Protein AF-A0A8S4PTX2-F1 (afdb_monomer)

Nearest PDB structures (foldseek):
  8fit-assembly1_A  TM=3.407E-01  e=1.884E-01  synthetic construct
  1nn5-assembly1_A-2  TM=2.395E-01  e=2.662E+00  Homo sapiens
  1e2f-assembly1_A  TM=2.501E-01  e=3.111E+00  Homo sapiens
  1e9d-assembly1_A  TM=2.413E-01  e=3.930E+00  Homo sapiens
  7ypz-assembly1_C  TM=1.959E-01  e=2.463E+00  Saccharomyces cerevisiae

Radius of gyration: 34.01 Å; Cα contacts (8 Å, |Δi|>4): 937; chains: 1; bounding box: 72×81×111 Å

Solvent-accessible surface area (backbone atoms only — not comparable to full-atom values): 46416 Å² total; per-residue (Å²): 137,85,83,84,86,80,76,67,73,42,49,33,29,26,34,58,87,56,27,48,57,64,57,54,53,53,46,54,46,64,79,42,49,90,76,33,80,43,77,47,67,30,22,19,77,39,70,67,39,36,45,55,33,47,48,68,72,48,77,85,64,84,88,86,69,56,64,69,57,54,42,38,52,51,42,54,53,54,63,69,43,77,88,47,32,37,36,38,34,38,38,51,38,34,83,72,37,43,56,60,50,60,74,34,61,70,68,49,96,50,51,41,41,36,35,26,22,71,54,88,65,89,86,61,59,77,90,37,49,47,79,36,86,31,51,49,78,65,57,43,50,67,72,48,54,92,49,98,64,54,73,66,54,56,51,48,54,40,57,47,23,51,30,24,53,53,36,46,52,52,48,53,48,52,32,67,71,71,71,55,50,71,66,57,52,51,50,54,36,67,69,49,71,71,46,67,69,54,52,50,50,50,34,69,76,64,33,92,90,55,76,42,64,36,36,58,31,42,52,34,46,54,54,50,52,51,52,51,49,51,59,58,40,51,79,82,48,99,53,51,70,56,51,42,53,17,53,53,40,44,54,41,24,54,39,40,42,43,62,93,71,71,56,67,69,57,56,52,47,32,32,44,62,59,51,33,84,86,61,84,83,69,79,54,68,72,54,48,55,45,49,56,42,42,79,66,49,57,39,96,60,82,88,73,85,84,83,63,56,87,82,68,80,57,37,45,51,55,45,18,49,29,38,65,44,57,76,67,100,44,75,76,65,65,52,49,26,51,50,46,42,48,53,37,48,63,32,65,51,60,72,67,56,92,42,73,69,47,40,54,51,32,64,68,43,43,59,32,52,51,42,38,50,54,47,57,50,51,52,51,72,74,41,91,58,96,52,55,62,72,78,39,42,71,53,48,54,49,47,35,55,49,24,40,30,49,18,52,50,25,57,72,74,68,43,48,69,63,13,50,53,33,26,47,54,34,51,53,52,51,23,61,75,66,75,55,47,67,58,70,74,34,53,73,79,85,88,55,61,62,62,59,48,23,37,53,52,39,66,64,39,35,72,56,83,58,83,71,75,52,60,47,28,46,59,55,69,64,54,51,57,51,50,24,69,75,65,36,67,87,71,46,71,93,72,57,85,70,46,54,38,42,72,68,51,47,53,50,32,32,77,70,71,43,26,53,54,69,77,63,32,38,43,40,48,59,45,50,49,50,19,46,36,26,32,58,43,18,50,47,48,75,77,44,45,76,63,36,65,40,74,95,31,34,65,62,45,42,41,22,52,32,24,27,52,50,13,28,30,31,25,50,31,44,24,75,74,67,75,47,44,40,38,51,27,55,49,22,40,68,72,39,59,48,46,54,32,69,42,64,44,50,88,80,54,45,78,47,52,72,68,57,38,45,50,35,30,54,52,31,46,53,50,47,52,51,48,57,59,55,42,45,78,40,66,20,26,54,83,44,32,55,74,42,46,63,73,42,48,67,62,53,35,54,47,31,49,50,43,43,52,40,36,50,54,42,64,74,67,60,79,54,66,70,61,43,52,53,43,51,52,51,34,53,53,38,50,60,52,32,53,54,31,52,62,66,38,66,81,47,94,62,76,75,90,64,67,54,68,58,53,50,50,50,49,51,50,53,49,55,47,49,61,45,52,57,54,63,76,75,55,54,81,74,57,61,71,72,55,66,58,79,54,56,54,46,52,55,45,51,51,54,40,52,53,51,60,48,43,73,76,50,78,82,50,66,67,62,49,51,53,51,52,51,50,38,50,54,54,47,53,49,51,72,69,43,59,75,87,48,29,59,62,44,50,66,52,40,72,76,33,90,68,57,85,68,78,81,93,75,82,91,78,84,93,74,92,73,93,75,80,82,84,74,77,90,73,93,77,135

Secondary structure (DSSP, 8-state):
-PPP-----EEEEEE-TTSSHHHHHHHHHHHHTTS-SEEEEEE-SSHHHHHHHHHTTTTTS-S---HHHHHHHHHHHHHH-TTS-EEEEEET--HHHHHHHHHH----TTEEEEEE-SS--TTS-TTSEEEE-S--HHHHHHHTTTS-S-HHHHHHHHHHTTT-HHHHHHHHHHHHHHT--HHHHHHHHHT----HHHHHHHHHHH-TT---HHHHHHHHHHHHHHHHHHHHGGGTSS--HHHHHHHHHHHHHHTTS-SS---HHHHHHHHHHHH-TT--S---HHHHHHHHHHHHHS--SPPPSSSS----S-HHHHHHHHHHH---S-THHHHHHHHHHHHHHHHH--S--SSHHHHHHHHHHHHHHHHHHHHHHHHHHS---S-HHHHTHHHHHHHHHHHHHHHHHHHHHT-HHHHHHHHHHHHHHHHHHTTS-HHHHH--SSSS-HHHHHHHHHHHHTT-----TTTTPBPPHHHHHHHHHHH-TTTS----TT-B--HHHHHHHHHTTSB--HHHHHHHHHHHHHHHHHHHHHTHHHHSTTGGGSGGGHHHHHHHHHHHHHHHHHHHHHHHHHS--BHHHHHHIIIIIHHHTT-SB-TTS-BPPHHHHHHHHHHHHHHHHHHHHHHHT--EEETTEEEE-TT-HHHHHHHHHHHHHHHHHHHHH---HHHHHHHHHHHHHHHHHHHHHHHHHTTTT----SSHHHHHHHHHHHHHHHHHHHHHHS--HHHHTTS-HHHHHHHHHHHHHHHHHHHHHSTT-HHHHHHHHHHHHHHHHHHHHS-HHHHHHHHHHHTTSTTTT---------------PPPPP-----

Mean predicted aligned error: 17.72 Å

InterPro domains:
  IPR027417 P-loop containing nucleoside triphosphate hydrolase [G3DSA:3.40.50.300] (9-125)
  IPR027417 P-loop containing nucleoside triphosphate hydrolase [SSF52540] (14-192)

pLDDT: mean 70.54, std 17.15, range [25.03, 96.5]

Sequence (830 aa):
MSPFYDVFVGLARTGLSGSGKTEIAKRYWAENKQKFEVGWTVHSRTEHDLYNGLKLFQRFRPVDSQLSVMLGEMNEEMKQDIKKEYFIIFDDVTKETQFIIQQNFPSANNIKVIITTELRLYNFKSSDILEVGGFTKKEMSEFLDDLNETSSQKVKLWTEMGHLPCALACAVYDIKKQKTTIEKYLEEVNNVDTNPFVEERTQKALGPDYKSRGFVKAHIMSVRNMMDELRLQNKEGPFKKEDVNGLCLVLKAIAYMDSKAIPVFLLEILLLIIINPRKETRIPSCINQLIDKMSNRCWIGVFCEEKDKPRLLDIHELVQLAARSMKDNDDDSRLKPLENLLKALLCYFTKDTGFMKFHKKNLLLLPHVEKAIDRVNDLRVESELENPVLEQISLTFLEIDLLDRLGHAYSKTGQLELAEERLSRAVDLFVTILETTKDDLLDTREALPLDSYAAMVYDKLKYFNIASPVIGTVLNDTDIEQMKLEVGEREFPNLGSHNQVTKDAYKKLVSLNLAIPEEQFKQIYVTELMSSTLYAYGRLYYYHREKFHQEKNRQQARCLIAALRLAHALGKAIAKGTDINVLHTVLTQRSGLLYLHSEYLDEGGEEKTPQVALGHLYDGKKEYERLLEETSNKRWFQRGILKLMQNDPHHGSICREKLLFICKRILDIETNSSKRSEVEKDGIMCLGALKRNIKNQEHGELKLQRGGDYLLICAEFNVAIKEWQSAINDFTEAEALTIPWKKYARAISGMMKTAHDWLKVNPGDPVASGNFDYARQEVRVFVEKAPQPFKDTIKKRFCTVPGALKLQRSQSAPVSSLEKEPPTPPGLYM

Structure (mmCIF, N/CA/C/O backbone):
data_AF-A0A8S4PTX2-F1
#
_entry.id   AF-A0A8S4PTX2-F1
#
loop_
_atom_site.group_PDB
_atom_site.id
_atom_site.type_symbol
_atom_site.label_atom_id
_atom_site.label_alt_id
_atom_site.label_comp_id
_atom_site.label_asym_id
_atom_site.label_entity_id
_atom_site.label_seq_id
_atom_site.pdbx_PDB_ins_code
_atom_site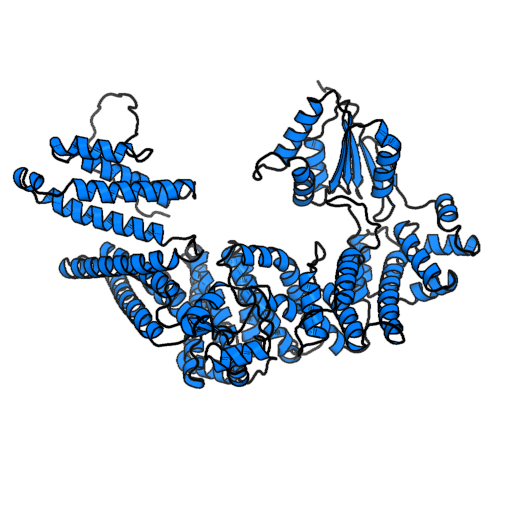.Cartn_x
_atom_site.Cartn_y
_atom_site.Cartn_z
_atom_site.occupancy
_atom_site.B_iso_or_equiv
_atom_site.auth_seq_id
_atom_site.auth_comp_id
_atom_site.auth_asym_id
_atom_site.auth_atom_id
_atom_site.pdbx_PDB_model_num
ATOM 1 N N . MET A 1 1 ? -4.795 56.194 17.284 1.00 25.84 1 MET A N 1
ATOM 2 C CA . MET A 1 1 ? -6.151 56.131 17.874 1.00 25.84 1 MET A CA 1
ATOM 3 C C . MET A 1 1 ? -6.646 54.705 17.723 1.00 25.84 1 MET A C 1
ATOM 5 O O . MET A 1 1 ? -6.538 54.181 16.625 1.00 25.84 1 MET A O 1
ATOM 9 N N . SER A 1 2 ? -7.093 54.073 18.810 1.00 26.05 2 SER A N 1
ATOM 10 C CA . SER A 1 2 ? -7.570 52.684 18.805 1.00 26.05 2 SER A CA 1
ATOM 11 C C . SER A 1 2 ? -9.101 52.661 18.771 1.00 26.05 2 SER A C 1
ATOM 13 O O . SER A 1 2 ? -9.702 53.248 19.674 1.00 26.05 2 SER A O 1
ATOM 15 N N . PRO A 1 3 ? -9.747 52.023 17.779 1.00 27.08 3 PRO A N 1
ATOM 16 C CA . PRO A 1 3 ? -11.152 51.670 17.869 1.00 27.08 3 PRO A CA 1
ATOM 17 C C . PRO A 1 3 ? -11.297 50.341 18.619 1.00 27.08 3 PRO A C 1
ATOM 19 O O . PRO A 1 3 ? -10.795 49.300 18.196 1.00 27.08 3 PRO A O 1
ATOM 22 N N . PHE A 1 4 ? -12.012 50.394 19.739 1.00 26.16 4 PHE A N 1
ATOM 23 C CA . PHE A 1 4 ? -12.514 49.220 20.441 1.00 26.16 4 PHE A CA 1
ATOM 24 C C . PHE A 1 4 ? -13.438 48.422 19.507 1.00 26.16 4 PHE A C 1
ATOM 26 O O . PHE A 1 4 ? -14.396 48.985 18.980 1.00 26.16 4 PHE A O 1
ATOM 33 N N . TYR A 1 5 ? -13.200 47.117 19.364 1.00 25.38 5 TYR A N 1
ATOM 34 C CA . TYR A 1 5 ? -14.195 46.175 18.847 1.00 25.38 5 TYR A CA 1
ATOM 35 C C . TYR A 1 5 ? -14.708 45.329 20.006 1.00 25.38 5 TYR A C 1
ATOM 37 O O . TYR A 1 5 ? -14.116 44.315 20.367 1.00 25.38 5 TYR A O 1
ATOM 45 N N . ASP A 1 6 ? -15.803 45.791 20.601 1.00 25.59 6 ASP A N 1
ATOM 46 C CA . ASP A 1 6 ? -16.489 45.099 21.684 1.00 25.59 6 ASP A CA 1
ATOM 47 C C . ASP A 1 6 ? -17.721 44.339 21.170 1.00 25.59 6 ASP A C 1
ATOM 49 O O . ASP A 1 6 ? -18.339 44.718 20.178 1.00 25.59 6 ASP A O 1
ATOM 53 N N . VAL A 1 7 ? -18.091 43.284 21.906 1.00 28.06 7 VAL A N 1
ATOM 54 C CA . VAL A 1 7 ? -19.237 42.382 21.669 1.00 28.06 7 VAL A CA 1
ATOM 55 C C . VAL A 1 7 ? -19.026 41.343 20.555 1.00 28.06 7 VAL A C 1
ATOM 57 O O . VAL A 1 7 ? -19.745 41.278 19.562 1.00 28.06 7 VAL A O 1
ATOM 60 N N . PHE A 1 8 ? -18.071 40.438 20.776 1.00 33.53 8 PHE A N 1
ATOM 61 C CA . PHE A 1 8 ? -18.125 39.069 20.249 1.00 33.53 8 PHE A CA 1
ATOM 62 C C . PHE A 1 8 ? -18.883 38.209 21.271 1.00 33.53 8 PHE A C 1
ATOM 64 O O . PHE A 1 8 ? -18.345 37.923 22.335 1.00 33.53 8 PHE A O 1
ATOM 71 N N . VAL A 1 9 ? -20.131 37.802 21.001 1.00 37.72 9 VAL A N 1
ATOM 72 C CA . VAL A 1 9 ? -20.854 36.872 21.899 1.00 37.72 9 VAL A CA 1
ATOM 73 C C . VAL A 1 9 ? -20.439 35.444 21.555 1.00 37.72 9 VAL A C 1
ATOM 75 O O . VAL A 1 9 ? -21.147 34.723 20.853 1.00 37.72 9 VAL A O 1
ATOM 78 N N . GLY A 1 10 ? -19.241 35.083 22.012 1.00 43.38 10 GLY A N 1
ATOM 79 C CA . GLY A 1 10 ? -18.614 33.790 21.778 1.00 43.38 10 GLY A CA 1
ATOM 80 C C . GLY A 1 10 ? -18.446 33.018 23.067 1.00 43.38 10 GLY A C 1
ATOM 81 O O . GLY A 1 10 ? -17.451 33.233 23.750 1.00 43.38 10 GLY A O 1
ATOM 82 N N . LEU A 1 11 ? -19.375 32.112 23.387 1.00 45.31 11 LEU A N 1
ATOM 83 C CA . LEU A 1 11 ? -19.226 31.286 24.585 1.00 45.31 11 LEU A CA 1
ATOM 84 C C . LEU A 1 11 ? -18.131 30.235 24.345 1.00 45.31 11 LEU A C 1
ATOM 86 O O . LEU A 1 11 ? -18.380 29.203 23.716 1.00 45.31 11 LEU A O 1
ATOM 90 N N . ALA A 1 12 ? -16.924 30.497 24.838 1.00 43.56 12 ALA A N 1
ATOM 91 C CA . ALA A 1 12 ? -15.802 29.573 24.766 1.00 43.56 12 ALA A CA 1
ATOM 92 C C . ALA A 1 12 ? -15.907 28.552 25.909 1.00 43.56 12 ALA A C 1
ATOM 94 O O . ALA A 1 12 ? -15.604 28.854 27.063 1.00 43.56 12 ALA A O 1
ATOM 95 N N . ARG A 1 13 ? -16.352 27.329 25.605 1.00 47.75 13 ARG A N 1
ATOM 96 C CA . ARG A 1 13 ? -16.390 26.228 26.576 1.00 47.75 13 ARG A CA 1
ATOM 97 C C . ARG A 1 13 ? -15.029 25.549 26.647 1.00 47.75 13 ARG A C 1
ATOM 99 O O . ARG A 1 13 ? -14.711 24.732 25.782 1.00 47.75 13 ARG A O 1
ATOM 106 N N . THR A 1 14 ? -14.261 25.878 27.680 1.00 36.56 14 THR A N 1
ATOM 107 C CA . THR A 1 14 ? -12.983 25.236 28.024 1.00 36.56 14 THR A CA 1
ATOM 108 C C . THR A 1 14 ? -13.225 24.083 28.999 1.00 36.56 14 THR A C 1
ATOM 110 O O . THR A 1 14 ? -14.226 24.064 29.714 1.00 36.56 14 THR A O 1
ATOM 113 N N . GLY A 1 15 ? -12.337 23.091 29.050 1.00 45.69 15 GLY A N 1
ATOM 114 C CA . GLY A 1 15 ? -12.422 22.016 30.045 1.00 45.69 15 GLY A CA 1
ATOM 115 C C . GLY A 1 15 ? -11.920 20.670 29.543 1.00 45.69 15 GLY A C 1
ATOM 116 O O . GLY A 1 15 ? -11.567 20.521 28.372 1.00 45.69 15 GLY A O 1
ATOM 117 N N . LEU A 1 16 ? -11.917 19.683 30.438 1.00 52.44 16 LEU A N 1
ATOM 118 C CA . LEU A 1 16 ? -11.351 18.353 30.198 1.00 52.44 16 LEU A CA 1
ATOM 119 C C . LEU A 1 16 ? -12.017 17.626 29.018 1.00 52.44 16 LEU A C 1
ATOM 121 O O . LEU A 1 16 ? -13.181 17.864 28.669 1.00 52.44 16 LEU A O 1
ATOM 125 N N . SER A 1 17 ? -11.281 16.715 28.388 1.00 54.81 17 SER A N 1
ATOM 126 C CA . SER A 1 17 ? -11.869 15.817 27.396 1.00 54.81 17 SER A CA 1
ATOM 127 C C . SER A 1 17 ? -12.906 14.901 28.056 1.00 54.81 17 SER A C 1
ATOM 129 O O . SER A 1 17 ? -12.744 14.484 29.202 1.00 54.81 17 SER A O 1
ATOM 131 N N . GLY A 1 18 ? -14.027 14.644 27.378 1.00 56.03 18 GLY A N 1
ATOM 132 C CA . GLY A 1 18 ? -15.141 13.877 27.952 1.00 56.03 18 GLY A CA 1
ATOM 133 C C . GLY A 1 18 ? -15.959 14.583 29.052 1.00 56.03 18 GLY A C 1
ATOM 134 O O . GLY A 1 18 ? -16.859 13.952 29.607 1.00 56.03 18 GLY A O 1
ATOM 135 N N . SER A 1 19 ? -15.721 15.873 29.349 1.00 63.62 19 SER A N 1
ATOM 136 C CA . SER A 1 19 ? -16.481 16.634 30.367 1.00 63.62 19 SER A CA 1
ATOM 137 C C . SER A 1 19 ? -17.887 17.091 29.936 1.00 63.62 19 SER A C 1
ATOM 139 O O . SER A 1 19 ? -18.601 17.703 30.724 1.00 63.62 19 SER A O 1
ATOM 141 N N . GLY A 1 20 ? -18.302 16.798 28.696 1.00 64.50 20 GLY A N 1
ATOM 142 C CA . GLY A 1 20 ? -19.638 17.120 28.171 1.00 64.50 20 GLY A CA 1
ATOM 143 C C . GLY A 1 20 ? -19.759 18.448 27.409 1.00 64.50 20 GLY A C 1
ATOM 144 O O . GLY A 1 20 ? -20.864 18.804 27.011 1.00 64.50 20 GLY A O 1
ATOM 145 N N . LYS A 1 21 ? -18.652 19.169 27.157 1.00 68.81 21 LYS A N 1
ATOM 146 C CA . LYS A 1 21 ? -18.620 20.484 26.466 1.00 68.81 21 LYS A CA 1
ATOM 147 C C . LYS A 1 21 ? -19.544 20.565 25.237 1.00 68.81 21 LYS A C 1
ATOM 149 O O . LYS A 1 21 ? -20.386 21.462 25.161 1.00 68.81 21 LYS A O 1
ATOM 154 N N . THR A 1 22 ? -19.395 19.614 24.315 1.00 71.12 22 THR A N 1
ATOM 155 C CA . THR A 1 22 ? -20.148 19.493 23.057 1.00 71.12 22 THR A CA 1
ATOM 156 C C . THR A 1 22 ? -21.634 19.233 23.289 1.00 71.12 22 THR A C 1
ATOM 158 O O . THR A 1 22 ? -22.474 19.879 22.668 1.00 71.12 22 THR A O 1
ATOM 161 N N . GLU A 1 23 ? -21.984 18.359 24.233 1.00 66.75 23 GLU A N 1
ATOM 162 C CA . GLU A 1 23 ? -23.384 18.039 24.531 1.00 66.75 23 GLU A CA 1
ATOM 163 C C . GLU A 1 23 ? -24.122 19.214 25.173 1.00 66.75 23 GLU A C 1
ATOM 165 O O . GLU A 1 23 ? -25.271 19.475 24.827 1.00 66.75 23 GLU A O 1
ATOM 170 N N . ILE A 1 24 ? -23.461 20.007 26.024 1.00 69.44 24 ILE A N 1
ATOM 171 C CA . ILE A 1 24 ? -24.091 21.217 26.571 1.00 69.44 24 ILE A CA 1
ATOM 172 C C . ILE A 1 24 ? -24.225 22.305 25.484 1.00 69.44 24 ILE A C 1
ATOM 174 O O . ILE A 1 24 ? -25.208 23.045 25.482 1.00 69.44 24 ILE A O 1
ATOM 178 N N . ALA A 1 25 ? -23.294 22.391 24.523 1.00 69.19 25 ALA A N 1
ATOM 179 C CA . ALA A 1 25 ? -23.424 23.289 23.368 1.00 69.19 25 ALA A CA 1
ATOM 180 C C . ALA A 1 25 ? -24.608 22.895 22.459 1.00 69.19 25 ALA A C 1
ATOM 182 O O . ALA A 1 25 ? -25.447 23.741 22.142 1.00 69.19 25 ALA A O 1
ATOM 183 N N . LYS A 1 26 ? -24.736 21.604 22.115 1.00 67.88 26 LYS A N 1
ATOM 184 C CA . LYS A 1 26 ? -25.886 21.050 21.374 1.00 67.88 26 LYS A CA 1
ATOM 185 C C . LYS A 1 26 ? -27.207 21.229 22.125 1.00 67.88 26 LYS A C 1
ATOM 187 O O . LYS A 1 26 ? -28.218 21.563 21.515 1.00 67.88 26 LYS A O 1
ATOM 192 N N . ARG A 1 27 ? -27.212 21.025 23.446 1.00 69.69 27 ARG A N 1
ATOM 193 C CA . ARG A 1 27 ? -28.400 21.204 24.288 1.00 69.69 27 ARG A CA 1
ATOM 194 C C . ARG A 1 27 ? -28.852 22.662 24.317 1.00 69.69 27 ARG A C 1
ATOM 196 O O . ARG A 1 27 ? -30.032 22.921 24.111 1.00 69.69 27 ARG A O 1
ATOM 203 N N . TYR A 1 28 ? -27.922 23.604 24.482 1.00 72.19 28 TYR A N 1
ATOM 204 C CA . TYR A 1 28 ? -28.229 25.034 24.401 1.00 72.19 28 TYR A CA 1
ATOM 205 C C . TYR A 1 28 ? -28.825 25.407 23.036 1.00 72.19 28 TYR A C 1
ATOM 207 O O . TYR A 1 28 ? -29.802 26.155 22.979 1.00 72.19 28 TYR A O 1
ATOM 215 N N . TRP A 1 29 ? -28.280 24.855 21.944 1.00 70.75 29 TRP A N 1
ATOM 216 C CA . TRP A 1 29 ? -28.861 24.990 20.608 1.00 70.75 29 TRP A CA 1
ATOM 217 C C . TRP A 1 29 ? -30.302 24.457 20.554 1.00 70.75 29 TRP A C 1
ATOM 219 O O . TRP A 1 29 ? -31.209 25.192 20.171 1.00 70.75 29 TRP A O 1
ATOM 229 N N . ALA A 1 30 ? -30.539 23.218 20.994 1.00 68.06 30 ALA A N 1
ATOM 230 C CA . ALA A 1 30 ? -31.865 22.598 20.985 1.00 68.06 30 ALA A CA 1
ATOM 231 C C . ALA A 1 30 ? -32.904 23.396 21.798 1.00 68.06 30 ALA A C 1
ATOM 233 O O . ALA A 1 30 ? -34.008 23.638 21.311 1.00 68.06 30 ALA A O 1
ATOM 234 N N . GLU A 1 31 ? -32.535 23.866 22.994 1.00 73.50 31 GLU A N 1
ATOM 235 C CA . GLU A 1 31 ? -33.387 24.681 23.875 1.00 73.50 31 GLU A CA 1
ATOM 236 C C . GLU A 1 31 ? -33.685 26.082 23.300 1.00 73.50 31 GLU A C 1
ATOM 238 O O . GLU A 1 31 ? -34.688 26.697 23.661 1.00 73.50 31 GLU A O 1
ATOM 243 N N . ASN A 1 32 ? -32.856 26.589 22.379 1.00 71.19 32 ASN A N 1
ATOM 244 C CA . ASN A 1 32 ? -33.018 27.908 21.758 1.00 71.19 32 ASN A CA 1
ATOM 245 C C . ASN A 1 32 ? -33.356 27.855 20.257 1.00 71.19 32 ASN A C 1
ATOM 247 O O . ASN A 1 32 ? -33.402 28.905 19.620 1.00 71.19 32 ASN A O 1
ATOM 251 N N . LYS A 1 33 ? -33.669 26.679 19.693 1.00 71.69 33 LYS A N 1
ATOM 252 C CA . LYS A 1 33 ? -33.939 26.476 18.254 1.00 71.69 33 LYS A CA 1
ATOM 253 C C . LYS A 1 33 ? -35.074 27.350 17.688 1.00 71.69 33 LYS A C 1
ATOM 255 O O . LYS A 1 33 ? -35.136 27.565 16.489 1.00 71.69 33 LYS A O 1
ATOM 260 N N . GLN A 1 34 ? -35.961 27.883 18.532 1.00 73.25 34 GLN A N 1
ATOM 261 C CA . GLN A 1 34 ? -37.013 28.830 18.122 1.00 73.25 34 GLN A CA 1
ATOM 262 C C . GLN A 1 34 ? -36.517 30.274 17.897 1.00 73.25 34 GLN A C 1
ATOM 264 O O . GLN A 1 34 ? -37.250 31.076 17.330 1.00 73.25 34 GLN A O 1
ATOM 269 N N . LYS A 1 35 ? -35.310 30.627 18.362 1.00 74.69 35 LYS A N 1
ATOM 270 C CA . LYS A 1 35 ? -34.727 31.981 18.254 1.00 74.69 35 LYS A CA 1
ATOM 271 C C . LYS A 1 35 ? -33.811 32.160 17.042 1.00 74.69 35 LYS A C 1
ATOM 273 O O . LYS A 1 35 ? -33.398 33.278 16.763 1.00 74.69 35 LYS A O 1
ATOM 278 N N . PHE A 1 36 ? -33.465 31.067 16.373 1.00 73.31 36 PHE A N 1
ATOM 279 C CA . PHE A 1 36 ? -32.461 31.016 15.320 1.00 73.31 36 PHE A CA 1
ATOM 280 C C . PHE A 1 36 ? -33.038 30.261 14.127 1.00 73.31 36 PHE A C 1
ATOM 282 O O . PHE A 1 36 ? -33.546 29.152 14.283 1.00 73.31 36 PHE A O 1
ATOM 289 N N . GLU A 1 37 ? -32.954 30.847 12.939 1.00 72.38 37 GLU A N 1
ATOM 290 C CA . GLU A 1 37 ? -33.501 30.244 11.722 1.00 72.38 37 GLU A CA 1
ATOM 291 C C . GLU A 1 37 ? -32.561 29.169 11.157 1.00 72.38 37 GLU A C 1
ATOM 293 O O . GLU A 1 37 ? -33.012 28.180 10.579 1.00 72.38 37 GLU A O 1
ATOM 298 N N . VAL A 1 38 ? -31.250 29.328 11.374 1.00 73.12 38 VAL A N 1
ATOM 299 C CA . VAL A 1 38 ? -30.215 28.405 10.895 1.00 73.12 38 VAL A CA 1
ATOM 300 C C . VAL A 1 38 ? -29.273 28.042 12.038 1.00 73.12 38 VAL A C 1
ATOM 302 O O . VAL A 1 38 ? -28.685 28.915 12.673 1.00 73.12 38 VAL A O 1
ATOM 305 N N . GLY A 1 39 ? -29.096 26.741 12.276 1.00 73.25 39 GLY A N 1
ATOM 306 C CA . GLY A 1 39 ? -28.119 26.211 13.226 1.00 73.25 39 GLY A CA 1
ATOM 307 C C . GLY A 1 39 ? -27.163 25.238 12.559 1.00 73.25 39 GLY A C 1
ATOM 308 O O . GLY A 1 39 ? -27.600 24.370 11.805 1.00 73.25 39 GLY A O 1
ATOM 309 N N . TRP A 1 40 ? -25.873 25.365 12.856 1.00 75.38 40 TRP A N 1
ATOM 310 C CA . TRP A 1 40 ? -24.816 24.554 12.261 1.00 75.38 40 TRP A CA 1
ATOM 311 C C . TRP A 1 40 ? -23.818 24.075 13.318 1.00 75.38 40 TRP A C 1
ATOM 313 O O . TRP A 1 40 ? -23.473 24.816 14.236 1.00 75.38 40 TRP A O 1
ATOM 323 N N . THR A 1 41 ? -23.317 22.847 13.182 1.00 77.00 41 THR A N 1
ATOM 324 C CA . THR A 1 41 ? -22.176 22.339 13.965 1.00 77.00 41 THR A CA 1
ATOM 325 C C . THR A 1 41 ? -21.039 21.992 13.008 1.00 77.00 41 THR A C 1
ATOM 327 O O . THR A 1 41 ? -21.239 21.224 12.075 1.00 77.00 41 THR A O 1
ATOM 330 N N . VAL A 1 42 ? -19.865 22.592 13.204 1.00 75.44 42 VAL A N 1
ATOM 331 C CA . VAL A 1 42 ? -18.678 22.443 12.353 1.00 75.44 42 VAL A CA 1
ATOM 332 C C . VAL A 1 42 ? -17.563 21.780 13.157 1.00 75.44 42 VAL A C 1
ATOM 334 O O . VAL A 1 42 ? -17.145 22.289 14.200 1.00 75.44 42 VAL A O 1
ATOM 337 N N . HIS A 1 43 ? -17.031 20.666 12.658 1.00 73.94 43 HIS A N 1
ATOM 338 C CA . HIS A 1 43 ? -15.843 20.043 13.239 1.00 73.94 43 HIS A CA 1
ATOM 339 C C . HIS A 1 43 ? -14.597 20.892 12.967 1.00 73.94 43 HIS A C 1
ATOM 341 O O . HIS A 1 43 ? -14.390 21.327 11.841 1.00 73.94 43 HIS A O 1
ATOM 347 N N . SER A 1 44 ? -13.750 21.113 13.975 1.00 74.19 44 SER A N 1
ATOM 348 C CA . SER A 1 44 ? -12.580 22.006 13.847 1.00 74.19 44 SER A CA 1
ATOM 349 C C . SER A 1 44 ? -11.232 21.338 14.218 1.00 74.19 44 SER A C 1
ATOM 351 O O . SER A 1 44 ? -10.346 22.013 14.738 1.00 74.19 44 SER A O 1
ATOM 353 N N . ARG A 1 45 ? -11.109 20.000 14.032 1.00 70.19 45 ARG A N 1
ATOM 354 C CA . ARG A 1 45 ? -9.861 19.177 14.008 1.00 70.19 45 ARG A CA 1
ATOM 355 C C . ARG A 1 45 ? -8.575 19.931 13.687 1.00 70.19 45 ARG A C 1
ATOM 357 O O . ARG A 1 45 ? -7.706 20.223 14.508 1.00 70.19 45 ARG A O 1
ATOM 364 N N . THR A 1 46 ? -8.531 20.195 12.400 1.00 71.69 46 THR A N 1
ATOM 365 C CA . THR A 1 46 ? -7.449 20.665 11.565 1.00 71.69 46 THR A CA 1
ATOM 366 C C . THR A 1 46 ? -8.098 21.566 10.522 1.00 71.69 46 THR A C 1
ATOM 368 O O . THR A 1 46 ? -9.331 21.660 10.439 1.00 71.69 46 THR A O 1
ATOM 371 N N . GLU A 1 47 ? -7.294 22.167 9.660 1.00 72.69 47 GLU A N 1
ATOM 372 C CA . GLU A 1 47 ? -7.814 22.862 8.485 1.00 72.69 47 GLU A CA 1
ATOM 373 C C . GLU A 1 47 ? -8.714 21.956 7.620 1.00 72.69 47 GLU A C 1
ATOM 375 O O . GLU A 1 47 ? -9.747 22.397 7.120 1.00 72.69 47 GLU A O 1
ATOM 380 N N . HIS A 1 48 ? -8.385 20.663 7.501 1.00 68.31 48 HIS A N 1
ATOM 381 C CA . HIS A 1 48 ? -9.145 19.713 6.684 1.00 68.31 48 HIS A CA 1
ATOM 382 C C . HIS A 1 48 ? -10.549 19.425 7.240 1.00 68.31 48 HIS A C 1
ATOM 384 O O . HIS A 1 48 ? -11.519 19.341 6.486 1.00 68.31 48 HIS A O 1
ATOM 390 N N . ASP A 1 49 ? -10.672 19.301 8.559 1.00 68.94 49 ASP A N 1
ATOM 391 C CA . ASP A 1 49 ? -11.959 19.079 9.222 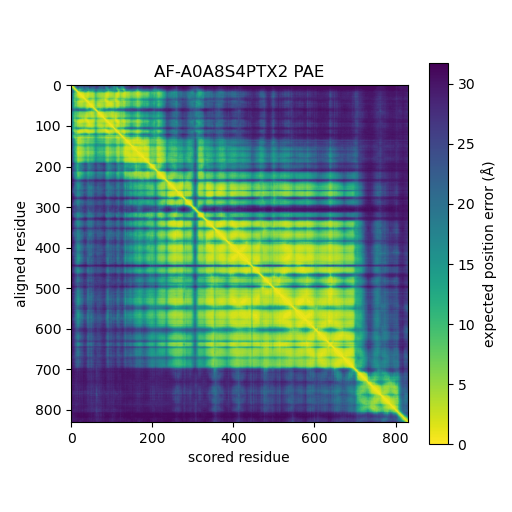1.00 68.94 49 ASP A CA 1
ATOM 392 C C . ASP A 1 49 ? -12.876 20.298 9.101 1.00 68.94 49 ASP A C 1
ATOM 394 O O . ASP A 1 49 ? -14.053 20.160 8.755 1.00 68.94 49 ASP A O 1
ATOM 398 N N . LEU A 1 50 ? -12.296 21.487 9.302 1.00 73.31 50 LEU A N 1
ATOM 399 C CA . LEU A 1 50 ? -12.976 22.766 9.138 1.00 73.31 50 LEU A CA 1
ATOM 400 C C . LEU A 1 50 ? -13.458 22.923 7.685 1.00 73.31 50 LEU A C 1
ATOM 402 O O . LEU A 1 50 ? -14.637 23.178 7.452 1.00 73.31 50 LEU A O 1
ATOM 406 N N . TYR A 1 51 ? -12.591 22.652 6.703 1.00 72.19 51 TYR A N 1
ATOM 407 C CA . TYR A 1 51 ? -12.936 22.634 5.277 1.00 72.19 51 TYR A CA 1
ATOM 408 C C . TYR A 1 51 ? -14.097 21.676 4.958 1.00 72.19 51 TYR A C 1
ATOM 410 O O . TYR A 1 51 ? -15.054 22.069 4.290 1.00 72.19 51 TYR A O 1
ATOM 418 N N . ASN A 1 52 ? -14.058 20.434 5.452 1.00 66.44 52 ASN A N 1
ATOM 419 C CA . ASN A 1 52 ? -15.102 19.442 5.172 1.00 66.44 52 ASN A CA 1
ATOM 420 C C . ASN A 1 52 ? -16.461 19.832 5.776 1.00 66.44 52 ASN A C 1
ATOM 422 O O . ASN A 1 52 ? -17.478 19.729 5.088 1.00 66.44 52 ASN A O 1
ATOM 426 N N . GLY A 1 53 ? -16.486 20.324 7.020 1.00 67.31 53 GLY A N 1
ATOM 427 C CA . GLY A 1 53 ? -17.720 20.780 7.670 1.00 67.31 53 GLY A CA 1
ATOM 428 C C . GLY A 1 53 ? -18.359 21.991 6.976 1.00 67.31 53 GLY A C 1
ATOM 429 O O . GLY A 1 53 ? -19.583 22.093 6.909 1.00 67.31 53 GLY A O 1
ATOM 430 N N . LEU A 1 54 ? -17.543 22.875 6.392 1.00 69.44 54 LEU A N 1
ATOM 431 C CA . LEU A 1 54 ? -17.995 24.041 5.618 1.00 69.44 54 LEU A CA 1
ATOM 432 C C . LEU A 1 54 ? -18.398 23.690 4.180 1.00 69.44 54 LEU A C 1
ATOM 434 O O . LEU A 1 54 ? -19.267 24.334 3.594 1.00 69.44 54 LEU A O 1
ATOM 438 N N . LYS A 1 55 ? -17.825 22.637 3.593 1.00 63.97 55 LYS A N 1
ATOM 439 C CA . LYS A 1 55 ? -18.186 22.169 2.246 1.00 63.97 55 LYS A CA 1
ATOM 440 C C . LYS A 1 55 ? -19.645 21.716 2.141 1.00 63.97 55 LYS A C 1
ATOM 442 O O . LYS A 1 55 ? -20.240 21.796 1.067 1.00 63.97 55 LYS A O 1
ATOM 447 N N . LEU A 1 56 ? -20.236 21.273 3.252 1.00 58.28 56 LEU A N 1
ATOM 448 C CA . LEU A 1 56 ? -21.668 20.984 3.345 1.00 58.28 56 LEU A CA 1
ATOM 449 C C . LEU A 1 56 ? -22.540 22.249 3.240 1.00 58.28 56 LEU A C 1
ATOM 451 O O . LEU A 1 56 ? -23.640 22.159 2.693 1.00 58.28 56 LEU A O 1
ATOM 455 N N . PHE A 1 57 ? -22.044 23.411 3.685 1.00 60.38 57 PHE A N 1
ATOM 456 C CA . PHE A 1 57 ? -22.682 24.719 3.480 1.00 60.38 57 PHE A CA 1
ATOM 457 C C . PHE A 1 57 ? -22.604 25.119 2.000 1.00 60.38 57 PHE A C 1
ATOM 459 O O . PHE A 1 57 ? -23.612 25.432 1.370 1.00 60.38 57 PHE A O 1
ATOM 466 N N . GLN A 1 58 ? -21.420 24.984 1.392 1.00 57.97 58 GLN A N 1
ATOM 467 C CA . GLN A 1 58 ? -21.157 25.349 -0.007 1.00 57.97 58 GLN A CA 1
ATOM 468 C C . GLN A 1 58 ? -21.642 24.324 -1.055 1.00 57.97 58 GLN A C 1
ATOM 470 O O . GLN A 1 58 ? -21.010 24.134 -2.097 1.00 57.97 58 GLN A O 1
ATOM 475 N N . ARG A 1 59 ? -22.808 23.694 -0.862 1.00 48.31 59 ARG A N 1
ATOM 476 C CA . ARG A 1 59 ? -23.371 22.673 -1.779 1.00 48.31 59 ARG A CA 1
ATOM 477 C C . ARG A 1 59 ? -23.742 23.173 -3.196 1.00 48.31 59 ARG A C 1
ATOM 479 O O . ARG A 1 59 ? -24.351 22.427 -3.960 1.00 48.31 59 ARG A O 1
ATOM 486 N N . PHE A 1 60 ? -23.359 24.405 -3.546 1.00 41.16 60 PHE A N 1
ATOM 487 C CA . PHE A 1 60 ? -23.692 25.120 -4.780 1.00 41.16 60 PHE A CA 1
ATOM 488 C C . PHE A 1 60 ? -22.492 25.766 -5.521 1.00 41.16 60 PHE A C 1
ATOM 490 O O . PHE A 1 60 ? -22.727 26.440 -6.524 1.00 41.16 60 PHE A O 1
ATOM 497 N N . ARG A 1 61 ? -21.223 25.598 -5.091 1.00 46.53 61 ARG A N 1
ATOM 498 C CA . ARG A 1 61 ? -20.042 26.224 -5.752 1.00 46.53 61 ARG A CA 1
ATOM 499 C C . ARG A 1 61 ? -18.796 25.307 -5.873 1.00 46.53 61 ARG A C 1
ATOM 501 O O . ARG A 1 61 ? -18.799 24.222 -5.292 1.00 46.53 61 ARG A O 1
ATOM 508 N N . PRO A 1 62 ? -17.786 25.666 -6.707 1.00 43.50 62 PRO A N 1
ATOM 509 C CA . PRO A 1 62 ? -16.647 24.796 -7.045 1.00 43.50 62 PRO A CA 1
ATOM 510 C C . PRO A 1 62 ? -15.679 24.516 -5.886 1.00 43.50 62 PRO A C 1
ATOM 512 O O . PRO A 1 62 ? -15.678 25.200 -4.873 1.00 43.50 62 PRO A O 1
ATOM 515 N N . VAL A 1 63 ? -14.842 23.489 -6.057 1.00 49.50 63 VAL A N 1
ATOM 516 C CA . VAL A 1 63 ? -14.146 22.783 -4.963 1.00 49.50 63 VAL A CA 1
ATOM 517 C C . VAL A 1 63 ? -12.781 23.384 -4.570 1.00 49.50 63 VAL A C 1
ATOM 519 O O . VAL A 1 63 ? -12.255 23.030 -3.514 1.00 49.50 63 VAL A O 1
ATOM 522 N N . ASP A 1 64 ? -12.234 24.305 -5.364 1.00 52.97 64 ASP A N 1
ATOM 523 C CA . ASP A 1 64 ? -10.798 24.645 -5.355 1.00 52.97 64 ASP A CA 1
ATOM 524 C C . ASP A 1 64 ? -10.426 25.923 -4.563 1.00 52.97 64 ASP A C 1
ATOM 526 O O . ASP A 1 64 ? -9.320 26.448 -4.700 1.00 52.97 64 ASP A O 1
ATOM 530 N N . SER A 1 65 ? -11.333 26.446 -3.731 1.00 56.16 65 SER A N 1
ATOM 531 C CA . SER A 1 65 ? -11.094 27.640 -2.902 1.00 56.16 65 SER A CA 1
ATOM 532 C C . SER A 1 65 ? -10.229 27.350 -1.665 1.00 56.16 65 SER A C 1
ATOM 534 O O . SER A 1 65 ? -10.380 26.317 -1.013 1.00 56.16 65 SER A O 1
ATOM 536 N N . GLN A 1 66 ? -9.366 28.300 -1.280 1.00 68.81 66 GLN A N 1
ATOM 537 C CA . GLN A 1 66 ? -8.646 28.252 0.001 1.00 68.81 66 GLN A CA 1
ATOM 538 C C . GLN A 1 66 ? -9.611 28.421 1.191 1.00 68.81 66 GLN A C 1
ATOM 540 O O . GLN A 1 66 ? -10.565 29.197 1.127 1.00 68.81 66 GLN A O 1
ATOM 545 N N . LEU A 1 67 ? -9.331 27.732 2.302 1.00 69.56 67 LEU A N 1
ATOM 546 C CA . LEU A 1 67 ? -10.202 27.657 3.484 1.00 69.56 67 LEU A CA 1
ATOM 547 C C . LEU A 1 67 ? -10.551 29.025 4.100 1.00 69.56 67 LEU A C 1
ATOM 549 O O . LEU A 1 67 ? -11.699 29.263 4.473 1.00 69.56 67 LEU A O 1
ATOM 553 N N . SER A 1 68 ? -9.577 29.933 4.181 1.00 68.19 68 SER A N 1
ATOM 554 C CA . SER A 1 68 ? -9.779 31.309 4.653 1.00 68.19 68 SER A CA 1
ATOM 555 C C . SER A 1 68 ? -10.765 32.080 3.770 1.00 68.19 68 SER A C 1
ATOM 557 O O . SER A 1 68 ? -11.672 32.728 4.283 1.00 68.19 68 SER A O 1
ATOM 559 N N . VAL A 1 69 ? -10.647 31.943 2.445 1.00 70.38 69 VAL A N 1
ATOM 560 C CA . VAL A 1 69 ? -11.557 32.569 1.474 1.00 70.38 69 VAL A CA 1
ATOM 561 C C . VAL A 1 69 ? -12.979 32.030 1.647 1.00 70.38 69 VAL A C 1
ATOM 563 O O . VAL A 1 69 ? -13.911 32.822 1.743 1.00 70.38 69 VAL A O 1
ATOM 566 N N . MET A 1 70 ? -13.150 30.709 1.787 1.00 69.31 70 MET A N 1
ATOM 567 C CA . MET A 1 70 ? -14.468 30.090 2.010 1.00 69.31 70 MET A CA 1
ATOM 568 C C . MET A 1 70 ? -15.153 30.590 3.290 1.00 69.31 70 MET A C 1
ATOM 570 O O . MET A 1 70 ? -16.358 30.843 3.285 1.00 69.31 70 MET A O 1
ATOM 574 N N . LEU A 1 71 ? -14.399 30.730 4.386 1.00 71.56 71 LEU A N 1
ATOM 575 C CA . LEU A 1 71 ? -14.912 31.256 5.655 1.00 71.56 71 LEU A CA 1
ATOM 576 C C . LEU A 1 71 ? -15.298 32.738 5.546 1.00 71.56 71 LEU A C 1
ATOM 578 O O . LEU A 1 71 ? -16.347 33.126 6.060 1.00 71.56 71 LEU A O 1
ATOM 582 N N . GLY A 1 72 ? -14.475 33.548 4.873 1.00 73.50 72 GLY A N 1
ATOM 583 C CA . GLY A 1 72 ? -14.761 34.960 4.622 1.00 73.50 72 GLY A CA 1
ATOM 584 C C . GLY A 1 72 ? -16.023 35.158 3.778 1.00 73.50 72 GLY A C 1
ATOM 585 O O . GLY A 1 72 ? -16.901 35.925 4.166 1.00 73.50 72 GLY A O 1
ATOM 586 N N . GLU A 1 73 ? -16.161 34.412 2.676 1.00 74.38 73 GLU A N 1
ATOM 587 C CA . GLU A 1 73 ? -17.367 34.418 1.834 1.00 74.38 73 GLU A CA 1
ATOM 588 C C . GLU A 1 73 ? -18.623 34.025 2.628 1.00 74.38 73 GLU A C 1
ATOM 590 O O . GLU A 1 73 ? -19.636 34.718 2.547 1.00 74.38 73 GLU A O 1
ATOM 595 N N . MET A 1 74 ? -18.548 32.961 3.440 1.00 75.88 74 MET A N 1
ATOM 596 C CA . MET A 1 74 ? -19.672 32.497 4.262 1.00 75.88 74 MET A CA 1
ATOM 597 C C . MET A 1 74 ? -20.119 33.550 5.285 1.00 75.88 74 MET A C 1
ATOM 599 O O . MET A 1 74 ? -21.317 33.763 5.470 1.00 75.88 74 MET A O 1
ATOM 603 N N . ASN A 1 75 ? -19.175 34.230 5.942 1.00 75.75 75 ASN A N 1
ATOM 604 C CA . ASN A 1 75 ? -19.502 35.277 6.907 1.00 75.75 75 ASN A CA 1
ATOM 605 C C . ASN A 1 75 ? -20.135 36.507 6.230 1.00 75.75 75 ASN A C 1
ATOM 607 O O . ASN A 1 75 ? -21.115 37.052 6.733 1.00 75.75 75 ASN A O 1
ATOM 611 N N . GLU A 1 76 ? -19.624 36.934 5.072 1.00 77.56 76 GLU A N 1
ATOM 612 C CA . GLU A 1 76 ? -20.222 38.048 4.326 1.00 77.56 76 GLU A CA 1
ATOM 613 C C . GLU A 1 76 ? -21.629 37.717 3.798 1.00 77.56 76 GLU A C 1
ATOM 615 O O . GLU A 1 76 ? -22.508 38.577 3.850 1.00 77.56 76 GLU A O 1
ATOM 620 N N . GLU A 1 77 ? -21.892 36.476 3.375 1.00 76.31 77 GLU A N 1
ATOM 621 C CA . GLU A 1 77 ? -23.241 36.021 3.003 1.00 76.31 77 GLU A CA 1
ATOM 622 C C . GLU A 1 77 ? -24.209 36.063 4.203 1.00 76.31 77 GLU A C 1
ATOM 624 O O . GLU A 1 77 ? -25.296 36.639 4.108 1.00 76.31 77 GLU A O 1
ATOM 629 N N . MET A 1 78 ? -23.795 35.548 5.368 1.00 75.81 78 MET A N 1
ATOM 630 C CA . MET A 1 78 ? -24.606 35.571 6.597 1.00 75.81 78 MET A CA 1
ATOM 631 C C . MET A 1 78 ? -24.875 36.992 7.122 1.00 75.81 78 MET A C 1
ATOM 633 O O . MET A 1 78 ? -25.959 37.259 7.644 1.00 75.81 78 MET A O 1
ATOM 637 N N . LYS A 1 79 ? -23.921 37.923 6.970 1.00 78.12 79 LYS A N 1
ATOM 638 C CA . LYS A 1 79 ? -24.114 39.350 7.296 1.00 78.12 79 LYS A CA 1
ATOM 639 C C . LYS A 1 79 ? -25.081 40.048 6.345 1.00 78.12 79 LYS A C 1
ATOM 641 O O . LYS A 1 79 ? -25.799 40.949 6.771 1.00 78.12 79 LYS A O 1
ATOM 646 N N . GLN A 1 80 ? -25.078 39.682 5.063 1.00 78.81 80 GLN A N 1
ATOM 647 C CA . GLN A 1 80 ? -25.982 40.263 4.066 1.00 78.81 80 GLN A CA 1
ATOM 648 C C . GLN A 1 80 ? -27.426 39.786 4.269 1.00 78.81 80 GLN A C 1
ATOM 650 O O . GLN A 1 80 ? -28.365 40.558 4.061 1.00 78.81 80 GLN A O 1
ATOM 655 N N . ASP A 1 81 ? -27.622 38.555 4.748 1.00 78.00 81 ASP A N 1
ATOM 656 C CA . ASP A 1 81 ? -28.938 38.010 5.085 1.00 78.00 81 ASP A CA 1
ATOM 657 C C . ASP A 1 81 ? -29.422 38.422 6.489 1.00 78.00 81 ASP A C 1
ATOM 659 O O . ASP A 1 81 ? -29.719 37.596 7.355 1.00 78.00 81 ASP A O 1
ATOM 663 N N . ILE A 1 82 ? -29.555 39.737 6.694 1.00 74.38 82 ILE A N 1
ATOM 664 C CA . ILE A 1 82 ? -29.993 40.387 7.947 1.00 74.38 82 ILE A CA 1
ATOM 665 C C . ILE A 1 82 ? -31.381 39.957 8.462 1.00 74.38 82 ILE A C 1
ATOM 667 O O . ILE A 1 82 ? -31.821 40.435 9.505 1.00 74.38 82 ILE A O 1
ATOM 671 N N . LYS A 1 83 ? -32.113 39.125 7.712 1.00 75.31 83 LYS A N 1
ATOM 672 C CA . LYS A 1 83 ? -33.428 38.602 8.106 1.00 75.31 83 LYS A CA 1
ATOM 673 C C . LYS A 1 83 ? -33.336 37.294 8.886 1.00 75.31 83 LYS A C 1
ATOM 675 O O . LYS A 1 83 ? -34.308 36.959 9.556 1.00 75.31 83 LYS A O 1
ATOM 680 N N . LYS A 1 84 ? -32.206 36.584 8.802 1.00 78.31 84 LYS A N 1
ATOM 681 C CA . LYS A 1 84 ? -31.986 35.307 9.484 1.00 78.31 84 LYS A CA 1
ATOM 682 C C . LYS A 1 84 ? -31.031 35.459 10.659 1.00 78.31 84 LYS A C 1
ATOM 684 O O . LYS A 1 84 ? -29.971 36.073 10.542 1.00 78.31 84 LYS A O 1
ATOM 689 N N . GLU A 1 85 ? -31.394 34.818 11.763 1.00 81.00 85 GLU A N 1
ATOM 690 C CA . GLU A 1 85 ? -30.537 34.621 12.932 1.00 81.00 85 GLU A CA 1
ATOM 691 C C . GLU A 1 85 ? -29.799 33.277 12.809 1.00 81.00 85 GLU A C 1
ATOM 693 O O . GLU A 1 85 ? -30.427 32.216 12.720 1.00 81.00 85 GLU A O 1
ATOM 698 N N . TYR A 1 86 ? -28.468 33.329 12.806 1.00 80.75 86 TYR A N 1
ATOM 699 C CA . TYR A 1 86 ? -27.559 32.198 12.619 1.00 80.75 86 TYR A CA 1
ATOM 700 C C . TYR A 1 86 ? -26.909 31.768 13.938 1.00 80.75 86 TYR A C 1
ATOM 702 O O . TYR A 1 86 ? -26.467 32.597 14.737 1.00 80.75 86 TYR A O 1
ATOM 710 N N . PHE A 1 87 ? -26.766 30.458 14.133 1.00 80.69 87 PHE A N 1
ATOM 711 C CA . PHE A 1 87 ? -26.077 29.867 15.276 1.00 80.69 87 PHE A CA 1
ATOM 712 C C . PHE A 1 87 ? -25.051 28.827 14.820 1.00 80.69 87 PHE A C 1
ATOM 714 O O . PHE A 1 87 ? -25.404 27.851 14.161 1.00 80.69 87 PHE A O 1
ATOM 721 N N . ILE A 1 88 ? -23.781 29.007 15.179 1.00 81.50 88 ILE A N 1
ATOM 722 C CA . ILE A 1 88 ? -22.682 28.145 14.725 1.00 81.50 88 ILE A CA 1
ATOM 723 C C . ILE A 1 88 ? -21.923 27.594 15.932 1.00 81.50 88 ILE A C 1
ATOM 725 O O . ILE A 1 88 ? -21.435 28.350 16.768 1.00 81.50 88 ILE A O 1
ATOM 729 N N . ILE A 1 89 ? -21.788 26.273 16.011 1.00 81.31 89 ILE A N 1
ATOM 730 C CA . ILE A 1 89 ? -20.924 25.591 16.979 1.00 81.31 89 ILE A CA 1
ATOM 731 C C . ILE A 1 89 ? -19.650 25.156 16.250 1.00 81.31 89 ILE A C 1
ATOM 733 O O . ILE A 1 89 ? -19.710 24.253 15.421 1.00 81.31 89 ILE A O 1
ATOM 737 N N . PHE A 1 90 ? -18.500 25.747 16.570 1.00 83.38 90 PHE A N 1
ATOM 738 C CA . PHE A 1 90 ? -17.194 25.210 16.178 1.00 83.38 90 PHE A CA 1
ATOM 739 C C . PHE A 1 90 ? -16.716 24.244 17.268 1.00 83.38 90 PHE A C 1
ATOM 741 O O . PHE A 1 90 ? -16.361 24.656 18.376 1.00 83.38 90 PHE A O 1
ATOM 748 N N . ASP A 1 91 ? -16.760 22.945 16.974 1.00 79.31 91 ASP A N 1
ATOM 749 C CA . ASP A 1 91 ? -16.553 21.891 17.968 1.00 79.31 91 ASP A CA 1
ATOM 750 C C . ASP A 1 91 ? -15.070 21.488 18.086 1.00 79.31 91 ASP A C 1
ATOM 752 O O . ASP A 1 91 ? -14.484 21.047 17.095 1.00 79.31 91 ASP A O 1
ATOM 756 N N . ASP A 1 92 ? -14.513 21.630 19.298 1.00 72.38 92 ASP A N 1
ATOM 757 C CA . ASP A 1 92 ? -13.187 21.281 19.866 1.00 72.38 92 ASP A CA 1
ATOM 758 C C . ASP A 1 92 ? -11.950 22.039 19.304 1.00 72.38 92 ASP A C 1
ATOM 760 O O . ASP A 1 92 ? -10.847 21.515 19.161 1.00 72.38 92 ASP A O 1
ATOM 764 N N . VAL A 1 93 ? -12.128 23.300 18.915 1.00 75.25 93 VAL A N 1
ATOM 765 C CA . VAL A 1 93 ? -11.114 24.172 18.280 1.00 75.25 93 VAL A CA 1
ATOM 766 C C . VAL A 1 93 ? -9.705 24.053 18.901 1.00 75.25 93 VAL A C 1
ATOM 768 O O . VAL A 1 93 ? -9.524 24.178 20.114 1.00 75.25 93 VAL A O 1
ATOM 771 N N . THR A 1 94 ? -8.695 23.842 18.050 1.00 75.38 94 THR A N 1
ATOM 772 C CA . THR A 1 94 ? -7.264 23.725 18.407 1.00 75.38 94 THR A CA 1
ATOM 773 C C . THR A 1 94 ? -6.541 25.069 18.236 1.00 75.38 94 THR A C 1
ATOM 775 O O . THR A 1 94 ? -7.107 25.996 17.668 1.00 75.38 94 THR A O 1
ATOM 778 N N . LYS A 1 95 ? -5.278 25.214 18.684 1.00 71.12 95 LYS A N 1
ATOM 779 C CA . LYS A 1 95 ? -4.510 26.476 18.500 1.00 71.12 95 LYS A CA 1
ATOM 780 C C . LYS A 1 95 ? -4.415 26.908 17.031 1.00 71.12 95 LYS A C 1
ATOM 782 O O . LYS A 1 95 ? -4.480 28.094 16.734 1.00 71.12 95 LYS A O 1
ATOM 787 N N . GLU A 1 96 ? -4.255 25.933 16.142 1.00 74.62 96 GLU A N 1
ATOM 788 C CA . GLU A 1 96 ? -4.152 26.107 14.691 1.00 74.62 96 GLU A CA 1
ATOM 789 C C . GLU A 1 96 ? -5.476 26.621 14.107 1.00 74.62 96 GLU A C 1
ATOM 791 O O . GLU A 1 96 ? -5.536 27.713 13.544 1.00 74.62 96 GLU A O 1
ATOM 796 N N . THR A 1 97 ? -6.576 25.899 14.341 1.00 77.12 97 THR A N 1
ATOM 797 C CA . THR A 1 97 ? -7.893 26.268 13.797 1.00 77.12 97 THR A CA 1
ATOM 798 C C . THR A 1 97 ? -8.520 27.484 14.482 1.00 77.12 97 THR A C 1
ATOM 800 O O . THR A 1 97 ? -9.303 28.194 13.850 1.00 77.12 97 THR A O 1
ATOM 803 N N . GLN A 1 98 ? -8.138 27.794 15.729 1.00 78.31 98 GLN A N 1
ATOM 804 C CA . GLN A 1 98 ? -8.563 29.004 16.444 1.00 78.31 98 GLN A CA 1
ATOM 805 C C . GLN A 1 98 ? -8.261 30.259 15.625 1.00 78.31 98 GLN A C 1
ATOM 807 O O . GLN A 1 98 ? -9.137 31.108 15.468 1.00 78.31 98 GLN A O 1
ATOM 812 N N . PHE A 1 99 ? -7.032 30.380 15.121 1.00 75.12 99 PHE A N 1
ATOM 813 C CA . PHE A 1 99 ? -6.583 31.560 14.385 1.00 75.12 99 PHE A CA 1
ATOM 814 C C . PHE A 1 99 ? -7.441 31.790 13.134 1.00 75.12 99 PHE A C 1
ATOM 816 O O . PHE A 1 99 ? -7.938 32.892 12.903 1.00 75.12 99 PHE A O 1
ATOM 823 N N . ILE A 1 100 ? -7.700 30.711 12.394 1.00 76.94 100 ILE A N 1
ATOM 824 C CA . ILE A 1 100 ? -8.480 30.705 11.154 1.00 76.94 100 ILE A CA 1
ATOM 825 C C . ILE A 1 100 ? -9.939 31.108 11.421 1.00 76.94 100 ILE A C 1
ATOM 827 O O . ILE A 1 100 ? -10.491 31.946 10.706 1.00 76.94 100 ILE A O 1
ATOM 831 N N . ILE A 1 101 ? -10.562 30.565 12.472 1.00 77.81 101 ILE A N 1
ATOM 832 C CA . ILE A 1 101 ? -11.941 30.906 12.855 1.00 77.81 101 ILE A CA 1
ATOM 833 C C . ILE A 1 101 ? -12.026 32.371 13.311 1.00 77.81 101 ILE A C 1
ATOM 835 O O . ILE A 1 101 ? -12.892 33.110 12.844 1.00 77.81 101 ILE A O 1
ATOM 839 N N . GLN A 1 102 ? -11.104 32.818 14.173 1.00 74.00 102 GLN A N 1
ATOM 840 C CA . GLN A 1 102 ? -11.100 34.184 14.712 1.00 74.00 102 GLN A CA 1
ATOM 841 C C . GLN A 1 102 ? -10.915 35.257 13.632 1.00 74.00 102 GLN A C 1
ATOM 843 O O . GLN A 1 102 ? -11.559 36.301 13.709 1.00 74.00 102 GLN A O 1
ATOM 848 N N . GLN A 1 103 ? -10.077 35.011 12.620 1.00 72.25 103 GLN A N 1
ATOM 849 C CA . GLN A 1 103 ? -9.870 35.968 11.529 1.00 72.25 103 GLN A CA 1
ATOM 850 C C . GLN A 1 103 ? -11.103 36.156 10.636 1.00 72.25 103 GLN A C 1
ATOM 852 O O . GLN A 1 103 ? -11.315 37.252 10.123 1.00 72.25 103 GLN A O 1
ATOM 857 N N . ASN A 1 104 ? -11.905 35.105 10.439 1.00 71.56 104 ASN A N 1
ATOM 858 C CA . ASN A 1 104 ? -12.941 35.094 9.404 1.00 71.56 104 ASN A CA 1
ATOM 859 C C . ASN A 1 104 ? -14.374 35.228 9.938 1.00 71.56 104 ASN A C 1
ATOM 861 O O . ASN A 1 104 ? -15.268 35.548 9.157 1.00 71.56 104 ASN A O 1
ATOM 865 N N . PHE A 1 105 ? -14.601 35.072 11.249 1.00 69.12 105 PHE A N 1
ATOM 866 C CA . PHE A 1 105 ? -15.912 35.245 11.898 1.00 69.12 105 PHE A CA 1
ATOM 867 C C . PHE A 1 105 ? -15.997 36.434 12.887 1.00 69.12 105 PHE A C 1
ATOM 869 O O . PHE A 1 105 ? -16.477 36.244 14.001 1.00 69.12 105 PHE A O 1
ATOM 876 N N . PRO A 1 106 ? -15.577 37.677 12.543 1.00 61.03 106 PRO A N 1
ATOM 877 C CA . PRO A 1 106 ? -15.851 38.843 13.389 1.00 61.03 106 PRO A CA 1
ATOM 878 C C . PRO A 1 106 ? -17.353 39.037 13.639 1.00 61.03 106 PRO A C 1
ATOM 880 O O . PRO A 1 106 ? -18.185 38.720 12.786 1.00 61.03 106 PRO A O 1
ATOM 883 N N . SER A 1 107 ? -17.669 39.595 14.807 1.00 57.41 107 SER A N 1
ATOM 884 C CA . SER A 1 107 ? -19.016 39.719 15.362 1.00 57.41 107 SER A CA 1
ATOM 885 C C . SER A 1 107 ? -20.021 40.374 14.410 1.00 57.41 107 SER A C 1
ATOM 887 O O . SER A 1 107 ? -19.797 41.480 13.919 1.00 57.41 107 SER A O 1
ATOM 889 N N . ALA A 1 108 ? -21.180 39.739 14.248 1.00 64.75 108 ALA A N 1
ATOM 890 C CA . ALA A 1 108 ? -22.363 40.321 13.622 1.00 64.75 108 ALA A CA 1
ATOM 891 C C . ALA A 1 108 ? -23.574 40.138 14.547 1.00 64.75 108 ALA A C 1
ATOM 893 O O . ALA A 1 108 ? -23.648 39.169 15.306 1.00 64.75 108 ALA A O 1
ATOM 894 N N . ASN A 1 109 ? -24.532 41.066 14.508 1.00 68.81 109 ASN A N 1
ATOM 895 C CA . ASN A 1 109 ? -25.660 41.048 15.446 1.00 68.81 109 ASN A CA 1
ATOM 896 C C . ASN A 1 109 ? -26.528 39.789 15.301 1.00 68.81 109 ASN A C 1
ATOM 898 O O . ASN A 1 109 ? -26.946 39.241 16.324 1.00 68.81 109 ASN A O 1
ATOM 902 N N . ASN A 1 110 ? -26.700 39.317 14.062 1.00 78.56 110 ASN A N 1
ATOM 903 C CA . ASN A 1 110 ? -27.507 38.162 13.670 1.00 78.56 110 ASN A CA 1
ATOM 904 C C . ASN A 1 110 ? -26.732 36.829 13.620 1.00 78.56 110 ASN A C 1
ATOM 906 O O . ASN A 1 110 ? -27.244 35.844 13.096 1.00 78.56 110 ASN A O 1
ATOM 910 N N . ILE A 1 111 ? -25.488 36.781 14.116 1.00 79.44 111 ILE A N 1
ATOM 911 C CA . ILE A 1 111 ? -24.676 35.556 14.162 1.00 79.44 111 ILE A CA 1
ATOM 912 C C . ILE A 1 111 ? -24.226 35.310 15.605 1.00 79.44 111 ILE A C 1
ATOM 914 O O . ILE A 1 111 ? -23.629 36.178 16.246 1.00 79.44 111 ILE A O 1
ATOM 918 N N . LYS A 1 112 ? -24.501 34.115 16.134 1.00 79.81 112 LYS A N 1
ATOM 919 C CA . LYS A 1 112 ? -23.987 33.635 17.426 1.00 79.81 112 LYS A CA 1
ATOM 920 C C . LYS A 1 112 ? -23.053 32.460 17.208 1.00 79.81 112 LYS A C 1
ATOM 922 O O . LYS A 1 112 ? -23.346 31.562 16.422 1.00 79.81 112 LYS A O 1
ATOM 927 N N . VAL A 1 113 ? -21.940 32.460 17.934 1.00 80.81 113 VAL A N 1
ATOM 928 C CA . VAL A 1 113 ? -20.902 31.437 17.812 1.00 80.81 113 VAL A CA 1
ATOM 929 C C . VAL A 1 113 ? -20.649 30.806 19.179 1.00 80.81 113 VAL A C 1
ATOM 931 O O . VAL A 1 113 ? -20.454 31.506 20.169 1.00 80.81 113 VAL A O 1
ATOM 934 N N . ILE A 1 114 ? -20.628 29.478 19.250 1.00 81.38 114 ILE A N 1
ATOM 935 C CA . ILE A 1 114 ? -20.065 28.736 20.382 1.00 81.38 114 ILE A CA 1
ATOM 936 C C . ILE A 1 114 ? -18.793 28.050 19.906 1.00 81.38 114 ILE A C 1
ATOM 938 O O . ILE A 1 114 ? -18.768 27.438 18.841 1.00 81.38 114 ILE A O 1
ATOM 942 N N . ILE A 1 115 ? -17.746 28.127 20.721 1.00 81.94 115 ILE A N 1
ATOM 943 C CA . ILE A 1 115 ? -16.503 27.388 20.514 1.00 81.94 115 ILE A CA 1
ATOM 944 C C . ILE A 1 115 ? -16.349 26.434 21.692 1.00 81.94 115 ILE A C 1
ATOM 946 O O . ILE A 1 115 ? -16.284 26.872 22.838 1.00 81.94 115 ILE A O 1
ATOM 950 N N . THR A 1 116 ? -16.295 25.130 21.439 1.00 79.12 116 THR A N 1
ATOM 951 C CA . THR A 1 116 ? -15.817 24.167 22.444 1.00 79.12 116 THR A CA 1
ATOM 952 C C . THR A 1 116 ? -14.327 23.933 22.201 1.00 79.12 116 THR A C 1
ATOM 954 O O . THR A 1 116 ? -13.861 24.020 21.067 1.00 79.12 116 THR A O 1
ATOM 957 N N . THR A 1 117 ? -13.548 23.705 23.257 1.00 69.88 117 THR A N 1
ATOM 958 C CA . THR A 1 117 ? -12.092 23.503 23.162 1.00 69.88 117 THR A CA 1
ATOM 959 C C . THR A 1 117 ? -11.537 22.918 24.464 1.00 69.88 117 THR A C 1
ATOM 961 O O . THR A 1 117 ? -12.152 23.016 25.528 1.00 69.88 117 THR A O 1
ATOM 964 N N . GLU A 1 118 ? -10.359 22.308 24.403 1.00 60.19 118 GLU A N 1
ATOM 965 C CA . GLU A 1 118 ? -9.575 21.893 25.575 1.00 60.19 118 GLU A CA 1
ATOM 966 C C . GLU A 1 118 ? -8.613 22.992 26.064 1.00 60.19 118 GLU A C 1
ATOM 968 O O . GLU A 1 118 ? -8.071 22.907 27.163 1.00 60.19 118 GLU A O 1
ATOM 973 N N . LEU A 1 119 ? -8.420 24.057 25.280 1.00 63.56 119 LEU A N 1
ATOM 974 C CA . LEU A 1 119 ? -7.427 25.102 25.528 1.00 63.56 119 LEU A CA 1
ATOM 975 C C . LEU A 1 119 ? -8.069 26.356 26.132 1.00 63.56 119 LEU A C 1
ATOM 977 O O . LEU A 1 119 ? -9.092 26.828 25.645 1.00 63.56 119 LEU A O 1
ATOM 981 N N . ARG A 1 120 ? -7.417 26.996 27.114 1.00 61.25 120 ARG A N 1
ATOM 982 C CA . ARG A 1 120 ? -7.718 28.404 27.433 1.00 61.25 120 ARG A CA 1
ATOM 983 C C . ARG A 1 120 ? -7.242 29.288 26.278 1.00 61.25 120 ARG A C 1
ATOM 985 O O . ARG A 1 120 ? -6.052 29.565 26.142 1.00 61.25 120 ARG A O 1
ATOM 992 N N . LEU A 1 121 ? -8.181 29.702 25.431 1.00 60.34 121 LEU A N 1
ATOM 993 C CA . LEU A 1 121 ? -7.929 30.558 24.274 1.00 60.34 121 LEU A CA 1
ATOM 994 C C . LEU A 1 121 ? -7.701 32.003 24.752 1.00 60.34 121 LEU A C 1
ATOM 996 O O . LEU A 1 121 ? -8.644 32.691 25.135 1.00 60.34 121 LEU A O 1
ATOM 1000 N N . TYR A 1 122 ? -6.449 32.467 24.719 1.00 52.06 122 TYR A N 1
ATOM 1001 C CA . TYR A 1 122 ? -5.988 33.726 25.338 1.00 52.06 122 TYR A CA 1
ATOM 1002 C C . TYR A 1 122 ? -6.670 35.026 24.860 1.00 52.06 122 TYR A C 1
ATOM 1004 O O . TYR A 1 122 ? -6.466 36.071 25.470 1.00 52.06 122 TYR A O 1
ATOM 1012 N N . ASN A 1 123 ? -7.464 34.975 23.786 1.00 60.84 123 ASN A N 1
ATOM 1013 C CA . ASN A 1 123 ? -8.045 36.147 23.121 1.00 60.84 123 ASN A CA 1
ATOM 1014 C C . ASN A 1 123 ? -9.538 36.381 23.440 1.00 60.84 123 ASN A C 1
ATOM 1016 O O . ASN A 1 123 ? -10.126 37.308 22.889 1.00 60.84 123 ASN A O 1
ATOM 1020 N N . PHE A 1 124 ? -10.170 35.554 24.280 1.00 61.16 124 PHE A N 1
ATOM 1021 C CA . PHE A 1 124 ? -11.556 35.768 24.723 1.00 61.16 124 PHE A CA 1
ATOM 1022 C C . PHE A 1 124 ? -11.590 36.519 26.055 1.00 61.16 124 PHE A C 1
ATOM 1024 O O . PHE A 1 124 ? -10.733 36.308 26.915 1.00 61.16 124 PHE A O 1
ATOM 1031 N N . LYS A 1 125 ? -12.598 37.378 26.255 1.00 63.47 125 LYS A N 1
ATOM 1032 C CA . LYS A 1 125 ? -12.821 38.006 27.562 1.00 63.47 125 LYS A CA 1
ATOM 1033 C C . LYS A 1 125 ? -13.237 36.933 28.564 1.00 63.47 125 LYS A C 1
ATOM 1035 O O . LYS A 1 125 ? -14.026 36.054 28.237 1.00 63.47 125 LYS A O 1
ATOM 1040 N N . SER A 1 126 ? -12.789 37.049 29.812 1.00 59.72 126 SER A N 1
ATOM 1041 C CA . SER A 1 126 ? -13.133 36.088 30.871 1.00 59.72 126 SER A CA 1
ATOM 1042 C C . SER A 1 126 ? -14.640 35.970 31.147 1.00 59.72 126 SER A C 1
ATOM 1044 O O . SER A 1 126 ? -15.067 34.962 31.694 1.00 59.72 126 SER A O 1
ATOM 1046 N N . SER A 1 127 ? -15.444 36.974 30.771 1.00 61.81 127 SER A N 1
ATOM 1047 C CA . SER A 1 127 ? -16.916 36.940 30.820 1.00 61.81 127 SER A CA 1
ATOM 1048 C C . SER A 1 127 ? -17.546 35.955 29.835 1.00 61.81 127 SER A C 1
ATOM 1050 O O . SER A 1 127 ? -18.669 35.507 30.051 1.00 61.81 127 SER A O 1
ATOM 1052 N N . ASP A 1 128 ? -16.826 35.634 28.761 1.00 67.81 128 ASP A N 1
ATOM 1053 C CA . ASP A 1 128 ? -17.333 34.892 27.608 1.00 67.81 128 ASP A CA 1
ATOM 1054 C C . ASP A 1 128 ? -16.800 33.441 27.616 1.00 67.81 128 ASP A C 1
ATOM 1056 O O . ASP A 1 128 ? -17.141 32.629 26.759 1.00 67.81 128 ASP A O 1
ATOM 1060 N N . ILE A 1 129 ? -15.977 33.086 28.610 1.00 65.50 129 ILE A N 1
ATOM 1061 C CA . ILE A 1 129 ? -15.419 31.746 28.807 1.00 65.50 129 ILE A CA 1
ATOM 1062 C C . ILE A 1 129 ? -16.241 31.007 29.869 1.00 65.50 129 ILE A C 1
ATOM 1064 O O . ILE A 1 129 ? -16.418 31.498 30.982 1.00 65.50 129 ILE A O 1
ATOM 1068 N N . LEU A 1 130 ? -16.701 29.795 29.552 1.00 67.75 130 LEU A N 1
ATOM 1069 C CA . LEU A 1 130 ? -17.388 28.910 30.492 1.00 67.75 130 LEU A CA 1
ATOM 1070 C C . LEU A 1 130 ? -16.582 27.628 30.702 1.00 67.75 130 LEU A C 1
ATOM 1072 O O . LEU A 1 130 ? -16.541 26.763 29.828 1.00 67.75 130 LEU A O 1
ATOM 1076 N N . GLU A 1 131 ? -15.980 27.480 31.876 1.00 65.50 131 GLU A N 1
ATOM 1077 C CA . GLU A 1 131 ? -15.169 26.303 32.194 1.00 65.50 131 GLU A CA 1
ATOM 1078 C C . GLU A 1 131 ? -16.056 25.112 32.606 1.00 65.50 131 GLU A C 1
ATOM 1080 O O . GLU A 1 131 ? -16.955 25.243 33.436 1.00 65.50 131 GLU A O 1
ATOM 1085 N N . VAL A 1 132 ? -15.816 23.937 32.016 1.00 65.69 132 VAL A N 1
ATOM 1086 C CA . VAL A 1 132 ? -16.627 22.718 32.189 1.00 65.69 132 VAL A CA 1
ATOM 1087 C C . VAL A 1 132 ? -15.784 21.616 32.841 1.00 65.69 132 VAL A C 1
ATOM 1089 O O . VAL A 1 132 ? -15.069 20.868 32.165 1.00 65.69 132 VAL A O 1
ATOM 1092 N N . GLY A 1 133 ? -15.878 21.524 34.171 1.00 54.81 133 GLY A N 1
ATOM 1093 C CA . GLY A 1 133 ? -15.050 20.663 35.031 1.00 54.81 133 GLY A CA 1
ATOM 1094 C C . GLY A 1 133 ? -15.516 19.212 35.231 1.00 54.81 133 GLY A C 1
ATOM 1095 O O . GLY A 1 133 ? -14.952 18.525 36.075 1.00 54.81 133 GLY A O 1
ATOM 1096 N N . GLY A 1 134 ? -16.524 18.738 34.491 1.00 66.56 134 GLY A N 1
ATOM 1097 C CA . GLY A 1 134 ? -17.169 17.434 34.716 1.00 66.56 134 GLY A CA 1
ATOM 1098 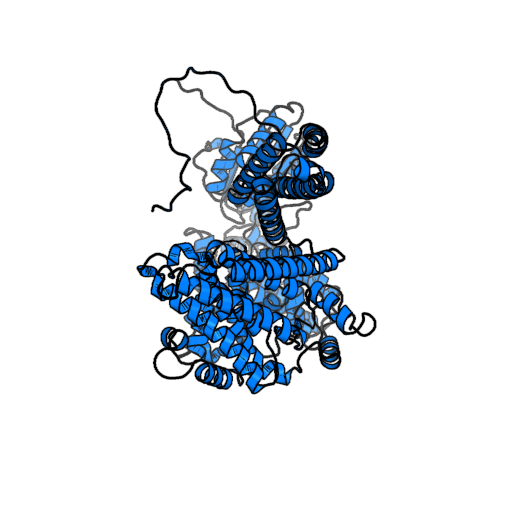C C . GLY A 1 134 ? -18.426 17.544 35.588 1.00 66.56 134 GLY A C 1
ATOM 1099 O O . GLY A 1 134 ? -18.896 18.649 35.852 1.00 66.56 134 GLY A O 1
ATOM 1100 N N . PHE A 1 135 ? -18.994 16.411 36.014 1.00 72.38 135 PHE A N 1
ATOM 1101 C CA . PHE A 1 135 ? -20.186 16.416 36.868 1.00 72.38 135 PHE A CA 1
ATOM 1102 C C . PHE A 1 135 ? -19.852 16.882 38.285 1.00 72.38 135 PHE A C 1
ATOM 1104 O O . PHE A 1 135 ? -18.971 16.329 38.945 1.00 72.38 135 PHE A O 1
ATOM 1111 N N . THR A 1 136 ? -20.639 17.820 38.801 1.00 77.19 136 THR A N 1
ATOM 1112 C CA . THR A 1 136 ? -20.705 18.123 40.232 1.00 77.19 136 THR A CA 1
ATOM 1113 C C . THR A 1 136 ? -21.314 16.956 41.020 1.00 77.19 136 THR A C 1
ATOM 1115 O O . THR A 1 136 ? -21.990 16.082 40.475 1.00 77.19 136 THR A O 1
ATOM 1118 N N . LYS A 1 137 ? -21.162 16.969 42.351 1.00 78.31 137 LYS A N 1
ATOM 1119 C CA . LYS A 1 137 ? -21.796 15.981 43.246 1.00 78.31 137 LYS A CA 1
ATOM 1120 C C . LYS A 1 137 ? -23.332 15.937 43.124 1.00 78.31 137 LYS A C 1
ATOM 1122 O O . LYS A 1 137 ? -23.929 14.888 43.369 1.00 78.31 137 LYS A O 1
ATOM 1127 N N . LYS A 1 138 ? -23.974 17.055 42.763 1.00 80.56 138 LYS A N 1
ATOM 1128 C CA . LYS A 1 138 ? -25.426 17.111 42.536 1.00 80.56 138 LYS A CA 1
ATOM 1129 C C . LYS A 1 138 ? -25.803 16.393 41.236 1.00 80.56 138 LYS A C 1
ATOM 1131 O O . LYS A 1 138 ? -26.573 15.443 41.290 1.00 80.56 138 LYS A O 1
ATOM 1136 N N . GLU A 1 139 ? -25.198 16.783 40.115 1.00 80.19 139 GLU A N 1
ATOM 1137 C CA . GLU A 1 139 ? -25.452 16.172 38.797 1.00 80.19 139 GLU A CA 1
ATOM 1138 C C . GLU A 1 139 ? -25.099 14.679 38.786 1.00 80.19 139 GLU A C 1
ATOM 1140 O O . GLU A 1 139 ? -25.813 13.877 38.201 1.00 80.19 139 GLU A O 1
ATOM 1145 N N . MET A 1 140 ? -24.045 14.284 39.506 1.00 85.50 140 MET A N 1
ATOM 1146 C CA . MET A 1 140 ? -23.709 12.881 39.757 1.00 85.50 140 MET A CA 1
ATOM 1147 C C . MET A 1 140 ? -24.840 12.125 40.458 1.00 85.50 140 MET A C 1
ATOM 1149 O O . MET A 1 140 ? -25.146 11.003 40.068 1.00 85.50 140 MET A O 1
ATOM 1153 N N . SER A 1 141 ? -25.452 12.721 41.487 1.00 82.06 141 SER A N 1
ATOM 1154 C CA . SER A 1 141 ? -26.509 12.055 42.257 1.00 82.06 141 SER A CA 1
ATOM 1155 C C . SER A 1 141 ? -27.764 11.865 41.401 1.00 82.06 141 SER A C 1
ATOM 1157 O O . SER A 1 141 ? -28.358 10.797 41.446 1.00 82.06 141 SER A O 1
ATOM 1159 N N . GLU A 1 142 ? -28.103 12.863 40.576 1.00 85.81 142 GLU A N 1
ATOM 1160 C CA . GLU A 1 142 ? -29.184 12.795 39.581 1.00 85.81 142 GLU A CA 1
ATOM 1161 C C . GLU A 1 142 ? -28.878 11.766 38.472 1.00 85.81 142 GLU A C 1
ATOM 1163 O O . GLU A 1 142 ? -29.744 10.989 38.088 1.00 85.81 142 GLU A O 1
ATOM 1168 N N . PHE A 1 143 ? -27.634 11.703 37.983 1.00 84.12 143 PHE A N 1
ATOM 1169 C CA . PHE A 1 143 ? -27.217 10.771 36.926 1.00 84.12 143 PHE A CA 1
ATOM 1170 C C . PHE A 1 143 ? -27.128 9.308 37.392 1.00 84.12 143 PHE A C 1
ATOM 1172 O O . PHE A 1 143 ? -27.380 8.386 36.616 1.00 84.12 143 PHE A O 1
ATOM 1179 N N . LEU A 1 144 ? -26.752 9.082 38.653 1.00 87.75 144 LEU A N 1
ATOM 1180 C CA . LEU A 1 144 ? -26.639 7.752 39.255 1.00 87.75 144 LEU A CA 1
ATOM 1181 C C . LEU A 1 144 ? -27.905 7.327 40.013 1.00 87.75 144 LEU A C 1
ATOM 1183 O O . LEU A 1 144 ? -27.849 6.322 40.721 1.00 87.75 144 LEU A O 1
ATOM 1187 N N . ASP A 1 145 ? -29.020 8.059 39.924 1.00 86.25 145 ASP A N 1
ATOM 1188 C CA . ASP A 1 145 ? -30.201 7.804 40.763 1.00 86.25 145 ASP A CA 1
ATOM 1189 C C . ASP A 1 145 ? -30.763 6.386 40.546 1.00 86.25 145 ASP A C 1
ATOM 1191 O O . ASP A 1 145 ? -30.916 5.636 41.508 1.00 86.25 145 ASP A O 1
ATOM 1195 N N . ASP A 1 146 ? -30.848 5.957 39.279 1.00 81.00 146 ASP A N 1
ATOM 1196 C CA . ASP A 1 146 ? -31.209 4.604 38.817 1.00 81.00 146 ASP A CA 1
ATOM 1197 C C . ASP A 1 146 ? -30.408 3.432 39.433 1.00 81.00 146 ASP A C 1
ATOM 1199 O O . ASP A 1 146 ? -30.787 2.271 39.257 1.00 81.00 146 ASP A O 1
ATOM 1203 N N . LEU A 1 147 ? -29.252 3.682 40.058 1.00 85.38 147 LEU A N 1
ATOM 1204 C CA . LEU A 1 147 ? -28.499 2.641 40.759 1.00 85.38 147 LEU A CA 1
ATOM 1205 C C . LEU A 1 147 ? -29.014 2.515 42.199 1.00 85.38 147 LEU A C 1
ATOM 1207 O O . LEU A 1 147 ? -28.888 3.453 42.987 1.00 85.38 147 LEU A O 1
ATOM 1211 N N . ASN A 1 148 ? -29.523 1.335 42.566 1.00 83.06 148 ASN A N 1
ATOM 1212 C CA . ASN A 1 148 ? -29.942 0.988 43.934 1.00 83.06 148 ASN A CA 1
ATOM 1213 C C . ASN A 1 148 ? -28.731 0.757 44.859 1.00 83.06 148 ASN A C 1
ATOM 1215 O O . ASN A 1 148 ? -28.506 -0.340 45.360 1.00 83.06 148 ASN A O 1
ATOM 1219 N N . GLU A 1 149 ? -27.939 1.807 45.054 1.00 87.81 149 GLU A N 1
ATOM 1220 C CA . GLU A 1 149 ? -26.678 1.814 45.796 1.00 87.81 149 GLU A CA 1
ATOM 1221 C C . GLU A 1 149 ? -26.638 3.022 46.742 1.00 87.81 149 GLU A C 1
ATOM 1223 O O . GLU A 1 149 ? -27.289 4.045 46.514 1.00 87.81 149 GLU A O 1
ATOM 1228 N N . THR A 1 150 ? -25.855 2.939 47.813 1.00 86.88 150 THR A N 1
ATOM 1229 C CA . THR A 1 150 ? -25.719 4.022 48.795 1.00 86.88 150 THR A CA 1
ATOM 1230 C C . THR A 1 150 ? -25.029 5.256 48.211 1.00 86.88 150 THR A C 1
ATOM 1232 O O . THR A 1 150 ? -24.155 5.178 47.341 1.00 86.88 150 THR A O 1
ATOM 1235 N N . SER A 1 151 ? -25.344 6.431 48.762 1.00 85.56 151 SER A N 1
ATOM 1236 C CA . SER A 1 151 ? -24.722 7.697 48.357 1.00 85.56 151 SER A CA 1
ATOM 1237 C C . SER A 1 151 ? -23.194 7.702 48.518 1.00 85.56 151 SER A C 1
ATOM 1239 O O . SER A 1 151 ? -22.509 8.398 47.772 1.00 85.56 151 SER A O 1
ATOM 1241 N N . SER A 1 152 ? -22.635 6.922 49.452 1.00 87.81 152 SER A N 1
ATOM 1242 C CA . SER A 1 152 ? -21.183 6.747 49.604 1.00 87.81 152 SER A CA 1
ATOM 1243 C C . SER A 1 152 ? -20.569 5.923 48.470 1.00 87.81 152 SER A C 1
ATOM 1245 O O . SER A 1 152 ? -19.540 6.331 47.934 1.00 87.81 152 SER A O 1
ATOM 1247 N N . GLN A 1 153 ? -21.207 4.824 48.048 1.00 88.06 153 GLN A N 1
ATOM 1248 C CA . GLN A 1 153 ? -20.770 4.055 46.874 1.00 88.06 153 GLN A CA 1
ATOM 1249 C C . GLN A 1 153 ? -20.857 4.909 45.595 1.00 88.06 153 GLN A C 1
ATOM 1251 O O . GLN A 1 153 ? -19.880 4.988 44.850 1.00 88.06 153 GLN A O 1
ATOM 1256 N N . LYS A 1 154 ? -21.970 5.632 45.377 1.00 89.81 154 LYS A N 1
ATOM 1257 C CA . LYS A 1 154 ? -22.152 6.546 44.227 1.00 89.81 154 LYS A CA 1
ATOM 1258 C C . LYS A 1 154 ? -21.049 7.621 44.155 1.00 89.81 154 LYS A C 1
ATOM 1260 O O . LYS A 1 154 ? -20.444 7.822 43.102 1.00 89.81 154 LYS A O 1
ATOM 1265 N N . VAL A 1 155 ? -20.704 8.249 45.288 1.00 87.00 155 VAL A N 1
ATOM 1266 C CA . VAL A 1 155 ? -19.579 9.208 45.386 1.00 87.00 155 VAL A CA 1
ATOM 1267 C C . VAL A 1 155 ? -18.219 8.548 45.126 1.00 87.00 155 VAL A C 1
ATOM 1269 O O . VAL A 1 155 ? -17.364 9.164 44.483 1.00 87.00 155 VAL A O 1
ATOM 1272 N N . LYS A 1 156 ? -18.002 7.311 45.594 1.00 87.62 156 LYS A N 1
ATOM 1273 C CA . LYS A 1 156 ? -16.760 6.567 45.336 1.00 87.62 156 LYS A CA 1
ATOM 1274 C C . LYS A 1 156 ? -16.586 6.307 43.838 1.00 87.62 156 LYS A C 1
ATOM 1276 O O . LYS A 1 156 ? -15.546 6.658 43.293 1.00 87.62 156 LYS A O 1
ATOM 1281 N N . LEU A 1 157 ? -17.626 5.811 43.160 1.00 86.56 157 LEU A N 1
ATOM 1282 C CA . LEU A 1 157 ? -17.615 5.594 41.709 1.00 86.56 157 LEU A CA 1
ATOM 1283 C C . LEU A 1 157 ? -17.285 6.882 40.941 1.00 86.56 157 LEU A C 1
ATOM 1285 O O . LEU A 1 157 ? -16.398 6.888 40.096 1.00 86.56 157 LEU A O 1
ATOM 1289 N N . TRP A 1 158 ? -17.957 7.986 41.268 1.00 85.69 158 TRP A N 1
ATOM 1290 C CA . TRP A 1 158 ? -17.718 9.299 40.655 1.00 85.69 158 TRP A CA 1
ATOM 1291 C C . TRP A 1 158 ? -16.292 9.820 40.844 1.00 85.69 158 TRP A C 1
ATOM 1293 O O . TRP A 1 158 ? -15.737 10.406 39.916 1.00 85.69 158 TRP A O 1
ATOM 1303 N N . THR A 1 159 ? -15.689 9.579 42.009 1.00 81.25 159 THR A N 1
ATOM 1304 C CA . THR A 1 159 ? -14.295 9.954 42.287 1.00 81.25 159 THR A CA 1
ATOM 1305 C C . THR A 1 159 ? -13.311 9.109 41.473 1.00 81.25 159 THR A C 1
ATOM 1307 O O . THR A 1 159 ? -12.450 9.665 40.795 1.00 81.25 159 THR A O 1
ATOM 1310 N N . GLU A 1 160 ? -13.469 7.783 41.461 1.00 80.12 160 GLU A N 1
ATOM 1311 C CA . GLU A 1 160 ? -12.602 6.868 40.694 1.00 80.12 160 GLU A CA 1
ATOM 1312 C C . GLU A 1 160 ? -12.696 7.111 39.177 1.00 80.12 160 GLU A C 1
ATOM 1314 O O . GLU A 1 160 ? -11.699 7.063 38.454 1.00 80.12 160 GLU A O 1
ATOM 1319 N N . MET A 1 161 ? -13.892 7.452 38.688 1.00 78.94 161 MET A N 1
ATOM 1320 C CA . MET A 1 161 ? -14.150 7.831 37.294 1.00 78.94 161 MET A CA 1
ATOM 1321 C C . MET A 1 161 ? -13.699 9.268 36.947 1.00 78.94 161 MET A C 1
ATOM 1323 O O . MET A 1 161 ? -13.990 9.760 35.856 1.00 78.94 161 MET A O 1
ATOM 1327 N N . GLY A 1 162 ? -12.994 9.965 37.847 1.00 71.75 162 GLY A N 1
ATOM 1328 C CA . GLY A 1 162 ? -12.422 11.290 37.582 1.00 71.75 162 GLY A CA 1
ATOM 1329 C C . GLY A 1 162 ? -13.444 12.408 37.406 1.00 71.75 162 GLY A C 1
ATOM 1330 O O . GLY A 1 162 ? -13.148 13.398 36.745 1.00 71.75 162 GLY A O 1
ATOM 1331 N N . HIS A 1 163 ? -14.658 12.236 37.935 1.00 76.50 163 HIS A N 1
ATOM 1332 C CA . HIS A 1 163 ? -15.784 13.164 37.786 1.00 76.50 163 HIS A CA 1
ATOM 1333 C C . HIS A 1 163 ? -16.288 13.345 36.335 1.00 76.50 163 HIS A C 1
ATOM 1335 O O . HIS A 1 163 ? -17.141 14.196 36.073 1.00 76.50 163 HIS A O 1
ATOM 1341 N N . LEU A 1 164 ? -15.806 12.538 35.380 1.00 72.44 164 LEU A N 1
ATOM 1342 C CA . LEU A 1 164 ? -16.135 12.671 33.959 1.00 72.44 164 LEU A CA 1
ATOM 1343 C C . LEU A 1 164 ? -17.486 12.003 33.619 1.00 72.44 164 LEU A C 1
ATOM 1345 O O . LEU A 1 164 ? -17.636 10.797 33.840 1.00 72.44 164 LEU A O 1
ATOM 1349 N N . PRO A 1 165 ? -18.444 12.724 32.998 1.00 72.44 165 PRO A N 1
ATOM 1350 C CA . PRO A 1 165 ? -19.718 12.160 32.540 1.00 72.44 165 PRO A CA 1
ATOM 1351 C C . PRO A 1 165 ? -19.557 10.930 31.639 1.00 72.44 165 PRO A C 1
ATOM 1353 O O . PRO A 1 165 ? -20.263 9.941 31.810 1.00 72.44 165 PRO A O 1
ATOM 1356 N N . CYS A 1 166 ? -18.592 10.963 30.711 1.00 68.62 166 CYS A N 1
ATOM 1357 C CA . CYS A 1 166 ? -18.323 9.849 29.798 1.00 68.62 166 CYS A CA 1
ATOM 1358 C C . CYS A 1 166 ? -17.843 8.587 30.543 1.00 68.62 166 CYS A C 1
ATOM 1360 O O . CYS A 1 166 ? -18.348 7.491 30.304 1.00 68.62 166 CYS A O 1
ATOM 1362 N N . ALA A 1 167 ? -16.926 8.747 31.504 1.00 71.19 167 ALA A N 1
ATOM 1363 C CA . ALA A 1 167 ? -16.430 7.652 32.339 1.00 71.19 167 ALA A CA 1
ATOM 1364 C C . ALA A 1 167 ? -17.560 6.995 33.147 1.00 71.19 167 ALA A C 1
ATOM 1366 O O . ALA A 1 167 ? -17.682 5.771 33.195 1.00 71.19 167 ALA A O 1
ATOM 1367 N N . LEU A 1 168 ? -18.431 7.824 33.728 1.00 78.31 168 LEU A N 1
ATOM 1368 C CA . LEU A 1 168 ? -19.579 7.367 34.505 1.00 78.31 168 LEU A CA 1
ATOM 1369 C C . LEU A 1 168 ? -20.641 6.684 33.648 1.00 78.31 168 LEU A C 1
ATOM 1371 O O . LEU A 1 168 ? -21.191 5.679 34.083 1.00 78.31 168 LEU A O 1
ATOM 1375 N N . ALA A 1 169 ? -20.894 7.157 32.427 1.00 77.50 169 ALA A N 1
ATOM 1376 C CA . ALA A 1 169 ? -21.803 6.484 31.501 1.00 77.50 169 ALA A CA 1
ATOM 1377 C C . ALA A 1 169 ? -21.338 5.053 31.165 1.00 77.50 169 ALA A C 1
ATOM 1379 O O . ALA A 1 169 ? -22.160 4.137 31.159 1.00 77.50 169 ALA A O 1
ATOM 1380 N N . CYS A 1 170 ? -20.029 4.847 30.962 1.00 71.00 170 CYS A N 1
ATOM 1381 C CA . CYS A 1 170 ? -19.448 3.515 30.746 1.00 71.00 170 CYS A CA 1
ATOM 1382 C C . CYS A 1 170 ? -19.649 2.617 31.973 1.00 71.00 170 CYS A C 1
ATOM 1384 O O . CYS A 1 170 ? -20.183 1.514 31.860 1.00 71.00 170 CYS A O 1
ATOM 1386 N N . ALA A 1 171 ? -19.302 3.130 33.157 1.00 79.75 171 ALA A N 1
ATOM 1387 C CA . ALA A 1 171 ? -19.438 2.393 34.406 1.00 79.75 171 ALA A CA 1
ATOM 1388 C C . ALA A 1 171 ? -20.891 1.995 34.705 1.00 79.75 171 ALA A C 1
ATOM 1390 O O . ALA A 1 171 ? -21.170 0.839 35.006 1.00 79.75 171 ALA A O 1
ATOM 1391 N N . VAL A 1 172 ? -21.836 2.933 34.577 1.00 82.19 172 VAL A N 1
ATOM 1392 C CA . VAL A 1 172 ? -23.272 2.678 34.781 1.00 82.19 172 VAL A CA 1
ATOM 1393 C C . VAL A 1 172 ? -23.797 1.633 33.801 1.00 82.19 172 VAL A C 1
ATOM 1395 O O . VAL A 1 172 ? -24.599 0.787 34.196 1.00 82.19 172 VAL A O 1
ATOM 1398 N N . TYR A 1 173 ? -23.357 1.678 32.539 1.00 78.81 173 TYR A N 1
ATOM 1399 C CA . TYR A 1 173 ? -23.738 0.689 31.534 1.00 78.81 173 TYR A CA 1
ATOM 1400 C C . TYR A 1 173 ? -23.279 -0.718 31.930 1.00 78.81 173 TYR A C 1
ATOM 1402 O O . TYR A 1 173 ? -24.110 -1.626 31.982 1.00 78.81 173 TYR A O 1
ATOM 1410 N N . ASP A 1 174 ? -21.998 -0.892 32.269 1.00 73.50 174 ASP A N 1
ATOM 1411 C CA . ASP A 1 174 ? -21.450 -2.190 32.674 1.00 73.50 174 ASP A CA 1
ATOM 1412 C C . ASP A 1 174 ? -22.093 -2.699 33.975 1.00 73.50 174 ASP A C 1
ATOM 1414 O O . ASP A 1 174 ? -22.555 -3.840 34.011 1.00 73.50 174 ASP A O 1
ATOM 1418 N N . ILE A 1 175 ? -22.246 -1.838 34.992 1.00 81.75 175 ILE A N 1
ATOM 1419 C CA . ILE A 1 175 ? -22.921 -2.158 36.264 1.00 81.75 175 ILE A CA 1
ATOM 1420 C C . ILE A 1 175 ? -24.338 -2.694 36.016 1.00 81.75 175 ILE A C 1
ATOM 1422 O O . ILE A 1 175 ? -24.670 -3.811 36.432 1.00 81.75 175 ILE A O 1
ATOM 1426 N N . LYS A 1 176 ? -25.168 -1.930 35.288 1.00 79.94 176 LYS A N 1
ATOM 1427 C CA . LYS A 1 176 ? -26.558 -2.310 34.980 1.00 79.94 176 LYS A CA 1
ATOM 1428 C C . LYS A 1 176 ? -26.629 -3.582 34.129 1.00 79.94 176 LYS A C 1
ATOM 1430 O O . LYS A 1 176 ? -27.506 -4.415 34.355 1.00 79.94 176 LYS A O 1
ATOM 1435 N N . LYS A 1 177 ? -25.723 -3.748 33.159 1.00 73.44 177 LYS A N 1
ATOM 1436 C CA . LYS A 1 177 ? -25.717 -4.880 32.219 1.00 73.44 177 LYS A CA 1
ATOM 1437 C C . LYS A 1 177 ? -25.265 -6.186 32.868 1.00 73.44 177 LYS A C 1
ATOM 1439 O O . LYS A 1 177 ? -25.924 -7.208 32.694 1.00 73.44 177 LYS A O 1
ATOM 1444 N N . GLN A 1 178 ? -24.168 -6.154 33.622 1.00 74.31 178 GLN A N 1
ATOM 1445 C CA . GLN A 1 178 ? -23.638 -7.319 34.334 1.00 74.31 178 GLN A CA 1
ATOM 1446 C C . GLN A 1 178 ? -24.446 -7.669 35.590 1.00 74.31 178 GLN A C 1
ATOM 1448 O O . GLN A 1 178 ? -24.263 -8.754 36.139 1.00 74.31 178 GLN A O 1
ATOM 1453 N N . LYS A 1 179 ? -25.336 -6.772 36.046 1.00 82.38 179 LYS A N 1
ATOM 1454 C CA . LYS A 1 179 ? -26.071 -6.881 37.319 1.00 82.38 179 LYS A CA 1
ATOM 1455 C C . LYS A 1 179 ? -25.112 -7.027 38.511 1.00 82.38 179 LYS A C 1
ATOM 1457 O O . LYS A 1 179 ? -25.328 -7.843 39.404 1.00 82.38 179 LYS A O 1
ATOM 1462 N N . THR A 1 180 ? -24.026 -6.258 38.477 1.00 86.62 180 THR A N 1
ATOM 1463 C CA . THR A 1 180 ? -22.990 -6.215 39.520 1.00 86.62 180 THR A CA 1
ATOM 1464 C C . THR A 1 180 ? -23.209 -5.007 40.442 1.00 86.62 180 THR A C 1
ATOM 1466 O O . THR A 1 180 ? -24.031 -4.144 40.133 1.00 86.62 180 THR A O 1
ATOM 1469 N N . THR A 1 181 ? -22.510 -4.942 41.578 1.00 89.19 181 THR A N 1
ATOM 1470 C CA . THR A 1 181 ? -22.541 -3.774 42.481 1.00 89.19 181 THR A CA 1
ATOM 1471 C C . THR A 1 181 ? -21.442 -2.774 42.130 1.00 89.19 181 THR A C 1
ATOM 1473 O O . THR A 1 181 ? -20.464 -3.119 41.461 1.00 89.19 181 THR A O 1
ATOM 1476 N N . ILE A 1 182 ? -21.555 -1.538 42.624 1.00 89.69 182 ILE A N 1
ATOM 1477 C CA . ILE A 1 182 ? -20.506 -0.518 42.487 1.00 89.69 182 ILE A CA 1
ATOM 1478 C C . ILE A 1 182 ? -19.175 -1.002 43.078 1.00 89.69 182 ILE A C 1
ATOM 1480 O O . ILE A 1 182 ? -18.132 -0.772 42.468 1.00 89.69 182 ILE A O 1
ATOM 1484 N N . GLU A 1 183 ? -19.168 -1.663 44.241 1.00 87.75 183 GLU A N 1
ATOM 1485 C CA . GLU A 1 183 ? -17.908 -2.133 44.836 1.00 87.75 183 GLU A CA 1
ATOM 1486 C C . GLU A 1 183 ? -17.238 -3.210 43.998 1.00 87.75 183 GLU A C 1
ATOM 1488 O O . GLU A 1 183 ? -16.041 -3.101 43.744 1.00 87.75 183 GLU A O 1
ATOM 1493 N N . LYS A 1 184 ? -18.003 -4.199 43.524 1.00 85.69 184 LYS A N 1
ATOM 1494 C CA . LYS A 1 184 ? -17.460 -5.272 42.692 1.00 85.69 184 LYS A CA 1
ATOM 1495 C C . LYS A 1 184 ? -16.976 -4.738 41.339 1.00 85.69 184 LYS A C 1
ATOM 1497 O O . LYS A 1 184 ? -15.889 -5.099 40.904 1.00 85.69 184 LYS A O 1
ATOM 1502 N N . TYR A 1 185 ? -17.718 -3.819 40.718 1.00 85.94 185 TYR A N 1
ATOM 1503 C CA . TYR A 1 185 ? -17.258 -3.103 39.524 1.00 85.94 185 TYR A CA 1
ATOM 1504 C C . TYR A 1 185 ? -15.929 -2.370 39.779 1.00 85.94 185 TYR A C 1
ATOM 1506 O O . TYR A 1 185 ? -15.003 -2.466 38.979 1.00 85.94 185 TYR A O 1
ATOM 1514 N N . LEU A 1 186 ? -15.798 -1.655 40.903 1.00 86.50 186 LEU A N 1
ATOM 1515 C CA . LEU A 1 186 ? -14.563 -0.941 41.242 1.00 86.50 186 LEU A CA 1
ATOM 1516 C C . LEU A 1 186 ? -13.397 -1.883 41.575 1.00 86.50 186 LEU A C 1
ATOM 1518 O O . LEU A 1 186 ? -12.253 -1.536 41.293 1.00 86.50 186 LEU A O 1
ATOM 1522 N N . GLU A 1 187 ? -13.653 -3.052 42.157 1.00 84.81 187 GLU A N 1
ATOM 1523 C CA . GLU A 1 187 ? -12.647 -4.099 42.353 1.00 84.81 187 GLU A CA 1
ATOM 1524 C C . GLU A 1 187 ? -12.144 -4.634 41.002 1.00 84.81 187 GLU A C 1
ATOM 1526 O O . GLU A 1 187 ? -10.940 -4.629 40.746 1.00 84.81 187 GLU A O 1
ATOM 1531 N N . GLU A 1 188 ? -13.058 -4.994 40.097 1.00 78.19 188 GLU A N 1
ATOM 1532 C CA . GLU A 1 188 ? -12.736 -5.470 38.746 1.00 78.19 188 GLU A CA 1
ATOM 1533 C C . GLU A 1 188 ? -11.963 -4.416 37.932 1.00 78.19 188 GLU A C 1
ATOM 1535 O O . GLU A 1 188 ? -10.918 -4.739 37.365 1.00 78.19 188 GLU A O 1
ATOM 1540 N N . VAL A 1 189 ? -12.395 -3.146 37.950 1.00 77.06 189 VAL A N 1
ATOM 1541 C CA . VAL A 1 189 ? -11.688 -2.013 37.317 1.00 77.06 189 VAL A CA 1
ATOM 1542 C C . VAL A 1 189 ? -10.282 -1.842 37.887 1.00 77.06 189 VAL A C 1
ATOM 1544 O O . VAL A 1 189 ? -9.330 -1.656 37.128 1.00 77.06 189 VAL A O 1
ATOM 1547 N N . ASN A 1 190 ? -10.113 -1.902 39.210 1.00 75.75 190 ASN A N 1
ATOM 1548 C CA . ASN A 1 190 ? -8.795 -1.734 39.822 1.00 75.75 190 ASN A CA 1
ATOM 1549 C C . ASN A 1 190 ? -7.838 -2.877 39.459 1.00 75.75 190 ASN A C 1
ATOM 1551 O O . ASN A 1 190 ? -6.671 -2.601 39.169 1.00 75.75 190 ASN A O 1
ATOM 1555 N N . ASN A 1 191 ? -8.361 -4.102 39.354 1.00 72.50 191 ASN A N 1
ATOM 1556 C CA . ASN A 1 191 ? -7.650 -5.308 38.923 1.00 72.50 191 ASN A CA 1
ATOM 1557 C C . ASN A 1 191 ? -7.371 -5.371 37.402 1.00 72.50 191 ASN A C 1
ATOM 1559 O O . ASN A 1 191 ? -6.766 -6.334 36.925 1.00 72.50 191 ASN A O 1
ATOM 1563 N N . VAL A 1 192 ? -7.768 -4.364 36.611 1.00 68.06 192 VAL A N 1
ATOM 1564 C CA . VAL A 1 192 ? -7.316 -4.236 35.216 1.00 68.06 192 VAL A CA 1
ATOM 1565 C C . VAL A 1 192 ? -5.837 -3.846 35.186 1.00 68.06 192 VAL A C 1
ATOM 1567 O O . VAL A 1 192 ? -5.486 -2.698 35.464 1.00 68.06 192 VAL A O 1
ATOM 1570 N N . ASP A 1 193 ? -4.988 -4.794 34.790 1.00 61.44 193 ASP A N 1
ATOM 1571 C CA . ASP A 1 193 ? -3.588 -4.579 34.407 1.00 61.44 193 ASP A CA 1
ATOM 1572 C C . ASP A 1 193 ? -3.494 -3.543 33.268 1.00 61.44 193 ASP A C 1
ATOM 1574 O O . ASP A 1 193 ? -3.848 -3.813 32.117 1.00 61.44 193 ASP A O 1
ATOM 1578 N N . THR A 1 194 ? -3.000 -2.346 33.579 1.00 58.31 194 THR A N 1
ATOM 1579 C CA . THR A 1 194 ? -2.681 -1.301 32.602 1.00 58.31 194 THR A CA 1
ATOM 1580 C C . THR A 1 194 ? -1.198 -1.375 32.238 1.00 58.31 194 THR A C 1
ATOM 1582 O O . THR A 1 194 ? -0.327 -1.275 33.096 1.00 58.31 194 THR A O 1
ATOM 1585 N N . ASN A 1 195 ? -0.890 -1.566 30.950 1.00 55.22 195 ASN A N 1
ATOM 1586 C CA . ASN A 1 195 ? 0.492 -1.538 30.457 1.00 55.22 195 ASN A CA 1
ATOM 1587 C C . ASN A 1 195 ? 1.097 -0.133 30.717 1.00 55.22 195 ASN A C 1
ATOM 1589 O O . ASN A 1 195 ? 0.435 0.849 30.373 1.00 55.22 195 ASN A O 1
ATOM 1593 N N . PRO A 1 196 ? 2.326 0.002 31.258 1.00 53.34 196 PRO A N 1
ATOM 1594 C CA . PRO A 1 196 ? 2.970 1.301 31.479 1.00 53.34 196 PRO A CA 1
ATOM 1595 C C . PRO A 1 196 ? 2.981 2.226 30.252 1.00 53.34 196 PRO A C 1
ATOM 1597 O O . PRO A 1 196 ? 2.753 3.422 30.395 1.00 53.34 196 PRO A O 1
ATOM 1600 N N . PHE A 1 197 ? 3.135 1.686 29.038 1.00 49.44 197 PHE A N 1
ATOM 1601 C CA . PHE A 1 197 ? 3.046 2.449 27.785 1.00 49.44 197 PHE A CA 1
ATOM 1602 C C . PHE A 1 197 ? 1.636 3.012 27.527 1.00 49.44 197 PHE A C 1
ATOM 1604 O O . PHE A 1 197 ? 1.475 4.111 26.993 1.00 49.44 197 PHE A O 1
ATOM 1611 N N . VAL A 1 198 ? 0.597 2.265 27.921 1.00 52.53 198 VAL A N 1
ATOM 1612 C CA . VAL A 1 198 ? -0.796 2.728 27.875 1.00 52.53 198 VAL A CA 1
ATOM 1613 C C . VAL A 1 198 ? -1.014 3.823 28.917 1.00 52.53 198 VAL A C 1
ATOM 1615 O O . VAL A 1 198 ? -1.635 4.825 28.574 1.00 52.53 198 VAL A O 1
ATOM 1618 N N . GLU A 1 199 ? -0.473 3.696 30.137 1.00 54.62 199 GLU A N 1
ATOM 1619 C CA . GLU A 1 199 ? -0.531 4.772 31.144 1.00 54.62 199 GLU A CA 1
ATOM 1620 C C . GLU A 1 199 ? 0.195 6.037 30.657 1.00 54.62 199 GLU A C 1
ATOM 1622 O O . GLU A 1 199 ? -0.378 7.122 30.711 1.00 54.62 199 GLU A O 1
ATOM 1627 N N . GLU A 1 200 ? 1.398 5.910 30.091 1.00 53.94 200 GLU A N 1
ATOM 1628 C CA . GLU A 1 200 ? 2.189 7.043 29.598 1.00 53.94 200 GLU A CA 1
ATOM 1629 C C . GLU A 1 200 ? 1.513 7.765 28.421 1.00 53.94 200 GLU A C 1
ATOM 1631 O O . GLU A 1 200 ? 1.406 8.994 28.430 1.00 53.94 200 GLU A O 1
ATOM 1636 N N . ARG A 1 201 ? 0.998 7.034 27.417 1.00 53.09 201 ARG A N 1
ATOM 1637 C CA . ARG A 1 201 ? 0.234 7.655 26.317 1.00 53.09 201 ARG A CA 1
ATOM 1638 C C . ARG A 1 201 ? -1.070 8.276 26.799 1.00 53.09 201 ARG A C 1
ATOM 1640 O O . ARG A 1 201 ? -1.393 9.375 26.365 1.00 53.09 201 ARG A O 1
ATOM 1647 N N . THR A 1 202 ? -1.779 7.617 27.714 1.00 52.00 202 THR A N 1
ATOM 1648 C CA . THR A 1 202 ? -2.983 8.158 28.364 1.00 52.00 202 THR A CA 1
ATOM 1649 C C . THR A 1 202 ? -2.668 9.487 29.049 1.00 52.00 202 THR A C 1
ATOM 1651 O O . THR A 1 202 ? -3.358 10.477 28.830 1.00 52.00 202 THR A O 1
ATOM 1654 N N . GLN A 1 203 ? -1.581 9.545 29.820 1.00 51.97 203 GLN A N 1
ATOM 1655 C CA . GLN A 1 203 ? -1.163 10.739 30.551 1.00 51.97 203 GLN A CA 1
ATOM 1656 C C . GLN A 1 203 ? -0.642 11.851 29.622 1.00 51.97 203 GLN A C 1
ATOM 1658 O O . GLN A 1 203 ? -0.912 13.026 29.860 1.00 51.97 203 GLN A O 1
ATOM 1663 N N . LYS A 1 204 ? 0.030 11.507 28.515 1.00 48.81 204 LYS A N 1
ATOM 1664 C CA . LYS A 1 204 ? 0.409 12.467 27.459 1.00 48.81 204 LYS A CA 1
ATOM 1665 C C . LYS A 1 204 ? -0.800 13.026 26.703 1.00 48.81 204 LYS A C 1
ATOM 1667 O O . LYS A 1 204 ? -0.814 14.216 26.404 1.00 48.81 204 LYS A O 1
ATOM 1672 N N . ALA A 1 205 ? -1.802 12.197 26.408 1.00 42.94 205 ALA A N 1
ATOM 1673 C CA . ALA A 1 205 ? -3.010 12.601 25.687 1.00 42.94 205 ALA A CA 1
ATOM 1674 C C . ALA A 1 205 ? -3.985 13.419 26.552 1.00 42.94 205 ALA A C 1
ATOM 1676 O O . ALA A 1 205 ? -4.697 14.270 26.029 1.00 42.94 205 ALA A O 1
ATOM 1677 N N . LEU A 1 206 ? -4.022 13.163 27.864 1.00 47.75 206 LEU A N 1
ATOM 1678 C CA . LEU A 1 206 ? -5.015 13.735 28.783 1.00 47.75 206 LEU A CA 1
ATOM 1679 C C . LEU A 1 206 ? -4.430 14.791 29.743 1.00 47.75 206 LEU A C 1
ATOM 1681 O O . LEU A 1 206 ? -5.186 15.496 30.411 1.00 47.75 206 LEU A O 1
ATOM 1685 N N . GLY A 1 207 ? -3.102 14.949 29.762 1.00 42.28 207 GLY A N 1
ATOM 1686 C CA . GLY A 1 207 ? -2.375 16.013 30.457 1.00 42.28 207 GLY A CA 1
ATOM 1687 C C . GLY A 1 207 ? -1.758 15.602 31.806 1.00 42.28 207 GLY A C 1
ATOM 1688 O O . GLY A 1 207 ? -2.167 14.616 32.418 1.00 42.28 207 GLY A O 1
ATOM 1689 N N . PRO A 1 208 ? -0.775 16.371 32.318 1.00 40.72 208 PRO A N 1
ATOM 1690 C CA . PRO A 1 208 ? -0.077 16.054 33.569 1.00 40.72 208 PRO A CA 1
ATOM 1691 C C . PRO A 1 208 ? -0.974 16.136 34.818 1.00 40.72 208 PRO A C 1
ATOM 1693 O O . PRO A 1 208 ? -0.720 15.429 35.791 1.00 40.72 208 PRO A O 1
ATOM 1696 N N . ASP A 1 209 ? -2.046 16.933 34.778 1.00 42.06 209 ASP A N 1
ATOM 1697 C CA . ASP A 1 209 ? -3.044 17.033 35.855 1.00 42.06 209 ASP A CA 1
ATOM 1698 C C . ASP A 1 209 ? -3.994 15.814 35.917 1.00 42.06 209 ASP A C 1
ATOM 1700 O O . ASP A 1 209 ? -4.824 15.692 36.823 1.00 42.06 209 ASP A O 1
ATOM 1704 N N . TYR A 1 210 ? -3.891 14.887 34.959 1.00 48.88 210 TYR A N 1
ATOM 1705 C CA . TYR A 1 210 ? -4.830 13.787 34.786 1.00 48.88 210 TYR A CA 1
ATOM 1706 C C . TYR A 1 210 ? -4.529 12.596 35.708 1.00 48.88 210 TYR A C 1
ATOM 1708 O O . TYR A 1 210 ? -3.692 11.741 35.417 1.00 48.88 210 TYR A O 1
ATOM 1716 N N . LYS A 1 211 ? -5.265 12.502 36.823 1.00 46.50 211 LYS A N 1
ATOM 1717 C CA . LYS A 1 211 ? -5.196 11.365 37.764 1.00 46.50 211 LYS A CA 1
ATOM 1718 C C . LYS A 1 211 ? -6.246 10.266 37.550 1.00 46.50 211 LYS A C 1
ATOM 1720 O O . LYS A 1 211 ? -6.211 9.270 38.272 1.00 46.50 211 LYS A O 1
ATOM 1725 N N . SER A 1 212 ? -7.173 10.379 36.595 1.00 54.50 212 SER A N 1
ATOM 1726 C CA . SER A 1 212 ? -8.283 9.418 36.471 1.00 54.50 212 SER A CA 1
ATOM 1727 C C . SER A 1 212 ? -7.924 8.147 35.697 1.00 54.50 212 SER A C 1
ATOM 1729 O O . SER A 1 212 ? -8.443 7.885 34.609 1.00 54.50 212 SER A O 1
ATOM 1731 N N . ARG A 1 213 ? -7.095 7.304 36.330 1.00 58.84 213 ARG A N 1
ATOM 1732 C CA . ARG A 1 213 ? -6.850 5.898 35.946 1.00 58.84 213 ARG A CA 1
ATOM 1733 C C . ARG A 1 213 ? -8.148 5.126 35.670 1.00 58.84 213 ARG A C 1
ATOM 1735 O O . ARG A 1 213 ? -8.174 4.272 34.785 1.00 58.84 213 ARG A O 1
ATOM 1742 N N . GLY A 1 214 ? -9.229 5.455 36.383 1.00 63.94 214 GLY A N 1
ATOM 1743 C CA . GLY A 1 214 ? -10.532 4.817 36.223 1.00 63.94 214 GLY A CA 1
ATOM 1744 C C . GLY A 1 214 ? -11.174 4.981 34.842 1.00 63.94 214 GLY A C 1
ATOM 1745 O O . GLY A 1 214 ? -11.848 4.053 34.417 1.00 63.94 214 GLY A O 1
ATOM 1746 N N . PHE A 1 215 ? -10.940 6.070 34.093 1.00 65.62 215 PHE A N 1
ATOM 1747 C CA . PHE A 1 215 ? -11.562 6.243 32.764 1.00 65.62 215 PHE A CA 1
ATOM 1748 C C . PHE A 1 215 ? -11.065 5.205 31.748 1.00 65.62 215 PHE A C 1
ATOM 1750 O O . PHE A 1 215 ? -11.866 4.554 31.072 1.00 65.62 215 PHE A O 1
ATOM 1757 N N . VAL A 1 216 ? -9.743 5.019 31.680 1.00 63.31 216 VAL A N 1
ATOM 1758 C CA . VAL A 1 216 ? -9.119 4.037 30.785 1.00 63.31 216 VAL A CA 1
ATOM 1759 C C . VAL A 1 216 ? -9.366 2.618 31.281 1.00 63.31 216 VAL A C 1
ATOM 1761 O O . VAL A 1 216 ? -9.752 1.772 30.481 1.00 63.31 216 VAL A O 1
ATOM 1764 N N . LYS A 1 217 ? -9.242 2.350 32.589 1.00 70.38 217 LYS A N 1
ATOM 1765 C CA . LYS A 1 217 ? -9.548 1.022 33.146 1.00 70.38 217 LYS A CA 1
ATOM 1766 C C . LYS A 1 217 ? -11.016 0.622 32.922 1.00 70.38 217 LYS A C 1
ATOM 1768 O O . LYS A 1 217 ? -11.260 -0.513 32.524 1.00 70.38 217 LYS A O 1
ATOM 1773 N N . ALA A 1 218 ? -11.967 1.553 33.062 1.00 68.44 218 ALA A N 1
ATOM 1774 C CA . ALA A 1 218 ? -13.371 1.340 32.700 1.00 68.44 218 ALA A CA 1
ATOM 1775 C C . ALA A 1 218 ? -13.528 0.982 31.214 1.00 68.44 218 ALA A C 1
ATOM 1777 O O . ALA A 1 218 ? -14.129 -0.038 30.906 1.00 68.44 218 ALA A O 1
ATOM 1778 N N . HIS A 1 219 ? -12.922 1.745 30.295 1.00 66.00 219 HIS A N 1
ATOM 1779 C CA . HIS A 1 219 ? -12.976 1.440 28.858 1.00 66.00 219 HIS A CA 1
ATOM 1780 C C . HIS A 1 219 ? -12.368 0.073 28.509 1.00 66.00 219 HIS A C 1
ATOM 1782 O O . HIS A 1 219 ? -12.971 -0.687 27.750 1.00 66.00 219 HIS A O 1
ATOM 1788 N N . ILE A 1 220 ? -11.206 -0.271 29.077 1.00 66.31 220 ILE A N 1
ATOM 1789 C CA . ILE A 1 220 ? -10.586 -1.595 28.899 1.00 66.31 220 ILE A CA 1
ATOM 1790 C C . ILE A 1 220 ? -11.555 -2.692 29.350 1.00 66.31 220 ILE A C 1
ATOM 1792 O O . ILE A 1 220 ? -11.719 -3.700 28.655 1.00 66.31 220 ILE A O 1
ATOM 1796 N N . MET A 1 221 ? -12.222 -2.482 30.486 1.00 70.69 221 MET A N 1
ATOM 1797 C CA . MET A 1 221 ? -13.192 -3.425 31.020 1.00 70.69 221 MET A CA 1
ATOM 1798 C C . MET A 1 221 ? -14.439 -3.533 30.139 1.00 70.69 221 MET A C 1
ATOM 1800 O O . MET A 1 221 ? -14.808 -4.650 29.797 1.00 70.69 221 MET A O 1
ATOM 1804 N N . SER A 1 222 ? -15.020 -2.430 29.657 1.00 68.00 222 SER A N 1
ATOM 1805 C CA . SER A 1 222 ? -16.170 -2.466 28.740 1.00 68.00 222 SER A CA 1
ATOM 1806 C C . SER A 1 222 ? -15.859 -3.218 27.436 1.00 68.00 222 SER A C 1
ATOM 1808 O O . SER A 1 222 ? -16.693 -3.985 26.949 1.00 68.00 222 SER A O 1
ATOM 1810 N N . VAL A 1 223 ? -14.648 -3.071 26.877 1.00 65.75 223 VAL A N 1
ATOM 1811 C CA . VAL A 1 223 ? -14.227 -3.832 25.682 1.00 65.75 223 VAL A CA 1
ATOM 1812 C C . VAL A 1 223 ? -14.002 -5.313 26.020 1.00 65.75 223 VAL A C 1
ATOM 1814 O O . VAL A 1 223 ? -14.429 -6.178 25.254 1.00 65.75 223 VAL A O 1
ATOM 1817 N N . ARG A 1 224 ? -13.407 -5.637 27.181 1.00 67.38 224 ARG A N 1
ATOM 1818 C CA . ARG A 1 224 ? -13.271 -7.029 27.662 1.00 67.38 224 ARG A CA 1
ATOM 1819 C C . ARG A 1 224 ? -14.648 -7.679 27.835 1.00 67.38 224 ARG A C 1
ATOM 1821 O O . ARG A 1 224 ? -14.890 -8.743 27.276 1.00 67.38 224 ARG A O 1
ATOM 1828 N N . ASN A 1 225 ? -15.571 -6.988 28.501 1.00 67.50 225 ASN A N 1
ATOM 1829 C CA . ASN A 1 225 ? -16.952 -7.410 28.725 1.00 67.50 225 ASN A CA 1
ATOM 1830 C C . ASN A 1 225 ? -17.697 -7.665 27.407 1.00 67.50 225 ASN A C 1
ATOM 1832 O O . ASN A 1 225 ? -18.421 -8.651 27.297 1.00 67.50 225 ASN A O 1
ATOM 1836 N N . MET A 1 226 ? -17.496 -6.820 26.389 1.00 67.00 226 MET A N 1
ATOM 1837 C CA . MET A 1 226 ? -18.049 -7.029 25.045 1.00 67.00 226 MET A CA 1
ATOM 1838 C C . MET A 1 226 ? -17.495 -8.305 24.390 1.00 67.00 226 MET A C 1
ATOM 1840 O O . MET A 1 226 ? -18.251 -9.084 23.812 1.00 67.00 226 MET A O 1
ATOM 1844 N N . MET A 1 227 ? -16.185 -8.552 24.491 1.00 63.78 227 MET A N 1
ATOM 1845 C CA . MET A 1 227 ? -15.565 -9.764 23.944 1.00 63.78 227 MET A CA 1
ATOM 1846 C C . MET A 1 227 ? -16.012 -11.031 24.683 1.00 63.78 227 MET A C 1
ATOM 1848 O O . MET A 1 227 ? -16.260 -12.055 24.046 1.00 63.78 227 MET A O 1
ATOM 1852 N N . ASP A 1 228 ? -16.164 -10.968 26.004 1.00 66.62 228 ASP A N 1
ATOM 1853 C CA . ASP A 1 228 ? -16.627 -12.095 26.813 1.00 66.62 228 ASP A CA 1
ATOM 1854 C C . ASP A 1 228 ? -18.134 -12.354 26.648 1.00 66.62 228 ASP A C 1
ATOM 1856 O O . ASP A 1 228 ? -18.553 -13.511 26.613 1.00 66.62 228 ASP A O 1
ATOM 1860 N N . GLU A 1 229 ? -18.949 -11.324 26.403 1.00 65.06 229 GLU A N 1
ATOM 1861 C CA . GLU A 1 229 ? -20.343 -11.474 25.965 1.00 65.06 229 GLU A CA 1
ATOM 1862 C C . GLU A 1 229 ? -20.435 -12.200 24.614 1.00 65.06 229 GLU A C 1
ATOM 1864 O O . GLU A 1 229 ? -21.181 -13.175 24.500 1.00 65.06 229 GLU A O 1
ATOM 1869 N N . LEU A 1 230 ? -19.643 -11.794 23.612 1.00 64.19 230 LEU A N 1
ATOM 1870 C CA . LEU A 1 230 ? -19.575 -12.491 22.320 1.00 64.19 230 LEU A CA 1
ATOM 1871 C C . LEU A 1 230 ? -19.175 -13.968 22.507 1.00 64.19 230 LEU A C 1
ATOM 1873 O O . LEU A 1 230 ? -19.778 -14.856 21.903 1.00 64.19 230 LEU A O 1
ATOM 1877 N N . ARG A 1 231 ? -18.213 -14.251 23.399 1.00 65.31 231 ARG A N 1
ATOM 1878 C CA . ARG A 1 231 ? -17.793 -15.617 23.771 1.00 65.31 231 ARG A CA 1
ATOM 1879 C C . ARG A 1 231 ? -18.898 -16.422 24.449 1.00 65.31 231 ARG A C 1
ATOM 1881 O O . ARG A 1 231 ? -19.033 -17.604 24.131 1.00 65.31 231 ARG A O 1
ATOM 1888 N N . LEU A 1 232 ? -19.688 -15.813 25.333 1.00 63.19 232 LEU A N 1
ATOM 1889 C CA . LEU A 1 232 ? -20.793 -16.461 26.048 1.00 63.19 232 LEU A CA 1
ATOM 1890 C C . LEU A 1 232 ? -22.009 -16.729 25.147 1.00 63.19 232 LEU A C 1
ATOM 1892 O O . LEU A 1 232 ? -22.644 -17.777 25.286 1.00 63.19 232 LEU A O 1
ATOM 1896 N N . GLN A 1 233 ? -22.283 -15.856 24.171 1.00 59.97 233 GLN A N 1
ATOM 1897 C CA . GLN A 1 233 ? -23.366 -16.040 23.195 1.00 59.97 233 GLN A CA 1
ATOM 1898 C C . GLN A 1 233 ? -23.186 -17.280 22.290 1.00 59.97 233 GLN A C 1
ATOM 1900 O O . GLN A 1 233 ? -24.158 -17.715 21.680 1.00 59.97 233 GLN A O 1
ATOM 1905 N N . ASN A 1 234 ? -22.016 -17.939 22.281 1.00 53.72 234 ASN A N 1
ATOM 1906 C CA . ASN A 1 234 ? -21.823 -19.258 21.647 1.00 53.72 234 ASN A CA 1
ATOM 1907 C C . ASN A 1 234 ? -22.732 -20.379 22.184 1.00 53.72 234 ASN A C 1
ATOM 1909 O O . ASN A 1 234 ? -22.791 -21.440 21.566 1.00 53.72 234 ASN A O 1
ATOM 1913 N N . LYS A 1 235 ? -23.366 -20.218 23.355 1.00 49.09 235 LYS A N 1
ATOM 1914 C CA . LYS A 1 235 ? -24.185 -21.291 23.947 1.00 49.09 235 LYS A CA 1
ATOM 1915 C C . LYS A 1 235 ? -25.604 -21.379 23.379 1.00 49.09 235 LYS A C 1
ATOM 1917 O O . LYS A 1 235 ? -26.151 -22.475 23.359 1.00 49.09 235 LYS A O 1
ATOM 1922 N N . GLU A 1 236 ? -26.177 -20.265 22.915 1.00 46.59 236 GLU A N 1
ATOM 1923 C CA . GLU A 1 236 ? -27.573 -20.196 22.429 1.00 46.59 236 GLU A CA 1
ATOM 1924 C C . GLU A 1 236 ? -27.771 -19.261 21.213 1.00 46.59 236 GLU A C 1
ATOM 1926 O O . GLU A 1 236 ? -28.870 -19.166 20.669 1.00 46.59 236 GLU A O 1
ATOM 1931 N N . GLY A 1 237 ? -26.729 -18.545 20.774 1.00 57.41 237 GLY A N 1
ATOM 1932 C CA . GLY A 1 237 ? -26.796 -17.576 19.679 1.00 57.41 237 GLY A CA 1
ATOM 1933 C C . GLY A 1 237 ? -26.622 -18.180 18.274 1.00 57.41 237 GLY A C 1
ATOM 1934 O O . GLY A 1 237 ? -26.251 -19.341 18.121 1.00 57.41 237 GLY A O 1
ATOM 1935 N N . PRO A 1 238 ? -26.831 -17.375 17.213 1.00 57.84 238 PRO A N 1
ATOM 1936 C CA . PRO A 1 238 ? -26.732 -17.819 15.818 1.00 57.84 238 PRO A CA 1
ATOM 1937 C C . PRO A 1 238 ? -25.288 -17.949 15.290 1.00 57.84 238 PRO A C 1
ATOM 1939 O O . PRO A 1 238 ? -25.100 -18.229 14.106 1.00 57.84 238 PRO A O 1
ATOM 1942 N N . PHE A 1 239 ? -24.275 -17.696 16.124 1.00 64.19 239 PHE A N 1
ATOM 1943 C CA . PHE A 1 239 ? -22.863 -17.631 15.736 1.00 64.19 239 PHE A CA 1
ATOM 1944 C C . PHE A 1 239 ? -22.109 -18.898 16.144 1.00 64.19 239 PHE A C 1
ATOM 1946 O O . PHE A 1 239 ? -22.375 -19.479 17.195 1.00 64.19 239 PHE A O 1
ATOM 1953 N N . LYS A 1 240 ? -21.130 -19.311 15.337 1.00 70.75 240 LYS A N 1
ATOM 1954 C CA . LYS A 1 240 ? -20.220 -20.410 15.675 1.00 70.75 240 LYS A CA 1
ATOM 1955 C C . LYS A 1 240 ? -19.045 -19.906 16.509 1.00 70.75 240 LYS A C 1
ATOM 1957 O O . LYS A 1 240 ? -18.633 -18.752 16.406 1.00 70.75 240 LYS A O 1
ATOM 1962 N N . LYS A 1 241 ? -18.396 -20.833 17.221 1.00 71.38 241 LYS A N 1
ATOM 1963 C CA . LYS A 1 241 ? -17.162 -20.572 17.985 1.00 71.38 241 LYS A CA 1
ATOM 1964 C C . LYS A 1 241 ? -16.051 -19.955 17.127 1.00 71.38 241 LYS A C 1
ATOM 1966 O O . LYS A 1 241 ? -15.329 -19.078 17.593 1.00 71.38 241 LYS A O 1
ATOM 1971 N N . GLU A 1 242 ? -15.943 -20.400 15.878 1.00 72.31 242 GLU A N 1
ATOM 1972 C CA . GLU A 1 242 ? -15.029 -19.859 14.863 1.00 72.31 242 GLU A CA 1
ATOM 1973 C C . GLU A 1 242 ? -15.347 -18.391 14.539 1.00 72.31 242 GLU A C 1
ATOM 1975 O O . GLU A 1 242 ? -14.438 -17.562 14.530 1.00 72.31 242 GLU A O 1
ATOM 1980 N N . ASP A 1 243 ? -16.631 -18.054 14.366 1.00 72.81 243 ASP A N 1
ATOM 1981 C CA . ASP A 1 243 ? -17.079 -16.696 14.042 1.00 72.81 243 ASP A CA 1
ATOM 1982 C C . ASP A 1 243 ? -16.742 -15.712 15.168 1.00 72.81 243 ASP A C 1
ATOM 1984 O O . ASP A 1 243 ? -16.185 -14.637 14.940 1.00 72.81 243 ASP A O 1
ATOM 1988 N N . VAL A 1 244 ? -17.031 -16.116 16.406 1.00 71.12 244 VAL A N 1
ATOM 1989 C CA . VAL A 1 244 ? -16.766 -15.327 17.613 1.00 71.12 244 VAL A CA 1
ATOM 1990 C C . VAL A 1 244 ? -15.268 -15.110 17.834 1.00 71.12 244 VAL A C 1
ATOM 1992 O O . VAL A 1 244 ? -14.841 -13.985 18.096 1.00 71.12 244 VAL A O 1
ATOM 1995 N N . ASN A 1 245 ? -14.454 -16.157 17.678 1.00 74.81 245 ASN A N 1
ATOM 1996 C CA . ASN A 1 245 ? -12.997 -16.029 17.744 1.00 74.81 245 ASN A CA 1
ATOM 1997 C C . ASN A 1 245 ? -12.466 -15.093 16.645 1.00 74.81 245 ASN A C 1
ATOM 1999 O O . ASN A 1 245 ? -11.558 -14.300 16.903 1.00 74.81 245 ASN A O 1
ATOM 2003 N N . GLY A 1 246 ? -13.063 -15.138 15.449 1.00 75.50 246 GLY A N 1
ATOM 2004 C CA . GLY A 1 246 ? -12.764 -14.214 14.361 1.00 75.50 246 GLY A CA 1
ATOM 2005 C C . GLY A 1 246 ? -13.021 -12.758 14.733 1.00 75.50 246 GLY A C 1
ATOM 2006 O O . GLY A 1 246 ? -12.139 -11.919 14.564 1.00 75.50 246 GLY A O 1
ATOM 2007 N N . LEU A 1 247 ? -14.187 -12.462 15.310 1.00 73.88 247 LEU A N 1
ATOM 2008 C CA . LEU A 1 247 ? -14.552 -11.114 15.759 1.00 73.88 247 LEU A CA 1
ATOM 2009 C C . LEU A 1 247 ? -13.590 -10.593 16.841 1.00 73.88 247 LEU A C 1
ATOM 2011 O O . LEU A 1 247 ? -13.134 -9.452 16.761 1.00 73.88 247 LEU A O 1
ATOM 2015 N N . CYS A 1 248 ? -13.201 -11.439 17.801 1.00 73.81 248 CYS A N 1
ATOM 2016 C CA . CYS A 1 248 ? -12.182 -11.097 18.798 1.00 73.81 248 CYS A CA 1
ATOM 2017 C C . CYS A 1 248 ? -10.822 -10.741 18.167 1.00 73.81 248 CYS A C 1
ATOM 2019 O O . CYS A 1 248 ? -10.157 -9.812 18.624 1.00 73.81 248 CYS A O 1
ATOM 2021 N N . LEU A 1 249 ? -10.404 -11.460 17.121 1.00 75.69 249 LEU A N 1
ATOM 2022 C CA . LEU A 1 249 ? -9.155 -11.188 16.403 1.00 75.69 249 LEU A CA 1
ATOM 2023 C C . LEU A 1 249 ? -9.246 -9.937 15.511 1.00 75.69 249 LEU A C 1
ATOM 2025 O O . LEU A 1 249 ? -8.262 -9.207 15.409 1.00 75.69 249 LEU A O 1
ATOM 2029 N N . VAL A 1 250 ? -10.416 -9.627 14.938 1.00 77.00 250 VAL A N 1
ATOM 2030 C CA . VAL A 1 250 ? -10.666 -8.355 14.230 1.00 77.00 250 VAL A CA 1
ATOM 2031 C C . VAL A 1 250 ? -10.522 -7.159 15.172 1.00 77.00 250 VAL A C 1
ATOM 2033 O O . VAL A 1 250 ? -9.809 -6.210 14.845 1.00 77.00 250 VAL A O 1
ATOM 2036 N N . LEU A 1 251 ? -11.123 -7.221 16.365 1.00 74.12 251 LEU A N 1
ATOM 2037 C CA . LEU A 1 251 ? -10.978 -6.178 17.390 1.00 74.12 251 LEU A CA 1
ATOM 2038 C C . LEU A 1 251 ? -9.512 -5.991 17.818 1.00 74.12 251 LEU A C 1
ATOM 2040 O O . LEU A 1 251 ? -9.057 -4.861 17.990 1.00 74.12 251 LEU A O 1
ATOM 2044 N N . LYS A 1 252 ? -8.741 -7.082 17.912 1.00 76.12 252 LYS A N 1
ATOM 2045 C CA . LYS A 1 252 ? -7.296 -7.021 18.183 1.00 76.12 252 LYS A CA 1
ATOM 2046 C C . LYS A 1 252 ? -6.466 -6.479 17.021 1.00 76.12 252 LYS A C 1
ATOM 2048 O O . LYS A 1 252 ? -5.451 -5.850 17.267 1.00 76.12 252 LYS A O 1
ATOM 2053 N N . ALA A 1 253 ? -6.873 -6.663 15.772 1.00 79.38 253 ALA A N 1
ATOM 2054 C CA . ALA A 1 253 ? -6.167 -6.101 14.619 1.00 79.38 253 ALA A CA 1
ATOM 2055 C C . ALA A 1 253 ? -6.432 -4.597 14.433 1.00 79.38 253 ALA A C 1
ATOM 2057 O O . ALA A 1 253 ? -5.534 -3.854 14.037 1.00 79.38 253 ALA A O 1
ATOM 2058 N N . ILE A 1 254 ? -7.640 -4.129 14.780 1.00 76.62 254 ILE A N 1
ATOM 2059 C CA . ILE A 1 254 ? -7.989 -2.697 14.850 1.00 76.62 254 ILE A CA 1
ATOM 2060 C C . ILE A 1 254 ? -6.970 -1.920 15.702 1.00 76.62 254 ILE A C 1
ATOM 2062 O O . ILE A 1 254 ? -6.676 -0.768 15.375 1.00 76.62 254 ILE A O 1
ATOM 2066 N N . ALA A 1 255 ? -6.362 -2.570 16.710 1.00 75.94 255 ALA A N 1
ATOM 2067 C CA . ALA A 1 255 ? -5.252 -2.069 17.531 1.00 75.94 255 ALA A CA 1
ATOM 2068 C C . ALA A 1 255 ? -4.112 -1.397 16.744 1.00 75.94 255 ALA A C 1
ATOM 2070 O O . ALA A 1 255 ? -3.431 -0.520 17.284 1.00 75.94 255 ALA A O 1
ATOM 2071 N N . TYR A 1 256 ? -3.881 -1.826 15.502 1.00 80.50 256 TYR A N 1
ATOM 2072 C CA . TYR A 1 256 ? -2.713 -1.477 14.691 1.00 80.50 256 TYR A CA 1
ATOM 2073 C C . TYR A 1 256 ? -3.052 -0.614 13.463 1.00 80.50 256 TYR A C 1
ATOM 2075 O O . TYR A 1 256 ? -2.164 -0.255 12.698 1.00 80.50 256 TYR A O 1
ATOM 2083 N N . MET A 1 257 ? -4.321 -0.241 13.285 1.00 79.81 257 MET A N 1
ATOM 2084 C CA . MET A 1 257 ? -4.784 0.615 12.187 1.00 79.81 257 MET A CA 1
ATOM 2085 C C . MET A 1 257 ? -4.695 2.108 12.544 1.00 79.81 257 MET A C 1
ATOM 2087 O O . MET A 1 257 ? -4.695 2.481 13.722 1.00 79.81 257 MET A O 1
ATOM 2091 N N . ASP A 1 258 ? -4.697 3.008 11.553 1.00 77.31 258 ASP A N 1
ATOM 2092 C CA . ASP A 1 258 ? -5.019 4.419 11.828 1.00 77.31 258 ASP A CA 1
ATOM 2093 C C . ASP A 1 258 ? -6.429 4.574 12.413 1.00 77.31 258 ASP A C 1
ATOM 2095 O O . ASP A 1 258 ? -7.320 3.777 12.114 1.00 77.31 258 ASP A O 1
ATOM 2099 N N . SER A 1 259 ? -6.599 5.551 13.305 1.00 65.56 259 SER A N 1
ATOM 2100 C CA . SER A 1 259 ? -7.832 5.729 14.071 1.00 65.56 259 SER A CA 1
ATOM 2101 C C . SER A 1 259 ? -8.874 6.584 13.331 1.00 65.56 259 SER A C 1
ATOM 2103 O O . SER A 1 259 ? -10.070 6.420 13.553 1.00 65.56 259 SER A O 1
ATOM 2105 N N . LYS A 1 260 ? -8.456 7.441 12.383 1.00 56.47 260 LYS A N 1
ATOM 2106 C CA . LYS A 1 260 ? -9.286 8.553 11.881 1.00 56.47 260 LYS A CA 1
ATOM 2107 C C . LYS A 1 260 ? -10.468 8.137 10.993 1.00 56.47 260 LYS A C 1
ATOM 2109 O O . LYS A 1 260 ? -11.410 8.925 10.853 1.00 56.47 260 LYS A O 1
ATOM 2114 N N . ALA A 1 261 ? -10.446 6.932 10.411 1.00 62.31 261 ALA A N 1
ATOM 2115 C CA . ALA A 1 261 ? -11.619 6.234 9.859 1.00 62.31 261 ALA A CA 1
ATOM 2116 C C . ALA A 1 261 ? -11.267 4.809 9.391 1.00 62.31 261 ALA A C 1
ATOM 2118 O O . ALA A 1 261 ? -10.762 4.641 8.286 1.00 62.31 261 ALA A O 1
ATOM 2119 N N . ILE A 1 262 ? -11.582 3.768 10.166 1.00 70.19 262 ILE A N 1
ATOM 2120 C CA . ILE A 1 262 ? -11.358 2.380 9.727 1.00 70.19 262 ILE A CA 1
ATOM 2121 C C . ILE A 1 262 ? -12.451 1.949 8.726 1.00 70.19 262 ILE A C 1
ATOM 2123 O O . ILE A 1 262 ? -13.633 1.978 9.082 1.00 70.19 262 ILE A O 1
ATOM 2127 N N . PRO A 1 263 ? -12.120 1.524 7.489 1.00 71.50 263 PRO A N 1
ATOM 2128 C CA . PRO A 1 263 ? -13.139 1.155 6.510 1.00 71.50 263 PRO A CA 1
ATOM 2129 C C . PRO A 1 263 ? -13.826 -0.172 6.855 1.00 71.50 263 PRO A C 1
ATOM 2131 O O . PRO A 1 263 ? -13.154 -1.184 7.045 1.00 71.50 263 PRO A O 1
ATOM 2134 N N . VAL A 1 264 ? -15.165 -0.203 6.827 1.00 70.38 264 VAL A N 1
ATOM 2135 C CA . VAL A 1 264 ? -15.972 -1.425 7.052 1.00 70.38 264 VAL A CA 1
ATOM 2136 C C . VAL A 1 264 ? -15.492 -2.589 6.185 1.00 70.38 264 VAL A C 1
ATOM 2138 O O . VAL A 1 264 ? -15.253 -3.676 6.703 1.00 70.38 264 VAL A O 1
ATOM 2141 N N . PHE A 1 265 ? -15.247 -2.347 4.892 1.00 73.31 265 PHE A N 1
ATOM 2142 C CA . PHE A 1 265 ? -14.788 -3.392 3.972 1.00 73.31 265 PHE A CA 1
ATOM 2143 C C . PHE A 1 265 ? -13.461 -4.035 4.411 1.00 73.31 265 PHE A C 1
ATOM 2145 O O . PHE A 1 265 ? -13.265 -5.226 4.199 1.00 73.31 265 PHE A O 1
ATOM 2152 N N . LEU A 1 266 ? -12.559 -3.285 5.062 1.00 77.38 266 LEU A N 1
ATOM 2153 C CA . LEU A 1 266 ? -11.299 -3.824 5.584 1.00 77.38 266 LEU A CA 1
ATOM 2154 C C . LEU A 1 266 ? -11.548 -4.791 6.750 1.00 77.38 266 LEU A C 1
ATOM 2156 O O . LEU A 1 266 ? -10.898 -5.833 6.828 1.00 77.38 266 LEU A O 1
ATOM 2160 N N . LEU A 1 267 ? -12.520 -4.478 7.613 1.00 78.06 267 LEU A N 1
ATOM 2161 C CA . LEU A 1 267 ? -12.952 -5.352 8.707 1.00 78.06 267 LEU A CA 1
ATOM 2162 C C . LEU A 1 267 ? -13.633 -6.621 8.186 1.00 78.06 267 LEU A C 1
ATOM 2164 O O . LEU A 1 267 ? -13.385 -7.701 8.717 1.00 78.06 267 LEU A O 1
ATOM 2168 N N . GLU A 1 268 ? -14.439 -6.507 7.127 1.00 75.31 268 GLU A N 1
ATOM 2169 C CA . GLU A 1 268 ? -15.042 -7.656 6.446 1.00 75.31 268 GLU A CA 1
ATOM 2170 C C . GLU A 1 268 ? -13.965 -8.614 5.903 1.00 75.31 268 GLU A C 1
ATOM 2172 O O . GLU A 1 268 ? -13.950 -9.800 6.237 1.00 75.31 268 GLU A O 1
ATOM 2177 N N . ILE A 1 269 ? -13.016 -8.104 5.112 1.00 76.62 269 ILE A N 1
ATOM 2178 C CA . ILE A 1 269 ? -11.922 -8.905 4.532 1.00 76.62 269 ILE A CA 1
ATOM 2179 C C . ILE A 1 269 ? -11.108 -9.590 5.626 1.00 76.62 269 ILE A C 1
ATOM 2181 O O . ILE A 1 269 ? -10.817 -10.783 5.540 1.00 76.62 269 ILE A O 1
ATOM 2185 N N . LEU A 1 270 ? -10.749 -8.836 6.663 1.00 79.06 270 LEU A N 1
ATOM 2186 C CA . LEU A 1 270 ? -9.997 -9.359 7.788 1.00 79.06 270 LEU A CA 1
ATOM 2187 C C . LEU A 1 270 ? -10.754 -10.505 8.473 1.00 79.06 270 LEU A C 1
ATOM 2189 O O . LEU A 1 270 ? -10.162 -11.541 8.770 1.00 79.06 270 LEU A O 1
ATOM 2193 N N . LEU A 1 271 ? -12.067 -10.362 8.665 1.00 78.25 271 LEU A N 1
ATOM 2194 C CA . LEU A 1 271 ? -12.884 -11.412 9.257 1.00 78.25 271 LEU A CA 1
ATOM 2195 C C . LEU A 1 271 ? -12.975 -12.661 8.362 1.00 78.25 271 LEU A C 1
ATOM 2197 O O . LEU A 1 271 ? -12.899 -13.776 8.876 1.00 78.25 271 LEU A O 1
ATOM 2201 N N . LEU A 1 272 ? -13.073 -12.499 7.036 1.00 76.69 272 LEU A N 1
ATOM 2202 C CA . LEU A 1 272 ? -13.037 -13.615 6.077 1.00 76.69 272 LEU A CA 1
ATOM 2203 C C . LEU A 1 272 ? -11.709 -14.384 6.139 1.00 76.69 272 LEU A C 1
ATOM 2205 O O . LEU A 1 272 ? -11.721 -15.617 6.177 1.00 76.69 272 LEU A O 1
ATOM 2209 N N . ILE A 1 273 ? -10.582 -13.665 6.212 1.00 75.88 273 ILE A N 1
ATOM 2210 C CA . ILE A 1 273 ? -9.233 -14.239 6.364 1.00 75.88 273 ILE A CA 1
ATOM 2211 C C . ILE A 1 273 ? -9.123 -15.068 7.652 1.00 75.88 273 ILE A C 1
ATOM 2213 O O . ILE A 1 273 ? -8.471 -16.113 7.648 1.00 75.88 273 ILE A O 1
ATOM 2217 N N . ILE A 1 274 ? -9.764 -14.625 8.740 1.00 77.31 274 ILE A N 1
ATOM 2218 C CA . ILE A 1 274 ? -9.671 -15.277 10.051 1.00 77.31 274 ILE A CA 1
ATOM 2219 C C . ILE A 1 274 ? -10.645 -16.455 10.197 1.00 77.31 274 ILE A C 1
ATOM 2221 O O . ILE A 1 274 ? -10.213 -17.550 10.550 1.00 77.31 274 ILE A O 1
ATOM 2225 N N . ILE A 1 275 ? -11.948 -16.252 9.958 1.00 71.12 275 ILE A N 1
ATOM 2226 C CA . ILE A 1 275 ? -12.968 -17.295 10.178 1.00 71.12 275 ILE A CA 1
ATOM 2227 C C . ILE A 1 275 ? -12.825 -18.408 9.139 1.00 71.12 275 ILE A C 1
ATOM 2229 O O . ILE A 1 275 ? -12.902 -19.589 9.475 1.00 71.12 275 ILE A O 1
ATOM 2233 N N . ASN A 1 276 ? -12.705 -18.046 7.856 1.00 63.47 276 ASN A N 1
ATOM 2234 C CA . ASN A 1 276 ? -13.025 -18.975 6.774 1.00 63.47 276 ASN A CA 1
ATOM 2235 C C . ASN A 1 276 ? -12.056 -18.918 5.577 1.00 63.47 276 ASN A C 1
ATOM 2237 O O . ASN A 1 276 ? -12.500 -18.765 4.436 1.00 63.47 276 ASN A O 1
ATOM 2241 N N . PRO A 1 277 ? -10.744 -19.179 5.777 1.00 54.50 277 PRO A N 1
ATOM 2242 C CA . PRO A 1 277 ? -9.712 -19.179 4.721 1.00 54.50 277 PRO A CA 1
ATOM 2243 C C . PRO A 1 277 ? -9.876 -20.285 3.646 1.00 54.50 277 PRO A C 1
ATOM 2245 O O . PRO A 1 277 ? -8.940 -20.616 2.907 1.00 54.50 277 PRO A O 1
ATOM 2248 N N . ARG A 1 278 ? -11.050 -20.929 3.583 1.00 44.34 278 ARG A N 1
ATOM 2249 C CA . ARG A 1 278 ? -11.431 -21.970 2.617 1.00 44.34 278 ARG A CA 1
ATOM 2250 C C . ARG A 1 278 ? -12.844 -21.804 2.028 1.00 44.34 278 ARG A C 1
ATOM 2252 O O . ARG A 1 278 ? -13.164 -22.564 1.119 1.00 44.34 278 ARG A O 1
ATOM 2259 N N . LYS A 1 279 ? -13.687 -20.878 2.513 1.00 45.34 279 LYS A N 1
ATOM 2260 C CA . LYS A 1 279 ? -15.023 -20.599 1.945 1.00 45.34 279 LYS A CA 1
ATOM 2261 C C . LYS A 1 279 ? -15.288 -19.094 1.924 1.00 45.34 279 LYS A C 1
ATOM 2263 O O . LYS A 1 279 ? -15.714 -18.510 2.912 1.00 45.34 279 LYS A O 1
ATOM 2268 N N . GLU A 1 280 ? -15.059 -18.489 0.764 1.00 51.22 280 GLU A N 1
ATOM 2269 C CA . GLU A 1 280 ? -15.023 -17.030 0.568 1.00 51.22 280 GLU A CA 1
ATOM 2270 C C . GLU A 1 280 ? -16.405 -16.398 0.284 1.00 51.22 280 GLU A C 1
ATOM 2272 O O . GLU A 1 280 ? -16.523 -15.200 0.032 1.00 51.22 280 GLU A O 1
ATOM 2277 N N . THR A 1 281 ? -17.488 -17.182 0.298 1.00 54.22 281 THR A N 1
ATOM 2278 C CA . THR A 1 281 ? -18.816 -16.733 -0.148 1.00 54.22 281 THR A CA 1
ATOM 2279 C C . THR A 1 281 ? -19.612 -16.026 0.949 1.00 54.22 281 THR A C 1
ATOM 2281 O O . THR A 1 281 ? -20.600 -16.563 1.449 1.00 54.22 281 THR A O 1
ATOM 2284 N N . ARG A 1 282 ? -19.208 -14.775 1.205 1.00 58.59 282 ARG A N 1
ATOM 2285 C CA . ARG A 1 282 ? -19.867 -13.742 2.027 1.00 58.59 282 ARG A CA 1
ATOM 2286 C C . ARG A 1 282 ? -19.924 -14.006 3.531 1.00 58.59 282 ARG A C 1
ATOM 2288 O O . ARG A 1 282 ? -20.237 -15.089 4.012 1.00 58.59 282 ARG A O 1
ATOM 2295 N N . ILE A 1 283 ? -19.716 -12.922 4.266 1.00 65.19 283 ILE A N 1
ATOM 2296 C CA . ILE A 1 283 ? -20.018 -12.835 5.687 1.00 65.19 283 ILE A CA 1
ATOM 2297 C C . ILE A 1 283 ? -21.550 -12.869 5.859 1.00 65.19 283 ILE A C 1
ATOM 2299 O O . ILE A 1 283 ? -22.261 -12.182 5.117 1.00 65.19 283 ILE A O 1
ATOM 2303 N N . PRO A 1 284 ? -22.090 -13.658 6.807 1.00 67.12 284 PRO A N 1
ATOM 2304 C CA . PRO A 1 284 ? -23.509 -13.637 7.152 1.00 67.12 284 PRO A CA 1
ATOM 2305 C C . PRO A 1 284 ? -24.015 -12.219 7.439 1.00 67.12 284 PRO A C 1
ATOM 2307 O O . PRO A 1 284 ? -23.355 -11.446 8.128 1.00 67.12 284 PRO A O 1
ATOM 2310 N N . SER A 1 285 ? -25.221 -11.879 6.981 1.00 67.44 285 SER A N 1
ATOM 2311 C CA . SER A 1 285 ? -25.784 -10.526 7.140 1.00 67.44 285 SER A CA 1
ATOM 2312 C C . SER A 1 285 ? -25.892 -10.073 8.603 1.00 67.44 285 SER A C 1
ATOM 2314 O O . SER A 1 285 ? -25.740 -8.888 8.886 1.00 67.44 285 SER A O 1
ATOM 2316 N N . CYS A 1 286 ? -26.089 -11.002 9.543 1.00 63.62 286 CYS A N 1
ATOM 2317 C CA . CYS A 1 286 ? -26.046 -10.736 10.982 1.00 63.62 286 CYS A CA 1
ATOM 2318 C C . CYS A 1 286 ? -24.644 -10.347 11.485 1.00 63.62 286 CYS A C 1
ATOM 2320 O O . CYS A 1 286 ? -24.536 -9.480 12.350 1.00 63.62 286 CYS A O 1
ATOM 2322 N N . ILE A 1 287 ? -23.585 -10.941 10.925 1.00 67.12 287 ILE A N 1
ATOM 2323 C CA . ILE A 1 287 ? -22.197 -10.583 11.221 1.00 67.12 287 ILE A CA 1
ATOM 2324 C C . ILE A 1 287 ? -21.846 -9.255 10.542 1.00 67.12 287 ILE A C 1
ATOM 2326 O O . ILE A 1 287 ? -21.255 -8.413 11.200 1.00 67.12 287 ILE A O 1
ATOM 2330 N N . ASN A 1 288 ? -22.288 -8.986 9.309 1.00 66.94 288 ASN A N 1
ATOM 2331 C CA . ASN A 1 288 ? -22.107 -7.663 8.691 1.00 66.94 288 ASN A CA 1
ATOM 2332 C C . ASN A 1 288 ? -22.782 -6.554 9.499 1.00 66.94 288 ASN A C 1
ATOM 2334 O O . ASN A 1 288 ? -22.133 -5.576 9.841 1.00 66.94 288 ASN A O 1
ATOM 2338 N N . GLN A 1 289 ? -24.032 -6.751 9.927 1.00 64.56 289 GLN A N 1
ATOM 2339 C CA . GLN A 1 289 ? -24.684 -5.823 10.852 1.00 64.56 289 GLN A CA 1
ATOM 2340 C C . GLN A 1 289 ? -23.933 -5.683 12.181 1.00 64.56 289 GLN A C 1
ATOM 2342 O O . GLN A 1 289 ? -24.082 -4.657 12.839 1.00 64.56 289 GLN A O 1
ATOM 2347 N N . LEU A 1 290 ? -23.176 -6.695 12.617 1.00 64.44 290 LEU A N 1
ATOM 2348 C CA . LEU A 1 290 ? -22.321 -6.607 13.798 1.00 64.44 290 LEU A CA 1
ATOM 2349 C C . LEU A 1 290 ? -21.012 -5.864 13.501 1.00 64.44 290 LEU A C 1
ATOM 2351 O O . LEU A 1 290 ? -20.607 -5.073 14.337 1.00 64.44 290 LEU A O 1
ATOM 2355 N N . ILE A 1 291 ? -20.393 -6.039 12.329 1.00 64.81 291 ILE A N 1
ATOM 2356 C CA . ILE A 1 291 ? -19.225 -5.264 11.878 1.00 64.81 291 ILE A CA 1
ATOM 2357 C C . ILE A 1 291 ? -19.607 -3.796 11.709 1.00 64.81 291 ILE A C 1
ATOM 2359 O O . ILE A 1 291 ? -18.941 -2.958 12.300 1.00 64.81 291 ILE A O 1
ATOM 2363 N N . ASP A 1 292 ? -20.712 -3.488 11.024 1.00 62.28 292 ASP A N 1
ATOM 2364 C CA . ASP A 1 292 ? -21.285 -2.139 10.942 1.00 62.28 292 ASP A CA 1
ATOM 2365 C C . ASP A 1 292 ? -21.578 -1.589 12.342 1.00 62.28 292 ASP A C 1
ATOM 2367 O O . ASP A 1 292 ? -21.325 -0.425 12.643 1.00 62.28 292 ASP A O 1
ATOM 2371 N N . LYS A 1 293 ? -22.106 -2.419 13.249 1.00 58.06 293 LYS A N 1
ATOM 2372 C CA . LYS A 1 293 ? -22.287 -2.018 14.648 1.00 58.06 293 LYS A CA 1
ATOM 2373 C C . LYS A 1 293 ? -20.962 -1.870 15.385 1.00 58.06 293 LYS A C 1
ATOM 2375 O O . LYS A 1 293 ? -20.939 -1.064 16.287 1.00 58.06 293 LYS A O 1
ATOM 2380 N N . MET A 1 294 ? -19.872 -2.556 15.064 1.00 57.03 294 MET A N 1
ATOM 2381 C CA . MET A 1 294 ? -18.572 -2.325 15.708 1.00 57.03 294 MET A CA 1
ATOM 2382 C C . MET A 1 294 ? -17.913 -1.071 15.131 1.00 57.03 294 MET A C 1
ATOM 2384 O O . MET A 1 294 ? -17.561 -0.177 15.890 1.00 57.03 294 MET A O 1
ATOM 2388 N N . SER A 1 295 ? -17.881 -0.900 13.810 1.00 54.62 295 SER A N 1
ATOM 2389 C CA . SER A 1 295 ? -17.392 0.323 13.164 1.00 54.62 295 SER A CA 1
ATOM 2390 C C . SER A 1 295 ? -18.202 1.572 13.527 1.00 54.62 295 SER A C 1
ATOM 2392 O O . SER A 1 295 ? -17.692 2.666 13.323 1.00 54.62 295 SER A O 1
ATOM 2394 N N . ASN A 1 296 ? -19.427 1.424 14.058 1.00 48.09 296 ASN A N 1
ATOM 2395 C CA . ASN A 1 296 ? -20.302 2.512 14.526 1.00 48.09 296 ASN A CA 1
ATOM 2396 C C . ASN A 1 296 ? -20.636 2.476 16.046 1.00 48.09 296 ASN A C 1
ATOM 2398 O O . ASN A 1 296 ? -21.369 3.341 16.517 1.00 48.09 296 ASN A O 1
ATOM 2402 N N . ARG A 1 297 ? -20.160 1.485 16.825 1.00 41.19 297 ARG A N 1
ATOM 2403 C CA . ARG A 1 297 ? -20.343 1.359 18.302 1.00 41.19 297 ARG A CA 1
ATOM 2404 C C . ARG A 1 297 ? -19.072 0.990 19.076 1.00 41.19 297 ARG A C 1
ATOM 2406 O O . ARG A 1 297 ? -19.107 1.002 20.303 1.00 41.19 297 ARG A O 1
ATOM 2413 N N . CYS A 1 298 ? -17.918 0.834 18.427 1.00 42.16 298 CYS A N 1
ATOM 2414 C CA . CYS A 1 298 ? -16.614 1.229 18.989 1.00 42.16 298 CYS A CA 1
ATOM 2415 C C . CYS A 1 298 ? -16.540 2.771 19.104 1.00 42.16 298 CYS A C 1
ATOM 2417 O O . CYS A 1 298 ? -15.568 3.409 18.726 1.00 42.16 298 CYS A O 1
ATOM 2419 N N . TRP A 1 299 ? -17.647 3.333 19.589 1.00 37.44 299 TRP A N 1
ATOM 2420 C CA . TRP A 1 299 ? -18.085 4.709 19.708 1.00 37.44 299 TRP A CA 1
ATOM 2421 C C . TRP A 1 299 ? -19.014 4.687 20.929 1.00 37.44 299 TRP A C 1
ATOM 2423 O O . TRP A 1 299 ? -20.238 4.610 20.804 1.00 37.44 299 TRP A O 1
ATOM 2433 N N . ILE A 1 300 ? -18.447 4.687 22.136 1.00 32.28 300 ILE A N 1
ATOM 2434 C CA . ILE A 1 300 ? -19.197 5.023 23.353 1.00 32.28 300 ILE A CA 1
ATOM 2435 C C . ILE A 1 300 ? -19.433 6.542 23.352 1.00 32.28 300 ILE A C 1
ATOM 2437 O O . ILE A 1 300 ? -18.819 7.323 24.071 1.00 32.28 300 ILE A O 1
ATOM 2441 N N . GLY A 1 301 ? -20.310 6.955 22.446 1.00 29.72 301 GLY A N 1
ATOM 2442 C CA . GLY A 1 301 ? -20.741 8.319 22.210 1.00 29.72 301 GLY A CA 1
ATOM 2443 C C . GLY A 1 301 ? -21.998 8.244 21.359 1.00 29.72 301 GLY A C 1
ATOM 2444 O O . GLY A 1 301 ? -21.972 7.714 20.252 1.00 29.72 301 GLY A O 1
ATOM 2445 N N . VAL A 1 302 ? -23.114 8.687 21.932 1.00 25.48 302 VAL A N 1
ATOM 2446 C CA . VAL A 1 302 ? -24.463 8.521 21.376 1.00 25.48 302 VAL A CA 1
ATOM 2447 C C . VAL A 1 302 ? -24.550 9.089 19.952 1.00 25.48 302 VAL A C 1
ATOM 2449 O O . VAL A 1 302 ? -24.021 10.164 19.672 1.00 25.48 302 VAL A O 1
ATOM 2452 N N . PHE A 1 303 ? -25.250 8.375 19.063 1.00 25.08 303 PHE A N 1
ATOM 2453 C CA . PHE A 1 303 ? -25.601 8.863 17.727 1.00 25.08 303 PHE A CA 1
ATOM 2454 C C . PHE A 1 303 ? -26.288 10.238 17.820 1.00 25.08 303 PHE A C 1
ATOM 2456 O O . PHE A 1 303 ? -27.356 10.356 18.418 1.00 25.08 303 PHE A O 1
ATOM 2463 N N . CYS A 1 304 ? -25.727 11.249 17.154 1.00 25.84 304 CYS A N 1
ATOM 2464 C CA . CYS A 1 304 ? -26.522 12.344 16.604 1.00 25.84 304 CYS A CA 1
ATOM 2465 C C . CYS A 1 304 ? -26.795 12.013 15.138 1.00 25.84 304 CYS A C 1
ATOM 2467 O O . CYS A 1 304 ? -25.866 11.705 14.389 1.00 25.84 304 CYS A O 1
ATOM 2469 N N . GLU A 1 305 ? -28.058 12.073 14.734 1.00 34.84 305 GLU A N 1
ATOM 2470 C CA . GLU A 1 305 ? -28.429 11.977 13.327 1.00 34.84 305 GLU A CA 1
ATOM 2471 C C . GLU A 1 305 ? -27.958 13.234 12.565 1.00 34.84 305 GLU A C 1
ATOM 2473 O O . GLU A 1 305 ? -27.868 14.318 13.136 1.00 34.84 305 GLU A O 1
ATOM 2478 N N . GLU A 1 306 ? -27.668 13.054 11.272 1.00 31.61 306 GLU A N 1
ATOM 2479 C CA . GLU A 1 306 ? -27.262 14.080 10.289 1.00 31.61 306 GLU A CA 1
ATOM 2480 C C . GLU A 1 306 ? -25.799 14.608 10.332 1.00 31.61 306 GLU A C 1
ATOM 2482 O O . GLU A 1 306 ? -25.485 15.662 10.866 1.00 31.61 306 GLU A O 1
ATOM 2487 N N . LYS A 1 307 ? -24.931 13.863 9.624 1.00 32.66 307 LYS A N 1
ATOM 2488 C CA . LYS A 1 307 ? -23.759 14.277 8.804 1.00 32.66 307 LYS A CA 1
ATOM 2489 C C . LYS A 1 307 ? -22.721 15.278 9.366 1.00 32.66 307 LYS A C 1
ATOM 2491 O O . LYS A 1 307 ? -22.892 16.487 9.311 1.00 32.66 307 LYS A O 1
ATOM 2496 N N . ASP A 1 308 ? -21.552 14.694 9.659 1.00 30.20 308 ASP A N 1
ATOM 2497 C CA . ASP A 1 308 ? -20.183 15.245 9.587 1.00 30.20 308 ASP A CA 1
ATOM 2498 C C . ASP A 1 308 ? -19.785 16.427 10.506 1.00 30.20 308 ASP A C 1
ATOM 2500 O O . ASP A 1 308 ? -19.950 17.586 10.147 1.00 30.20 308 ASP A O 1
ATOM 2504 N N . LYS A 1 309 ? -19.106 16.266 11.656 1.00 31.41 309 LYS A N 1
ATOM 2505 C CA . LYS A 1 309 ? -18.787 15.133 12.560 1.00 31.41 309 LYS A CA 1
ATOM 2506 C C . LYS A 1 309 ? -18.622 15.742 13.983 1.00 31.41 309 LYS A C 1
ATOM 2508 O O . LYS A 1 309 ? -18.060 16.831 14.097 1.00 31.41 309 LYS A O 1
ATOM 2513 N N . PRO A 1 310 ? -19.042 15.087 15.082 1.00 26.52 310 PRO A N 1
ATOM 2514 C CA . PRO A 1 310 ? -18.777 15.552 16.455 1.00 26.52 310 PRO A CA 1
ATOM 2515 C C . PRO A 1 310 ? -17.359 15.184 16.923 1.00 26.52 310 PRO A C 1
ATOM 2517 O O . PRO A 1 310 ? -16.764 14.246 16.390 1.00 26.52 310 PRO A O 1
ATOM 2520 N N . ARG A 1 311 ? -16.813 15.871 17.937 1.00 28.67 311 ARG A N 1
ATOM 2521 C CA . ARG A 1 311 ? -15.479 15.566 18.475 1.00 28.67 311 ARG A CA 1
ATOM 2522 C C . ARG A 1 311 ? -15.497 14.805 19.799 1.00 28.67 311 ARG A C 1
ATOM 2524 O O . ARG A 1 311 ? -15.813 15.332 20.861 1.00 28.67 311 ARG A O 1
ATOM 2531 N N . LEU A 1 312 ? -15.094 13.542 19.700 1.00 31.45 312 LEU A N 1
ATOM 2532 C CA . LEU A 1 312 ? -14.819 12.649 20.816 1.00 31.45 312 LEU A CA 1
ATOM 2533 C C . LEU A 1 312 ? -13.298 12.564 21.054 1.00 31.45 312 LEU A C 1
ATOM 2535 O O . LEU A 1 312 ? -12.504 12.802 20.139 1.00 31.45 312 LEU A O 1
ATOM 2539 N N . LEU A 1 313 ? -12.906 12.119 22.251 1.00 33.56 313 LEU A N 1
ATOM 2540 C CA . LEU A 1 313 ? -11.735 11.243 22.387 1.00 33.56 313 LEU A CA 1
ATOM 2541 C C . LEU A 1 313 ? -11.944 10.076 21.423 1.00 33.56 313 LEU A C 1
ATOM 2543 O O . LEU A 1 313 ? -12.964 9.400 21.537 1.00 33.56 313 LEU A O 1
ATOM 2547 N N . ASP A 1 314 ? -11.049 9.879 20.454 1.00 44.44 314 ASP A N 1
ATOM 2548 C CA . ASP A 1 314 ? -11.274 8.879 19.413 1.00 44.44 314 ASP A CA 1
ATOM 2549 C C . ASP A 1 314 ? -11.395 7.497 20.055 1.00 44.44 314 ASP A C 1
ATOM 2551 O O . ASP A 1 314 ? -10.459 6.974 20.664 1.00 44.44 314 ASP A O 1
ATOM 2555 N N . ILE A 1 315 ? -12.584 6.910 19.958 1.00 48.56 315 ILE A N 1
ATOM 2556 C CA . ILE A 1 315 ? -12.874 5.657 20.645 1.00 48.56 315 ILE A CA 1
ATOM 2557 C C . ILE A 1 315 ? -12.183 4.501 19.921 1.00 48.56 315 ILE A C 1
ATOM 2559 O O . ILE A 1 315 ? -11.908 3.487 20.552 1.00 48.56 315 ILE A O 1
ATOM 2563 N N . HIS A 1 316 ? -11.725 4.693 18.678 1.00 54.84 316 HIS A N 1
ATOM 2564 C CA . HIS A 1 316 ? -10.728 3.809 18.085 1.00 54.84 316 HIS A CA 1
ATOM 2565 C C . HIS A 1 316 ? -9.397 3.891 18.830 1.00 54.84 316 HIS A C 1
ATOM 2567 O O . HIS A 1 316 ? -8.819 2.845 19.071 1.00 54.84 316 HIS A O 1
ATOM 2573 N N . GLU A 1 317 ? -8.906 5.057 19.263 1.00 55.25 317 GLU A N 1
ATOM 2574 C CA . GLU A 1 317 ? -7.668 5.129 20.057 1.00 55.25 317 GLU A CA 1
ATOM 2575 C C . GLU A 1 317 ? -7.840 4.445 21.426 1.00 55.25 317 GLU A C 1
ATOM 2577 O O . GLU A 1 317 ? -6.999 3.635 21.815 1.00 55.25 317 GLU A O 1
ATOM 2582 N N . LEU A 1 318 ? -8.969 4.652 22.112 1.00 55.34 318 LEU A N 1
ATOM 2583 C CA . LEU A 1 318 ? -9.272 3.956 23.374 1.00 55.34 318 LEU A CA 1
ATOM 2584 C C . LEU A 1 318 ? -9.462 2.437 23.191 1.00 55.34 318 LEU A C 1
ATOM 2586 O O . LEU A 1 318 ? -8.956 1.656 23.996 1.00 55.34 318 LEU A O 1
ATOM 2590 N N . VAL A 1 319 ? -10.123 1.995 22.115 1.00 59.00 319 VAL A N 1
ATOM 2591 C CA . VAL A 1 319 ? -10.252 0.571 21.748 1.00 59.00 319 VAL A CA 1
ATOM 2592 C C . VAL A 1 319 ? -8.905 -0.011 21.317 1.00 59.00 319 VAL A C 1
ATOM 2594 O O . VAL A 1 319 ? -8.619 -1.156 21.646 1.00 59.00 319 VAL A O 1
ATOM 2597 N N . GLN A 1 320 ? -8.040 0.761 20.655 1.00 66.38 320 GLN A N 1
ATOM 2598 C CA . GLN A 1 320 ? -6.677 0.355 20.308 1.00 66.38 320 GLN A CA 1
ATOM 2599 C C . GLN A 1 320 ? -5.832 0.155 21.568 1.00 66.38 320 GLN A C 1
ATOM 2601 O O . GLN A 1 320 ? -5.145 -0.859 21.680 1.00 66.38 320 GLN A O 1
ATOM 2606 N N . LEU A 1 321 ? -5.908 1.072 22.536 1.00 60.78 321 LEU A N 1
ATOM 2607 C CA . LEU A 1 321 ? -5.246 0.934 23.836 1.00 60.78 321 LEU A CA 1
ATOM 2608 C C . LEU A 1 321 ? -5.786 -0.279 24.613 1.00 60.78 321 LEU A C 1
ATOM 2610 O O . LEU A 1 321 ? -4.990 -1.065 25.123 1.00 60.78 321 LEU A O 1
ATOM 2614 N N . ALA A 1 322 ? -7.107 -0.489 24.625 1.00 60.94 322 ALA A N 1
ATOM 2615 C CA . ALA A 1 322 ? -7.735 -1.635 25.282 1.00 60.94 322 ALA A CA 1
ATOM 2616 C C . ALA A 1 322 ? -7.383 -2.981 24.635 1.00 60.94 322 ALA A C 1
ATOM 2618 O O . ALA A 1 322 ? -7.031 -3.933 25.328 1.00 60.94 322 ALA A O 1
ATOM 2619 N N . ALA A 1 323 ? -7.413 -3.062 23.307 1.00 64.19 323 ALA A N 1
ATOM 2620 C CA . ALA A 1 323 ? -7.018 -4.252 22.565 1.00 64.19 323 ALA A CA 1
ATOM 2621 C C . ALA A 1 323 ? -5.532 -4.600 22.774 1.00 64.19 323 ALA A C 1
ATOM 2623 O O . ALA A 1 323 ? -5.191 -5.779 22.834 1.00 64.19 323 ALA A O 1
ATOM 2624 N N . ARG A 1 324 ? -4.659 -3.592 22.943 1.00 63.53 324 ARG A N 1
ATOM 2625 C CA . ARG A 1 324 ? -3.233 -3.770 23.286 1.00 63.53 324 ARG A CA 1
ATOM 2626 C C . ARG A 1 324 ? -3.005 -4.168 24.747 1.00 63.53 324 ARG A C 1
ATOM 2628 O O . ARG A 1 324 ? -2.049 -4.884 25.023 1.00 63.53 324 ARG A O 1
ATOM 2635 N N . SER A 1 325 ? -3.834 -3.706 25.688 1.00 59.28 325 SER A N 1
ATOM 2636 C CA . SER A 1 325 ? -3.703 -4.060 27.112 1.00 59.28 325 SER A CA 1
ATOM 2637 C C . SER A 1 325 ? -4.272 -5.441 27.448 1.00 59.28 325 SER A C 1
ATOM 2639 O O . SER A 1 325 ? -3.979 -5.983 28.512 1.00 59.28 325 SER A O 1
ATOM 2641 N N . MET A 1 326 ? -5.068 -6.039 26.558 1.00 60.97 326 MET A N 1
ATOM 2642 C CA . MET A 1 326 ? -5.488 -7.434 26.674 1.00 60.97 326 MET A CA 1
ATOM 2643 C C . MET A 1 326 ? -4.316 -8.382 26.401 1.00 60.97 326 MET A C 1
ATOM 2645 O O . MET A 1 326 ? -4.182 -8.917 25.301 1.00 60.97 326 MET A O 1
ATOM 2649 N N . LYS A 1 327 ? -3.499 -8.620 27.436 1.00 52.25 327 LYS A N 1
ATOM 2650 C CA . LYS A 1 327 ? -2.577 -9.758 27.485 1.00 52.25 327 LYS A CA 1
ATOM 2651 C C . LYS A 1 327 ? -3.368 -11.049 27.250 1.00 52.25 327 LYS A C 1
ATOM 2653 O O . LYS A 1 327 ? -4.138 -11.475 28.109 1.00 52.25 327 LYS A O 1
ATOM 2658 N N . ASP A 1 328 ? -3.140 -11.674 26.106 1.00 51.88 328 ASP A N 1
ATOM 2659 C CA . ASP A 1 328 ? -3.141 -13.130 26.034 1.00 51.88 328 ASP A CA 1
ATOM 2660 C C . ASP A 1 328 ? -1.782 -13.595 26.597 1.00 51.88 328 ASP A C 1
ATOM 2662 O O . ASP A 1 328 ? -0.758 -12.947 26.362 1.00 51.88 328 ASP A O 1
ATOM 2666 N N . ASN A 1 329 ? -1.763 -14.691 27.360 1.00 43.06 329 ASN A N 1
ATOM 2667 C CA . ASN A 1 329 ? -0.568 -15.192 28.066 1.00 43.06 329 ASN A CA 1
ATOM 2668 C C . ASN A 1 329 ? 0.434 -15.933 27.152 1.00 43.06 329 ASN A C 1
ATOM 2670 O O . ASN A 1 329 ? 1.195 -16.766 27.632 1.00 43.06 329 ASN A O 1
ATOM 2674 N N . ASP A 1 330 ? 0.384 -15.683 25.847 1.00 50.88 330 ASP A N 1
ATOM 2675 C CA . ASP A 1 330 ? 1.026 -16.494 24.813 1.00 50.88 330 ASP A CA 1
ATOM 2676 C C . ASP A 1 330 ? 1.574 -15.541 23.741 1.00 50.88 330 ASP A C 1
ATOM 2678 O O . ASP A 1 330 ? 0.789 -14.861 23.077 1.00 50.88 330 ASP A O 1
ATOM 2682 N N . ASP A 1 331 ? 2.892 -15.385 23.603 1.00 48.12 331 ASP A N 1
ATOM 2683 C CA . ASP A 1 331 ? 3.455 -14.317 22.752 1.00 48.12 331 ASP A CA 1
ATOM 2684 C C . ASP A 1 331 ? 3.152 -14.522 21.254 1.00 48.12 331 ASP A C 1
ATOM 2686 O O . ASP A 1 331 ? 2.899 -13.547 20.536 1.00 48.12 331 ASP A O 1
ATOM 2690 N N . ASP A 1 332 ? 2.996 -15.776 20.816 1.00 49.81 332 ASP A N 1
ATOM 2691 C CA . ASP A 1 332 ? 2.529 -16.160 19.470 1.00 49.81 332 ASP A CA 1
ATOM 2692 C C . ASP A 1 332 ? 1.159 -15.539 19.112 1.00 49.81 332 ASP A C 1
ATOM 2694 O O . ASP A 1 332 ? 0.857 -15.230 17.952 1.00 49.81 332 ASP A O 1
ATOM 2698 N N . SER A 1 333 ? 0.314 -15.286 20.117 1.00 59.97 333 SER A N 1
ATOM 2699 C CA . SER A 1 333 ? -1.009 -14.682 19.921 1.00 59.97 333 SER A CA 1
ATOM 2700 C C . SER A 1 333 ? -0.963 -13.184 19.590 1.00 59.97 333 SER A C 1
ATOM 2702 O O . SER A 1 333 ? -1.935 -12.659 19.039 1.00 59.97 333 SER A O 1
ATOM 2704 N N . ARG A 1 334 ? 0.144 -12.481 19.883 1.00 65.44 334 ARG A N 1
ATOM 2705 C CA . ARG A 1 334 ? 0.274 -11.026 19.663 1.00 65.44 334 ARG A CA 1
ATOM 2706 C C . ARG A 1 334 ? 0.574 -10.679 18.212 1.00 65.44 334 ARG A C 1
ATOM 2708 O O . ARG A 1 334 ? 0.074 -9.677 17.704 1.00 65.44 334 ARG A O 1
ATOM 2715 N N . LEU A 1 335 ? 1.359 -11.513 17.533 1.00 75.38 335 LEU A N 1
ATOM 2716 C CA . LEU A 1 335 ? 1.695 -11.315 16.122 1.00 75.38 335 LEU A CA 1
ATOM 2717 C C . LEU A 1 335 ? 0.510 -11.651 15.208 1.00 75.38 335 LEU A C 1
ATOM 2719 O O . LEU A 1 335 ? 0.349 -11.035 14.153 1.00 75.38 335 LEU A O 1
ATOM 2723 N N . LYS A 1 336 ? -0.367 -12.580 15.613 1.00 79.44 336 LYS A N 1
ATOM 2724 C CA . LYS A 1 336 ? -1.423 -13.104 14.734 1.00 79.44 336 LYS A CA 1
ATOM 2725 C C . LYS A 1 336 ? -2.451 -12.066 14.245 1.00 79.44 336 LYS A C 1
ATOM 2727 O O . LYS A 1 336 ? -2.767 -12.085 13.052 1.00 79.44 336 LYS A O 1
ATOM 2732 N N . PRO A 1 337 ? -2.972 -11.139 15.076 1.00 82.25 337 PRO A N 1
ATOM 2733 C CA . PRO A 1 337 ? -3.857 -10.073 14.607 1.00 82.25 337 PRO A CA 1
ATOM 2734 C C . PRO A 1 337 ? -3.160 -9.117 13.629 1.00 82.25 337 PRO A C 1
ATOM 2736 O O . PRO A 1 337 ? -3.791 -8.679 12.668 1.00 82.25 337 PRO A O 1
ATOM 2739 N N . LEU A 1 338 ? -1.865 -8.836 13.828 1.00 84.38 338 LEU A N 1
ATOM 2740 C CA . LEU A 1 338 ? -1.078 -7.996 12.923 1.00 84.38 338 LEU A CA 1
ATOM 2741 C C . LEU A 1 338 ? -0.804 -8.707 11.591 1.00 84.38 338 LEU A C 1
ATOM 2743 O O . LEU A 1 338 ? -1.067 -8.136 10.540 1.00 84.38 338 LEU A O 1
ATOM 2747 N N . GLU A 1 339 ? -0.377 -9.971 11.609 1.00 85.44 339 GLU A N 1
ATOM 2748 C CA . GLU A 1 339 ? -0.179 -10.788 10.401 1.00 85.44 339 GLU A CA 1
ATOM 2749 C C . GLU A 1 339 ? -1.457 -10.839 9.540 1.00 85.44 339 GLU A C 1
ATOM 2751 O O . GLU A 1 339 ? -1.415 -10.651 8.322 1.00 85.44 339 GLU A O 1
ATOM 2756 N N . ASN A 1 340 ? -2.616 -11.042 10.178 1.00 85.12 340 ASN A N 1
ATOM 2757 C CA . ASN A 1 340 ? -3.911 -11.043 9.499 1.00 85.12 340 ASN A CA 1
ATOM 2758 C C . ASN A 1 340 ? -4.281 -9.651 8.953 1.00 85.12 340 ASN A C 1
ATOM 2760 O O . ASN A 1 340 ? -4.826 -9.564 7.851 1.00 85.12 340 ASN A O 1
ATOM 2764 N N . LEU A 1 341 ? -3.944 -8.567 9.667 1.00 87.31 341 LEU A N 1
ATOM 2765 C CA . LEU A 1 341 ? -4.106 -7.195 9.178 1.00 87.31 341 LEU A CA 1
ATOM 2766 C C . LEU A 1 341 ? -3.270 -6.933 7.923 1.00 87.31 341 LEU A C 1
ATOM 2768 O O . LEU A 1 341 ? -3.811 -6.433 6.936 1.00 87.31 341 LEU A O 1
ATOM 2772 N N . LEU A 1 342 ? -1.982 -7.295 7.927 1.00 89.31 342 LEU A N 1
ATOM 2773 C CA . LEU A 1 342 ? -1.124 -7.093 6.757 1.00 89.31 342 LEU A CA 1
ATOM 2774 C C . LEU A 1 342 ? -1.685 -7.851 5.545 1.00 89.31 342 LEU A C 1
ATOM 2776 O O . LEU A 1 342 ? -1.791 -7.276 4.465 1.00 89.31 342 LEU A O 1
ATOM 2780 N N . LYS A 1 343 ? -2.158 -9.093 5.728 1.00 85.69 343 LYS A N 1
ATOM 2781 C CA . LYS A 1 343 ? -2.853 -9.855 4.672 1.00 85.69 343 LYS A CA 1
ATOM 2782 C C . LYS A 1 343 ? -4.111 -9.146 4.160 1.00 85.69 343 LYS A C 1
ATOM 2784 O O . LYS A 1 343 ? -4.282 -9.035 2.950 1.00 85.69 343 LYS A O 1
ATOM 2789 N N . ALA A 1 344 ? -4.959 -8.622 5.047 1.00 84.12 344 ALA A N 1
ATOM 2790 C CA . ALA A 1 344 ? -6.168 -7.891 4.656 1.00 84.12 344 ALA A CA 1
ATOM 2791 C C . ALA A 1 344 ? -5.848 -6.621 3.843 1.00 84.12 344 ALA A C 1
ATOM 2793 O O . ALA A 1 344 ? -6.488 -6.357 2.823 1.00 84.12 344 ALA A O 1
ATOM 2794 N N . LEU A 1 345 ? -4.816 -5.871 4.244 1.00 88.19 345 LEU A N 1
ATOM 2795 C CA . LEU A 1 345 ? -4.322 -4.702 3.510 1.00 88.19 345 LEU A CA 1
ATOM 2796 C C . LEU A 1 345 ? -3.762 -5.098 2.132 1.00 88.19 345 LEU A C 1
ATOM 2798 O O . LEU A 1 345 ? -4.099 -4.476 1.122 1.00 88.19 345 LEU A O 1
ATOM 2802 N N . LEU A 1 346 ? -2.977 -6.178 2.062 1.00 85.81 346 LEU A N 1
ATOM 2803 C CA . LEU A 1 346 ? -2.405 -6.718 0.822 1.00 85.81 346 LEU A CA 1
ATOM 2804 C C . LEU A 1 346 ? -3.460 -7.193 -0.194 1.00 85.81 346 LEU A C 1
ATOM 2806 O O . LEU A 1 346 ? -3.166 -7.219 -1.393 1.00 85.81 346 LEU A O 1
ATOM 2810 N N . CYS A 1 347 ? -4.684 -7.514 0.229 1.00 79.38 347 CYS A N 1
ATOM 2811 C CA . CYS A 1 347 ? -5.769 -7.847 -0.695 1.00 79.38 347 CYS A CA 1
ATOM 2812 C C . CYS A 1 347 ? -6.246 -6.641 -1.532 1.00 79.38 347 CYS A C 1
ATOM 2814 O O . CYS A 1 347 ? -6.665 -6.838 -2.672 1.00 79.38 347 CYS A O 1
ATOM 2816 N N . TYR A 1 348 ? -6.193 -5.411 -0.992 1.00 78.62 348 TYR A N 1
ATOM 2817 C CA . TYR A 1 348 ? -6.827 -4.222 -1.598 1.00 78.62 348 TYR A CA 1
ATOM 2818 C C . TYR A 1 348 ? -5.884 -3.050 -1.895 1.00 78.62 348 TYR A C 1
ATOM 2820 O O . TYR A 1 348 ? -6.226 -2.214 -2.731 1.00 78.62 348 TYR A O 1
ATOM 2828 N N . PHE A 1 349 ? -4.717 -2.972 -1.253 1.00 84.81 349 PHE A N 1
ATOM 2829 C CA . PHE A 1 349 ? -3.737 -1.912 -1.492 1.00 84.81 349 PHE A CA 1
ATOM 2830 C C . PHE A 1 349 ? -2.903 -2.227 -2.747 1.00 84.81 349 PHE A C 1
ATOM 2832 O O . PHE A 1 349 ? -1.854 -2.864 -2.667 1.00 84.81 349 PHE A O 1
ATOM 2839 N N . THR A 1 350 ? -3.396 -1.895 -3.941 1.00 77.81 350 THR A N 1
ATOM 2840 C CA . THR A 1 350 ? -2.816 -2.380 -5.211 1.00 77.81 350 THR A CA 1
ATOM 2841 C C . THR A 1 350 ? -1.609 -1.559 -5.668 1.00 77.81 350 THR A C 1
ATOM 2843 O O . THR A 1 350 ? -1.610 -0.335 -5.577 1.00 77.81 350 THR A O 1
ATOM 2846 N N . LYS A 1 351 ? -0.595 -2.198 -6.274 1.00 76.38 351 LYS A N 1
ATOM 2847 C CA . LYS A 1 351 ? 0.441 -1.456 -7.028 1.00 76.38 351 LYS A CA 1
ATOM 2848 C C . LYS A 1 351 ? -0.126 -0.749 -8.258 1.00 76.38 351 LYS A C 1
ATOM 2850 O O . LYS A 1 351 ? 0.363 0.313 -8.641 1.00 76.38 351 LYS A O 1
ATOM 2855 N N . ASP A 1 352 ? -1.135 -1.346 -8.887 1.00 65.25 352 ASP A N 1
ATOM 2856 C CA . ASP A 1 352 ? -1.765 -0.762 -10.060 1.00 65.25 352 ASP A CA 1
ATOM 2857 C C . ASP A 1 352 ? -2.581 0.478 -9.673 1.00 65.25 352 ASP A C 1
ATOM 2859 O O . ASP A 1 352 ? -3.631 0.403 -9.032 1.00 65.25 352 ASP A O 1
ATOM 2863 N N . THR A 1 353 ? -2.034 1.625 -10.063 1.00 49.09 353 THR A N 1
ATOM 2864 C CA . THR A 1 353 ? -2.589 2.969 -9.893 1.00 49.09 353 THR A CA 1
ATOM 2865 C C . THR A 1 353 ? -2.989 3.588 -11.235 1.00 49.09 353 THR A C 1
ATOM 2867 O O . THR A 1 353 ? -3.279 4.780 -11.288 1.00 49.09 353 THR A O 1
ATOM 2870 N N . GLY A 1 354 ? -3.033 2.801 -12.323 1.00 46.97 354 GLY A N 1
ATOM 2871 C CA . GLY A 1 354 ? -3.445 3.269 -13.652 1.00 46.97 354 GLY A CA 1
ATOM 2872 C C . GLY A 1 354 ? -4.881 3.802 -13.699 1.00 46.97 354 GLY A C 1
ATOM 2873 O O . GLY A 1 354 ? -5.206 4.615 -14.561 1.00 46.97 354 GLY A O 1
ATOM 2874 N N . PHE A 1 355 ? -5.718 3.412 -12.732 1.00 53.44 355 PHE A N 1
ATOM 2875 C CA . PHE A 1 355 ? -7.099 3.866 -12.597 1.00 53.44 355 PHE A CA 1
ATOM 2876 C C . PHE A 1 355 ? -7.330 4.673 -11.317 1.00 53.44 355 PHE A C 1
ATOM 2878 O O . PHE A 1 355 ? -7.029 4.233 -10.203 1.00 53.44 355 PHE A O 1
ATOM 2885 N N . MET A 1 356 ? -8.031 5.801 -11.466 1.00 53.38 356 MET A N 1
ATOM 2886 C CA . MET A 1 356 ? -8.452 6.678 -10.363 1.00 53.38 356 MET A CA 1
ATOM 2887 C C . MET A 1 356 ? -9.250 5.956 -9.259 1.00 53.38 356 MET A C 1
ATOM 2889 O O . MET A 1 356 ? -9.246 6.397 -8.112 1.00 53.38 356 MET A O 1
ATOM 2893 N N . LYS A 1 357 ? -9.931 4.845 -9.577 1.00 58.50 357 LYS A N 1
ATOM 2894 C CA . LYS A 1 357 ? -10.712 4.045 -8.616 1.00 58.50 357 LYS A CA 1
ATOM 2895 C C . LYS A 1 357 ? -9.817 3.294 -7.622 1.00 58.50 357 LYS A C 1
ATOM 2897 O O . LYS A 1 357 ? -10.085 3.340 -6.423 1.00 58.50 357 LYS A O 1
ATOM 2902 N N . PHE A 1 358 ? -8.741 2.663 -8.100 1.00 65.12 358 PHE A N 1
ATOM 2903 C CA . PHE A 1 358 ? -7.739 2.023 -7.239 1.00 65.12 358 PHE A CA 1
ATOM 2904 C C . PHE A 1 358 ? -6.902 3.065 -6.500 1.00 65.12 358 PHE A C 1
ATOM 2906 O O . PHE A 1 358 ? -6.709 2.936 -5.297 1.00 65.12 358 PHE A O 1
ATOM 2913 N N . HIS A 1 359 ? -6.525 4.164 -7.163 1.00 66.56 359 HIS A N 1
ATOM 2914 C CA . HIS A 1 359 ? -5.835 5.274 -6.504 1.00 66.56 359 HIS A CA 1
ATOM 2915 C C . HIS A 1 359 ? -6.628 5.824 -5.299 1.00 66.56 359 HIS A C 1
ATOM 2917 O O . HIS A 1 359 ? -6.077 5.926 -4.206 1.00 66.56 359 HIS A O 1
ATOM 2923 N N . LYS A 1 360 ? -7.941 6.070 -5.442 1.00 67.19 360 LYS A N 1
ATOM 2924 C CA . LYS A 1 360 ? -8.811 6.483 -4.320 1.00 67.19 360 LYS A CA 1
ATOM 2925 C C . LYS A 1 360 ? -8.875 5.450 -3.187 1.00 67.19 360 LYS A C 1
ATOM 2927 O O . LYS A 1 360 ? -8.818 5.842 -2.027 1.00 67.19 360 LYS A O 1
ATOM 2932 N N . LYS A 1 361 ? -8.975 4.150 -3.496 1.00 73.12 361 LYS A N 1
ATOM 2933 C CA . LYS A 1 361 ? -8.936 3.084 -2.474 1.00 73.12 361 LYS A CA 1
ATOM 2934 C C . LYS A 1 361 ? -7.592 3.052 -1.741 1.00 73.12 361 LYS A C 1
ATOM 2936 O O . LYS A 1 361 ? -7.576 2.954 -0.519 1.00 73.12 361 LYS A O 1
ATOM 2941 N N . ASN A 1 362 ? -6.485 3.194 -2.467 1.00 78.00 362 ASN A N 1
ATOM 2942 C CA . ASN A 1 362 ? -5.150 3.232 -1.881 1.00 78.00 362 ASN A CA 1
ATOM 2943 C C . ASN A 1 362 ? -4.967 4.438 -0.958 1.00 78.00 362 ASN A C 1
ATOM 2945 O O . ASN A 1 362 ? -4.444 4.260 0.131 1.00 78.00 362 ASN A O 1
ATOM 2949 N N . LEU A 1 363 ? -5.440 5.631 -1.339 1.00 76.00 363 LEU A N 1
ATOM 2950 C CA . LEU A 1 363 ? -5.384 6.819 -0.475 1.00 76.00 363 LEU A CA 1
ATOM 2951 C C . LEU A 1 363 ? -6.155 6.633 0.844 1.00 76.00 363 LEU A C 1
ATOM 2953 O O . LEU A 1 363 ? -5.697 7.109 1.876 1.00 76.00 363 LEU A O 1
ATOM 2957 N N . LEU A 1 364 ? -7.286 5.916 0.827 1.00 75.56 364 LEU A N 1
ATOM 2958 C CA . LEU A 1 364 ? -8.029 5.572 2.048 1.00 75.56 364 LEU A CA 1
ATOM 2959 C C . LEU A 1 364 ? -7.287 4.549 2.921 1.00 75.56 364 LEU A C 1
ATOM 2961 O O . LEU A 1 364 ? -7.369 4.619 4.140 1.00 75.56 364 LEU A O 1
ATOM 2965 N N . LEU A 1 365 ? -6.581 3.592 2.314 1.00 83.19 365 LEU A N 1
ATOM 2966 C CA . LEU A 1 365 ? -5.843 2.556 3.044 1.00 83.19 365 LEU A CA 1
ATOM 2967 C C . LEU A 1 365 ? -4.465 3.022 3.538 1.00 83.19 365 LEU A C 1
ATOM 2969 O O . LEU A 1 365 ? -3.986 2.492 4.538 1.00 83.19 365 LEU A O 1
ATOM 2973 N N . LEU A 1 366 ? -3.859 4.013 2.876 1.00 84.69 366 LEU A N 1
ATOM 2974 C CA . LEU A 1 366 ? -2.505 4.519 3.120 1.00 84.69 366 LEU A CA 1
ATOM 2975 C C . LEU A 1 366 ? -2.164 4.705 4.615 1.00 84.69 366 LEU A C 1
ATOM 2977 O O . LEU A 1 366 ? -1.239 4.029 5.065 1.00 84.69 366 LEU A O 1
ATOM 2981 N N . PRO A 1 367 ? -2.913 5.492 5.421 1.00 81.12 367 PRO A N 1
ATOM 2982 C CA . PRO A 1 367 ? -2.551 5.717 6.825 1.00 81.12 367 PRO A CA 1
ATOM 2983 C C . PRO A 1 367 ? -2.633 4.441 7.682 1.00 81.12 367 PRO A C 1
ATOM 2985 O O . PRO A 1 367 ? -1.887 4.291 8.649 1.00 81.12 367 PRO A O 1
ATOM 2988 N N . HIS A 1 368 ? -3.501 3.485 7.329 1.00 84.56 368 HIS A N 1
ATOM 2989 C CA . HIS A 1 368 ? -3.565 2.194 8.020 1.00 84.56 368 HIS A CA 1
ATOM 2990 C C . HIS A 1 368 ? -2.402 1.273 7.628 1.00 84.56 368 HIS A C 1
ATOM 2992 O O . HIS A 1 368 ? -1.940 0.512 8.474 1.00 84.56 368 HIS A O 1
ATOM 2998 N N . VAL A 1 369 ? -1.918 1.345 6.381 1.00 90.12 369 VAL A N 1
ATOM 2999 C CA . VAL A 1 369 ? -0.729 0.600 5.932 1.00 90.12 369 VAL A CA 1
ATOM 3000 C C . VAL A 1 369 ? 0.521 1.107 6.645 1.00 90.12 369 VAL A C 1
ATOM 3002 O O . VAL A 1 369 ? 1.274 0.293 7.173 1.00 90.12 369 VAL A O 1
ATOM 3005 N N . GLU A 1 370 ? 0.714 2.426 6.721 1.00 87.44 370 GLU A N 1
ATOM 3006 C CA . GLU A 1 370 ? 1.851 3.020 7.433 1.00 87.44 370 GLU A CA 1
ATOM 3007 C C . GLU A 1 370 ? 1.871 2.609 8.907 1.00 87.44 370 GLU A C 1
ATOM 3009 O O . GLU A 1 370 ? 2.823 1.975 9.357 1.00 87.44 370 GLU A O 1
ATOM 3014 N N . LYS A 1 371 ? 0.777 2.849 9.640 1.00 84.75 371 LYS A N 1
ATOM 3015 C CA . LYS A 1 371 ? 0.716 2.547 11.078 1.00 84.75 371 LYS A CA 1
ATOM 3016 C C . LYS A 1 371 ? 0.833 1.049 11.397 1.00 84.75 371 LYS A C 1
ATOM 3018 O O . LYS A 1 371 ? 1.341 0.695 12.462 1.00 84.75 371 LYS A O 1
ATOM 3023 N N . ALA A 1 372 ? 0.415 0.170 10.482 1.00 88.56 372 ALA A N 1
ATOM 3024 C CA . ALA A 1 372 ? 0.624 -1.268 10.625 1.00 88.56 372 ALA A CA 1
ATOM 3025 C C . ALA A 1 372 ? 2.106 -1.658 10.445 1.00 88.56 372 ALA A C 1
ATOM 3027 O O . ALA A 1 372 ? 2.618 -2.447 11.236 1.00 88.56 372 ALA A O 1
ATOM 3028 N N . ILE A 1 373 ? 2.808 -1.084 9.459 1.00 89.06 373 ILE A N 1
ATOM 3029 C CA . ILE A 1 373 ? 4.247 -1.315 9.214 1.00 89.06 373 ILE A CA 1
ATOM 3030 C C . ILE A 1 373 ? 5.119 -0.717 10.322 1.00 89.06 373 ILE A C 1
ATOM 3032 O O . ILE A 1 373 ? 6.092 -1.343 10.752 1.00 89.06 373 ILE A O 1
ATOM 3036 N N . ASP A 1 374 ? 4.781 0.477 10.804 1.00 84.56 374 ASP A N 1
ATOM 3037 C CA . ASP A 1 374 ? 5.484 1.100 11.925 1.00 84.56 374 ASP A CA 1
ATOM 3038 C C . ASP A 1 374 ? 5.366 0.215 13.173 1.00 84.56 374 ASP A C 1
ATOM 3040 O O . ASP A 1 374 ? 6.355 -0.014 13.866 1.00 84.56 374 ASP A O 1
ATOM 3044 N N . ARG A 1 375 ? 4.204 -0.422 13.396 1.00 82.06 375 ARG A N 1
ATOM 3045 C CA . ARG A 1 375 ? 4.048 -1.369 14.507 1.00 82.06 375 ARG A CA 1
ATOM 3046 C C . ARG A 1 375 ? 4.825 -2.678 14.335 1.00 82.06 375 ARG A C 1
ATOM 3048 O O . ARG A 1 375 ? 5.263 -3.230 15.343 1.00 82.06 375 ARG A O 1
ATOM 3055 N N . VAL A 1 376 ? 5.028 -3.175 13.109 1.00 83.50 376 VAL A N 1
ATOM 3056 C CA . VAL A 1 376 ? 5.968 -4.294 12.869 1.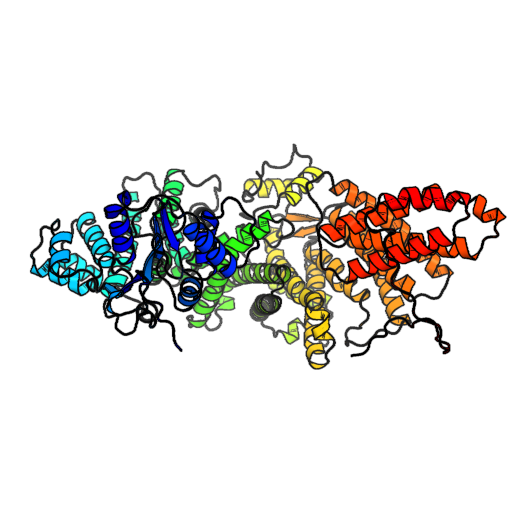00 83.50 376 VAL A CA 1
ATOM 3057 C C . VAL A 1 376 ? 7.371 -3.901 13.343 1.00 83.50 376 VAL A C 1
ATOM 3059 O O . VAL A 1 376 ? 8.055 -4.718 13.954 1.00 83.50 376 VAL A O 1
ATOM 3062 N N . ASN A 1 377 ? 7.776 -2.644 13.129 1.00 79.56 377 ASN A N 1
ATOM 3063 C CA . ASN A 1 377 ? 9.066 -2.140 13.596 1.00 79.56 377 ASN A CA 1
ATOM 3064 C C . ASN A 1 377 ? 9.153 -2.111 15.127 1.00 79.56 377 ASN A C 1
ATOM 3066 O O . ASN A 1 377 ? 10.091 -2.676 15.683 1.00 79.56 377 ASN A O 1
ATOM 3070 N N . ASP A 1 378 ? 8.159 -1.515 15.799 1.00 75.94 378 ASP A N 1
ATOM 3071 C CA . ASP A 1 378 ? 8.104 -1.475 17.268 1.00 75.94 378 ASP A CA 1
ATOM 3072 C C . ASP A 1 378 ? 8.250 -2.882 17.868 1.00 75.94 378 ASP A C 1
ATOM 3074 O O . ASP A 1 378 ? 9.022 -3.085 18.797 1.00 75.94 378 ASP A O 1
ATOM 3078 N N . LEU A 1 379 ? 7.532 -3.870 17.319 1.00 73.38 379 LEU A N 1
ATOM 3079 C CA . LEU A 1 379 ? 7.542 -5.249 17.815 1.00 73.38 379 LEU A CA 1
ATOM 3080 C C . LEU A 1 379 ? 8.893 -5.950 17.633 1.00 73.38 379 LEU A C 1
ATOM 3082 O O . LEU A 1 379 ? 9.217 -6.823 18.433 1.00 73.38 379 LEU A O 1
ATOM 3086 N N . ARG A 1 380 ? 9.694 -5.574 16.625 1.00 74.62 380 ARG A N 1
ATOM 3087 C CA . ARG A 1 380 ? 11.080 -6.057 16.503 1.00 74.62 380 ARG A CA 1
ATOM 3088 C C . ARG A 1 380 ? 12.017 -5.410 17.523 1.00 74.62 380 ARG A C 1
ATOM 3090 O O . ARG A 1 380 ? 12.958 -6.064 17.946 1.00 74.62 380 ARG A O 1
ATOM 3097 N N . VAL A 1 381 ? 11.760 -4.163 17.925 1.00 73.31 381 VAL A N 1
ATOM 3098 C CA . VAL A 1 381 ? 12.534 -3.455 18.966 1.00 73.31 381 VAL A CA 1
ATOM 3099 C C . VAL A 1 381 ? 12.140 -3.912 20.378 1.00 73.31 381 VAL A C 1
ATOM 3101 O O . VAL A 1 381 ? 12.987 -3.982 21.260 1.00 73.31 381 VAL A O 1
ATOM 3104 N N . GLU A 1 382 ? 10.868 -4.255 20.593 1.00 67.62 382 GLU A N 1
ATOM 3105 C CA . GLU A 1 382 ? 10.343 -4.844 21.838 1.00 67.62 382 GLU A CA 1
ATOM 3106 C C . GLU A 1 382 ? 10.725 -6.329 22.022 1.00 67.62 382 GLU A C 1
ATOM 3108 O O . GLU A 1 382 ? 10.470 -6.904 23.078 1.00 67.62 382 GLU A O 1
ATOM 3113 N N . SER A 1 383 ? 11.292 -6.964 20.995 1.00 65.69 383 SER A N 1
ATOM 3114 C CA . SER A 1 383 ? 11.601 -8.393 20.947 1.00 65.69 383 SER A CA 1
ATOM 3115 C C . SER A 1 383 ? 13.024 -8.679 21.438 1.00 65.69 383 SER A C 1
ATOM 3117 O O . SER A 1 383 ? 13.983 -8.195 20.846 1.00 65.69 383 SER A O 1
ATOM 3119 N N . GLU A 1 384 ? 13.169 -9.559 22.432 1.00 65.94 384 GLU A N 1
ATOM 3120 C CA . GLU A 1 384 ? 14.471 -10.023 22.957 1.00 65.94 384 GLU A CA 1
ATOM 3121 C C . GLU A 1 384 ? 15.193 -11.049 22.049 1.00 65.94 384 GLU A C 1
ATOM 3123 O O . GLU A 1 384 ? 16.254 -11.556 22.407 1.00 65.94 384 GLU A O 1
ATOM 3128 N N . LEU A 1 385 ? 14.622 -11.376 20.884 1.00 66.12 385 LEU A N 1
ATOM 3129 C CA . LEU A 1 385 ? 15.165 -12.349 19.929 1.00 66.12 385 LEU A CA 1
ATOM 3130 C C . LEU A 1 385 ? 16.488 -11.877 19.300 1.00 66.12 385 LEU A C 1
ATOM 3132 O O . LEU A 1 385 ? 16.622 -10.706 18.942 1.00 66.12 385 LEU A O 1
ATOM 3136 N N . GLU A 1 386 ? 17.437 -12.796 19.086 1.00 60.88 386 GLU A N 1
ATOM 3137 C CA . GLU A 1 386 ? 18.741 -12.475 18.477 1.00 60.88 386 GLU A CA 1
ATOM 3138 C C . GLU A 1 386 ? 18.605 -12.036 17.009 1.00 60.88 386 GLU A C 1
ATOM 3140 O O . GLU A 1 386 ? 19.350 -11.166 16.552 1.00 60.88 386 GLU A O 1
ATOM 3145 N N . ASN A 1 387 ? 17.641 -12.596 16.264 1.00 71.31 387 ASN A N 1
ATOM 3146 C CA . ASN A 1 387 ? 17.323 -12.143 14.910 1.00 71.31 387 ASN A CA 1
ATOM 3147 C C . ASN A 1 387 ? 15.803 -12.171 14.631 1.00 71.31 387 ASN A C 1
ATOM 3149 O O . ASN A 1 387 ? 15.293 -13.089 13.975 1.00 71.31 387 ASN A O 1
ATOM 3153 N N . PRO A 1 388 ? 15.055 -11.124 15.038 1.00 73.62 388 PRO A N 1
ATOM 3154 C CA . PRO A 1 388 ? 13.601 -11.084 14.883 1.00 73.62 388 PRO A CA 1
ATOM 3155 C C . PRO A 1 388 ? 13.134 -11.043 13.419 1.00 73.62 388 PRO A C 1
ATOM 3157 O O . PRO A 1 388 ? 11.952 -11.241 13.146 1.00 73.62 388 PRO A O 1
ATOM 3160 N N . VAL A 1 389 ? 14.026 -10.784 12.454 1.00 75.25 389 VAL A N 1
ATOM 3161 C CA . VAL A 1 389 ? 13.696 -10.795 11.020 1.00 75.25 389 VAL A CA 1
ATOM 3162 C C . VAL A 1 389 ? 13.599 -12.227 10.486 1.00 75.25 389 VAL A C 1
ATOM 3164 O O . VAL A 1 389 ? 12.653 -12.524 9.749 1.00 75.25 389 VAL A O 1
ATOM 3167 N N . LEU A 1 390 ? 14.541 -13.098 10.872 1.00 70.06 390 LEU A N 1
ATOM 3168 C CA . LEU A 1 390 ? 14.554 -14.517 10.496 1.00 70.06 390 LEU A CA 1
ATOM 3169 C C . LEU A 1 390 ? 13.518 -15.327 11.283 1.00 70.06 390 LEU A C 1
ATOM 3171 O O . LEU A 1 390 ? 12.837 -16.177 10.714 1.00 70.06 390 LEU A O 1
ATOM 3175 N N . GLU A 1 391 ? 13.337 -15.031 12.568 1.00 71.31 391 GLU A N 1
ATOM 3176 C CA . GLU A 1 391 ? 12.368 -15.748 13.407 1.00 71.31 391 GLU A CA 1
ATOM 3177 C C . GLU A 1 391 ? 10.911 -15.408 13.041 1.00 71.31 391 GLU A C 1
ATOM 3179 O O . GLU A 1 391 ? 10.026 -16.257 13.133 1.00 71.31 391 GLU A O 1
ATOM 3184 N N . GLN A 1 392 ? 10.654 -14.203 12.514 1.00 80.00 392 GLN A N 1
ATOM 3185 C CA . GLN A 1 392 ? 9.325 -13.760 12.065 1.00 80.00 392 GLN A CA 1
ATOM 3186 C C . GLN A 1 392 ? 9.212 -13.682 10.532 1.00 80.00 392 GLN A C 1
ATOM 3188 O O . GLN A 1 392 ? 8.483 -12.848 9.991 1.00 80.00 392 GLN A O 1
ATOM 3193 N N . ILE A 1 393 ? 9.913 -14.553 9.800 1.00 81.75 393 ILE A N 1
ATOM 3194 C CA . ILE A 1 393 ? 10.126 -14.409 8.349 1.00 81.75 393 ILE A CA 1
ATOM 3195 C C . ILE A 1 393 ? 8.841 -14.289 7.507 1.00 81.75 393 ILE A C 1
ATOM 3197 O O . ILE A 1 393 ? 8.794 -13.525 6.543 1.00 81.75 393 ILE A O 1
ATOM 3201 N N . SER A 1 394 ? 7.752 -14.959 7.906 1.00 80.69 394 SER A N 1
ATOM 3202 C CA . SER A 1 394 ? 6.442 -14.808 7.247 1.00 80.69 394 SER A CA 1
ATOM 3203 C C . SER A 1 394 ? 5.859 -13.397 7.396 1.00 80.69 394 SER A C 1
ATOM 3205 O O . SER A 1 394 ? 5.262 -12.887 6.452 1.00 80.69 394 SER A O 1
ATOM 3207 N N . LEU A 1 395 ? 6.044 -12.749 8.552 1.00 83.94 395 LEU A N 1
ATOM 3208 C CA . LEU A 1 395 ? 5.630 -11.362 8.783 1.00 83.94 395 LEU A CA 1
ATOM 3209 C C . LEU A 1 395 ? 6.518 -10.396 7.985 1.00 83.94 395 LEU A C 1
ATOM 3211 O O . LEU A 1 395 ? 6.002 -9.485 7.338 1.00 83.94 395 LEU A O 1
ATOM 3215 N N . THR A 1 396 ? 7.830 -10.654 7.958 1.00 89.31 396 THR A N 1
ATOM 3216 C CA . THR A 1 396 ? 8.813 -9.885 7.182 1.00 89.31 396 THR A CA 1
ATOM 3217 C C . THR A 1 396 ? 8.448 -9.816 5.695 1.00 89.31 396 THR A C 1
ATOM 3219 O O . THR A 1 396 ? 8.472 -8.738 5.107 1.00 89.31 396 THR A O 1
ATOM 3222 N N . PHE A 1 397 ? 8.030 -10.919 5.066 1.00 89.75 397 PHE A N 1
ATOM 3223 C CA . PHE A 1 397 ? 7.630 -10.878 3.653 1.00 89.75 397 PHE A CA 1
ATOM 3224 C C . PHE A 1 397 ? 6.320 -10.111 3.389 1.00 89.75 397 PHE A C 1
ATOM 3226 O O . PHE A 1 397 ? 6.189 -9.472 2.342 1.00 89.75 397 PHE A O 1
ATOM 3233 N N . LEU A 1 398 ? 5.367 -10.119 4.330 1.00 89.12 398 LEU A N 1
ATOM 3234 C CA . LEU A 1 398 ? 4.140 -9.312 4.230 1.00 89.12 398 LEU A CA 1
ATOM 3235 C C . LEU A 1 398 ? 4.451 -7.809 4.347 1.00 89.12 398 LEU A C 1
ATOM 3237 O O . LEU A 1 398 ? 3.878 -6.998 3.619 1.00 89.12 398 LEU A O 1
ATOM 3241 N N . GLU A 1 399 ? 5.382 -7.447 5.233 1.00 91.81 399 GLU A N 1
ATOM 3242 C CA . GLU A 1 399 ? 5.911 -6.087 5.371 1.00 91.81 399 GLU A CA 1
ATOM 3243 C C . GLU A 1 399 ? 6.625 -5.630 4.090 1.00 91.81 399 GLU A C 1
ATOM 3245 O O . GLU A 1 399 ? 6.324 -4.548 3.592 1.00 91.81 399 GLU A O 1
ATOM 3250 N N . ILE A 1 400 ? 7.505 -6.460 3.512 1.00 93.56 400 ILE A N 1
ATOM 3251 C CA . ILE A 1 400 ? 8.202 -6.162 2.250 1.00 93.56 400 ILE A CA 1
ATOM 3252 C C . ILE A 1 400 ? 7.204 -5.873 1.116 1.00 93.56 400 ILE A C 1
ATOM 3254 O O . ILE A 1 400 ? 7.375 -4.878 0.413 1.00 93.56 400 ILE A O 1
ATOM 3258 N N . ASP A 1 401 ? 6.148 -6.680 0.935 1.00 91.19 401 ASP A N 1
ATOM 3259 C CA . ASP A 1 401 ? 5.141 -6.431 -0.115 1.00 91.19 401 ASP A CA 1
ATOM 3260 C C . ASP A 1 401 ? 4.356 -5.125 0.137 1.00 91.19 401 ASP A C 1
ATOM 3262 O O . ASP A 1 401 ? 4.084 -4.370 -0.800 1.00 91.19 401 ASP A O 1
ATOM 3266 N N . LEU A 1 402 ? 4.046 -4.781 1.393 1.00 92.50 402 LEU A N 1
ATOM 3267 C CA . LEU A 1 402 ? 3.416 -3.491 1.702 1.00 92.50 402 LEU A CA 1
ATOM 3268 C C . LEU A 1 402 ? 4.364 -2.296 1.504 1.00 92.50 402 LEU A C 1
ATOM 3270 O O . LEU A 1 402 ? 3.933 -1.300 0.924 1.00 92.50 402 LEU A O 1
ATOM 3274 N N . LEU A 1 403 ? 5.636 -2.390 1.903 1.00 94.75 403 LEU A N 1
ATOM 3275 C CA . LEU A 1 403 ? 6.658 -1.362 1.652 1.00 94.75 403 LEU A CA 1
ATOM 3276 C C . LEU A 1 403 ? 6.883 -1.143 0.145 1.00 94.75 403 LEU A C 1
ATOM 3278 O O . LEU A 1 403 ? 6.932 -0.005 -0.321 1.00 94.75 403 LEU A O 1
ATOM 3282 N N . ASP A 1 404 ? 6.935 -2.226 -0.633 1.00 93.06 404 ASP A N 1
ATOM 3283 C CA . ASP A 1 404 ? 7.051 -2.221 -2.097 1.00 93.06 404 ASP A CA 1
ATOM 3284 C C . ASP A 1 404 ? 5.834 -1.544 -2.774 1.00 93.06 404 ASP A C 1
ATOM 3286 O O . ASP A 1 404 ? 5.967 -0.776 -3.737 1.00 93.06 404 ASP A O 1
ATOM 3290 N N . ARG A 1 405 ? 4.623 -1.759 -2.240 1.00 90.69 405 ARG A N 1
ATOM 3291 C CA . ARG A 1 405 ? 3.399 -1.050 -2.664 1.00 90.69 405 ARG A CA 1
ATOM 3292 C C . ARG A 1 405 ? 3.400 0.425 -2.239 1.00 90.69 405 ARG A C 1
ATOM 3294 O O . ARG A 1 405 ? 3.055 1.271 -3.066 1.00 90.69 405 ARG A O 1
ATOM 3301 N N . LEU A 1 406 ? 3.803 0.745 -1.004 1.00 90.75 406 LEU A N 1
ATOM 3302 C CA . LEU A 1 406 ? 3.899 2.119 -0.484 1.00 90.75 406 LEU A CA 1
ATOM 3303 C C . LEU A 1 406 ? 4.879 2.951 -1.307 1.00 90.75 406 LEU A C 1
ATOM 3305 O O . LEU A 1 406 ? 4.526 4.023 -1.789 1.00 90.75 406 LEU A O 1
ATOM 3309 N N . GLY A 1 407 ? 6.084 2.431 -1.532 1.00 91.25 407 GLY A N 1
ATOM 3310 C CA . GLY A 1 407 ? 7.107 3.085 -2.337 1.00 91.25 407 GLY A CA 1
ATOM 3311 C C . GLY A 1 407 ? 6.637 3.397 -3.754 1.00 91.25 407 GLY A C 1
ATOM 3312 O O . GLY A 1 407 ? 6.884 4.487 -4.280 1.00 91.25 407 GLY A O 1
ATOM 3313 N N . HIS A 1 408 ? 5.877 2.479 -4.362 1.00 86.88 408 HIS A N 1
ATOM 3314 C CA . HIS A 1 408 ? 5.236 2.736 -5.647 1.00 86.88 408 HIS A CA 1
ATOM 3315 C C . HIS A 1 408 ? 4.167 3.837 -5.560 1.00 86.88 408 HIS A C 1
ATOM 3317 O O . HIS A 1 408 ? 4.119 4.700 -6.436 1.00 86.88 408 HIS A O 1
ATOM 3323 N N . ALA A 1 409 ? 3.329 3.837 -4.519 1.00 84.31 409 ALA A N 1
ATOM 3324 C CA . ALA A 1 409 ? 2.308 4.862 -4.311 1.00 84.31 409 ALA A CA 1
ATOM 3325 C C . ALA A 1 409 ? 2.929 6.259 -4.120 1.00 84.31 409 ALA A C 1
ATOM 3327 O O . ALA A 1 409 ? 2.537 7.192 -4.822 1.00 84.31 409 ALA A O 1
ATOM 3328 N N . TYR A 1 410 ? 3.953 6.390 -3.272 1.00 84.44 410 TYR A N 1
ATOM 3329 C CA . TYR A 1 410 ? 4.671 7.649 -3.048 1.00 84.44 410 TYR A CA 1
ATOM 3330 C C . TYR A 1 410 ? 5.426 8.138 -4.289 1.00 84.44 410 TYR A C 1
ATOM 3332 O O . TYR A 1 410 ? 5.357 9.319 -4.633 1.00 84.44 410 TYR A O 1
ATOM 3340 N N . SER A 1 411 ? 6.032 7.224 -5.057 1.00 84.00 411 SER A N 1
ATOM 3341 C CA . SER A 1 411 ? 6.621 7.549 -6.368 1.00 84.00 411 SER A CA 1
ATOM 3342 C C . SER A 1 411 ? 5.597 8.134 -7.352 1.00 84.00 411 SER A C 1
ATOM 3344 O O . SER A 1 411 ? 5.956 8.898 -8.246 1.00 84.00 411 SER A O 1
ATOM 3346 N N . LYS A 1 412 ? 4.314 7.763 -7.230 1.00 77.00 412 LYS A N 1
ATOM 3347 C CA . LYS A 1 412 ? 3.227 8.248 -8.097 1.00 77.00 412 LYS A CA 1
ATOM 3348 C C . LYS A 1 412 ? 2.633 9.575 -7.630 1.00 77.00 412 LYS A C 1
ATOM 3350 O O . LYS A 1 412 ? 2.160 10.322 -8.483 1.00 77.00 412 LYS A O 1
ATOM 3355 N N . THR A 1 413 ? 2.657 9.862 -6.328 1.00 72.75 413 THR A N 1
ATOM 3356 C CA . THR A 1 413 ? 2.201 11.138 -5.744 1.00 72.75 413 THR A CA 1
ATOM 3357 C C . THR A 1 413 ? 3.300 12.203 -5.666 1.00 72.75 413 THR A C 1
ATOM 3359 O O . THR A 1 413 ? 3.016 13.325 -5.260 1.00 72.75 413 THR A O 1
ATOM 3362 N N . GLY A 1 414 ? 4.535 11.880 -6.069 1.00 75.94 414 GLY A N 1
ATOM 3363 C CA . GLY A 1 414 ? 5.676 12.805 -6.063 1.00 75.94 414 GLY A CA 1
ATOM 3364 C C . GLY A 1 414 ? 6.389 12.927 -4.713 1.00 75.94 414 GLY A C 1
ATOM 3365 O O . GLY A 1 414 ? 7.302 13.733 -4.578 1.00 75.94 414 GLY A O 1
ATOM 3366 N N . GLN A 1 415 ? 6.018 12.115 -3.721 1.00 81.38 415 GLN A N 1
ATOM 3367 C CA . GLN A 1 415 ? 6.623 12.101 -2.384 1.00 81.38 415 GLN A CA 1
ATOM 3368 C C . GLN A 1 415 ? 7.875 11.212 -2.386 1.00 81.38 415 GLN A C 1
ATOM 3370 O O . GLN A 1 415 ? 7.930 10.162 -1.749 1.00 81.38 415 GLN A O 1
ATOM 3375 N N . LEU A 1 416 ? 8.861 11.595 -3.197 1.00 86.88 416 LEU A N 1
ATOM 3376 C CA . LEU A 1 416 ? 9.972 10.716 -3.567 1.00 86.88 416 LEU A CA 1
ATOM 3377 C C . LEU A 1 416 ? 10.879 10.334 -2.384 1.00 86.88 416 LEU A C 1
ATOM 3379 O O . LEU A 1 416 ? 11.388 9.222 -2.365 1.00 86.88 416 LEU A O 1
ATOM 3383 N N . GLU A 1 417 ? 11.022 11.199 -1.379 1.00 88.06 417 GLU A N 1
ATOM 3384 C CA . GLU A 1 417 ? 11.814 10.921 -0.170 1.00 88.06 417 GLU A CA 1
ATOM 3385 C C . GLU A 1 417 ? 11.210 9.770 0.651 1.00 88.06 417 GLU A C 1
ATOM 3387 O O . GLU A 1 417 ? 11.908 8.816 0.988 1.00 88.06 417 GLU A O 1
ATOM 3392 N N . LEU A 1 418 ? 9.888 9.789 0.872 1.00 88.38 418 LEU A N 1
ATOM 3393 C CA . LEU A 1 418 ? 9.166 8.678 1.506 1.00 88.38 418 LEU A CA 1
ATOM 3394 C C . LEU A 1 418 ? 9.210 7.411 0.639 1.00 88.38 418 LEU A C 1
ATOM 3396 O O . LEU A 1 418 ? 9.283 6.300 1.162 1.00 88.38 418 LEU A O 1
ATOM 3400 N N . ALA A 1 419 ? 9.197 7.555 -0.691 1.00 90.88 419 ALA A N 1
ATOM 3401 C CA . ALA A 1 419 ? 9.378 6.420 -1.592 1.00 90.88 419 ALA A CA 1
ATOM 3402 C C . ALA A 1 419 ? 10.773 5.786 -1.446 1.00 90.88 419 ALA A C 1
ATOM 3404 O O . ALA A 1 419 ? 10.869 4.561 -1.376 1.00 90.88 419 ALA A O 1
ATOM 3405 N N . GLU A 1 420 ? 11.829 6.603 -1.378 1.00 93.25 420 GLU A N 1
ATOM 3406 C CA . GLU A 1 420 ? 13.216 6.178 -1.155 1.00 93.25 420 GLU A CA 1
ATOM 3407 C C . GLU A 1 420 ? 13.358 5.467 0.197 1.00 93.25 420 GLU A C 1
ATOM 3409 O O . GLU A 1 420 ? 13.867 4.348 0.236 1.00 93.25 420 GLU A O 1
ATOM 3414 N N . GLU A 1 421 ? 12.816 6.044 1.274 1.00 93.56 421 GLU A N 1
ATOM 3415 C CA . GLU A 1 421 ? 12.821 5.458 2.620 1.00 93.56 421 GLU A CA 1
ATOM 3416 C C . GLU A 1 421 ? 12.144 4.076 2.649 1.00 93.56 421 GLU A C 1
ATOM 3418 O O . GLU A 1 421 ? 12.762 3.081 3.043 1.00 93.56 421 GLU A O 1
ATOM 3423 N N . ARG A 1 422 ? 10.885 3.982 2.186 1.00 94.25 422 ARG A N 1
ATOM 3424 C CA . ARG A 1 422 ? 10.121 2.725 2.257 1.00 94.25 422 ARG A CA 1
ATOM 3425 C C . ARG A 1 422 ? 10.731 1.635 1.361 1.00 94.25 422 ARG A C 1
ATOM 3427 O O . ARG A 1 422 ? 10.774 0.472 1.762 1.00 94.25 422 ARG A O 1
ATOM 3434 N N . LEU A 1 423 ? 11.230 1.986 0.169 1.00 96.06 423 LEU A N 1
ATOM 3435 C CA . LEU A 1 423 ? 11.865 1.025 -0.748 1.00 96.06 423 LEU A CA 1
ATOM 3436 C C . LEU A 1 423 ? 13.258 0.604 -0.279 1.00 96.06 423 LEU A C 1
ATOM 3438 O O . LEU A 1 423 ? 13.587 -0.575 -0.399 1.00 96.06 423 LEU A O 1
ATOM 3442 N N . SER A 1 424 ? 14.043 1.521 0.296 1.00 95.19 424 SER A N 1
ATOM 3443 C CA . SER A 1 424 ? 15.316 1.182 0.934 1.00 95.19 424 SER A CA 1
ATOM 3444 C C . SER A 1 424 ? 15.091 0.153 2.034 1.00 95.19 424 SER A C 1
ATOM 3446 O O . SER A 1 424 ? 15.680 -0.919 1.967 1.00 95.19 424 SER A O 1
ATOM 3448 N N . ARG A 1 425 ? 14.164 0.419 2.969 1.00 94.50 425 ARG A N 1
ATOM 3449 C CA . ARG A 1 425 ? 13.828 -0.506 4.063 1.00 94.50 425 ARG A CA 1
ATOM 3450 C C . ARG A 1 425 ? 13.430 -1.894 3.550 1.00 94.50 425 ARG A C 1
ATOM 3452 O O . ARG A 1 425 ? 13.844 -2.894 4.123 1.00 94.50 425 ARG A O 1
ATOM 3459 N N . ALA A 1 426 ? 12.678 -1.979 2.450 1.00 96.00 426 ALA A N 1
ATOM 3460 C CA . ALA A 1 426 ? 12.326 -3.262 1.839 1.00 96.00 426 ALA A CA 1
ATOM 3461 C C . ALA A 1 426 ? 13.545 -4.015 1.264 1.00 96.00 426 ALA A C 1
ATOM 3463 O O . ALA A 1 426 ? 13.611 -5.238 1.380 1.00 96.00 426 ALA A O 1
ATOM 3464 N N . VAL A 1 427 ? 14.515 -3.307 0.672 1.00 96.00 427 VAL A N 1
ATOM 3465 C CA . VAL A 1 427 ? 15.801 -3.892 0.246 1.00 96.00 427 VAL A CA 1
ATOM 3466 C C . VAL A 1 427 ? 16.624 -4.330 1.459 1.00 96.00 427 VAL A C 1
ATOM 3468 O O . VAL A 1 427 ? 17.164 -5.431 1.451 1.00 96.00 427 VAL A O 1
ATOM 3471 N N . ASP A 1 428 ? 16.670 -3.521 2.515 1.00 94.25 428 ASP A N 1
ATOM 3472 C CA . ASP A 1 428 ? 17.445 -3.798 3.729 1.00 94.25 428 ASP A CA 1
ATOM 3473 C C . ASP A 1 428 ? 16.929 -5.059 4.459 1.00 94.25 428 ASP A C 1
ATOM 3475 O O . ASP A 1 428 ? 17.722 -5.870 4.933 1.00 94.25 428 ASP A O 1
ATOM 3479 N N . LEU A 1 429 ? 15.616 -5.322 4.436 1.00 93.50 429 LEU A N 1
ATOM 3480 C CA . LEU A 1 429 ? 15.048 -6.587 4.924 1.00 93.50 429 LEU A CA 1
ATOM 3481 C C . LEU A 1 429 ? 15.463 -7.801 4.068 1.00 93.50 429 LEU A C 1
ATOM 3483 O O . LEU A 1 429 ? 15.740 -8.866 4.619 1.00 93.50 429 LEU A O 1
ATOM 3487 N N . PHE A 1 430 ? 15.559 -7.664 2.738 1.00 94.56 430 PHE A N 1
ATOM 3488 C CA . PHE A 1 430 ? 16.113 -8.728 1.884 1.00 94.56 430 PHE A CA 1
ATOM 3489 C C . PHE A 1 430 ? 17.604 -8.969 2.145 1.00 94.56 430 PHE A C 1
ATOM 3491 O O . PHE A 1 430 ? 18.041 -10.118 2.111 1.00 94.56 430 PHE A O 1
ATOM 3498 N N . VAL A 1 431 ? 18.371 -7.914 2.431 1.00 93.12 431 VAL A N 1
ATOM 3499 C CA . VAL A 1 431 ? 19.786 -8.000 2.825 1.00 93.12 431 VAL A CA 1
ATOM 3500 C C . VAL A 1 431 ? 19.936 -8.832 4.107 1.00 93.12 431 VAL A C 1
ATOM 3502 O O . VAL A 1 431 ? 20.760 -9.746 4.140 1.00 93.12 431 VAL A O 1
ATOM 3505 N N . THR A 1 432 ? 19.078 -8.613 5.114 1.00 91.12 432 THR A N 1
ATOM 3506 C CA . THR A 1 432 ? 19.039 -9.449 6.329 1.00 91.12 432 THR A CA 1
ATOM 3507 C C . THR A 1 432 ? 18.659 -10.904 6.033 1.00 91.12 432 THR A C 1
ATOM 3509 O O . THR A 1 432 ? 19.333 -11.808 6.514 1.00 91.12 432 THR A O 1
ATOM 3512 N N . ILE A 1 433 ? 17.624 -11.154 5.219 1.00 91.06 433 ILE A N 1
ATOM 3513 C CA . ILE A 1 433 ? 17.173 -12.518 4.861 1.00 91.06 433 ILE A CA 1
ATOM 3514 C C . ILE A 1 433 ? 18.246 -13.305 4.089 1.00 91.06 433 ILE A C 1
ATOM 3516 O O . ILE A 1 433 ? 18.324 -14.526 4.202 1.00 91.06 433 ILE A O 1
ATOM 3520 N N . LEU A 1 434 ? 19.054 -12.624 3.273 1.00 90.56 434 LEU A N 1
ATOM 3521 C CA . LEU A 1 434 ? 20.108 -13.246 2.470 1.00 90.56 434 LEU A CA 1
ATOM 3522 C C . LEU A 1 434 ? 21.443 -13.405 3.210 1.00 90.56 434 LEU A C 1
ATOM 3524 O O . LEU A 1 434 ? 22.349 -14.019 2.634 1.00 90.56 434 LEU A O 1
ATOM 3528 N N . GLU A 1 435 ? 21.547 -12.886 4.439 1.00 90.00 435 GLU A N 1
ATOM 3529 C CA . GLU A 1 435 ? 22.764 -12.855 5.264 1.00 90.00 435 GLU A CA 1
ATOM 3530 C C . GLU A 1 435 ? 23.943 -12.211 4.511 1.00 90.00 435 GLU A C 1
ATOM 3532 O O . GLU A 1 435 ? 25.013 -12.793 4.340 1.00 90.00 435 GLU A O 1
ATOM 3537 N N . THR A 1 436 ? 23.710 -11.011 3.975 1.00 90.00 436 THR A N 1
ATOM 3538 C CA . THR A 1 436 ? 24.657 -10.268 3.126 1.00 90.00 436 THR A CA 1
ATOM 3539 C C . THR A 1 436 ? 24.715 -8.795 3.547 1.00 90.00 436 THR A C 1
ATOM 3541 O O . THR A 1 436 ? 24.001 -8.396 4.467 1.00 90.00 436 THR A O 1
ATOM 3544 N N . THR A 1 437 ? 25.541 -7.965 2.903 1.00 88.31 437 THR A N 1
ATOM 3545 C CA . THR A 1 437 ? 25.440 -6.501 3.029 1.00 88.31 437 THR A CA 1
ATOM 3546 C C . THR A 1 437 ? 24.706 -5.896 1.831 1.00 88.31 437 THR A C 1
ATOM 3548 O O . THR A 1 437 ? 24.544 -6.519 0.781 1.00 88.31 437 THR A O 1
ATOM 3551 N N . LYS A 1 438 ? 24.233 -4.654 1.977 1.00 86.44 438 LYS A N 1
ATOM 3552 C CA . LYS A 1 438 ? 23.586 -3.920 0.881 1.00 86.44 438 LYS A CA 1
ATOM 3553 C C . LYS A 1 438 ? 24.557 -3.615 -0.257 1.00 86.44 438 LYS A C 1
ATOM 3555 O O . LYS A 1 438 ? 24.146 -3.626 -1.415 1.00 86.44 438 LYS A O 1
ATOM 3560 N N . ASP A 1 439 ? 25.821 -3.378 0.084 1.00 85.00 439 ASP A N 1
ATOM 3561 C CA . ASP A 1 439 ? 26.878 -3.157 -0.893 1.00 85.00 439 ASP A CA 1
ATOM 3562 C C . ASP A 1 439 ? 27.215 -4.471 -1.610 1.00 85.00 439 ASP A C 1
ATOM 3564 O O . ASP A 1 439 ? 27.182 -4.483 -2.828 1.00 85.00 439 ASP A O 1
ATOM 3568 N N . ASP A 1 440 ? 27.352 -5.614 -0.926 1.00 84.38 440 ASP A N 1
ATOM 3569 C CA . ASP A 1 440 ? 27.522 -6.921 -1.601 1.00 84.38 440 ASP A CA 1
ATOM 3570 C C . ASP A 1 440 ? 26.338 -7.286 -2.521 1.00 84.38 440 ASP A C 1
ATOM 3572 O O . ASP A 1 440 ? 26.502 -7.967 -3.535 1.00 84.38 440 ASP A O 1
ATOM 3576 N N . LEU A 1 441 ? 25.124 -6.848 -2.164 1.00 85.50 441 LEU A N 1
ATOM 3577 C CA . LEU A 1 441 ? 23.914 -7.080 -2.953 1.00 85.50 441 LEU A CA 1
ATOM 3578 C C . LEU A 1 441 ? 23.835 -6.191 -4.206 1.00 85.50 441 LEU A C 1
ATOM 3580 O O . LEU A 1 441 ? 23.234 -6.594 -5.206 1.00 85.50 441 LEU A O 1
ATOM 3584 N N . LEU A 1 442 ? 24.390 -4.976 -4.154 1.00 85.75 442 LEU A N 1
ATOM 3585 C CA . LEU A 1 442 ? 24.249 -3.949 -5.195 1.00 85.75 442 LEU A CA 1
ATOM 3586 C C . LEU A 1 442 ? 25.573 -3.556 -5.879 1.00 85.75 442 LEU A C 1
ATOM 3588 O O . LEU A 1 442 ? 25.537 -2.822 -6.863 1.00 85.75 442 LEU A O 1
ATOM 3592 N N . ASP A 1 443 ? 26.721 -4.060 -5.435 1.00 73.75 443 ASP A N 1
ATOM 3593 C CA . ASP A 1 443 ? 28.033 -3.854 -6.048 1.00 73.75 443 ASP A CA 1
ATOM 3594 C C . ASP A 1 443 ? 28.570 -5.165 -6.634 1.00 73.75 443 ASP A C 1
ATOM 3596 O O . ASP A 1 443 ? 29.370 -5.907 -6.068 1.00 73.75 443 ASP A O 1
ATOM 3600 N N . THR A 1 444 ? 28.087 -5.478 -7.831 1.00 59.38 444 THR A N 1
ATOM 3601 C CA . THR A 1 444 ? 28.286 -6.773 -8.491 1.00 59.38 444 THR A CA 1
ATOM 3602 C C . THR A 1 444 ? 29.655 -6.877 -9.184 1.00 59.38 444 THR A C 1
ATOM 3604 O O . THR A 1 444 ? 29.738 -7.426 -10.285 1.00 59.38 444 THR A O 1
ATOM 3607 N N . ARG A 1 445 ? 30.706 -6.250 -8.634 1.00 55.78 445 ARG A N 1
ATOM 3608 C CA . ARG A 1 445 ? 31.937 -5.936 -9.383 1.00 55.78 445 ARG A CA 1
ATOM 3609 C C . ARG A 1 445 ? 33.067 -6.959 -9.298 1.00 55.78 445 ARG A C 1
ATOM 3611 O O . ARG A 1 445 ? 33.807 -7.045 -10.273 1.00 55.78 445 ARG A O 1
ATOM 3618 N N . GLU A 1 446 ? 33.218 -7.728 -8.212 1.00 51.00 446 GLU A N 1
ATOM 3619 C CA . GLU A 1 446 ? 34.528 -8.371 -7.943 1.00 51.00 446 GLU A CA 1
ATOM 3620 C C . GLU A 1 446 ? 34.563 -9.900 -7.714 1.00 51.00 446 GLU A C 1
ATOM 3622 O O . GLU A 1 446 ? 35.658 -10.457 -7.703 1.00 51.00 446 GLU A O 1
ATOM 3627 N N . ALA A 1 447 ? 33.433 -10.621 -7.606 1.00 57.03 447 ALA A N 1
ATOM 3628 C CA . ALA A 1 447 ? 33.459 -12.069 -7.292 1.00 57.03 447 ALA A CA 1
ATOM 3629 C C . ALA A 1 447 ? 32.747 -13.013 -8.287 1.00 57.03 447 ALA A C 1
ATOM 3631 O O . ALA A 1 447 ? 33.256 -14.097 -8.575 1.00 57.03 447 ALA A O 1
ATOM 3632 N N . LEU A 1 448 ? 31.565 -12.653 -8.804 1.00 69.06 448 LEU A N 1
ATOM 3633 C CA . LEU A 1 448 ? 30.727 -13.542 -9.624 1.00 69.06 448 LEU A CA 1
ATOM 3634 C C . LEU A 1 448 ? 30.023 -12.777 -10.758 1.00 69.06 448 LEU A C 1
ATOM 3636 O O . LEU A 1 448 ? 29.558 -11.661 -10.529 1.00 69.06 448 LEU A O 1
ATOM 3640 N N . PRO A 1 449 ? 29.849 -13.377 -11.955 1.00 85.00 449 PRO A N 1
ATOM 3641 C CA . PRO A 1 449 ? 28.980 -12.820 -12.989 1.00 85.00 449 PRO A CA 1
ATOM 3642 C C . PRO A 1 449 ? 27.548 -12.627 -12.474 1.00 85.00 449 PRO A C 1
ATOM 3644 O O . PRO A 1 449 ? 27.011 -13.502 -11.793 1.00 85.00 449 PRO A O 1
ATOM 3647 N N . LEU A 1 450 ? 26.905 -11.519 -12.854 1.00 86.94 450 LEU A N 1
ATOM 3648 C CA . LEU A 1 450 ? 25.574 -11.136 -12.365 1.00 86.94 450 LEU A CA 1
ATOM 3649 C C . LEU A 1 450 ? 24.516 -12.243 -12.516 1.00 86.94 450 LEU A C 1
ATOM 3651 O O . LEU A 1 450 ? 23.756 -12.487 -11.583 1.00 86.94 450 LEU A O 1
ATOM 3655 N N . ASP A 1 451 ? 24.476 -12.936 -13.657 1.00 87.88 451 ASP A N 1
ATOM 3656 C CA . ASP A 1 451 ? 23.517 -14.027 -13.884 1.00 87.88 451 ASP A CA 1
ATOM 3657 C C . ASP A 1 451 ? 23.772 -15.231 -12.950 1.00 87.88 451 ASP A C 1
ATOM 3659 O O . ASP A 1 451 ? 22.826 -15.897 -12.527 1.00 87.88 451 ASP A O 1
ATOM 3663 N N . SER A 1 452 ? 25.031 -15.491 -12.572 1.00 88.81 452 SER A N 1
ATOM 3664 C CA . SER A 1 452 ? 25.396 -16.526 -11.591 1.00 88.81 452 SER A CA 1
ATOM 3665 C C . SER A 1 452 ? 25.016 -16.113 -10.168 1.00 88.81 452 SER A C 1
ATOM 3667 O O . SER A 1 452 ? 24.489 -16.927 -9.412 1.00 88.81 452 SER A O 1
ATOM 3669 N N . TYR A 1 453 ? 25.229 -14.843 -9.811 1.00 89.81 453 TYR A N 1
ATOM 3670 C CA . TYR A 1 453 ? 24.806 -14.297 -8.519 1.00 89.81 453 TYR A CA 1
ATOM 3671 C C . TYR A 1 453 ? 23.274 -14.301 -8.381 1.00 89.81 453 TYR A C 1
ATOM 3673 O O . TYR A 1 453 ? 22.739 -14.760 -7.374 1.00 89.81 453 TYR A O 1
ATOM 3681 N N . ALA A 1 454 ? 22.548 -13.893 -9.424 1.00 91.25 454 ALA A N 1
ATOM 3682 C CA . ALA A 1 454 ? 21.089 -13.948 -9.456 1.00 91.25 454 ALA A CA 1
ATOM 3683 C C . ALA A 1 454 ? 20.545 -15.386 -9.361 1.00 91.25 454 ALA A C 1
ATOM 3685 O O . ALA A 1 454 ? 19.536 -15.609 -8.693 1.00 91.25 454 ALA A O 1
ATOM 3686 N N . ALA A 1 455 ? 21.222 -16.368 -9.969 1.00 92.00 455 ALA A N 1
ATOM 3687 C CA . ALA A 1 455 ? 20.888 -17.782 -9.801 1.00 92.00 455 ALA A CA 1
ATOM 3688 C C . ALA A 1 455 ? 21.089 -18.258 -8.350 1.00 92.00 455 ALA A C 1
ATOM 3690 O O . ALA A 1 455 ? 20.197 -18.900 -7.803 1.00 92.00 455 ALA A O 1
ATOM 3691 N N . MET A 1 456 ? 22.191 -17.875 -7.695 1.00 91.94 456 MET A N 1
ATOM 3692 C CA . MET A 1 456 ? 22.428 -18.166 -6.273 1.00 91.94 456 MET A CA 1
ATOM 3693 C C . MET A 1 456 ? 21.359 -17.533 -5.365 1.00 91.94 456 MET A C 1
ATOM 3695 O O . MET A 1 456 ? 20.861 -18.187 -4.450 1.00 91.94 456 MET A O 1
ATOM 3699 N N . VAL A 1 457 ? 20.977 -16.275 -5.612 1.00 91.94 457 VAL A N 1
ATOM 3700 C CA . VAL A 1 457 ? 19.918 -15.591 -4.848 1.00 91.94 457 VAL A CA 1
ATOM 3701 C C . VAL A 1 457 ? 18.560 -16.266 -5.066 1.00 91.94 457 VAL A C 1
ATOM 3703 O O . VAL A 1 457 ? 17.838 -16.501 -4.100 1.00 91.94 457 VAL A O 1
ATOM 3706 N N . TYR A 1 458 ? 18.221 -16.650 -6.301 1.00 93.50 458 TYR A N 1
ATOM 3707 C CA . TYR A 1 458 ? 17.029 -17.460 -6.578 1.00 93.50 458 TYR A CA 1
ATOM 3708 C C . TYR A 1 458 ? 17.064 -18.806 -5.829 1.00 93.50 458 TYR A C 1
ATOM 3710 O O . TYR A 1 458 ? 16.092 -19.160 -5.163 1.00 93.50 458 TYR A O 1
ATOM 3718 N N . ASP A 1 459 ? 18.194 -19.518 -5.859 1.00 92.06 459 ASP A N 1
ATOM 3719 C CA . ASP A 1 459 ? 18.355 -20.808 -5.182 1.00 92.06 459 ASP A CA 1
ATOM 3720 C C . ASP A 1 459 ? 18.268 -20.712 -3.651 1.00 92.06 459 ASP A C 1
ATOM 3722 O O . ASP A 1 459 ? 17.741 -21.638 -3.034 1.00 92.06 459 ASP A O 1
ATOM 3726 N N . LYS A 1 460 ? 18.709 -19.601 -3.041 1.00 90.75 460 LYS A N 1
ATOM 3727 C CA . LYS A 1 460 ? 18.448 -19.297 -1.622 1.00 90.75 460 LYS A CA 1
ATOM 3728 C C . LYS A 1 460 ? 16.955 -19.050 -1.366 1.00 90.75 460 LYS A C 1
ATOM 3730 O O . LYS A 1 460 ? 16.386 -19.614 -0.437 1.00 90.75 460 LYS A O 1
ATOM 3735 N N . LEU A 1 461 ? 16.314 -18.203 -2.177 1.00 90.06 461 LEU A N 1
ATOM 3736 C CA . LEU A 1 461 ? 14.967 -17.692 -1.892 1.00 90.06 461 LEU A CA 1
ATOM 3737 C C . LEU A 1 461 ? 13.825 -18.675 -2.212 1.00 90.06 461 LEU A C 1
ATOM 3739 O O . LEU A 1 461 ? 12.780 -18.612 -1.565 1.00 90.06 461 LEU A O 1
ATOM 3743 N N . LYS A 1 462 ? 14.002 -19.590 -3.174 1.00 86.81 462 LYS A N 1
ATOM 3744 C CA . LYS A 1 462 ? 12.935 -20.492 -3.663 1.00 86.81 462 LYS A CA 1
ATOM 3745 C C . LYS A 1 462 ? 12.380 -21.484 -2.632 1.00 86.81 462 LYS A C 1
ATOM 3747 O O . LYS A 1 462 ? 11.334 -22.086 -2.867 1.00 86.81 462 LYS A O 1
ATOM 3752 N N . TYR A 1 463 ? 13.077 -21.683 -1.512 1.00 83.88 463 TYR A N 1
ATOM 3753 C CA . TYR A 1 463 ? 12.665 -22.602 -0.445 1.00 83.88 463 TYR A CA 1
ATOM 3754 C C . TYR A 1 463 ? 11.829 -21.935 0.661 1.00 83.88 463 TYR A C 1
ATOM 3756 O O . TYR A 1 463 ? 11.284 -22.638 1.514 1.00 83.88 463 TYR A O 1
ATOM 3764 N N . PHE A 1 464 ? 11.675 -20.604 0.654 1.00 83.50 464 PHE A N 1
ATOM 3765 C CA . PHE A 1 464 ? 10.825 -19.911 1.624 1.00 83.50 464 PHE A CA 1
ATOM 3766 C C . PHE A 1 464 ? 9.339 -20.151 1.327 1.00 83.50 464 PHE A C 1
ATOM 3768 O O . PHE A 1 464 ? 8.720 -19.495 0.490 1.00 83.50 464 PHE A O 1
ATOM 3775 N N . ASN A 1 465 ? 8.752 -21.108 2.047 1.00 68.19 465 ASN A N 1
ATOM 3776 C CA . ASN A 1 465 ? 7.346 -21.470 1.917 1.00 68.19 465 ASN A CA 1
ATOM 3777 C C . ASN A 1 465 ? 6.437 -20.445 2.615 1.00 68.19 465 ASN A C 1
ATOM 3779 O O . ASN A 1 465 ? 6.224 -20.502 3.826 1.00 68.19 465 ASN A O 1
ATOM 3783 N N . ILE A 1 466 ? 5.875 -19.525 1.833 1.00 68.12 466 ILE A N 1
ATOM 3784 C CA . ILE A 1 466 ? 4.887 -18.545 2.293 1.00 68.12 466 ILE A CA 1
ATOM 3785 C C . ILE A 1 466 ? 3.487 -19.022 1.894 1.00 68.12 466 ILE A C 1
ATOM 3787 O O . ILE A 1 466 ? 3.262 -19.470 0.767 1.00 68.12 466 ILE A O 1
ATOM 3791 N N . ALA A 1 467 ? 2.520 -18.896 2.806 1.00 61.03 467 ALA A N 1
ATOM 3792 C CA . ALA A 1 467 ? 1.118 -19.191 2.518 1.00 61.03 467 ALA A CA 1
ATOM 3793 C C . ALA A 1 467 ? 0.627 -18.369 1.310 1.00 61.03 467 ALA A C 1
ATOM 3795 O O . ALA A 1 467 ? 0.705 -17.143 1.341 1.00 61.03 467 ALA A O 1
ATOM 3796 N N . SER A 1 468 ? 0.132 -19.054 0.267 1.00 57.75 468 SER A N 1
ATOM 3797 C CA . SER A 1 468 ? -0.066 -18.491 -1.080 1.00 57.75 468 SER A CA 1
ATOM 3798 C C . SER A 1 468 ? -0.809 -17.142 -1.078 1.00 57.75 468 SER A C 1
ATOM 3800 O O . SER A 1 468 ? -2.021 -17.120 -0.843 1.00 57.75 468 SER A O 1
ATOM 3802 N N . PRO A 1 469 ? -0.122 -16.022 -1.378 1.00 59.22 469 PRO A N 1
ATOM 3803 C CA . PRO A 1 469 ? -0.706 -14.683 -1.314 1.00 59.22 469 PRO A CA 1
ATOM 3804 C C . PRO A 1 469 ? -1.583 -14.332 -2.522 1.00 59.22 469 PRO A C 1
ATOM 3806 O O . PRO A 1 469 ? -2.101 -13.222 -2.569 1.00 59.22 469 PRO A O 1
ATOM 3809 N N . VAL A 1 470 ? -1.743 -15.224 -3.511 1.00 58.44 470 VAL A N 1
ATOM 3810 C CA . VAL A 1 470 ? -2.586 -14.964 -4.697 1.00 58.44 470 VAL A CA 1
ATOM 3811 C C . VAL A 1 470 ? -4.066 -15.175 -4.390 1.00 58.44 470 VAL A C 1
ATOM 3813 O O . VAL A 1 470 ? -4.920 -14.423 -4.862 1.00 58.44 470 VAL A O 1
ATOM 3816 N N . ILE A 1 471 ? -4.376 -16.181 -3.571 1.00 56.53 471 ILE A N 1
ATOM 3817 C CA . ILE A 1 471 ? -5.738 -16.438 -3.099 1.00 56.53 471 ILE A CA 1
ATOM 3818 C C . ILE A 1 471 ? -6.138 -15.265 -2.201 1.00 56.53 471 ILE A C 1
ATOM 3820 O O . ILE A 1 471 ? -5.420 -14.928 -1.261 1.00 56.53 471 ILE A O 1
ATOM 3824 N N . GLY A 1 472 ? -7.261 -14.614 -2.505 1.00 57.59 472 GLY A N 1
ATOM 3825 C CA . GLY A 1 472 ? -7.658 -13.379 -1.825 1.00 57.59 472 GLY A CA 1
ATOM 3826 C C . GLY A 1 472 ? -7.221 -12.074 -2.510 1.00 57.59 472 GLY A C 1
ATOM 3827 O O . GLY A 1 472 ? -7.669 -11.007 -2.082 1.00 57.59 472 GLY A O 1
ATOM 3828 N N . THR A 1 473 ? -6.391 -12.102 -3.564 1.00 69.25 473 THR A N 1
ATOM 3829 C CA . THR A 1 473 ? -6.084 -10.877 -4.335 1.00 69.25 473 THR A CA 1
ATOM 3830 C C . THR A 1 473 ? -7.281 -10.423 -5.158 1.00 69.25 473 THR A C 1
ATOM 3832 O O . THR A 1 473 ? -8.070 -11.236 -5.636 1.00 69.25 473 THR A O 1
ATOM 3835 N N . VAL A 1 474 ? -7.424 -9.110 -5.328 1.00 69.56 474 VAL A N 1
ATOM 3836 C CA . VAL A 1 474 ? -8.423 -8.515 -6.218 1.00 69.56 474 VAL A CA 1
ATOM 3837 C C . VAL A 1 474 ? -7.783 -8.263 -7.584 1.00 69.56 474 VAL A C 1
ATOM 3839 O O . VAL A 1 474 ? -6.815 -7.507 -7.674 1.00 69.56 474 VAL A O 1
ATOM 3842 N N . LEU A 1 475 ? -8.320 -8.874 -8.645 1.00 74.69 475 LEU A N 1
ATOM 3843 C CA . LEU A 1 475 ? -7.905 -8.558 -10.018 1.00 74.69 475 LEU A CA 1
ATOM 3844 C C . LEU A 1 475 ? -8.420 -7.173 -10.425 1.00 74.69 475 LEU A C 1
ATOM 3846 O O . LEU A 1 475 ? -9.492 -6.744 -9.979 1.00 74.69 475 LEU A O 1
ATOM 3850 N N . ASN A 1 476 ? -7.668 -6.473 -11.277 1.00 71.38 476 ASN A N 1
ATOM 3851 C CA . ASN A 1 476 ? -8.170 -5.248 -11.889 1.00 71.38 476 ASN A CA 1
ATOM 3852 C C . ASN A 1 476 ? -9.078 -5.607 -13.087 1.00 71.38 476 ASN A C 1
ATOM 3854 O O . ASN A 1 476 ? -8.991 -6.700 -13.653 1.00 71.38 476 ASN A O 1
ATOM 3858 N N . ASP A 1 477 ? -9.960 -4.688 -13.481 1.00 72.56 477 ASP A N 1
ATOM 3859 C CA . ASP A 1 477 ? -10.926 -4.962 -14.553 1.00 72.56 477 ASP A CA 1
ATOM 3860 C C . ASP A 1 477 ? -10.242 -5.100 -15.932 1.00 72.56 477 ASP A C 1
ATOM 3862 O O . ASP A 1 477 ? -10.767 -5.763 -16.818 1.00 72.56 477 ASP A O 1
ATOM 3866 N N . THR A 1 478 ? -9.040 -4.536 -16.114 1.00 70.38 478 THR A N 1
ATOM 3867 C CA . THR A 1 478 ? -8.270 -4.657 -17.368 1.00 70.38 478 THR A CA 1
ATOM 3868 C C . THR A 1 478 ? -7.683 -6.053 -17.536 1.00 70.38 478 THR A C 1
ATOM 3870 O O . THR A 1 478 ? -7.782 -6.605 -18.624 1.00 70.38 478 THR A O 1
ATOM 3873 N N . ASP A 1 479 ? -7.135 -6.646 -16.471 1.00 76.19 479 ASP A N 1
ATOM 3874 C CA . ASP A 1 479 ? -6.664 -8.031 -16.449 1.00 76.19 479 ASP A CA 1
ATOM 3875 C C . ASP A 1 479 ? -7.820 -8.965 -16.824 1.00 76.19 479 ASP A C 1
ATOM 3877 O O . ASP A 1 479 ? -7.653 -9.858 -17.646 1.00 76.19 479 ASP A O 1
ATOM 3881 N N . ILE A 1 480 ? -9.005 -8.738 -16.239 1.00 80.12 480 ILE A N 1
ATOM 3882 C CA . ILE A 1 480 ? -10.209 -9.538 -16.486 1.00 80.12 480 ILE A CA 1
ATOM 3883 C C . ILE A 1 480 ? -10.618 -9.452 -17.960 1.00 80.12 480 ILE A C 1
ATOM 3885 O O . ILE A 1 480 ? -10.770 -10.489 -18.603 1.00 80.12 480 ILE A O 1
ATOM 3889 N N . GLU A 1 481 ? -10.759 -8.247 -18.518 1.00 78.00 481 GLU A N 1
ATOM 3890 C CA . GLU A 1 481 ? -11.139 -8.085 -19.926 1.00 78.00 481 GLU A CA 1
ATOM 3891 C C . GLU A 1 481 ? -10.057 -8.608 -20.887 1.00 78.00 481 GLU A C 1
ATOM 3893 O O . GLU A 1 481 ? -10.380 -9.239 -21.891 1.00 78.00 481 GLU A O 1
ATOM 3898 N N . GLN A 1 482 ? -8.771 -8.455 -20.560 1.00 76.19 482 GLN A N 1
ATOM 3899 C CA . GLN A 1 482 ? -7.683 -9.066 -21.327 1.00 76.19 482 GLN A CA 1
ATOM 3900 C C . GLN A 1 482 ? -7.755 -10.598 -21.297 1.00 76.19 482 GLN A C 1
ATOM 3902 O O . GLN A 1 482 ? -7.763 -11.234 -22.349 1.00 76.19 482 GLN A O 1
ATOM 3907 N N . MET A 1 483 ? -7.890 -11.210 -20.123 1.00 85.44 483 MET A N 1
ATOM 3908 C CA . MET A 1 483 ? -8.018 -12.663 -20.006 1.00 85.44 483 MET A CA 1
ATOM 3909 C C . MET A 1 483 ? -9.263 -13.200 -20.725 1.00 85.44 483 MET A C 1
ATOM 3911 O O . MET A 1 483 ? -9.184 -14.245 -21.369 1.00 85.44 483 MET A O 1
ATOM 3915 N N . LYS A 1 484 ? -10.396 -12.486 -20.675 1.00 84.69 484 LYS A N 1
ATOM 3916 C CA . LYS A 1 484 ? -11.596 -12.820 -21.462 1.00 84.69 484 LYS A CA 1
ATOM 3917 C C . LYS A 1 484 ? -11.341 -12.788 -22.971 1.00 84.69 484 LYS A C 1
ATOM 3919 O O . LYS A 1 484 ? -11.953 -13.579 -23.683 1.00 84.69 484 LYS A O 1
ATOM 3924 N N . LEU A 1 485 ? -10.478 -11.901 -23.472 1.00 81.69 485 LEU A N 1
ATOM 3925 C CA . LEU A 1 485 ? -10.095 -11.876 -24.889 1.00 81.69 485 LEU A CA 1
ATOM 3926 C C . LEU A 1 485 ? -9.199 -13.069 -25.267 1.00 81.69 485 LEU A C 1
ATOM 3928 O O . LEU A 1 485 ? -9.335 -13.584 -26.372 1.00 81.69 485 LEU A O 1
ATOM 3932 N N . GLU A 1 486 ? -8.335 -13.533 -24.357 1.00 82.12 486 GLU A N 1
ATOM 3933 C CA . GLU A 1 486 ? -7.438 -14.685 -24.569 1.00 82.12 486 GLU A CA 1
ATOM 3934 C C . GLU A 1 486 ? -8.191 -16.030 -24.612 1.00 82.12 486 GLU A C 1
ATOM 3936 O O . GLU A 1 486 ? -7.876 -16.876 -25.446 1.00 82.12 486 GLU A O 1
ATOM 3941 N N . VAL A 1 487 ? -9.182 -16.248 -23.731 1.00 85.56 487 VAL A N 1
ATOM 3942 C CA . VAL A 1 487 ? -9.896 -17.549 -23.612 1.00 85.56 487 VAL A CA 1
ATOM 3943 C C . VAL A 1 487 ? -11.363 -17.518 -24.049 1.00 85.56 487 VAL A C 1
ATOM 3945 O O . VAL A 1 487 ? -12.034 -18.545 -24.059 1.00 85.56 487 VAL A O 1
ATOM 3948 N N . GLY A 1 488 ? -11.883 -16.346 -24.407 1.00 81.94 488 GLY A N 1
ATOM 3949 C CA . GLY A 1 488 ? -13.299 -16.126 -24.675 1.00 81.94 488 GLY A CA 1
ATOM 3950 C C . GLY A 1 488 ? -14.127 -15.942 -23.398 1.00 81.94 488 GLY A C 1
ATOM 3951 O O . GLY A 1 488 ? -14.043 -16.707 -22.436 1.00 81.94 488 GLY A O 1
ATOM 3952 N N . GLU A 1 489 ? -15.014 -14.943 -23.407 1.00 81.50 489 GLU A N 1
ATOM 3953 C CA . GLU A 1 489 ? -15.841 -14.566 -22.248 1.00 81.50 489 GLU A CA 1
ATOM 3954 C C . GLU A 1 489 ? -16.694 -15.719 -21.682 1.00 81.50 489 GLU A C 1
ATOM 3956 O O . GLU A 1 489 ? -16.971 -15.753 -20.486 1.00 81.50 489 GLU A O 1
ATOM 3961 N N . ARG A 1 490 ? -17.079 -16.696 -22.517 1.00 76.94 490 ARG A N 1
ATOM 3962 C CA . ARG A 1 490 ? -17.871 -17.866 -22.096 1.00 76.94 490 ARG A CA 1
ATOM 3963 C C . ARG A 1 490 ? -17.085 -18.895 -21.281 1.00 76.94 490 ARG A C 1
ATOM 3965 O O . ARG A 1 490 ? -17.704 -19.667 -20.554 1.00 76.94 490 ARG A O 1
ATOM 3972 N N . GLU A 1 491 ? -15.762 -18.948 -21.426 1.00 77.62 491 GLU A N 1
ATOM 3973 C CA . GLU A 1 491 ? -14.911 -19.914 -20.714 1.00 77.62 491 GLU A CA 1
ATOM 3974 C C . GLU A 1 491 ? -14.293 -19.330 -19.441 1.00 77.62 491 GLU A C 1
ATOM 3976 O O . GLU A 1 491 ? -13.925 -20.076 -18.522 1.00 77.62 491 GLU A O 1
ATOM 3981 N N . PHE A 1 492 ? -14.201 -17.999 -19.382 1.00 81.31 492 PHE A N 1
ATOM 3982 C CA . PHE A 1 492 ? -13.671 -17.258 -18.250 1.00 81.31 492 PHE A CA 1
ATOM 3983 C C . PHE A 1 492 ? -14.553 -17.452 -16.995 1.00 81.31 492 PHE A C 1
ATOM 3985 O O . PHE A 1 492 ? -15.782 -17.373 -17.082 1.00 81.31 492 PHE A O 1
ATOM 3992 N N . PRO A 1 493 ? -13.974 -17.724 -15.807 1.00 77.19 493 PRO A N 1
ATOM 3993 C CA . PRO A 1 493 ? -14.750 -17.838 -14.574 1.00 77.19 493 PRO A CA 1
ATOM 3994 C C . PRO A 1 493 ? -15.487 -16.530 -14.266 1.00 77.19 493 PRO A C 1
ATOM 3996 O O . PRO A 1 493 ? -14.952 -15.448 -14.492 1.00 77.19 493 PRO A O 1
ATOM 3999 N N . ASN A 1 494 ? -16.682 -16.613 -13.670 1.00 71.81 494 ASN A N 1
ATOM 4000 C CA . ASN A 1 494 ? -17.422 -15.431 -13.215 1.00 71.81 494 ASN A CA 1
ATOM 4001 C C . ASN A 1 494 ? -16.761 -14.800 -11.972 1.00 71.81 494 ASN A C 1
ATOM 4003 O O . ASN A 1 494 ? -17.221 -14.939 -10.837 1.00 71.81 494 ASN A O 1
ATOM 4007 N N . LEU A 1 495 ? -15.645 -14.118 -12.213 1.00 66.88 495 LEU A N 1
ATOM 4008 C CA . LEU A 1 495 ? -14.962 -13.222 -11.298 1.00 66.88 495 LEU A CA 1
ATOM 4009 C C . LEU A 1 495 ? -15.645 -11.858 -11.396 1.00 66.88 495 LEU A C 1
ATOM 4011 O O . LEU A 1 495 ? -15.258 -11.014 -12.200 1.00 66.88 495 LEU A O 1
ATOM 4015 N N . GLY A 1 496 ? -16.697 -11.650 -10.599 1.00 57.06 496 GLY A N 1
ATOM 4016 C CA . GLY A 1 496 ? -17.357 -10.344 -10.542 1.00 57.06 496 GLY A CA 1
ATOM 4017 C C . GLY A 1 496 ? -16.346 -9.240 -10.203 1.00 57.06 496 GLY A C 1
ATOM 4018 O O . GLY A 1 496 ? -15.512 -9.429 -9.316 1.00 57.06 496 GLY A O 1
ATOM 4019 N N . SER A 1 497 ? -16.425 -8.105 -10.904 1.00 50.47 497 SER A N 1
ATOM 4020 C CA . SER A 1 497 ? -15.485 -6.980 -10.788 1.00 50.47 497 SER A CA 1
ATOM 4021 C C . SER A 1 497 ? -15.188 -6.622 -9.328 1.00 50.47 497 SER A C 1
ATOM 4023 O O . SER A 1 497 ? -16.109 -6.358 -8.550 1.00 50.47 497 SER A O 1
ATOM 4025 N N . HIS A 1 498 ? -13.903 -6.565 -8.978 1.00 55.16 498 HIS A N 1
ATOM 4026 C CA . HIS A 1 498 ? -13.379 -6.291 -7.633 1.00 55.16 498 HIS A CA 1
ATOM 4027 C C . HIS A 1 498 ? -13.617 -7.345 -6.539 1.00 55.16 498 HIS A C 1
ATOM 4029 O O . HIS A 1 498 ? -13.303 -7.069 -5.380 1.00 55.16 498 HIS A O 1
ATOM 4035 N N . ASN A 1 499 ? -14.132 -8.531 -6.862 1.00 61.03 499 ASN A N 1
ATOM 4036 C CA . ASN A 1 499 ? -14.129 -9.638 -5.910 1.00 61.03 499 ASN A CA 1
ATOM 4037 C C . ASN A 1 499 ? -12.726 -10.249 -5.787 1.00 61.03 499 ASN A C 1
ATOM 4039 O O . ASN A 1 499 ? -11.905 -10.179 -6.704 1.00 61.03 499 ASN A O 1
ATOM 4043 N N . GLN A 1 500 ? -12.466 -10.871 -4.640 1.00 67.12 500 GLN A N 1
ATOM 4044 C CA . GLN A 1 500 ? -11.247 -11.636 -4.410 1.00 67.12 500 GLN A CA 1
ATOM 4045 C C . GLN A 1 500 ? -11.220 -12.902 -5.281 1.00 67.12 500 GLN A C 1
ATOM 4047 O O . GLN A 1 500 ? -12.252 -13.551 -5.472 1.00 67.12 500 GLN A O 1
ATOM 4052 N N . VAL A 1 501 ? -10.040 -13.282 -5.778 1.00 73.12 501 VAL A N 1
ATOM 4053 C CA . VAL A 1 501 ? -9.844 -14.553 -6.487 1.00 73.12 501 VAL A CA 1
ATOM 4054 C C . VAL A 1 501 ? -10.007 -15.704 -5.498 1.00 73.12 501 VAL A C 1
ATOM 4056 O O . VAL A 1 501 ? -9.162 -15.904 -4.624 1.00 73.12 501 VAL A O 1
ATOM 4059 N N . THR A 1 502 ? -11.096 -16.456 -5.662 1.00 74.00 502 THR A N 1
ATOM 4060 C CA . THR A 1 502 ? -11.405 -17.635 -4.845 1.00 74.00 502 THR A CA 1
ATOM 4061 C C . THR A 1 502 ? -10.523 -18.820 -5.209 1.00 74.00 502 THR A C 1
ATOM 4063 O O . THR A 1 502 ? -9.996 -18.889 -6.322 1.00 74.00 502 THR A O 1
ATOM 4066 N N . LYS A 1 503 ? -10.406 -19.819 -4.326 1.00 78.88 503 LYS A N 1
ATOM 4067 C CA . LYS A 1 503 ? -9.612 -21.031 -4.634 1.00 78.88 503 LYS A CA 1
ATOM 4068 C C . LYS A 1 503 ? -10.082 -21.765 -5.889 1.00 78.88 503 LYS A C 1
ATOM 4070 O O . LYS A 1 503 ? -9.259 -22.260 -6.656 1.00 78.88 503 LYS A O 1
ATOM 4075 N N . ASP A 1 504 ? -11.390 -21.840 -6.113 1.00 80.44 504 ASP A N 1
ATOM 4076 C CA . ASP A 1 504 ? -11.939 -22.540 -7.278 1.00 80.44 504 ASP A CA 1
ATOM 4077 C C . ASP A 1 504 ? -11.851 -21.691 -8.553 1.00 80.44 504 ASP A C 1
ATOM 4079 O O . ASP A 1 504 ? -11.562 -22.233 -9.621 1.00 80.44 504 ASP A O 1
ATOM 4083 N N . ALA A 1 505 ? -11.968 -20.361 -8.451 1.00 81.44 505 ALA A N 1
ATOM 4084 C CA . ALA A 1 505 ? -11.646 -19.480 -9.569 1.00 81.44 505 ALA A CA 1
ATOM 4085 C C . ALA A 1 505 ? -10.147 -19.525 -9.910 1.00 81.44 505 ALA A C 1
ATOM 4087 O O . ALA A 1 505 ? -9.808 -19.577 -11.087 1.00 81.44 505 ALA A O 1
ATOM 4088 N N . TYR A 1 506 ? -9.254 -19.605 -8.916 1.00 86.00 506 TYR A N 1
ATOM 4089 C CA . TYR A 1 506 ? -7.815 -19.777 -9.135 1.00 86.00 506 TYR A CA 1
ATOM 4090 C C . TYR A 1 506 ? -7.509 -21.084 -9.870 1.00 86.00 506 TYR A C 1
ATOM 4092 O O . TYR A 1 506 ? -6.841 -21.064 -10.899 1.00 86.00 506 TYR A O 1
ATOM 4100 N N . LYS A 1 507 ? -8.073 -22.218 -9.425 1.00 87.69 507 LYS A N 1
ATOM 4101 C CA . LYS A 1 507 ? -7.971 -23.496 -10.155 1.00 87.69 507 LYS A CA 1
ATOM 4102 C C . LYS A 1 507 ? -8.488 -23.379 -11.590 1.00 87.69 507 LYS A C 1
ATOM 4104 O O . LYS A 1 507 ? -7.876 -23.940 -12.496 1.00 87.69 507 LYS A O 1
ATOM 4109 N N . LYS A 1 508 ? -9.586 -22.645 -11.816 1.00 88.50 508 LYS A N 1
ATOM 4110 C CA . LYS A 1 508 ? -10.119 -22.408 -13.164 1.00 88.50 508 LYS A CA 1
ATOM 4111 C C . LYS A 1 508 ? -9.156 -21.559 -14.007 1.00 88.50 508 LYS A C 1
ATOM 4113 O O . LYS A 1 508 ? -8.878 -21.958 -15.133 1.00 88.50 508 LYS A O 1
ATOM 4118 N N . LEU A 1 509 ? -8.577 -20.483 -13.466 1.00 90.06 509 LEU A N 1
ATOM 4119 C CA . LEU A 1 509 ? -7.531 -19.691 -14.133 1.00 90.06 509 LEU A CA 1
ATOM 4120 C C . LEU A 1 509 ? -6.294 -20.543 -14.468 1.00 90.06 509 LEU A C 1
ATOM 4122 O O . LEU A 1 509 ? -5.804 -20.471 -15.591 1.00 90.06 509 LEU A O 1
ATOM 4126 N N . VAL A 1 510 ? -5.838 -21.406 -13.553 1.00 91.75 510 VAL A N 1
ATOM 4127 C CA . VAL A 1 510 ? -4.742 -22.361 -13.810 1.00 91.75 510 VAL A CA 1
ATOM 4128 C C . VAL A 1 510 ? -5.115 -23.335 -14.935 1.00 91.75 510 VAL A C 1
ATOM 4130 O O . VAL A 1 510 ? -4.337 -23.507 -15.866 1.00 91.75 510 VAL A O 1
ATOM 4133 N N . SER A 1 511 ? -6.327 -23.908 -14.930 1.00 92.12 511 SER A N 1
ATOM 4134 C CA . SER A 1 511 ? -6.789 -24.809 -16.006 1.00 92.12 511 SER A CA 1
ATOM 4135 C C . SER A 1 511 ? -6.915 -24.135 -17.380 1.00 92.12 511 SER A C 1
ATOM 4137 O O . SER A 1 511 ? -6.905 -24.813 -18.402 1.00 92.12 511 SER A O 1
ATOM 4139 N N . LEU A 1 512 ? -7.025 -22.804 -17.399 1.00 91.44 512 LEU A N 1
ATOM 4140 C CA . LEU A 1 512 ? -7.062 -21.965 -18.597 1.00 91.44 512 LEU A CA 1
ATOM 4141 C C . LEU A 1 512 ? -5.672 -21.410 -18.973 1.00 91.44 512 LEU A C 1
ATOM 4143 O O . LEU A 1 512 ? -5.553 -20.664 -19.940 1.00 91.44 512 LEU A O 1
ATOM 4147 N N . ASN A 1 513 ? -4.615 -21.764 -18.230 1.00 89.94 513 ASN A N 1
ATOM 4148 C CA . ASN A 1 513 ? -3.254 -21.227 -18.366 1.00 89.94 513 ASN A CA 1
ATOM 4149 C C . ASN A 1 513 ? -3.159 -19.690 -18.199 1.00 89.94 513 ASN A C 1
ATOM 4151 O O . ASN A 1 513 ? -2.259 -19.048 -18.747 1.00 89.94 513 ASN A O 1
ATOM 4155 N N . LEU A 1 514 ? -4.084 -19.115 -17.422 1.00 90.31 514 LEU A N 1
ATOM 4156 C CA . LEU A 1 514 ? -4.147 -17.702 -17.020 1.00 90.31 514 LEU A CA 1
ATOM 4157 C C . LEU A 1 514 ? -3.513 -17.451 -15.638 1.00 90.31 514 LEU A C 1
ATOM 4159 O O . LEU A 1 514 ? -3.345 -16.305 -15.222 1.00 90.31 514 LEU A O 1
ATOM 4163 N N . ALA A 1 515 ? -3.165 -18.519 -14.919 1.00 91.25 515 ALA A N 1
ATOM 4164 C CA . ALA A 1 515 ? -2.455 -18.473 -13.648 1.00 91.25 515 ALA A CA 1
ATOM 4165 C C . ALA A 1 515 ? -1.474 -19.650 -13.514 1.00 91.25 515 ALA A C 1
ATOM 4167 O O . ALA A 1 515 ? -1.638 -20.687 -14.157 1.00 91.25 515 ALA A O 1
ATOM 4168 N N . ILE A 1 516 ? -0.472 -19.489 -12.653 1.00 91.12 516 ILE A N 1
ATOM 4169 C CA . ILE A 1 516 ? 0.560 -20.489 -12.352 1.00 91.12 516 ILE A CA 1
ATOM 4170 C C . ILE A 1 516 ? 0.050 -21.463 -11.269 1.00 91.12 516 ILE A C 1
ATOM 4172 O O . ILE A 1 516 ? -0.552 -21.016 -10.290 1.00 91.12 516 ILE A O 1
ATOM 4176 N N . PRO A 1 517 ? 0.293 -22.784 -11.367 1.00 90.69 517 PRO A N 1
ATOM 4177 C CA . PRO A 1 517 ? -0.006 -23.736 -10.293 1.00 90.69 517 PRO A CA 1
ATOM 4178 C C . PRO A 1 517 ? 0.563 -23.301 -8.930 1.00 90.69 517 PRO A C 1
ATOM 4180 O O . PRO A 1 517 ? 1.710 -22.872 -8.849 1.00 90.69 517 PRO A O 1
ATOM 4183 N N . GLU A 1 518 ? -0.208 -23.443 -7.843 1.00 86.75 518 GLU A N 1
ATOM 4184 C CA . GLU A 1 518 ? 0.150 -22.896 -6.516 1.00 86.75 518 GLU A CA 1
ATOM 4185 C C . GLU A 1 518 ? 1.556 -23.320 -6.039 1.00 86.75 518 GLU A C 1
ATOM 4187 O O . GLU A 1 518 ? 2.318 -22.489 -5.551 1.00 86.75 518 GLU A O 1
ATOM 4192 N N . GLU A 1 519 ? 1.930 -24.586 -6.244 1.00 86.25 519 GLU A N 1
ATOM 4193 C CA . GLU A 1 519 ? 3.243 -25.119 -5.849 1.00 86.25 519 GLU A CA 1
ATOM 4194 C C . GLU A 1 519 ? 4.408 -24.558 -6.675 1.00 86.25 519 GLU A C 1
ATOM 4196 O O . GLU A 1 519 ? 5.490 -24.343 -6.136 1.00 86.25 519 GLU A O 1
ATOM 4201 N N . GLN A 1 520 ? 4.192 -24.263 -7.961 1.00 89.62 520 GLN A N 1
ATOM 4202 C CA . GLN A 1 520 ? 5.189 -23.568 -8.781 1.00 89.62 520 GLN A CA 1
ATOM 4203 C C . GLN A 1 520 ? 5.285 -22.092 -8.382 1.00 89.62 520 GLN A C 1
ATOM 4205 O O . GLN A 1 520 ? 6.374 -21.527 -8.337 1.00 89.62 520 GLN A O 1
ATOM 4210 N N . PHE A 1 521 ? 4.155 -21.465 -8.036 1.00 88.88 521 PHE A N 1
ATOM 4211 C CA . PHE A 1 521 ? 4.151 -20.071 -7.610 1.00 88.88 521 PHE A CA 1
ATOM 4212 C C . PHE A 1 521 ? 4.906 -19.858 -6.286 1.00 88.88 521 PHE A C 1
ATOM 4214 O O . PHE A 1 521 ? 5.677 -18.905 -6.172 1.00 88.88 521 PHE A O 1
ATOM 4221 N N . LYS A 1 522 ? 4.759 -20.769 -5.312 1.00 86.31 522 LYS A N 1
ATOM 4222 C CA . LYS A 1 522 ? 5.516 -20.737 -4.044 1.00 86.31 522 LYS A CA 1
ATOM 4223 C C . LYS A 1 522 ? 7.031 -20.673 -4.265 1.00 86.31 522 LYS A C 1
ATOM 4225 O O . LYS A 1 522 ? 7.698 -19.900 -3.589 1.00 86.31 522 LYS A O 1
ATOM 4230 N N . GLN A 1 523 ? 7.549 -21.416 -5.247 1.00 88.06 523 GLN A N 1
ATOM 4231 C CA . GLN A 1 523 ? 8.983 -21.468 -5.568 1.00 88.06 523 GLN A CA 1
ATOM 4232 C C . GLN A 1 523 ? 9.536 -20.157 -6.148 1.00 88.06 523 GLN A C 1
ATOM 4234 O O . GLN A 1 523 ? 10.741 -19.934 -6.098 1.00 88.06 523 GLN A O 1
ATOM 4239 N N . ILE A 1 524 ? 8.685 -19.290 -6.707 1.00 91.50 524 ILE A N 1
ATOM 4240 C CA . ILE A 1 524 ? 9.127 -18.059 -7.384 1.00 91.50 524 ILE A CA 1
ATOM 4241 C C . ILE A 1 524 ? 8.713 -16.779 -6.658 1.00 91.50 524 ILE A C 1
ATOM 4243 O O . ILE A 1 524 ? 9.325 -15.740 -6.892 1.00 91.50 524 ILE A O 1
ATOM 4247 N N . TYR A 1 525 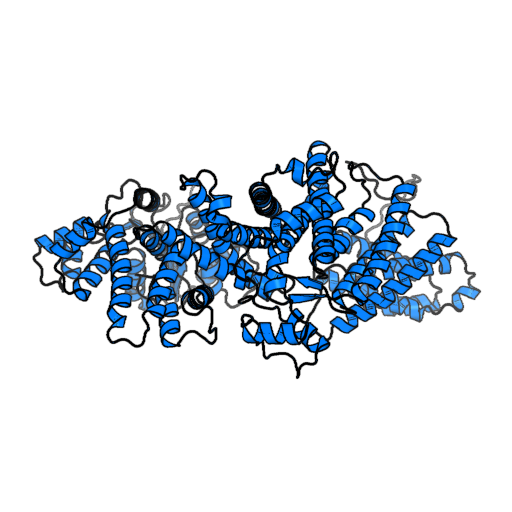? 7.689 -16.824 -5.796 1.00 90.38 525 TYR A N 1
ATOM 4248 C CA . TYR A 1 525 ? 7.052 -15.626 -5.236 1.00 90.38 525 TYR A CA 1
ATOM 4249 C C . TYR A 1 525 ? 8.040 -14.687 -4.536 1.00 90.38 525 TYR A C 1
ATOM 4251 O O . TYR A 1 525 ? 8.011 -13.482 -4.779 1.00 90.38 525 TYR A O 1
ATOM 4259 N N . VAL A 1 526 ? 8.937 -15.222 -3.704 1.00 92.31 526 VAL A N 1
ATOM 4260 C CA . VAL A 1 526 ? 9.894 -14.405 -2.941 1.00 92.31 526 VAL A CA 1
ATOM 4261 C C . VAL A 1 526 ? 10.905 -13.719 -3.857 1.00 92.31 526 VAL A C 1
ATOM 4263 O O . VAL A 1 526 ? 11.183 -12.530 -3.703 1.00 92.31 526 VAL A O 1
ATOM 4266 N N . THR A 1 527 ? 11.407 -14.432 -4.863 1.00 94.56 527 THR A N 1
ATOM 4267 C CA . THR A 1 527 ? 12.323 -13.872 -5.861 1.00 94.56 527 THR A CA 1
ATOM 4268 C C . THR A 1 527 ? 11.612 -12.885 -6.796 1.00 94.56 527 THR A C 1
ATOM 4270 O O . THR A 1 527 ? 12.197 -11.871 -7.179 1.00 94.56 527 THR A O 1
ATOM 4273 N N . GLU A 1 528 ? 10.335 -13.115 -7.126 1.00 93.75 528 GLU A N 1
ATOM 4274 C CA . GLU A 1 528 ? 9.511 -12.160 -7.877 1.00 93.75 528 GLU A CA 1
ATOM 4275 C C . GLU A 1 528 ? 9.259 -10.880 -7.064 1.00 93.75 528 GLU A C 1
ATOM 4277 O O . GLU A 1 528 ? 9.350 -9.779 -7.608 1.00 93.75 528 GLU A O 1
ATOM 4282 N N . LEU A 1 529 ? 8.986 -11.009 -5.762 1.00 93.31 529 LEU A N 1
ATOM 4283 C CA . LEU A 1 529 ? 8.836 -9.883 -4.844 1.00 93.31 529 LEU A CA 1
ATOM 4284 C C . LEU A 1 529 ? 10.140 -9.080 -4.757 1.00 93.31 529 LEU A C 1
ATOM 4286 O O . LEU A 1 529 ? 10.109 -7.866 -4.921 1.00 93.31 529 LEU A O 1
ATOM 4290 N N . MET A 1 530 ? 11.289 -9.745 -4.622 1.00 95.75 530 MET A N 1
ATOM 4291 C CA . MET A 1 530 ? 12.595 -9.079 -4.644 1.00 95.75 530 MET A CA 1
ATOM 4292 C C . MET A 1 530 ? 12.859 -8.348 -5.968 1.00 95.75 530 MET A C 1
ATOM 4294 O O . MET A 1 530 ? 13.273 -7.190 -5.960 1.00 95.75 530 MET A O 1
ATOM 4298 N N . SER A 1 531 ? 12.558 -8.976 -7.110 1.00 95.50 531 SER A N 1
ATOM 4299 C CA . SER A 1 531 ? 12.639 -8.342 -8.436 1.00 95.50 531 SER A CA 1
ATOM 4300 C C . SER A 1 531 ? 11.708 -7.119 -8.543 1.00 95.50 531 SER A C 1
ATOM 4302 O O . SER A 1 531 ? 12.112 -6.079 -9.061 1.00 95.50 531 SER A O 1
ATOM 4304 N N . SER A 1 532 ? 10.494 -7.197 -7.984 1.00 94.94 532 SER A N 1
ATOM 4305 C CA . SER A 1 532 ? 9.520 -6.097 -7.898 1.00 94.94 532 SER A CA 1
ATOM 4306 C C . SER A 1 532 ? 10.035 -4.916 -7.064 1.00 94.94 532 SER A C 1
ATOM 4308 O O . SER A 1 532 ? 9.971 -3.773 -7.530 1.00 94.94 532 SER A O 1
ATOM 4310 N N . THR A 1 533 ? 10.586 -5.191 -5.877 1.00 96.00 533 THR A N 1
ATOM 4311 C CA . THR A 1 533 ? 11.163 -4.193 -4.963 1.00 96.00 533 THR A CA 1
ATOM 4312 C C . THR A 1 533 ? 12.397 -3.531 -5.563 1.00 96.00 533 THR A C 1
ATOM 4314 O O . THR A 1 533 ? 12.468 -2.306 -5.613 1.00 96.00 533 THR A O 1
ATOM 4317 N N . LEU A 1 534 ? 13.344 -4.312 -6.091 1.00 96.50 534 LEU A N 1
ATOM 4318 C CA . LEU A 1 534 ? 14.558 -3.791 -6.726 1.00 96.50 534 LEU A CA 1
ATOM 4319 C C . LEU A 1 534 ? 14.251 -2.985 -7.997 1.00 96.50 534 LEU A C 1
ATOM 4321 O O . LEU A 1 534 ? 14.881 -1.955 -8.232 1.00 96.50 534 LEU A O 1
ATOM 4325 N N . TYR A 1 535 ? 13.247 -3.390 -8.783 1.00 95.44 535 TYR A N 1
ATOM 4326 C CA . TYR A 1 535 ? 12.747 -2.590 -9.902 1.00 95.44 535 TYR A CA 1
ATOM 4327 C C . TYR A 1 535 ? 12.163 -1.254 -9.424 1.00 95.44 535 TYR A C 1
ATOM 4329 O O . TYR A 1 535 ? 12.487 -0.207 -9.985 1.00 95.44 535 TYR A O 1
ATOM 4337 N N . ALA A 1 536 ? 11.312 -1.266 -8.393 1.00 94.12 536 ALA A N 1
ATOM 4338 C CA . ALA A 1 536 ? 10.706 -0.052 -7.852 1.00 94.12 536 ALA A CA 1
ATOM 4339 C C . ALA A 1 536 ? 11.755 0.897 -7.247 1.00 94.12 536 ALA A C 1
ATOM 4341 O O . ALA A 1 536 ? 11.718 2.092 -7.539 1.00 94.12 536 ALA A O 1
ATOM 4342 N N . TYR A 1 537 ? 12.713 0.360 -6.485 1.00 95.31 537 TYR A N 1
ATOM 4343 C CA . TYR A 1 537 ? 13.840 1.097 -5.916 1.00 95.31 537 TYR A CA 1
ATOM 4344 C C . TYR A 1 537 ? 14.723 1.681 -7.021 1.00 95.31 537 TYR A C 1
ATOM 4346 O O . TYR A 1 537 ? 14.856 2.895 -7.123 1.00 95.31 537 TYR A O 1
ATOM 4354 N N . GLY A 1 538 ? 15.228 0.858 -7.943 1.00 93.50 538 GLY A N 1
ATOM 4355 C CA . GLY A 1 538 ? 16.078 1.318 -9.043 1.00 93.50 538 GLY A CA 1
ATOM 4356 C C . GLY A 1 538 ? 15.407 2.342 -9.969 1.00 93.50 538 GLY A C 1
ATOM 4357 O O . GLY A 1 538 ? 16.068 3.230 -10.508 1.00 93.50 538 GLY A O 1
ATOM 4358 N N . ARG A 1 539 ? 14.072 2.308 -10.102 1.00 91.69 539 ARG A N 1
ATOM 4359 C CA . ARG A 1 539 ? 13.293 3.325 -10.831 1.00 91.69 539 ARG A CA 1
ATOM 4360 C C . ARG A 1 539 ? 13.366 4.730 -10.212 1.00 91.69 539 ARG A C 1
ATOM 4362 O O . ARG A 1 539 ? 13.099 5.684 -10.947 1.00 91.69 539 ARG A O 1
ATOM 4369 N N . LEU A 1 540 ? 13.756 4.882 -8.941 1.00 90.44 540 LEU A N 1
ATOM 4370 C CA . LEU A 1 540 ? 14.002 6.186 -8.302 1.00 90.44 540 LEU A CA 1
ATOM 4371 C C . LEU A 1 540 ? 15.111 6.982 -9.010 1.00 90.44 540 LEU A C 1
ATOM 4373 O O . LEU A 1 540 ? 15.046 8.212 -9.026 1.00 90.44 540 LEU A O 1
ATOM 4377 N N . TYR A 1 541 ? 16.050 6.304 -9.690 1.00 89.25 541 TYR A N 1
ATOM 4378 C CA . TYR A 1 541 ? 17.072 6.942 -10.531 1.00 89.25 541 TYR A CA 1
ATOM 4379 C C . TYR A 1 541 ? 16.463 7.953 -11.521 1.00 89.25 541 TYR A C 1
ATOM 4381 O O . TYR A 1 541 ? 16.956 9.070 -11.662 1.00 89.25 541 TYR A O 1
ATOM 4389 N N . TYR A 1 542 ? 15.339 7.600 -12.156 1.00 86.06 542 TYR A N 1
ATOM 4390 C CA . TYR A 1 542 ? 14.688 8.452 -13.157 1.00 86.06 542 TYR A CA 1
ATOM 4391 C C . TYR A 1 542 ? 13.846 9.583 -12.561 1.00 86.06 542 TYR A C 1
ATOM 4393 O O . TYR A 1 542 ? 13.554 10.540 -13.273 1.00 86.06 542 TYR A O 1
ATOM 4401 N N . TYR A 1 543 ? 13.429 9.479 -11.295 1.00 83.31 543 TYR A N 1
ATOM 4402 C CA . TYR A 1 543 ? 12.665 10.538 -10.623 1.00 83.31 543 TYR A CA 1
ATOM 4403 C C . TYR A 1 543 ? 13.584 11.583 -9.978 1.00 83.31 543 TYR A C 1
ATOM 4405 O O . TYR A 1 543 ? 13.246 12.760 -9.959 1.00 83.31 543 TYR A O 1
ATOM 4413 N N . HIS A 1 544 ? 14.772 11.174 -9.525 1.00 80.25 544 HIS A N 1
ATOM 4414 C CA . HIS A 1 544 ? 15.796 12.052 -8.950 1.00 80.25 544 HIS A CA 1
ATOM 4415 C C . HIS A 1 544 ? 16.958 12.347 -9.915 1.00 80.25 544 HIS A C 1
ATOM 4417 O O . HIS A 1 544 ? 18.052 12.688 -9.474 1.00 80.25 544 HIS A O 1
ATOM 4423 N N . ARG A 1 545 ? 16.745 12.233 -11.231 1.00 73.44 545 ARG A N 1
ATOM 4424 C CA . ARG A 1 545 ? 17.777 12.395 -12.274 1.00 73.44 545 ARG A CA 1
ATOM 4425 C C . ARG A 1 545 ? 18.725 13.580 -12.024 1.00 73.44 545 ARG A C 1
ATOM 4427 O O . ARG A 1 545 ? 19.938 13.404 -12.049 1.00 73.44 545 ARG A O 1
ATOM 4434 N N . GLU A 1 546 ? 18.168 14.754 -11.732 1.00 72.38 546 GLU A N 1
ATOM 4435 C CA . GLU A 1 546 ? 18.913 16.001 -11.503 1.00 72.38 546 GLU A CA 1
ATOM 4436 C C . GLU A 1 546 ? 19.828 15.935 -10.263 1.00 72.38 546 GLU A C 1
ATOM 4438 O O . GLU A 1 546 ? 20.962 16.414 -10.299 1.00 72.38 546 GLU A O 1
ATOM 4443 N N . LYS A 1 547 ? 19.393 15.254 -9.188 1.00 77.00 547 LYS A N 1
ATOM 4444 C CA . LYS A 1 547 ? 20.194 14.993 -7.972 1.00 77.00 547 LYS A CA 1
ATOM 4445 C C . LYS A 1 547 ? 21.457 14.194 -8.318 1.00 77.00 547 LYS A C 1
ATOM 4447 O O . LYS A 1 547 ? 22.516 14.454 -7.749 1.00 77.00 547 LYS A O 1
ATOM 4452 N N . PHE A 1 548 ? 21.371 13.257 -9.263 1.00 72.00 548 PHE A N 1
ATOM 4453 C CA . PHE A 1 548 ? 22.467 12.351 -9.633 1.00 72.00 548 PHE A CA 1
ATOM 4454 C C . PHE A 1 548 ? 23.504 12.941 -10.597 1.00 72.00 548 PHE A C 1
ATOM 4456 O O . PHE A 1 548 ? 24.525 12.304 -10.842 1.00 72.00 548 PHE A O 1
ATOM 4463 N N . HIS A 1 549 ? 23.302 14.165 -11.091 1.00 69.94 549 HIS A N 1
ATOM 4464 C CA . HIS A 1 549 ? 24.333 14.908 -11.828 1.00 69.94 549 HIS A CA 1
ATOM 4465 C C . HIS A 1 549 ? 25.443 15.449 -10.905 1.00 69.94 549 HIS A C 1
ATOM 4467 O O . HIS A 1 549 ? 26.529 15.785 -11.367 1.00 69.94 549 HIS A O 1
ATOM 4473 N N . GLN A 1 550 ? 25.201 15.502 -9.590 1.00 72.94 550 GLN A N 1
ATOM 4474 C CA . GLN A 1 550 ? 26.181 15.947 -8.598 1.00 72.94 550 GLN A CA 1
ATOM 4475 C C . GLN A 1 550 ? 27.080 14.782 -8.160 1.00 72.94 550 GLN A C 1
ATOM 4477 O O . GLN A 1 550 ? 26.583 13.736 -7.741 1.00 72.94 550 GLN A O 1
ATOM 4482 N N . GLU A 1 551 ? 28.400 14.984 -8.177 1.00 69.06 551 GLU A N 1
ATOM 4483 C CA . GLU A 1 551 ? 29.404 13.936 -7.929 1.00 69.06 551 GLU A CA 1
ATOM 4484 C C . GLU A 1 551 ? 29.195 13.164 -6.615 1.00 69.06 551 GLU A C 1
ATOM 4486 O O . GLU A 1 551 ? 29.218 11.933 -6.607 1.00 69.06 551 GLU A O 1
ATOM 4491 N N . LYS A 1 552 ? 28.851 13.871 -5.530 1.00 75.12 552 LYS A N 1
ATOM 4492 C CA . LYS A 1 552 ? 28.514 13.289 -4.215 1.00 75.12 552 LYS A CA 1
ATOM 4493 C C . LYS A 1 552 ? 27.382 12.244 -4.241 1.00 75.12 552 LYS A C 1
ATOM 4495 O O . LYS A 1 552 ? 27.293 11.432 -3.329 1.00 75.12 552 LYS A O 1
ATOM 4500 N N . ASN A 1 553 ? 26.531 12.251 -5.270 1.00 80.12 553 ASN A N 1
ATOM 4501 C CA . ASN A 1 553 ? 25.393 11.341 -5.420 1.00 80.12 553 ASN A CA 1
ATOM 4502 C C . ASN A 1 553 ? 25.650 10.226 -6.465 1.00 80.12 553 ASN A C 1
ATOM 4504 O O . ASN A 1 553 ? 24.785 9.368 -6.659 1.00 80.12 553 ASN A O 1
ATOM 4508 N N . ARG A 1 554 ? 26.825 10.189 -7.124 1.00 79.25 554 ARG A N 1
ATOM 4509 C CA . ARG A 1 554 ? 27.165 9.184 -8.160 1.00 79.25 554 ARG A CA 1
ATOM 4510 C C . ARG A 1 554 ? 27.126 7.745 -7.630 1.00 79.25 554 ARG A C 1
ATOM 4512 O O . ARG A 1 554 ? 26.664 6.855 -8.341 1.00 79.25 554 ARG A O 1
ATOM 4519 N N . GLN A 1 555 ? 27.546 7.502 -6.385 1.00 81.69 555 GLN A N 1
ATOM 4520 C CA . GLN A 1 555 ? 27.473 6.159 -5.791 1.00 81.69 555 GLN A CA 1
ATOM 4521 C C . GLN A 1 555 ? 26.019 5.704 -5.607 1.00 81.69 555 GLN A C 1
ATOM 4523 O O . GLN A 1 555 ? 25.671 4.596 -6.005 1.00 81.69 555 GLN A O 1
ATOM 4528 N N . GLN A 1 556 ? 25.139 6.584 -5.116 1.00 84.00 556 GLN A N 1
ATOM 4529 C CA . GLN A 1 556 ? 23.711 6.281 -4.995 1.00 84.00 556 GLN A CA 1
ATOM 4530 C C . GLN A 1 556 ? 23.094 5.937 -6.363 1.00 84.00 556 GLN A C 1
ATOM 4532 O O . GLN A 1 556 ? 22.367 4.951 -6.482 1.00 84.00 556 GLN A O 1
ATOM 4537 N N . ALA A 1 557 ? 23.436 6.691 -7.413 1.00 84.88 557 ALA A N 1
ATOM 4538 C CA . ALA A 1 557 ? 22.994 6.403 -8.777 1.00 84.88 557 ALA A CA 1
ATOM 4539 C C . ALA A 1 557 ? 23.425 5.003 -9.257 1.00 84.88 557 ALA A C 1
ATOM 4541 O O . ALA A 1 557 ? 22.613 4.274 -9.831 1.00 84.88 557 ALA A O 1
ATOM 4542 N N . ARG A 1 558 ? 24.672 4.599 -8.975 1.00 84.75 558 ARG A N 1
ATOM 4543 C CA . ARG A 1 558 ? 25.188 3.258 -9.299 1.00 84.75 558 ARG A CA 1
ATOM 4544 C C . ARG A 1 558 ? 24.415 2.157 -8.577 1.00 84.75 558 ARG A C 1
ATOM 4546 O O . ARG A 1 558 ? 24.001 1.211 -9.241 1.00 84.75 558 ARG A O 1
ATOM 4553 N N . CYS A 1 559 ? 24.136 2.303 -7.279 1.00 88.06 559 CYS A N 1
ATOM 4554 C CA . CYS A 1 559 ? 23.350 1.322 -6.521 1.00 88.06 559 CYS A CA 1
ATOM 4555 C C . CYS A 1 559 ? 21.920 1.167 -7.078 1.00 88.06 559 CYS A C 1
ATOM 4557 O O . CYS A 1 559 ? 21.401 0.055 -7.163 1.00 88.06 559 CYS A O 1
ATOM 4559 N N . LEU A 1 560 ? 21.289 2.262 -7.522 1.00 90.88 560 LEU A N 1
ATOM 4560 C CA . LEU A 1 560 ? 19.960 2.227 -8.150 1.00 90.88 560 LEU A CA 1
ATOM 4561 C C . LEU A 1 560 ? 19.985 1.545 -9.533 1.00 90.88 560 LEU A C 1
ATOM 4563 O O . LEU A 1 560 ? 19.097 0.751 -9.849 1.00 90.88 560 LEU A O 1
ATOM 4567 N N . ILE A 1 561 ? 21.018 1.791 -10.345 1.00 89.94 561 ILE A N 1
ATOM 4568 C CA . ILE A 1 561 ? 21.223 1.102 -11.632 1.00 89.94 561 ILE A CA 1
ATOM 4569 C C . ILE A 1 561 ? 21.517 -0.391 -11.415 1.00 89.94 561 ILE A C 1
ATOM 4571 O O . ILE A 1 561 ? 20.984 -1.239 -12.134 1.00 89.94 561 ILE A O 1
ATOM 4575 N N . ALA A 1 562 ? 22.313 -0.739 -10.404 1.00 90.62 562 ALA A N 1
ATOM 4576 C CA . ALA A 1 562 ? 22.588 -2.124 -10.042 1.00 90.62 562 ALA A CA 1
ATOM 4577 C C . ALA A 1 562 ? 21.334 -2.858 -9.543 1.00 90.62 562 ALA A C 1
ATOM 4579 O O . ALA A 1 562 ? 21.107 -3.999 -9.941 1.00 90.62 562 ALA A O 1
ATOM 4580 N N . ALA A 1 563 ? 20.453 -2.188 -8.791 1.00 93.94 563 ALA A N 1
ATOM 4581 C CA . ALA A 1 563 ? 19.149 -2.739 -8.423 1.00 93.94 563 ALA A CA 1
ATOM 4582 C C . ALA A 1 563 ? 18.298 -3.086 -9.663 1.00 93.94 563 ALA A C 1
ATOM 4584 O O . ALA A 1 563 ? 17.722 -4.172 -9.718 1.00 93.94 563 ALA A O 1
ATOM 4585 N N . LEU A 1 564 ? 18.281 -2.241 -10.708 1.00 93.94 564 LEU A N 1
ATOM 4586 C CA . LEU A 1 564 ? 17.632 -2.583 -11.988 1.00 93.94 564 LEU A CA 1
ATOM 4587 C C . LEU A 1 564 ? 18.297 -3.791 -12.667 1.00 93.94 564 LEU A C 1
ATOM 4589 O O . LEU A 1 564 ? 17.611 -4.672 -13.183 1.00 93.94 564 LEU A O 1
ATOM 4593 N N . ARG A 1 565 ? 19.631 -3.862 -12.672 1.00 93.62 565 ARG A N 1
ATOM 4594 C CA . ARG A 1 565 ? 20.366 -4.995 -13.258 1.00 93.62 565 ARG A CA 1
ATOM 4595 C C . ARG A 1 565 ? 20.029 -6.308 -12.550 1.00 93.62 565 ARG A C 1
ATOM 4597 O O . ARG A 1 565 ? 19.654 -7.275 -13.214 1.00 93.62 565 ARG A O 1
ATOM 4604 N N . LEU A 1 566 ? 20.087 -6.321 -11.219 1.00 95.06 566 LEU A N 1
ATOM 4605 C CA . LEU A 1 566 ? 19.757 -7.484 -10.403 1.00 95.06 566 LEU A CA 1
ATOM 4606 C C . LEU A 1 566 ? 18.277 -7.867 -10.537 1.00 95.06 566 LEU A C 1
ATOM 4608 O O . LEU A 1 566 ? 17.982 -9.037 -10.752 1.00 95.06 566 LEU A O 1
ATOM 4612 N N . ALA A 1 567 ? 17.344 -6.908 -10.527 1.00 96.25 567 ALA A N 1
ATOM 4613 C CA . ALA A 1 567 ? 15.919 -7.177 -10.743 1.00 96.25 567 ALA A CA 1
ATOM 4614 C C . ALA A 1 567 ? 15.645 -7.918 -12.065 1.00 96.25 567 ALA A C 1
ATOM 4616 O O . ALA A 1 567 ? 14.835 -8.851 -12.095 1.00 96.25 567 ALA A O 1
ATOM 4617 N N . HIS A 1 568 ? 16.335 -7.538 -13.146 1.00 95.62 568 HIS A N 1
ATOM 4618 C CA . HIS A 1 568 ? 16.231 -8.201 -14.447 1.00 95.62 568 HIS A CA 1
ATOM 4619 C C . HIS A 1 568 ? 16.905 -9.586 -14.459 1.00 95.62 568 HIS A C 1
ATOM 4621 O O . HIS A 1 568 ? 16.329 -10.540 -14.988 1.00 95.62 568 HIS A O 1
ATOM 4627 N N . ALA A 1 569 ? 18.088 -9.720 -13.849 1.00 95.62 569 ALA A N 1
ATOM 4628 C CA . ALA A 1 569 ? 18.807 -10.991 -13.747 1.00 95.62 569 ALA A CA 1
ATOM 4629 C C . ALA A 1 569 ? 18.051 -12.028 -12.891 1.00 95.62 569 ALA A C 1
ATOM 4631 O O . ALA A 1 569 ? 17.950 -13.188 -13.283 1.00 95.62 569 ALA A O 1
ATOM 4632 N N . LEU A 1 570 ? 17.422 -11.612 -11.786 1.00 96.19 570 LEU A N 1
ATOM 4633 C CA . LEU A 1 570 ? 16.533 -12.461 -10.981 1.00 96.19 570 LEU A CA 1
ATOM 4634 C C . LEU A 1 570 ? 15.337 -12.966 -11.801 1.00 96.19 570 LEU A C 1
ATOM 4636 O O . LEU A 1 570 ? 14.995 -14.144 -11.737 1.00 96.19 570 LEU A O 1
ATOM 4640 N N . GLY A 1 571 ? 14.745 -12.106 -12.636 1.00 95.31 571 GLY A N 1
ATOM 4641 C CA . GLY A 1 571 ? 13.674 -12.497 -13.558 1.00 95.31 571 GLY A CA 1
ATOM 4642 C C . GLY A 1 571 ? 14.103 -13.563 -14.578 1.00 95.31 571 GLY A C 1
ATOM 4643 O O . GLY A 1 571 ? 13.355 -14.504 -14.847 1.00 95.31 571 GLY A O 1
ATOM 4644 N N . LYS A 1 572 ? 15.341 -13.474 -15.088 1.00 95.50 572 LYS A N 1
ATOM 4645 C CA . LYS A 1 572 ? 15.961 -14.518 -15.925 1.00 95.50 572 LYS A CA 1
ATOM 4646 C C . LYS A 1 572 ? 16.259 -15.802 -15.148 1.00 95.50 572 LYS A C 1
ATOM 4648 O O . LYS A 1 572 ? 16.052 -16.884 -15.692 1.00 95.50 572 LYS A O 1
ATOM 4653 N N . ALA A 1 573 ? 16.730 -15.701 -13.904 1.00 96.12 573 ALA A N 1
ATOM 4654 C CA . ALA A 1 573 ? 17.018 -16.854 -13.052 1.00 96.12 573 ALA A CA 1
ATOM 4655 C C . ALA A 1 573 ? 15.747 -17.673 -12.766 1.00 96.12 573 ALA A C 1
ATOM 4657 O O . ALA A 1 573 ? 15.761 -18.889 -12.952 1.00 96.12 573 ALA A O 1
ATOM 4658 N N . ILE A 1 574 ? 14.631 -17.003 -12.444 1.00 95.44 574 ILE A N 1
ATOM 4659 C CA . ILE A 1 574 ? 13.309 -17.635 -12.302 1.00 95.44 574 ILE A CA 1
ATOM 4660 C C . ILE A 1 574 ? 12.927 -18.379 -13.589 1.00 95.44 574 ILE A C 1
ATOM 4662 O O . ILE A 1 574 ? 12.624 -19.572 -13.537 1.00 95.44 574 ILE A O 1
ATOM 4666 N N . ALA A 1 575 ? 12.995 -17.712 -14.748 1.00 94.75 575 ALA A N 1
ATOM 4667 C CA . ALA A 1 575 ? 12.635 -18.321 -16.029 1.00 94.75 575 ALA A CA 1
ATOM 4668 C C . ALA A 1 575 ? 13.519 -19.532 -16.373 1.00 94.75 575 ALA A C 1
ATOM 4670 O O . ALA A 1 575 ? 13.011 -20.562 -16.801 1.00 94.75 575 ALA A O 1
ATOM 4671 N N . LYS A 1 576 ? 14.830 -19.462 -16.116 1.00 94.88 576 LYS A N 1
ATOM 4672 C CA . LYS A 1 576 ? 15.756 -20.587 -16.322 1.00 94.88 576 LYS A CA 1
ATOM 4673 C C . LYS A 1 576 ? 15.500 -21.753 -15.357 1.00 94.88 576 LYS A C 1
ATOM 4675 O O . LYS A 1 576 ? 15.713 -22.901 -15.733 1.00 94.88 576 LYS A O 1
ATOM 4680 N N . GLY A 1 577 ? 15.077 -21.466 -14.125 1.00 92.19 577 GLY A N 1
ATOM 4681 C CA . GLY A 1 577 ? 14.824 -22.471 -13.090 1.00 92.19 577 GLY A CA 1
ATOM 4682 C C . GLY A 1 577 ? 13.440 -23.127 -13.141 1.00 92.19 577 GLY A C 1
ATOM 4683 O O . GLY A 1 577 ? 13.278 -24.199 -12.566 1.00 92.19 577 GLY A O 1
ATOM 4684 N N . THR A 1 578 ? 12.450 -22.500 -13.790 1.00 91.88 578 THR A N 1
ATOM 4685 C CA . THR A 1 578 ? 11.031 -22.925 -13.726 1.00 91.88 578 THR A CA 1
ATOM 4686 C C . THR A 1 578 ? 10.261 -22.882 -15.050 1.00 91.88 578 THR A C 1
ATOM 4688 O O . THR A 1 578 ? 9.106 -23.295 -15.074 1.00 91.88 578 THR A O 1
ATOM 4691 N N . ASP A 1 579 ? 10.854 -22.357 -16.128 1.00 93.00 579 ASP A N 1
ATOM 4692 C CA . ASP A 1 579 ? 10.185 -21.965 -17.387 1.00 93.00 579 ASP A CA 1
ATOM 4693 C C . ASP A 1 579 ? 9.107 -20.860 -17.233 1.00 93.00 579 ASP A C 1
ATOM 4695 O O . ASP A 1 579 ? 8.402 -20.488 -18.174 1.00 93.00 579 ASP A O 1
ATOM 4699 N N . ILE A 1 580 ? 9.000 -20.248 -16.045 1.00 93.12 580 ILE A N 1
ATOM 4700 C CA . ILE A 1 580 ? 8.039 -19.176 -15.775 1.00 93.12 580 ILE A CA 1
ATOM 4701 C C . ILE A 1 580 ? 8.653 -17.810 -16.072 1.00 93.12 580 ILE A C 1
ATOM 4703 O O . ILE A 1 580 ? 9.610 -17.362 -15.442 1.00 93.12 580 ILE A O 1
ATOM 4707 N N . ASN A 1 581 ? 8.030 -17.084 -16.994 1.00 93.50 581 ASN A N 1
ATOM 4708 C CA . ASN A 1 581 ? 8.430 -15.731 -17.350 1.00 93.50 581 ASN A CA 1
ATOM 4709 C C . ASN A 1 581 ? 7.694 -14.719 -16.444 1.00 93.50 581 ASN A C 1
ATOM 4711 O O . ASN A 1 581 ? 6.478 -14.551 -16.542 1.00 93.50 581 ASN A O 1
ATOM 4715 N N . VAL A 1 582 ? 8.414 -14.027 -15.551 1.00 93.31 582 VAL A N 1
ATOM 4716 C CA . VAL A 1 582 ? 7.817 -13.013 -14.654 1.00 93.31 582 VAL A CA 1
ATOM 4717 C C . VAL A 1 582 ? 7.809 -11.616 -15.279 1.00 93.31 582 VAL A C 1
ATOM 4719 O O . VAL A 1 582 ? 8.798 -11.182 -15.876 1.00 93.31 582 VAL A O 1
ATOM 4722 N N . LEU A 1 583 ? 6.708 -10.879 -15.106 1.00 91.75 583 LEU A N 1
ATOM 4723 C CA . LEU A 1 583 ? 6.448 -9.564 -15.705 1.00 91.75 583 LEU A CA 1
ATOM 4724 C C . LEU A 1 583 ? 7.553 -8.543 -15.399 1.00 91.75 583 LEU A C 1
ATOM 4726 O O . LEU A 1 583 ? 7.919 -7.743 -16.264 1.00 91.75 583 LEU A O 1
ATOM 4730 N N . HIS A 1 584 ? 8.119 -8.585 -14.190 1.00 91.50 584 HIS A N 1
ATOM 4731 C CA . HIS A 1 584 ? 9.180 -7.668 -13.774 1.00 91.50 584 HIS A CA 1
ATOM 4732 C C . HIS A 1 584 ? 10.445 -7.784 -14.640 1.00 91.50 584 HIS A C 1
ATOM 4734 O O . HIS A 1 584 ? 11.123 -6.777 -14.827 1.00 91.50 584 HIS A O 1
ATOM 4740 N N . THR A 1 585 ? 10.701 -8.925 -15.294 1.00 93.81 585 THR A N 1
ATOM 4741 C CA . THR A 1 585 ? 11.782 -9.075 -16.290 1.00 93.81 585 THR A CA 1
ATOM 4742 C C . THR A 1 585 ? 11.620 -8.082 -17.444 1.00 93.81 585 THR A C 1
ATOM 4744 O O . THR A 1 585 ? 12.564 -7.368 -17.791 1.00 93.81 585 THR A O 1
ATOM 4747 N N . VAL A 1 586 ? 10.402 -7.995 -17.999 1.00 92.00 586 VAL A N 1
ATOM 4748 C CA . VAL A 1 586 ? 10.042 -7.089 -19.102 1.00 92.00 586 VAL A CA 1
ATOM 4749 C C . VAL A 1 586 ? 9.940 -5.650 -18.623 1.00 92.00 586 VAL A C 1
ATOM 4751 O O . VAL A 1 586 ? 10.442 -4.762 -19.304 1.00 92.00 586 VAL A O 1
ATOM 4754 N N . LEU A 1 587 ? 9.320 -5.389 -17.467 1.00 91.00 587 LEU A N 1
ATOM 4755 C CA . LEU A 1 587 ? 9.210 -4.022 -16.939 1.00 91.00 587 LEU A CA 1
ATOM 4756 C C . LEU A 1 587 ? 10.588 -3.417 -16.658 1.00 91.00 587 LEU A C 1
ATOM 4758 O O . LEU A 1 587 ? 10.836 -2.267 -17.018 1.00 91.00 587 LEU A O 1
ATOM 4762 N N . THR A 1 588 ? 11.499 -4.206 -16.092 1.00 92.69 588 THR A N 1
ATOM 4763 C CA . THR A 1 588 ? 12.864 -3.772 -15.786 1.00 92.69 588 THR A CA 1
ATOM 4764 C C . THR A 1 588 ? 13.687 -3.560 -17.050 1.00 92.69 588 THR A C 1
ATOM 4766 O O . THR A 1 588 ? 14.377 -2.550 -17.147 1.00 92.69 588 THR A O 1
ATOM 4769 N N . GLN A 1 589 ? 13.556 -4.431 -18.057 1.00 92.25 589 GLN A N 1
ATOM 4770 C CA . GLN A 1 589 ? 14.203 -4.226 -19.356 1.00 92.25 589 GLN A CA 1
ATOM 4771 C C . GLN A 1 589 ? 13.645 -2.974 -20.055 1.00 92.25 589 GLN A C 1
ATOM 4773 O O . GLN A 1 589 ? 14.374 -2.024 -20.320 1.00 92.25 589 GLN A O 1
ATOM 4778 N N . ARG A 1 590 ? 12.328 -2.929 -20.288 1.00 90.00 590 ARG A N 1
ATOM 4779 C CA . ARG A 1 590 ? 11.620 -1.888 -21.056 1.00 90.00 590 ARG A CA 1
ATOM 4780 C C . ARG A 1 590 ? 11.673 -0.500 -20.427 1.00 90.00 590 ARG A C 1
ATOM 4782 O O . ARG A 1 590 ? 11.686 0.500 -21.142 1.00 90.00 590 ARG A O 1
ATOM 4789 N N . SER A 1 591 ? 11.556 -0.428 -19.105 1.00 86.19 591 SER A N 1
ATOM 4790 C CA . SER A 1 591 ? 11.307 0.817 -18.365 1.00 86.19 591 SER A CA 1
ATOM 4791 C C . SER A 1 591 ? 12.386 1.116 -17.318 1.00 86.19 591 SER A C 1
ATOM 4793 O O . SER A 1 591 ? 12.281 2.120 -16.612 1.00 86.19 591 SER A O 1
ATOM 4795 N N . GLY A 1 592 ? 13.424 0.279 -17.247 1.00 89.00 592 GLY A N 1
ATOM 4796 C CA . GLY A 1 592 ? 14.692 0.541 -16.574 1.00 89.00 592 GLY A CA 1
ATOM 4797 C C . GLY A 1 592 ? 15.844 0.497 -17.580 1.00 89.00 592 GLY A C 1
ATOM 4798 O O . GLY A 1 592 ? 16.173 1.506 -18.195 1.00 89.00 592 GLY A O 1
ATOM 4799 N N . LEU A 1 593 ? 16.430 -0.683 -17.787 1.00 90.75 593 LEU A N 1
ATOM 4800 C CA . LEU A 1 593 ? 17.713 -0.862 -18.478 1.00 90.75 593 LEU A CA 1
ATOM 4801 C C . LEU A 1 593 ? 17.754 -0.243 -19.886 1.00 90.75 593 LEU A C 1
ATOM 4803 O O . LEU A 1 593 ? 18.624 0.582 -20.149 1.00 90.75 593 LEU A O 1
ATOM 4807 N N . LEU A 1 594 ? 16.781 -0.521 -20.761 1.00 89.25 594 LEU A N 1
ATOM 4808 C CA . LEU A 1 594 ? 16.738 0.067 -22.112 1.00 89.25 594 LEU A CA 1
ATOM 4809 C C . LEU A 1 594 ? 16.468 1.576 -22.125 1.00 89.25 594 LEU A C 1
ATOM 4811 O O . LEU A 1 594 ? 16.744 2.243 -23.119 1.00 89.25 594 LEU A O 1
ATOM 4815 N N . TYR A 1 595 ? 15.982 2.146 -21.022 1.00 83.25 595 TYR A N 1
ATOM 4816 C CA . TYR A 1 595 ? 15.848 3.593 -20.901 1.00 83.25 595 TYR A CA 1
ATOM 4817 C C . TYR A 1 595 ? 17.215 4.267 -20.672 1.00 83.25 595 TYR A C 1
ATOM 4819 O O . TYR A 1 595 ? 17.439 5.350 -21.211 1.00 83.25 595 TYR A O 1
ATOM 4827 N N . LEU A 1 596 ? 18.166 3.602 -19.989 1.00 83.69 596 LEU A N 1
ATOM 4828 C CA . LEU A 1 596 ? 19.551 4.088 -19.798 1.00 83.69 596 LEU A CA 1
ATOM 4829 C C . LEU A 1 596 ? 20.316 4.250 -21.124 1.00 83.69 596 LEU A C 1
ATOM 4831 O O . LEU A 1 596 ? 21.168 5.130 -21.254 1.00 83.69 596 LEU A O 1
ATOM 4835 N N . HIS A 1 597 ? 19.985 3.447 -22.138 1.00 80.69 597 HIS A N 1
ATOM 4836 C CA . HIS A 1 597 ? 20.541 3.596 -23.487 1.00 80.69 597 HIS A CA 1
ATOM 4837 C C . HIS A 1 597 ? 20.170 4.939 -24.131 1.00 80.69 597 HIS A C 1
ATOM 4839 O O . HIS A 1 597 ? 20.954 5.492 -24.896 1.00 80.69 597 HIS A O 1
ATOM 4845 N N . SER A 1 598 ? 19.003 5.490 -23.780 1.00 75.88 598 SER A N 1
ATOM 4846 C CA . SER A 1 598 ? 18.531 6.789 -24.273 1.00 75.88 598 SER A CA 1
ATOM 4847 C C . SER A 1 598 ? 19.015 7.990 -23.449 1.00 75.88 598 SER A C 1
ATOM 4849 O O . SER A 1 598 ? 18.649 9.128 -23.749 1.00 75.88 598 SER A O 1
ATOM 4851 N N . GLU A 1 599 ? 19.828 7.750 -22.414 1.00 77.00 599 GLU A N 1
ATOM 4852 C CA . GLU A 1 599 ? 20.356 8.801 -21.551 1.00 77.00 599 GLU A CA 1
ATOM 4853 C C . GLU A 1 599 ? 21.590 9.492 -22.129 1.00 77.00 599 GLU A C 1
ATOM 4855 O O . GLU A 1 599 ? 22.468 8.840 -22.690 1.00 77.00 599 GLU A O 1
ATOM 4860 N N . TYR A 1 600 ? 21.686 10.809 -21.928 1.00 68.69 600 TYR A N 1
ATOM 4861 C CA . TYR A 1 600 ? 22.855 11.609 -22.316 1.00 68.69 600 TYR A CA 1
ATOM 4862 C C . TYR A 1 600 ? 24.094 11.311 -21.478 1.00 68.69 600 TYR A C 1
ATOM 4864 O O . TYR A 1 600 ? 25.205 11.423 -21.985 1.00 68.69 600 TYR A O 1
ATOM 4872 N N . LEU A 1 601 ? 23.904 10.914 -20.218 1.00 68.88 601 LEU A N 1
ATOM 4873 C CA . LEU A 1 601 ? 25.006 10.552 -19.338 1.00 68.88 601 LEU A CA 1
ATOM 4874 C C . LEU A 1 601 ? 25.276 9.053 -19.366 1.00 68.88 601 LEU A C 1
ATOM 4876 O O . LEU A 1 601 ? 24.366 8.238 -19.567 1.00 68.88 601 LEU A O 1
ATOM 4880 N N . ASP A 1 602 ? 26.535 8.694 -19.164 1.00 70.38 602 ASP A N 1
ATOM 4881 C CA . ASP A 1 602 ? 26.964 7.334 -18.868 1.00 70.38 602 ASP A CA 1
ATOM 4882 C C . ASP A 1 602 ? 26.702 6.943 -17.396 1.00 70.38 602 ASP A C 1
ATOM 4884 O O . ASP A 1 602 ? 26.074 7.671 -16.625 1.00 70.38 602 ASP A O 1
ATOM 4888 N N . GLU A 1 603 ? 27.172 5.760 -16.997 1.00 65.69 603 GLU A N 1
ATOM 4889 C CA . GLU A 1 603 ? 27.049 5.250 -15.621 1.00 65.69 603 GLU A CA 1
ATOM 4890 C C . GLU A 1 603 ? 28.035 5.904 -14.631 1.00 65.69 603 GLU A C 1
ATOM 4892 O O . GLU A 1 603 ? 27.941 5.696 -13.416 1.00 65.69 603 GLU A O 1
ATOM 4897 N N . GLY A 1 604 ? 28.991 6.688 -15.135 1.00 62.50 604 GLY A N 1
ATOM 4898 C CA . GLY A 1 604 ? 29.810 7.609 -14.355 1.00 62.50 604 GLY A CA 1
ATOM 4899 C C . GLY A 1 604 ? 29.091 8.926 -14.058 1.00 62.50 604 GLY A C 1
ATOM 4900 O O . GLY A 1 604 ? 29.432 9.588 -13.083 1.00 62.50 604 GLY A O 1
ATOM 4901 N N . GLY A 1 605 ? 28.065 9.281 -14.835 1.00 66.38 605 GLY A N 1
ATOM 4902 C CA . GLY A 1 605 ? 27.442 10.598 -14.794 1.00 66.38 605 GLY A CA 1
ATOM 4903 C C . GLY A 1 605 ? 28.232 11.634 -15.597 1.00 66.38 605 GLY A C 1
ATOM 4904 O O . GLY A 1 605 ? 28.273 12.794 -15.194 1.00 66.38 605 GLY A O 1
ATOM 4905 N N . GLU A 1 606 ? 28.897 11.218 -16.675 1.00 69.00 606 GLU A N 1
ATOM 4906 C CA . GLU A 1 606 ? 29.593 12.075 -17.643 1.00 69.00 606 GLU A CA 1
ATOM 4907 C C . GLU A 1 606 ? 28.849 12.077 -18.982 1.00 69.00 606 GLU A C 1
ATOM 4909 O O . GLU A 1 606 ? 28.180 11.100 -19.331 1.00 69.00 606 GLU A O 1
ATOM 4914 N N . GLU A 1 607 ? 28.913 13.183 -19.729 1.00 78.19 607 GLU A N 1
ATOM 4915 C CA . GLU A 1 607 ? 28.230 13.281 -21.022 1.00 78.19 607 GLU A CA 1
ATOM 4916 C C . GLU A 1 607 ? 28.846 12.320 -22.042 1.00 78.19 607 GLU A C 1
ATOM 4918 O O . GLU A 1 607 ? 30.037 12.369 -22.352 1.00 78.19 607 GLU A O 1
ATOM 4923 N N . LYS A 1 608 ? 28.007 11.446 -22.607 1.00 82.25 608 LYS A N 1
ATOM 4924 C CA . LYS A 1 608 ? 28.404 10.552 -23.693 1.00 82.25 608 LYS A CA 1
ATOM 4925 C C . LYS A 1 608 ? 28.797 11.386 -24.905 1.00 82.25 608 LYS A C 1
ATOM 4927 O O . LYS A 1 608 ? 28.019 12.216 -25.377 1.00 82.25 608 LYS A O 1
ATOM 4932 N N . THR A 1 609 ? 29.960 11.088 -25.481 1.00 85.50 609 THR A N 1
ATOM 4933 C CA . THR A 1 609 ? 30.330 11.639 -26.790 1.00 85.50 609 THR A CA 1
ATOM 4934 C C . THR A 1 609 ? 29.262 11.282 -27.836 1.00 85.50 609 THR A C 1
ATOM 4936 O O . THR A 1 609 ? 28.630 10.225 -27.721 1.00 85.50 609 THR A O 1
ATOM 4939 N N . PRO A 1 610 ? 29.058 12.102 -28.886 1.00 84.06 610 PRO A N 1
ATOM 4940 C CA . PRO A 1 610 ? 28.049 11.844 -29.917 1.00 84.06 610 PRO A CA 1
ATOM 4941 C C . PRO A 1 610 ? 28.098 10.424 -30.501 1.00 84.06 610 PRO A C 1
ATOM 4943 O O . PRO A 1 610 ? 27.058 9.813 -30.733 1.00 84.06 610 PRO A O 1
ATOM 4946 N N . GLN A 1 611 ? 29.296 9.863 -30.681 1.00 86.69 611 GLN A N 1
ATOM 4947 C CA . GLN A 1 611 ? 29.508 8.506 -31.186 1.00 86.69 611 GLN A CA 1
ATOM 4948 C C . GLN A 1 611 ? 29.059 7.427 -30.185 1.00 86.69 611 GLN A C 1
ATOM 4950 O O . GLN A 1 611 ? 28.404 6.466 -30.586 1.00 86.69 611 GLN A O 1
ATOM 4955 N N . VAL A 1 612 ? 29.365 7.589 -28.891 1.00 86.75 612 VAL A N 1
ATOM 4956 C CA . VAL A 1 612 ? 28.931 6.661 -27.828 1.00 86.75 612 VAL A CA 1
ATOM 4957 C C . VAL A 1 612 ? 27.419 6.757 -27.610 1.00 86.75 612 VAL A C 1
ATOM 4959 O O . VAL A 1 612 ? 26.747 5.736 -27.474 1.00 86.75 612 VAL A O 1
ATOM 4962 N N . ALA A 1 613 ? 26.863 7.971 -27.638 1.00 86.25 613 ALA A N 1
ATOM 4963 C CA . ALA A 1 613 ? 25.424 8.199 -27.575 1.00 86.25 613 ALA A CA 1
ATOM 4964 C C . ALA A 1 613 ? 24.695 7.535 -28.756 1.00 86.25 613 ALA A C 1
ATOM 4966 O O . ALA A 1 613 ? 23.724 6.813 -28.540 1.00 86.25 613 ALA A O 1
ATOM 4967 N N . LEU A 1 614 ? 25.189 7.707 -29.990 1.00 88.94 614 LEU A N 1
ATOM 4968 C CA . LEU A 1 614 ? 24.639 7.037 -31.173 1.00 88.94 614 LEU A CA 1
ATOM 4969 C C . LEU A 1 614 ? 24.698 5.512 -31.054 1.00 88.94 614 LEU A C 1
ATOM 4971 O O . LEU A 1 614 ? 23.685 4.864 -31.304 1.00 88.94 614 LEU A O 1
ATOM 4975 N N . GLY A 1 615 ? 25.837 4.943 -30.641 1.00 90.06 615 GLY A N 1
ATOM 4976 C CA . GLY A 1 615 ? 25.977 3.498 -30.424 1.00 90.06 615 GLY A CA 1
ATOM 4977 C C . GLY A 1 615 ? 24.907 2.959 -29.473 1.00 90.06 615 GLY A C 1
ATOM 4978 O O . GLY A 1 615 ? 24.096 2.121 -29.866 1.00 90.06 615 GLY A O 1
ATOM 4979 N N . HIS A 1 616 ? 24.813 3.538 -28.272 1.00 89.25 616 HIS A N 1
ATOM 4980 C CA . HIS A 1 616 ? 23.805 3.143 -27.288 1.00 89.25 616 HIS A CA 1
ATOM 4981 C C . HIS A 1 616 ? 22.364 3.317 -27.785 1.00 89.25 616 HIS A C 1
ATOM 4983 O O . HIS A 1 616 ? 21.518 2.484 -27.459 1.00 89.25 616 HIS A O 1
ATOM 4989 N N . LEU A 1 617 ? 22.067 4.357 -28.572 1.00 90.31 617 LEU A N 1
ATOM 4990 C CA . LEU A 1 617 ? 20.736 4.575 -29.143 1.00 90.31 617 LEU A CA 1
ATOM 4991 C C . LEU A 1 617 ? 20.375 3.526 -30.208 1.00 90.31 617 LEU A C 1
ATOM 4993 O O . LEU A 1 617 ? 19.243 3.041 -30.202 1.00 90.31 617 LEU A O 1
ATOM 4997 N N . TYR A 1 618 ? 21.305 3.140 -31.089 1.00 92.75 618 TYR A N 1
ATOM 4998 C CA . TYR A 1 618 ? 21.078 2.056 -32.056 1.00 92.75 618 TYR A CA 1
ATOM 4999 C C . TYR A 1 618 ? 20.919 0.695 -31.357 1.00 92.75 618 TYR A C 1
ATOM 5001 O O . TYR A 1 618 ? 20.010 -0.060 -31.710 1.00 92.75 618 TYR A O 1
ATOM 5009 N N . ASP A 1 619 ? 21.720 0.410 -30.324 1.00 91.31 619 ASP A N 1
ATOM 5010 C CA . ASP A 1 619 ? 21.552 -0.786 -29.487 1.00 91.31 619 ASP A CA 1
ATOM 5011 C C . ASP A 1 619 ? 20.179 -0.790 -28.799 1.00 91.31 619 ASP A C 1
ATOM 5013 O O . ASP A 1 619 ? 19.444 -1.774 -28.863 1.00 91.31 619 ASP A O 1
ATOM 5017 N N . GLY A 1 620 ? 19.784 0.345 -28.212 1.00 90.81 620 GLY A N 1
ATOM 5018 C CA . GLY A 1 620 ? 18.473 0.527 -27.595 1.00 90.81 620 GLY A CA 1
ATOM 5019 C C . GLY A 1 620 ? 17.323 0.305 -28.580 1.00 90.81 620 GLY A C 1
ATOM 5020 O O . GLY A 1 620 ? 16.371 -0.399 -28.248 1.00 90.81 620 GLY A O 1
ATOM 5021 N N . LYS A 1 621 ? 17.416 0.845 -29.807 1.00 91.62 621 LYS A N 1
ATOM 5022 C CA . LYS A 1 621 ? 16.436 0.620 -30.887 1.00 91.62 621 LYS A CA 1
ATOM 5023 C C . LYS A 1 621 ? 16.264 -0.876 -31.162 1.00 91.62 621 LYS A C 1
ATOM 5025 O O . LYS A 1 621 ? 15.157 -1.395 -31.026 1.00 91.62 621 LYS A O 1
ATOM 5030 N N . LYS A 1 622 ? 17.370 -1.565 -31.458 1.00 93.00 622 LYS A N 1
ATOM 5031 C CA . LYS A 1 622 ? 17.398 -3.007 -31.741 1.00 93.00 622 LYS A CA 1
ATOM 5032 C C . LYS A 1 622 ? 16.823 -3.834 -30.588 1.00 93.00 622 LYS A C 1
ATOM 5034 O O . LYS A 1 622 ? 16.092 -4.794 -30.813 1.00 93.00 622 LYS A O 1
ATOM 5039 N N . GLU A 1 623 ? 17.119 -3.460 -29.349 1.00 91.88 623 GLU A N 1
ATOM 5040 C CA . GLU A 1 623 ? 16.635 -4.172 -28.168 1.00 91.88 623 GLU A CA 1
ATOM 5041 C C . GLU A 1 623 ? 15.145 -3.939 -27.874 1.00 91.88 623 GLU A C 1
ATOM 5043 O O . GLU A 1 623 ? 14.463 -4.868 -27.440 1.00 91.88 623 GLU A O 1
ATOM 5048 N N . TYR A 1 624 ? 14.595 -2.749 -28.145 1.00 91.56 624 TYR A N 1
ATOM 5049 C CA . TYR A 1 624 ? 13.142 -2.528 -28.087 1.00 91.56 624 TYR A CA 1
ATOM 5050 C C . TYR A 1 624 ? 12.400 -3.258 -29.221 1.00 91.56 624 TYR A C 1
ATOM 5052 O O . TYR A 1 624 ? 11.283 -3.732 -29.001 1.00 91.56 624 TYR A O 1
ATOM 5060 N N . GLU A 1 625 ? 13.007 -3.379 -30.405 1.00 90.81 625 GLU A N 1
ATOM 5061 C CA . GLU A 1 625 ? 12.496 -4.194 -31.518 1.00 90.81 625 GLU A CA 1
ATOM 5062 C C . GLU A 1 625 ? 12.475 -5.683 -31.136 1.00 90.81 625 GLU A C 1
ATOM 5064 O O . GLU A 1 625 ? 11.406 -6.297 -31.146 1.00 90.81 625 GLU A O 1
ATOM 5069 N N . ARG A 1 626 ? 13.598 -6.226 -30.643 1.00 90.94 626 ARG A N 1
ATOM 5070 C CA . ARG A 1 626 ? 13.681 -7.591 -30.091 1.00 90.94 626 ARG A CA 1
ATOM 5071 C C . ARG A 1 626 ? 12.654 -7.827 -28.981 1.00 90.94 626 ARG A C 1
ATOM 5073 O O . ARG A 1 626 ? 12.028 -8.881 -28.934 1.00 90.94 626 ARG A O 1
ATOM 5080 N N . LEU A 1 627 ? 12.438 -6.855 -28.091 1.00 89.38 627 LEU A N 1
ATOM 5081 C CA . LEU A 1 627 ? 11.476 -6.992 -26.995 1.00 89.38 627 LEU A CA 1
ATOM 5082 C C . LEU A 1 627 ? 10.020 -7.071 -27.488 1.00 89.38 627 LEU A C 1
ATOM 5084 O O . LEU A 1 627 ? 9.232 -7.825 -26.915 1.00 89.38 627 LEU A O 1
ATOM 5088 N N . LEU A 1 628 ? 9.659 -6.338 -28.548 1.00 87.62 628 LEU A N 1
ATOM 5089 C CA . LEU A 1 628 ? 8.347 -6.453 -29.198 1.00 87.62 628 LEU A CA 1
ATOM 5090 C C . LEU A 1 628 ? 8.138 -7.849 -29.808 1.00 87.62 628 LEU A C 1
ATOM 5092 O O . LEU A 1 628 ? 7.044 -8.403 -29.703 1.00 87.62 628 LEU A O 1
ATOM 5096 N N . GLU A 1 629 ? 9.178 -8.431 -30.404 1.00 85.81 629 GLU A N 1
ATOM 5097 C CA . GLU A 1 629 ? 9.134 -9.780 -30.981 1.00 85.81 629 GLU A CA 1
ATOM 5098 C C . GLU A 1 629 ? 9.074 -10.872 -29.900 1.00 85.81 629 GLU A C 1
ATOM 5100 O O . GLU A 1 629 ? 8.217 -11.755 -29.952 1.00 85.81 629 GLU A O 1
ATOM 5105 N N . GLU A 1 630 ? 9.922 -10.802 -28.872 1.00 81.44 630 GLU A N 1
ATOM 5106 C CA . GLU A 1 630 ? 9.977 -11.811 -27.805 1.00 81.44 630 GLU A CA 1
ATOM 5107 C C . GLU A 1 630 ? 8.724 -11.831 -26.931 1.00 81.44 630 GLU A C 1
ATOM 5109 O O . GLU A 1 630 ? 8.252 -12.904 -26.550 1.00 81.44 630 GLU A O 1
ATOM 5114 N N . THR A 1 631 ? 8.157 -10.662 -26.621 1.00 79.44 631 THR A N 1
ATOM 5115 C CA . THR A 1 631 ? 6.905 -10.593 -25.853 1.00 79.44 631 THR A CA 1
ATOM 5116 C C . THR A 1 631 ? 5.702 -11.070 -26.657 1.00 79.44 631 THR A C 1
ATOM 5118 O O . THR A 1 631 ? 4.754 -11.570 -26.058 1.00 79.44 631 THR A O 1
ATOM 5121 N N . SER A 1 632 ? 5.753 -11.026 -27.995 1.00 74.56 632 SER A N 1
ATOM 5122 C CA . SER A 1 632 ? 4.685 -11.576 -28.837 1.00 74.56 632 SER A CA 1
ATOM 5123 C C . SER A 1 632 ? 4.538 -13.098 -28.726 1.00 74.56 632 SER A C 1
ATOM 5125 O O . SER A 1 632 ? 3.465 -13.607 -29.022 1.00 74.56 632 SER A O 1
ATOM 5127 N N . ASN A 1 633 ? 5.561 -13.824 -28.259 1.00 79.50 633 ASN A N 1
ATOM 5128 C CA . ASN A 1 633 ? 5.576 -15.292 -28.201 1.00 79.50 633 ASN A CA 1
ATOM 5129 C C . ASN A 1 633 ? 5.631 -15.861 -26.771 1.00 79.50 633 ASN A C 1
ATOM 5131 O O . ASN A 1 633 ? 5.851 -17.059 -26.592 1.00 79.50 633 ASN A O 1
ATOM 5135 N N . LYS A 1 634 ? 5.468 -15.020 -25.740 1.00 87.25 634 LYS A N 1
ATOM 5136 C CA . LYS A 1 634 ? 5.607 -15.412 -24.329 1.00 87.25 634 LYS A CA 1
ATOM 5137 C C . LYS A 1 634 ? 4.490 -14.840 -23.463 1.00 87.25 634 LYS A C 1
ATOM 5139 O O . LYS A 1 634 ? 4.100 -13.687 -23.616 1.00 87.25 634 LYS A O 1
ATOM 5144 N N . ARG A 1 635 ? 4.035 -15.639 -22.498 1.00 89.19 635 ARG A N 1
ATOM 5145 C CA . ARG A 1 635 ? 3.105 -15.232 -21.436 1.00 89.19 635 ARG A CA 1
ATOM 5146 C C . ARG A 1 635 ? 3.889 -14.791 -20.208 1.00 89.19 635 ARG A C 1
ATOM 5148 O O . ARG A 1 635 ? 4.781 -15.520 -19.782 1.00 89.19 635 ARG A O 1
ATOM 5155 N N . TRP A 1 636 ? 3.555 -13.632 -19.639 1.00 91.31 636 TRP A N 1
ATOM 5156 C CA . TRP A 1 636 ? 4.264 -13.091 -18.476 1.00 91.31 636 TRP A CA 1
ATOM 5157 C C . TRP A 1 636 ? 3.337 -12.875 -17.292 1.00 91.31 636 TRP A C 1
ATOM 5159 O O . TRP A 1 636 ? 2.288 -12.233 -17.407 1.00 91.31 636 TRP A O 1
ATOM 5169 N N . PHE A 1 637 ? 3.764 -13.379 -16.142 1.00 91.12 637 PHE A N 1
ATOM 5170 C CA . PHE A 1 637 ? 2.960 -13.432 -14.930 1.00 91.12 637 PHE A CA 1
ATOM 5171 C C . PHE A 1 637 ? 3.447 -12.421 -13.893 1.00 91.12 637 PHE A C 1
ATOM 5173 O O . PHE A 1 637 ? 4.646 -12.182 -13.761 1.00 91.12 637 PHE A O 1
ATOM 5180 N N . GLN A 1 638 ? 2.520 -11.843 -13.137 1.00 88.31 638 GLN A N 1
ATOM 5181 C CA . GLN A 1 638 ? 2.806 -11.076 -11.931 1.00 88.31 638 GLN A CA 1
ATOM 5182 C C . GLN A 1 638 ? 2.029 -11.707 -10.781 1.00 88.31 638 GLN A C 1
ATOM 5184 O O . GLN A 1 638 ? 0.806 -11.830 -10.863 1.00 88.31 638 GLN A O 1
ATOM 5189 N N . ARG A 1 639 ? 2.722 -12.103 -9.713 1.00 85.38 639 ARG A N 1
ATOM 5190 C CA . ARG A 1 639 ? 2.136 -12.733 -8.519 1.00 85.38 639 ARG A CA 1
ATOM 5191 C C . ARG A 1 639 ? 1.217 -13.905 -8.869 1.00 85.38 639 ARG A C 1
ATOM 5193 O O . ARG A 1 639 ? 0.077 -13.972 -8.424 1.00 85.38 639 ARG A O 1
ATOM 5200 N N . GLY A 1 640 ? 1.703 -14.792 -9.734 1.00 87.00 640 GLY A N 1
ATOM 5201 C CA . GLY A 1 640 ? 0.981 -15.998 -10.145 1.00 87.00 640 GLY A CA 1
ATOM 5202 C C . GLY A 1 640 ? -0.067 -15.787 -11.242 1.00 87.00 640 GLY A C 1
ATOM 5203 O O . GLY A 1 640 ? -0.531 -16.773 -11.802 1.00 87.00 640 GLY A O 1
ATOM 5204 N N . ILE A 1 641 ? -0.422 -14.545 -11.586 1.00 88.75 641 ILE A N 1
ATOM 5205 C CA . ILE A 1 641 ? -1.511 -14.203 -12.516 1.00 88.75 641 ILE A CA 1
ATOM 5206 C C . ILE A 1 641 ? -0.958 -13.643 -13.832 1.00 88.75 641 ILE A C 1
ATOM 5208 O O . ILE A 1 641 ? -0.015 -12.854 -13.822 1.00 88.75 641 ILE A O 1
ATOM 5212 N N . LEU A 1 642 ? -1.538 -14.032 -14.970 1.00 88.62 642 LEU A N 1
ATOM 5213 C CA . LEU A 1 642 ? -1.150 -13.537 -16.294 1.00 88.62 642 LEU A CA 1
ATOM 5214 C C . LEU A 1 642 ? -1.397 -12.021 -16.414 1.00 88.62 642 LEU A C 1
ATOM 5216 O O . LEU A 1 642 ? -2.481 -11.541 -16.096 1.00 88.62 642 LEU A O 1
ATOM 5220 N N . LYS A 1 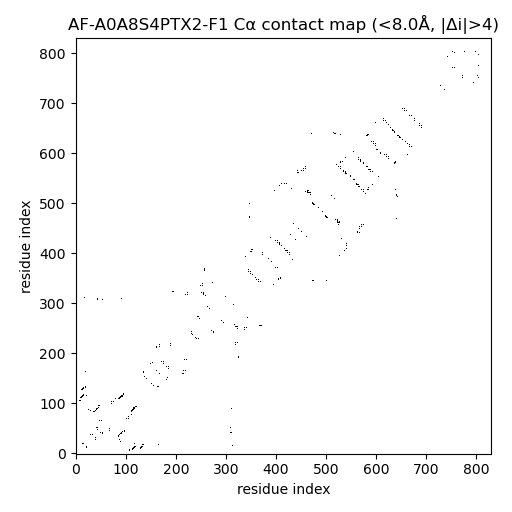643 ? -0.389 -11.269 -16.872 1.00 85.44 643 LYS A N 1
ATOM 5221 C CA . LYS A 1 643 ? -0.443 -9.800 -17.037 1.00 85.44 643 LYS A CA 1
ATOM 5222 C C . LYS A 1 643 ? 0.028 -9.293 -18.394 1.00 85.44 643 LYS A C 1
ATOM 5224 O O . LYS A 1 643 ? -0.256 -8.155 -18.748 1.00 85.44 643 LYS A O 1
ATOM 5229 N N . LEU A 1 644 ? 0.809 -10.091 -19.118 1.00 84.75 644 LEU A N 1
ATOM 5230 C CA . LEU A 1 644 ? 1.224 -9.769 -20.476 1.00 84.75 644 LEU A CA 1
ATOM 5231 C C . LEU A 1 644 ? 1.024 -10.993 -21.356 1.00 84.75 644 LEU A C 1
ATOM 5233 O O . LEU A 1 644 ? 1.526 -12.078 -21.054 1.00 84.75 644 LEU A O 1
ATOM 5237 N N . MET A 1 645 ? 0.276 -10.786 -22.429 1.00 81.75 645 MET A N 1
ATOM 5238 C CA . MET A 1 645 ? -0.153 -11.809 -23.374 1.00 81.75 645 MET A CA 1
ATOM 5239 C C . MET A 1 645 ? 0.404 -11.488 -24.762 1.00 81.75 645 MET A C 1
ATOM 5241 O O . MET A 1 645 ? 0.929 -10.394 -25.003 1.00 81.75 645 MET A O 1
ATOM 5245 N N . GLN A 1 646 ? 0.250 -12.430 -25.688 1.00 75.31 646 GLN A N 1
ATOM 5246 C CA . GLN A 1 646 ? 0.592 -12.220 -27.088 1.00 75.31 646 GLN A CA 1
ATOM 5247 C C . GLN A 1 646 ? -0.151 -10.988 -27.641 1.00 75.31 646 GLN A C 1
ATOM 5249 O O . GLN A 1 646 ? -1.358 -10.837 -27.471 1.00 75.31 646 GLN A O 1
ATOM 5254 N N . ASN A 1 647 ? 0.585 -10.100 -28.314 1.00 71.62 647 ASN A N 1
ATOM 5255 C CA . ASN A 1 647 ? 0.073 -8.867 -28.929 1.00 71.62 647 ASN A CA 1
ATOM 5256 C C . ASN A 1 647 ? -0.570 -7.836 -27.974 1.00 71.62 647 ASN A C 1
ATOM 5258 O O . ASN A 1 647 ? -1.350 -7.004 -28.442 1.00 71.62 647 ASN A O 1
ATOM 5262 N N . ASP A 1 648 ? -0.222 -7.825 -26.678 1.00 77.94 648 ASP A N 1
ATOM 5263 C CA . ASP A 1 648 ? -0.735 -6.826 -25.727 1.00 77.94 648 ASP A CA 1
ATOM 5264 C C . ASP A 1 648 ? -0.590 -5.373 -26.255 1.00 77.94 648 ASP A C 1
ATOM 5266 O O . ASP A 1 648 ? 0.534 -4.880 -26.459 1.00 77.94 648 ASP A O 1
ATOM 5270 N N . PRO A 1 649 ? -1.707 -4.643 -26.467 1.00 74.62 649 PRO A N 1
ATOM 5271 C CA . PRO A 1 649 ? -1.655 -3.314 -27.063 1.00 74.62 649 PRO A CA 1
ATOM 5272 C C . PRO A 1 649 ? -0.907 -2.295 -26.204 1.00 74.62 649 PRO A C 1
ATOM 5274 O O . PRO A 1 649 ? -0.270 -1.399 -26.757 1.00 74.62 649 PRO A O 1
ATOM 5277 N N . HIS A 1 650 ? -0.949 -2.426 -24.873 1.00 78.12 650 HIS A N 1
ATOM 5278 C CA . HIS A 1 650 ? -0.367 -1.460 -23.941 1.00 78.12 650 HIS A CA 1
ATOM 5279 C C . HIS A 1 650 ? 1.166 -1.525 -23.925 1.00 78.12 650 HIS A C 1
ATOM 5281 O O . HIS A 1 650 ? 1.837 -0.500 -24.065 1.00 78.12 650 HIS A O 1
ATOM 5287 N N . HIS A 1 651 ? 1.737 -2.725 -23.849 1.00 82.75 651 HIS A N 1
ATOM 5288 C CA . HIS A 1 651 ? 3.160 -2.969 -24.028 1.00 82.75 651 HIS A CA 1
ATOM 5289 C C . HIS A 1 651 ? 3.624 -2.533 -25.413 1.00 82.75 651 HIS A C 1
ATOM 5291 O O . HIS A 1 651 ? 4.613 -1.804 -25.511 1.00 82.75 651 HIS A O 1
ATOM 5297 N N . GLY A 1 652 ? 2.883 -2.911 -26.461 1.00 83.75 652 GLY A N 1
ATOM 5298 C CA . GLY A 1 652 ? 3.179 -2.483 -27.825 1.00 83.75 652 GLY A CA 1
ATOM 5299 C C . GLY A 1 652 ? 3.205 -0.958 -27.970 1.00 83.75 652 GLY A C 1
ATOM 5300 O O . GLY A 1 652 ? 4.101 -0.428 -28.624 1.00 83.75 652 GLY A O 1
ATOM 5301 N N . SER A 1 653 ? 2.285 -0.243 -27.311 1.00 81.56 653 SER A N 1
ATOM 5302 C CA . SER A 1 653 ? 2.265 1.223 -27.290 1.00 81.56 653 SER A CA 1
ATOM 5303 C C . SER A 1 653 ? 3.486 1.804 -26.569 1.00 81.56 653 SER A C 1
ATOM 5305 O O . SER A 1 653 ? 4.166 2.655 -27.137 1.00 81.56 653 SER A O 1
ATOM 5307 N N . ILE A 1 654 ? 3.829 1.314 -25.370 1.00 82.12 654 ILE A N 1
ATOM 5308 C CA . ILE A 1 654 ? 4.980 1.824 -24.597 1.00 82.12 654 ILE A CA 1
ATOM 5309 C C . ILE A 1 654 ? 6.305 1.593 -25.335 1.00 82.12 654 ILE A C 1
ATOM 5311 O O . ILE A 1 654 ? 7.121 2.509 -25.425 1.00 82.12 654 ILE A O 1
ATOM 5315 N N . CYS A 1 655 ? 6.538 0.396 -25.877 1.00 86.88 655 CYS A N 1
ATOM 5316 C CA . CYS A 1 655 ? 7.768 0.110 -26.620 1.00 86.88 655 CYS A CA 1
ATOM 5317 C C . CYS A 1 655 ? 7.883 0.990 -27.873 1.00 86.88 655 CYS A C 1
ATOM 5319 O O . CYS A 1 655 ? 8.954 1.524 -28.146 1.00 86.88 655 CYS A O 1
ATOM 5321 N N . ARG A 1 656 ? 6.775 1.227 -28.589 1.00 85.12 656 ARG A N 1
ATOM 5322 C CA . ARG A 1 656 ? 6.759 2.106 -29.771 1.00 85.12 656 ARG A CA 1
ATOM 5323 C C . ARG A 1 656 ? 6.932 3.586 -29.425 1.00 85.12 656 ARG A C 1
ATOM 5325 O O . ARG A 1 656 ? 7.620 4.291 -30.154 1.00 85.12 656 ARG A O 1
ATOM 5332 N N . GLU A 1 657 ? 6.393 4.055 -28.300 1.00 82.06 657 GLU A N 1
ATOM 5333 C CA . GLU A 1 657 ? 6.669 5.400 -27.772 1.00 82.06 657 GLU A CA 1
ATOM 5334 C C . GLU A 1 657 ? 8.175 5.592 -27.504 1.00 82.06 657 GLU A C 1
ATOM 5336 O O . GLU A 1 657 ? 8.748 6.619 -27.875 1.00 82.06 657 GLU A O 1
ATOM 5341 N N . LYS A 1 658 ? 8.845 4.590 -26.911 1.00 84.88 658 LYS A N 1
ATOM 5342 C CA . LYS A 1 658 ? 10.296 4.646 -26.658 1.00 84.88 658 LYS A CA 1
ATOM 5343 C C . LYS A 1 658 ? 11.133 4.506 -27.927 1.00 84.88 658 LYS A C 1
ATOM 5345 O O . LYS A 1 658 ? 12.097 5.251 -28.070 1.00 84.88 658 LYS A O 1
ATOM 5350 N N . LEU A 1 659 ? 10.724 3.674 -28.884 1.00 86.75 659 LEU A N 1
ATOM 5351 C CA . LEU A 1 659 ? 11.344 3.623 -30.212 1.00 86.75 659 LEU A CA 1
ATOM 5352 C C . LEU A 1 659 ? 11.258 4.970 -30.940 1.00 86.75 659 LEU A C 1
ATOM 5354 O O . LEU A 1 659 ? 12.263 5.422 -31.478 1.00 86.75 659 LEU A O 1
ATOM 5358 N N . LEU A 1 660 ? 10.110 5.657 -30.907 1.00 83.50 660 LEU A N 1
ATOM 5359 C CA . LEU A 1 660 ? 9.969 7.000 -31.490 1.00 83.50 660 LEU A CA 1
ATOM 5360 C C . LEU A 1 660 ? 10.878 8.029 -30.809 1.00 83.50 660 LEU A C 1
ATOM 5362 O O . LEU A 1 660 ? 11.505 8.840 -31.492 1.00 83.50 660 LEU A O 1
ATOM 5366 N N . PHE A 1 661 ? 10.984 7.984 -29.477 1.00 82.25 661 PHE A N 1
ATOM 5367 C CA . PHE A 1 661 ? 11.911 8.834 -28.729 1.00 82.25 661 PHE A CA 1
ATOM 5368 C C . PHE A 1 661 ? 13.373 8.568 -29.118 1.00 82.25 661 PHE A C 1
ATOM 5370 O O . PHE A 1 661 ? 14.107 9.516 -29.387 1.00 82.25 661 PHE A O 1
ATOM 5377 N N . ILE A 1 662 ? 13.778 7.298 -29.222 1.00 85.69 662 ILE A N 1
ATOM 5378 C CA . ILE A 1 662 ? 15.124 6.902 -29.658 1.00 85.69 662 ILE A CA 1
ATOM 5379 C C . ILE A 1 662 ? 15.389 7.346 -31.099 1.00 85.69 662 ILE A C 1
ATOM 5381 O O . ILE A 1 662 ? 16.403 7.992 -31.343 1.00 85.69 662 ILE A O 1
ATOM 5385 N N . CYS A 1 663 ? 14.471 7.093 -32.037 1.00 82.69 663 CYS A N 1
ATOM 5386 C CA . CYS A 1 663 ? 14.614 7.526 -33.431 1.00 82.69 663 CYS A CA 1
ATOM 5387 C C . CYS A 1 663 ? 14.784 9.047 -33.522 1.00 82.69 663 CYS A C 1
ATOM 5389 O O . CYS A 1 663 ? 15.679 9.518 -34.219 1.00 82.69 663 CYS A O 1
ATOM 5391 N N . LYS A 1 664 ? 14.002 9.827 -32.758 1.00 83.38 664 LYS A N 1
ATOM 5392 C CA . LYS A 1 664 ? 14.191 11.281 -32.665 1.00 83.38 664 LYS A CA 1
ATOM 5393 C C . LYS A 1 664 ? 15.603 11.638 -32.182 1.00 83.38 664 LYS A C 1
ATOM 5395 O O . LYS A 1 664 ? 16.270 12.412 -32.855 1.00 83.38 664 LYS A O 1
ATOM 5400 N N . ARG A 1 665 ? 16.078 11.047 -31.078 1.00 82.12 665 ARG A N 1
ATOM 5401 C CA . ARG A 1 665 ? 17.425 11.318 -30.536 1.00 82.12 665 ARG A CA 1
ATOM 5402 C C . ARG A 1 665 ? 18.541 10.939 -31.513 1.00 82.12 665 ARG A C 1
ATOM 5404 O O . ARG A 1 665 ? 19.497 11.693 -31.640 1.00 82.12 665 ARG A O 1
ATOM 5411 N N . ILE A 1 666 ? 18.408 9.831 -32.247 1.00 84.62 666 ILE A N 1
ATOM 5412 C CA . ILE A 1 666 ? 19.351 9.472 -33.319 1.00 84.62 666 ILE A CA 1
ATOM 5413 C C . ILE A 1 666 ? 19.342 10.561 -34.399 1.00 84.62 666 ILE A C 1
ATOM 5415 O O . ILE A 1 666 ? 20.400 11.033 -34.794 1.00 84.62 666 ILE A O 1
ATOM 5419 N N . LEU A 1 667 ? 18.169 11.039 -34.825 1.00 81.62 667 LEU A N 1
ATOM 5420 C CA . LEU A 1 667 ? 18.041 12.111 -35.822 1.00 81.62 667 LEU A CA 1
ATOM 5421 C C . LEU A 1 667 ? 18.481 13.499 -35.339 1.00 81.62 667 LEU A C 1
ATOM 5423 O O . LEU A 1 667 ? 18.629 14.391 -36.181 1.00 81.62 667 LEU A O 1
ATOM 5427 N N . ASP A 1 668 ? 18.688 13.690 -34.040 1.00 79.88 668 ASP A N 1
ATOM 5428 C CA . ASP A 1 668 ? 19.262 14.910 -33.472 1.00 79.88 668 ASP A CA 1
ATOM 5429 C C . ASP A 1 668 ? 20.813 14.870 -33.479 1.00 79.88 668 ASP A C 1
ATOM 5431 O O . ASP A 1 668 ? 21.438 15.925 -33.420 1.00 79.88 668 ASP A O 1
ATOM 5435 N N . ILE A 1 669 ? 21.441 13.683 -33.593 1.00 84.56 669 ILE A N 1
ATOM 5436 C CA . ILE A 1 669 ? 22.905 13.483 -33.463 1.00 84.56 669 ILE A CA 1
ATOM 5437 C C . ILE A 1 669 ? 23.565 12.929 -34.748 1.00 84.56 669 ILE A C 1
ATOM 5439 O O . ILE A 1 669 ? 24.675 13.323 -35.099 1.00 84.56 669 ILE A O 1
ATOM 5443 N N . GLU A 1 670 ? 22.909 12.012 -35.463 1.00 87.44 670 GLU A N 1
ATOM 5444 C CA . GLU A 1 670 ? 23.432 11.339 -36.663 1.00 87.44 670 GLU A CA 1
ATOM 5445 C C . GLU A 1 670 ? 23.595 12.329 -37.822 1.00 87.44 670 GLU A C 1
ATOM 5447 O O . GLU A 1 670 ? 22.640 12.998 -38.219 1.00 87.44 670 GLU A O 1
ATOM 5452 N N . THR A 1 671 ? 24.787 12.400 -38.414 1.00 84.94 671 THR A N 1
ATOM 5453 C CA . THR A 1 671 ? 25.082 13.302 -39.541 1.00 84.94 671 THR A CA 1
ATOM 5454 C C . THR A 1 671 ? 25.073 12.592 -40.895 1.00 84.94 671 THR A C 1
ATOM 5456 O O . THR A 1 671 ? 24.978 13.253 -41.928 1.00 84.94 671 THR A O 1
ATOM 5459 N N . ASN A 1 672 ? 25.112 11.254 -40.928 1.00 89.19 672 ASN A N 1
ATOM 5460 C CA . ASN A 1 672 ? 25.085 10.490 -42.174 1.00 89.19 672 ASN A CA 1
ATOM 5461 C C . ASN A 1 672 ? 23.677 10.472 -42.801 1.00 89.19 672 ASN A C 1
ATOM 5463 O O . ASN A 1 672 ? 22.763 9.839 -42.276 1.00 89.19 672 ASN A O 1
ATOM 5467 N N . SER A 1 673 ? 23.506 11.118 -43.958 1.00 78.25 673 SER A N 1
ATOM 5468 C CA . SER A 1 673 ? 22.211 11.254 -44.648 1.00 78.25 673 SER A CA 1
ATOM 5469 C C . SER A 1 673 ? 21.506 9.924 -44.949 1.00 78.25 673 SER A C 1
ATOM 5471 O O . SER A 1 673 ? 20.287 9.843 -44.799 1.00 78.25 673 SER A O 1
ATOM 5473 N N . SER A 1 674 ? 22.250 8.873 -45.310 1.00 85.75 674 SER A N 1
ATOM 5474 C CA . SER A 1 674 ? 21.687 7.544 -45.589 1.00 85.75 674 SER A CA 1
ATOM 5475 C C . SER A 1 674 ? 21.077 6.922 -44.328 1.00 85.75 674 SER A C 1
ATOM 5477 O O . SER A 1 674 ? 19.906 6.543 -44.321 1.00 85.75 674 SER A O 1
ATOM 5479 N N . LYS A 1 675 ? 21.833 6.919 -43.221 1.00 86.00 675 LYS A N 1
ATOM 5480 C CA . LYS A 1 675 ? 21.357 6.412 -41.923 1.00 86.00 675 LYS A CA 1
ATOM 5481 C C . LYS A 1 675 ? 20.193 7.231 -41.366 1.00 86.00 675 LYS A C 1
ATOM 5483 O O . LYS A 1 675 ? 19.244 6.669 -40.829 1.00 86.00 675 LYS A O 1
ATOM 5488 N N . ARG A 1 676 ? 20.226 8.560 -41.526 1.00 84.12 676 ARG A N 1
ATOM 5489 C CA . ARG A 1 676 ? 19.103 9.432 -41.146 1.00 84.12 676 ARG A CA 1
ATOM 5490 C C . ARG A 1 676 ? 17.817 9.037 -41.878 1.00 84.12 676 ARG A C 1
ATOM 5492 O O . ARG A 1 676 ? 16.780 8.920 -41.236 1.00 84.12 676 ARG A O 1
ATOM 5499 N N . SER A 1 677 ? 17.890 8.781 -43.185 1.00 74.44 677 SER A N 1
ATOM 5500 C CA . SER A 1 677 ? 16.727 8.377 -43.988 1.00 74.44 677 SER A CA 1
ATOM 5501 C C . SER A 1 677 ? 16.153 7.017 -43.559 1.00 74.44 677 SER A C 1
ATOM 5503 O O . SER A 1 677 ? 14.934 6.856 -43.474 1.00 74.44 677 SER A O 1
ATOM 5505 N N . GLU A 1 678 ? 17.018 6.058 -43.215 1.00 82.31 678 GLU A N 1
ATOM 5506 C CA . GLU A 1 678 ? 16.624 4.762 -42.644 1.00 82.31 678 GLU A CA 1
ATOM 5507 C C . GLU A 1 678 ? 15.875 4.934 -41.309 1.00 82.31 678 GLU A C 1
ATOM 5509 O O . GLU A 1 678 ? 14.754 4.451 -41.151 1.00 82.31 678 GLU A O 1
ATOM 5514 N N . VAL A 1 679 ? 16.431 5.722 -40.384 1.00 80.88 679 VAL A N 1
ATOM 5515 C CA . VAL A 1 679 ? 15.824 5.996 -39.069 1.00 80.88 679 VAL A CA 1
ATOM 5516 C C . VAL A 1 679 ? 14.518 6.799 -39.182 1.00 80.88 679 VAL A C 1
ATOM 5518 O O . VAL A 1 679 ? 13.586 6.572 -38.409 1.00 80.88 679 VAL A O 1
ATOM 5521 N N . GLU A 1 680 ? 14.400 7.712 -40.152 1.00 77.25 680 GLU A N 1
ATOM 5522 C CA . GLU A 1 680 ? 13.148 8.432 -40.442 1.00 77.25 680 GLU A CA 1
ATOM 5523 C C . GLU A 1 680 ? 12.050 7.474 -40.930 1.00 77.25 680 GLU A C 1
ATOM 5525 O O . GLU A 1 680 ? 10.917 7.533 -40.441 1.00 77.25 680 GLU A O 1
ATOM 5530 N N . LYS A 1 681 ? 12.387 6.531 -41.818 1.00 78.25 681 LYS A N 1
ATOM 5531 C CA . LYS A 1 681 ? 11.465 5.489 -42.294 1.00 78.25 681 LYS A CA 1
ATOM 5532 C C . LYS A 1 681 ? 10.995 4.574 -41.157 1.00 78.25 681 LYS A C 1
ATOM 5534 O O . LYS A 1 681 ? 9.791 4.324 -41.040 1.00 78.25 681 LYS A O 1
ATOM 5539 N N . ASP A 1 682 ? 11.909 4.128 -40.300 1.00 80.56 682 ASP A N 1
ATOM 5540 C CA . ASP A 1 682 ? 11.591 3.298 -39.132 1.00 80.56 682 ASP A CA 1
ATOM 5541 C C . ASP A 1 682 ? 10.704 4.051 -38.132 1.00 80.56 682 ASP A C 1
ATOM 5543 O O . ASP A 1 682 ? 9.701 3.514 -37.649 1.00 80.56 682 ASP A O 1
ATOM 5547 N N . GLY A 1 683 ? 10.994 5.334 -37.894 1.00 77.81 683 GLY A N 1
ATOM 5548 C CA . GLY A 1 683 ? 10.151 6.227 -37.103 1.00 77.81 683 GLY A CA 1
ATOM 5549 C C . GLY A 1 683 ? 8.723 6.324 -37.652 1.00 77.81 683 GLY A C 1
ATOM 5550 O O . GLY A 1 683 ? 7.760 6.153 -36.902 1.00 77.81 683 GLY A O 1
ATOM 5551 N N . ILE A 1 684 ? 8.558 6.515 -38.965 1.00 76.12 684 ILE A N 1
ATOM 5552 C CA . ILE A 1 684 ? 7.242 6.564 -39.630 1.00 76.12 684 ILE A CA 1
ATOM 5553 C C . ILE A 1 684 ? 6.495 5.224 -39.503 1.00 76.12 684 ILE A C 1
ATOM 5555 O O . ILE A 1 684 ? 5.292 5.207 -39.211 1.00 76.12 684 ILE A O 1
ATOM 5559 N N . MET A 1 685 ? 7.184 4.092 -39.673 1.00 79.44 685 MET A N 1
ATOM 5560 C CA . MET A 1 685 ? 6.594 2.759 -39.494 1.00 79.44 685 MET A CA 1
ATOM 5561 C C . MET A 1 685 ? 6.138 2.523 -38.047 1.00 79.44 685 MET A C 1
ATOM 5563 O O . MET A 1 685 ? 5.009 2.072 -37.816 1.00 79.44 685 MET A O 1
ATOM 5567 N N . CYS A 1 686 ? 6.974 2.892 -37.076 1.00 80.69 686 CYS A N 1
ATOM 5568 C CA . CYS A 1 686 ? 6.680 2.802 -35.650 1.00 80.69 686 CYS A CA 1
ATOM 5569 C C . CYS A 1 686 ? 5.476 3.680 -35.260 1.00 80.69 686 CYS A C 1
ATOM 5571 O O . CYS A 1 686 ? 4.556 3.212 -34.584 1.00 80.69 686 CYS A O 1
ATOM 5573 N N . LEU A 1 687 ? 5.415 4.913 -35.775 1.00 74.50 687 LEU A N 1
ATOM 5574 C CA . LEU A 1 687 ? 4.303 5.853 -35.604 1.00 74.50 687 LEU A CA 1
ATOM 5575 C C . LEU A 1 687 ? 2.981 5.273 -36.131 1.00 74.50 687 LEU A C 1
ATOM 5577 O O . LEU A 1 687 ? 1.957 5.296 -35.444 1.00 74.50 687 LEU A O 1
ATOM 5581 N N . GLY A 1 688 ? 3.000 4.706 -37.342 1.00 74.25 688 GLY A N 1
ATOM 5582 C CA . GLY A 1 688 ? 1.835 4.052 -37.942 1.00 74.25 688 GLY A CA 1
ATOM 5583 C C . GLY A 1 688 ? 1.346 2.844 -37.136 1.00 74.25 688 GLY A C 1
ATOM 5584 O O . GLY A 1 688 ? 0.140 2.604 -37.047 1.00 74.25 688 GLY A O 1
ATOM 5585 N N . ALA A 1 689 ? 2.260 2.101 -36.509 1.00 80.50 689 ALA A N 1
ATOM 5586 C CA . ALA A 1 689 ? 1.929 0.980 -35.639 1.00 80.50 689 ALA A CA 1
ATOM 5587 C C . ALA A 1 689 ? 1.422 1.422 -34.251 1.00 80.50 689 ALA A C 1
ATOM 5589 O O . ALA A 1 689 ? 0.505 0.796 -33.718 1.00 80.50 689 ALA A O 1
ATOM 5590 N N . LEU A 1 690 ? 1.955 2.505 -33.676 1.00 77.19 690 LEU A N 1
ATOM 5591 C CA . LEU A 1 690 ? 1.475 3.086 -32.416 1.00 77.19 690 LEU A CA 1
ATOM 5592 C C . LEU A 1 690 ? 0.021 3.570 -32.543 1.00 77.19 690 LEU A C 1
ATOM 5594 O O . LEU A 1 690 ? -0.818 3.210 -31.722 1.00 77.19 690 LEU A O 1
ATOM 5598 N N . LYS A 1 691 ? -0.312 4.274 -33.634 1.00 71.25 691 LYS A N 1
ATOM 5599 C CA . LYS A 1 691 ? -1.691 4.708 -33.938 1.00 71.25 691 LYS A CA 1
ATOM 5600 C C . LYS A 1 691 ? -2.696 3.560 -33.977 1.00 71.25 691 LYS A C 1
ATOM 5602 O O . LYS A 1 691 ? -3.814 3.714 -33.494 1.00 71.25 691 LYS A O 1
ATOM 5607 N N . ARG A 1 692 ? -2.313 2.415 -34.557 1.00 75.56 692 ARG A N 1
ATOM 5608 C CA . ARG A 1 692 ? -3.171 1.219 -34.595 1.00 75.56 692 ARG A CA 1
ATOM 5609 C C . ARG A 1 692 ? -3.431 0.675 -33.190 1.00 75.56 692 ARG A C 1
ATOM 5611 O O . ARG A 1 692 ? -4.575 0.363 -32.886 1.00 75.56 692 ARG A O 1
ATOM 5618 N N . ASN A 1 693 ? -2.415 0.626 -32.327 1.00 71.44 693 ASN A N 1
ATOM 5619 C CA . ASN A 1 693 ? -2.602 0.196 -30.940 1.00 71.44 693 ASN A CA 1
ATOM 5620 C C . ASN A 1 693 ? -3.510 1.151 -30.155 1.00 71.44 693 ASN A C 1
ATOM 5622 O O . ASN A 1 693 ? -4.460 0.679 -29.541 1.00 71.44 693 ASN A O 1
ATOM 5626 N N . ILE A 1 694 ? -3.267 2.466 -30.214 1.00 66.31 694 ILE A N 1
ATOM 5627 C CA . ILE A 1 694 ? -4.078 3.463 -29.490 1.00 66.31 694 ILE A CA 1
ATOM 5628 C C . ILE A 1 694 ? -5.545 3.386 -29.932 1.00 66.31 694 ILE A C 1
ATOM 5630 O O . ILE A 1 694 ? -6.430 3.246 -29.093 1.00 66.31 694 ILE A O 1
ATOM 5634 N N . LYS A 1 695 ? -5.814 3.356 -31.245 1.00 65.12 695 LYS A N 1
ATOM 5635 C CA . LYS A 1 695 ? -7.183 3.236 -31.773 1.00 65.12 695 LYS A CA 1
ATOM 5636 C C . LYS A 1 695 ? -7.890 1.950 -31.317 1.00 65.12 695 LYS A C 1
ATOM 5638 O O . LYS A 1 695 ? -9.095 1.963 -31.088 1.00 65.12 695 LYS A O 1
ATOM 5643 N N . ASN A 1 696 ? -7.153 0.847 -31.173 1.00 62.22 696 ASN A N 1
ATOM 5644 C CA . ASN A 1 696 ? -7.699 -0.405 -30.646 1.00 62.22 696 ASN A CA 1
ATOM 5645 C C . ASN A 1 696 ? -7.950 -0.345 -29.123 1.00 62.22 696 ASN A C 1
ATOM 5647 O O . ASN A 1 696 ? -8.767 -1.108 -28.620 1.00 62.22 696 ASN A O 1
ATOM 5651 N N . GLN A 1 697 ? -7.281 0.555 -28.392 1.00 58.75 697 GLN A N 1
ATOM 5652 C CA . GLN A 1 697 ? -7.496 0.784 -26.957 1.00 58.75 697 GLN A CA 1
ATOM 5653 C C . GLN A 1 697 ? -8.684 1.717 -26.672 1.00 58.75 697 GLN A C 1
ATOM 5655 O O . GLN A 1 697 ? -9.355 1.523 -25.664 1.00 58.75 697 GLN A O 1
ATOM 5660 N N . GLU A 1 698 ? -9.008 2.660 -27.566 1.00 48.62 698 GLU A N 1
ATOM 5661 C CA . GLU A 1 698 ? -10.141 3.602 -27.424 1.00 48.62 698 GLU A CA 1
ATOM 5662 C C . GLU A 1 698 ? -11.539 2.943 -27.392 1.00 48.62 698 GLU A C 1
ATOM 5664 O O . GLU A 1 698 ? -12.533 3.630 -27.168 1.00 48.62 698 GLU A O 1
ATOM 5669 N N . HIS A 1 699 ? -11.653 1.633 -27.644 1.00 43.97 699 HIS A N 1
ATOM 5670 C CA . HIS A 1 699 ? -12.909 0.879 -27.482 1.00 43.97 699 HIS A CA 1
ATOM 5671 C C . HIS A 1 699 ? -13.083 0.268 -26.078 1.00 43.97 699 HIS A C 1
ATOM 5673 O O . HIS A 1 699 ? -14.156 -0.244 -25.772 1.00 43.97 699 HIS A O 1
ATOM 5679 N N . GLY A 1 700 ? -12.070 0.368 -25.210 1.00 40.38 700 GLY A N 1
ATOM 5680 C CA . GLY A 1 700 ? -12.209 0.233 -23.757 1.00 40.38 700 GLY A CA 1
ATOM 5681 C C . GLY A 1 700 ? -12.063 1.598 -23.073 1.00 40.38 700 GLY A C 1
ATOM 5682 O O . GLY A 1 700 ? -11.535 2.540 -23.657 1.00 40.38 700 GLY A O 1
ATOM 5683 N N . GLU A 1 701 ? -12.476 1.727 -21.808 1.00 36.06 701 GLU A N 1
ATOM 5684 C CA . GLU A 1 701 ? -12.450 3.008 -21.063 1.00 36.06 701 GLU A CA 1
ATOM 5685 C C . GLU A 1 701 ? -11.033 3.530 -20.702 1.00 36.06 701 GLU A C 1
ATOM 5687 O O . GLU A 1 701 ? -10.873 4.442 -19.885 1.00 36.06 701 GLU A O 1
ATOM 5692 N N . LEU A 1 702 ? -9.983 2.994 -21.331 1.00 39.62 702 LEU A N 1
ATOM 5693 C CA . LEU A 1 702 ? -8.583 3.388 -21.173 1.00 39.62 702 LEU A CA 1
ATOM 5694 C C . LEU A 1 702 ? -8.277 4.714 -21.892 1.00 39.62 702 LEU A C 1
ATOM 5696 O O . LEU A 1 702 ? -7.499 4.779 -22.844 1.00 39.62 702 LEU A O 1
ATOM 5700 N N . LYS A 1 703 ? -8.822 5.816 -21.363 1.00 39.91 703 LYS A N 1
ATOM 5701 C CA . LYS A 1 703 ? -8.275 7.159 -21.609 1.00 39.91 703 LYS A CA 1
ATOM 5702 C C . LYS A 1 703 ? -6.872 7.242 -21.004 1.00 39.91 703 LYS A C 1
ATOM 5704 O O . LYS A 1 703 ? -6.715 7.559 -19.826 1.00 39.91 703 LYS A O 1
ATOM 5709 N N . LEU A 1 704 ? -5.860 6.954 -21.820 1.00 38.72 704 LEU A N 1
ATOM 5710 C CA . LEU A 1 704 ? -4.441 7.029 -21.471 1.00 38.72 704 LEU A CA 1
ATOM 5711 C C . LEU A 1 704 ? -4.023 8.471 -21.130 1.00 38.72 704 LEU A C 1
ATOM 5713 O O . LEU A 1 704 ? -3.497 9.216 -21.950 1.00 38.72 704 LEU A O 1
ATOM 5717 N N . GLN A 1 705 ? -4.211 8.863 -19.869 1.00 41.38 705 GLN A N 1
ATOM 5718 C CA . GLN A 1 705 ? -3.579 10.050 -19.300 1.00 41.38 705 GLN A CA 1
ATOM 5719 C C . GLN A 1 705 ? -2.058 9.841 -19.210 1.00 41.38 705 GLN A C 1
ATOM 5721 O O . GLN A 1 705 ? -1.582 9.373 -18.175 1.00 41.38 705 GLN A O 1
ATOM 5726 N N . ARG A 1 706 ? -1.306 10.176 -20.273 1.00 42.31 706 ARG A N 1
ATOM 5727 C CA . ARG A 1 706 ? 0.107 10.649 -20.276 1.00 42.31 706 ARG A CA 1
ATOM 5728 C C . ARG A 1 706 ? 0.713 10.590 -21.680 1.00 42.31 706 ARG A C 1
ATOM 5730 O O . ARG A 1 706 ? 0.600 9.564 -22.334 1.00 42.31 706 ARG A O 1
ATOM 5737 N N . GLY A 1 707 ? 1.498 11.615 -22.032 1.00 40.97 707 GLY A N 1
ATOM 5738 C CA . GLY A 1 707 ? 2.753 11.522 -22.806 1.00 40.97 707 GLY A CA 1
ATOM 5739 C C . GLY A 1 707 ? 2.716 11.038 -24.263 1.00 40.97 707 GLY A C 1
ATOM 5740 O O . GLY A 1 707 ? 3.236 11.735 -25.131 1.00 40.97 707 GLY A O 1
ATOM 5741 N N . GLY A 1 708 ? 2.130 9.871 -24.536 1.00 41.00 708 GLY A N 1
ATOM 5742 C CA . GLY A 1 708 ? 2.125 9.211 -25.840 1.00 41.00 708 GLY A CA 1
ATOM 5743 C C . GLY A 1 708 ? 1.543 10.092 -26.939 1.00 41.00 708 GLY A C 1
ATOM 5744 O O . GLY A 1 708 ? 2.219 10.316 -27.935 1.00 41.00 708 GLY A O 1
ATOM 5745 N N . ASP A 1 709 ? 0.364 10.682 -26.722 1.00 45.66 709 ASP A N 1
ATOM 5746 C CA . ASP A 1 709 ? -0.252 11.613 -27.680 1.00 45.66 709 ASP A CA 1
ATOM 5747 C C . ASP A 1 709 ? 0.625 12.842 -27.942 1.00 45.66 709 ASP A C 1
ATOM 5749 O O . ASP A 1 709 ? 0.725 13.305 -29.073 1.00 45.66 709 ASP A O 1
ATOM 5753 N N . TYR A 1 710 ? 1.315 13.353 -26.921 1.00 43.66 710 TYR A N 1
ATOM 5754 C CA . TYR A 1 710 ? 2.194 14.513 -27.057 1.00 43.66 710 TYR A CA 1
ATOM 5755 C C . TYR A 1 710 ? 3.475 14.176 -27.836 1.00 43.66 710 TYR A C 1
ATOM 5757 O O . TYR A 1 710 ? 3.868 14.932 -28.719 1.00 43.66 710 TYR A O 1
ATOM 5765 N N . LEU A 1 711 ? 4.088 13.011 -27.596 1.00 42.28 711 LEU A N 1
ATOM 5766 C CA . LEU A 1 711 ? 5.216 12.525 -28.400 1.00 42.28 711 LEU A CA 1
ATOM 5767 C C . LEU A 1 711 ? 4.793 12.153 -29.828 1.00 42.28 711 LEU A C 1
ATOM 5769 O O . LEU A 1 711 ? 5.549 12.420 -30.759 1.00 42.28 711 LEU A O 1
ATOM 5773 N N . LEU A 1 712 ? 3.587 11.607 -30.014 1.00 46.25 712 LEU A N 1
ATOM 5774 C CA . LEU A 1 712 ? 2.976 11.352 -31.320 1.00 46.25 712 LEU A CA 1
ATOM 5775 C C . LEU A 1 712 ? 2.811 12.668 -32.094 1.00 46.25 712 LEU A C 1
ATOM 5777 O O . LEU A 1 712 ? 3.277 12.770 -33.226 1.00 46.25 712 LEU A O 1
ATOM 5781 N N . ILE A 1 713 ? 2.237 13.694 -31.455 1.00 49.03 713 ILE A N 1
ATOM 5782 C CA . ILE A 1 713 ? 2.069 15.042 -32.010 1.00 49.03 713 ILE A CA 1
ATOM 5783 C C . ILE A 1 713 ? 3.429 15.678 -32.313 1.00 49.03 713 ILE A C 1
ATOM 5785 O O . ILE A 1 713 ? 3.613 16.170 -33.419 1.00 49.03 713 ILE A O 1
ATOM 5789 N N . CYS A 1 714 ? 4.407 15.642 -31.401 1.00 44.78 714 CYS A N 1
ATOM 5790 C CA . CYS A 1 714 ? 5.744 16.197 -31.639 1.00 44.78 714 CYS A CA 1
ATOM 5791 C C . CYS A 1 714 ? 6.511 15.466 -32.756 1.00 44.78 714 CYS A C 1
ATOM 5793 O O . CYS A 1 714 ? 7.243 16.107 -33.510 1.00 44.78 714 CYS A O 1
ATOM 5795 N N . ALA A 1 715 ? 6.366 14.143 -32.875 1.00 47.19 715 ALA A N 1
ATOM 5796 C CA . ALA A 1 715 ? 6.989 13.362 -33.941 1.00 47.19 715 ALA A CA 1
ATOM 5797 C C . ALA A 1 715 ? 6.330 13.649 -35.296 1.00 47.19 715 ALA A C 1
ATOM 5799 O O . ALA A 1 715 ? 7.031 13.942 -36.262 1.00 47.19 715 ALA A O 1
ATOM 5800 N N . GLU A 1 716 ? 4.994 13.659 -35.359 1.00 52.91 716 GLU A N 1
ATOM 5801 C CA . GLU A 1 716 ? 4.253 14.111 -36.540 1.00 52.91 716 GLU A CA 1
ATOM 5802 C C . GLU A 1 716 ? 4.621 15.542 -36.928 1.00 52.91 716 GLU A C 1
ATOM 5804 O O . GLU A 1 716 ? 4.770 15.829 -38.111 1.00 52.91 716 GLU A O 1
ATOM 5809 N N . PHE A 1 717 ? 4.780 16.436 -35.949 1.00 49.56 717 PHE A N 1
ATOM 5810 C CA . PHE A 1 717 ? 5.099 17.840 -36.181 1.00 49.56 717 PHE A CA 1
ATOM 5811 C C . PHE A 1 717 ? 6.494 18.000 -36.786 1.00 49.56 717 PHE A C 1
ATOM 5813 O O . PHE A 1 717 ? 6.642 18.660 -37.811 1.00 49.56 717 PHE A O 1
ATOM 5820 N N . ASN A 1 718 ? 7.494 17.315 -36.229 1.00 49.28 718 ASN A N 1
ATOM 5821 C CA . ASN A 1 718 ? 8.862 17.365 -36.739 1.00 49.28 718 ASN A CA 1
ATOM 5822 C C . ASN A 1 718 ? 9.023 16.660 -38.096 1.00 49.28 718 ASN A C 1
ATOM 5824 O O . ASN A 1 718 ? 9.765 17.161 -38.938 1.00 49.28 718 ASN A O 1
ATOM 5828 N N . VAL A 1 719 ? 8.337 15.536 -38.339 1.00 51.34 719 VAL A N 1
ATOM 5829 C CA . VAL A 1 719 ? 8.352 14.861 -39.653 1.00 51.34 719 VAL A CA 1
ATOM 5830 C C . VAL A 1 719 ? 7.643 15.721 -40.698 1.00 51.34 719 VAL A C 1
ATOM 5832 O O . VAL A 1 719 ? 8.223 15.999 -41.745 1.00 51.34 719 VAL A O 1
ATOM 5835 N N . ALA A 1 720 ? 6.445 16.232 -40.393 1.00 50.94 720 ALA A N 1
ATOM 5836 C CA . ALA A 1 720 ? 5.711 17.105 -41.304 1.00 50.94 720 ALA A CA 1
ATOM 5837 C C . ALA A 1 720 ? 6.470 18.406 -41.603 1.00 50.94 720 ALA A C 1
ATOM 5839 O O . ALA A 1 720 ? 6.402 18.872 -42.734 1.00 50.94 720 ALA A O 1
ATOM 5840 N N . ILE A 1 721 ? 7.208 18.973 -40.636 1.00 50.12 721 ILE A N 1
ATOM 5841 C CA . ILE A 1 721 ? 8.089 20.127 -40.867 1.00 50.12 721 ILE A CA 1
ATOM 5842 C C . ILE A 1 721 ? 9.303 19.759 -41.719 1.00 50.12 721 ILE A C 1
ATOM 5844 O O . ILE A 1 721 ? 9.626 20.521 -42.620 1.00 50.12 721 ILE A O 1
ATOM 5848 N N . LYS A 1 722 ? 9.973 18.624 -41.489 1.00 54.34 722 LYS A N 1
ATOM 5849 C CA . LYS A 1 722 ? 11.168 18.246 -42.265 1.00 54.34 722 LYS A CA 1
ATOM 5850 C C . LYS A 1 722 ? 10.843 17.904 -43.718 1.00 54.34 722 LYS A C 1
ATOM 5852 O O . LYS A 1 722 ? 11.484 18.447 -44.616 1.0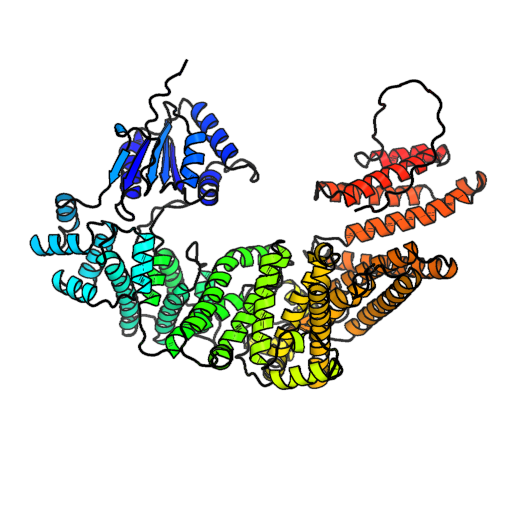0 54.34 722 LYS A O 1
ATOM 5857 N N . GLU A 1 723 ? 9.805 17.097 -43.954 1.00 54.22 723 GLU A N 1
ATOM 5858 C CA . GLU A 1 723 ? 9.272 16.845 -45.304 1.00 54.22 723 GLU A CA 1
ATOM 5859 C C . GLU A 1 723 ? 8.899 18.163 -46.005 1.00 54.22 723 GLU A C 1
ATOM 5861 O O . GLU A 1 723 ? 9.105 18.327 -47.206 1.00 54.22 723 GLU A O 1
ATOM 5866 N N . TRP A 1 724 ? 8.372 19.127 -45.247 1.00 53.12 724 TRP A N 1
ATOM 5867 C CA . TRP A 1 724 ? 7.940 20.427 -45.750 1.00 53.12 724 TRP A CA 1
ATOM 5868 C C . TRP A 1 724 ? 9.085 21.423 -46.006 1.00 53.12 724 TRP A C 1
ATOM 5870 O O . TRP A 1 724 ? 9.038 22.151 -46.996 1.00 53.12 724 TRP A O 1
ATOM 5880 N N . GLN A 1 725 ? 10.113 21.460 -45.157 1.00 50.19 725 GLN A N 1
ATOM 5881 C CA . GLN A 1 725 ? 11.293 22.314 -45.321 1.00 50.19 725 GLN A CA 1
ATOM 5882 C C . GLN A 1 725 ? 12.159 21.836 -46.491 1.00 50.19 725 GLN A C 1
ATOM 5884 O O . GLN A 1 725 ? 12.598 22.668 -47.281 1.00 50.19 725 GLN A O 1
ATOM 5889 N N . SER A 1 726 ? 12.336 20.517 -46.651 1.00 52.88 726 SER A N 1
ATOM 5890 C CA . SER A 1 726 ? 12.960 19.945 -47.852 1.00 52.88 726 SER A CA 1
ATOM 5891 C C . SER A 1 726 ? 12.140 20.279 -49.099 1.00 52.88 726 SER A C 1
ATOM 5893 O O . SER A 1 726 ? 12.686 20.820 -50.050 1.00 52.88 726 SER A O 1
ATOM 5895 N N . ALA A 1 727 ? 10.814 20.094 -49.065 1.00 50.31 727 ALA A N 1
ATOM 5896 C CA . ALA A 1 727 ? 9.960 20.482 -50.186 1.00 50.31 727 ALA A CA 1
ATOM 5897 C C . ALA A 1 727 ? 10.078 21.980 -50.542 1.00 50.31 727 ALA A C 1
ATOM 5899 O O . ALA A 1 727 ? 10.213 22.317 -51.709 1.00 50.31 727 ALA A O 1
ATOM 5900 N N . ILE A 1 728 ? 10.026 22.905 -49.577 1.00 49.16 728 ILE A N 1
ATOM 5901 C CA . ILE A 1 728 ? 10.029 24.346 -49.891 1.00 49.16 728 ILE A CA 1
ATOM 5902 C C . ILE A 1 728 ? 11.372 24.865 -50.408 1.00 49.16 728 ILE A C 1
ATOM 5904 O O . ILE A 1 728 ? 11.367 25.795 -51.213 1.00 49.16 728 ILE A O 1
ATOM 5908 N N . ASN A 1 729 ? 12.498 24.325 -49.945 1.00 52.75 729 ASN A N 1
ATOM 5909 C CA . ASN A 1 729 ? 13.808 24.865 -50.312 1.00 52.75 729 ASN A CA 1
ATOM 5910 C C . ASN A 1 729 ? 14.258 24.460 -51.729 1.00 52.75 729 ASN A C 1
ATOM 5912 O O . ASN A 1 729 ? 15.100 25.151 -52.298 1.00 52.75 729 ASN A O 1
ATOM 5916 N N . ASP A 1 730 ? 13.664 23.406 -52.302 1.00 51.12 730 ASP A N 1
ATOM 5917 C CA . ASP A 1 730 ? 14.132 22.777 -53.546 1.00 51.12 730 ASP A CA 1
ATOM 5918 C C . ASP A 1 730 ? 13.256 23.075 -54.789 1.00 51.12 730 ASP A C 1
ATOM 5920 O O . ASP A 1 730 ? 13.586 22.619 -55.882 1.00 51.12 730 ASP A O 1
ATOM 5924 N N . PHE A 1 731 ? 12.153 23.835 -54.670 1.00 54.62 731 PHE A N 1
ATOM 5925 C CA . PHE A 1 731 ? 11.203 24.061 -55.779 1.00 54.62 731 PHE A CA 1
ATOM 5926 C C . PHE A 1 731 ? 11.273 25.434 -56.460 1.00 54.62 731 PHE A C 1
ATOM 5928 O O . PHE A 1 731 ? 11.336 26.487 -55.823 1.00 54.62 731 PHE A O 1
ATOM 5935 N N . THR A 1 732 ? 11.084 25.419 -57.781 1.00 58.16 732 THR A N 1
ATOM 5936 C CA . THR A 1 732 ? 10.709 26.594 -58.580 1.00 58.16 732 THR A CA 1
ATOM 5937 C C . THR A 1 732 ? 9.221 26.954 -58.406 1.00 58.16 732 THR A C 1
ATOM 5939 O O . THR A 1 732 ? 8.399 26.120 -58.015 1.00 58.16 732 THR A O 1
ATOM 5942 N N . GLU A 1 733 ? 8.822 28.191 -58.748 1.00 55.22 733 GLU A N 1
ATOM 5943 C CA . GLU A 1 733 ? 7.409 28.629 -58.673 1.00 55.22 733 GLU A CA 1
ATOM 5944 C C . GLU A 1 733 ? 6.440 27.722 -59.457 1.00 55.22 733 GLU A C 1
ATOM 5946 O O . GLU A 1 733 ? 5.283 27.568 -59.060 1.00 55.22 733 GLU A O 1
ATOM 5951 N N . ALA A 1 734 ? 6.902 27.098 -60.545 1.00 56.59 734 ALA A N 1
ATOM 5952 C CA . ALA A 1 734 ? 6.100 26.187 -61.359 1.00 56.59 734 ALA A CA 1
ATOM 5953 C C . ALA A 1 734 ? 5.805 24.861 -60.636 1.00 56.59 734 ALA A C 1
ATOM 5955 O O . ALA A 1 734 ? 4.680 24.360 -60.682 1.00 56.59 734 ALA A O 1
ATOM 5956 N N . GLU A 1 735 ? 6.788 24.307 -59.927 1.00 56.97 735 GLU A N 1
ATOM 5957 C CA . GLU A 1 735 ? 6.645 23.044 -59.194 1.00 56.97 735 GLU A CA 1
ATOM 5958 C C . GLU A 1 735 ? 5.786 23.227 -57.941 1.00 56.97 735 GLU A C 1
ATOM 5960 O O . GLU A 1 735 ? 4.930 22.386 -57.645 1.00 56.97 735 GLU A O 1
ATOM 5965 N N . ALA A 1 736 ? 5.903 24.384 -57.279 1.00 55.81 736 ALA A N 1
ATOM 5966 C CA . ALA A 1 736 ? 5.083 24.760 -56.131 1.00 55.81 736 ALA A CA 1
ATOM 5967 C C . ALA A 1 736 ? 3.564 24.709 -56.411 1.00 55.81 736 ALA A C 1
ATOM 5969 O O . ALA A 1 736 ? 2.774 24.487 -55.491 1.00 55.81 736 ALA A O 1
ATOM 5970 N N . LEU A 1 737 ? 3.126 24.862 -57.667 1.00 57.62 737 LEU A N 1
ATOM 5971 C CA . LEU A 1 737 ? 1.713 24.758 -58.060 1.00 57.62 737 LEU A CA 1
ATOM 5972 C C . LEU A 1 737 ? 1.184 23.312 -58.104 1.00 57.62 737 LEU A C 1
ATOM 5974 O O . LEU A 1 737 ? -0.028 23.109 -58.027 1.00 57.62 737 LEU A O 1
ATOM 5978 N N . THR A 1 738 ? 2.066 22.312 -58.185 1.00 58.09 738 THR A N 1
ATOM 5979 C CA . THR A 1 738 ? 1.697 20.882 -58.242 1.00 58.09 738 THR A CA 1
ATOM 5980 C C . THR A 1 738 ? 1.483 20.252 -56.859 1.00 58.09 738 THR A C 1
ATOM 5982 O O . THR A 1 738 ? 0.822 19.220 -56.727 1.00 58.09 738 THR A O 1
ATOM 5985 N N . ILE A 1 739 ? 1.998 20.894 -55.806 1.00 57.44 739 ILE A N 1
ATOM 5986 C CA . ILE A 1 739 ? 1.978 20.380 -54.433 1.00 57.44 739 ILE A CA 1
ATOM 5987 C C . ILE A 1 739 ? 0.533 20.322 -53.898 1.00 57.44 739 ILE A C 1
ATOM 5989 O O . ILE A 1 739 ? -0.224 21.293 -54.009 1.00 57.44 739 ILE A O 1
ATOM 5993 N N . PRO A 1 740 ? 0.112 19.233 -53.224 1.00 63.28 740 PRO A N 1
ATOM 5994 C CA . PRO A 1 740 ? -1.231 19.115 -52.664 1.00 63.28 740 PRO A CA 1
ATOM 5995 C C . PRO A 1 740 ? -1.389 19.911 -51.349 1.00 63.28 740 PRO A C 1
ATOM 5997 O O . PRO A 1 740 ? -1.702 19.341 -50.302 1.00 63.28 740 PRO A O 1
ATOM 6000 N N . TRP A 1 741 ? -1.245 21.243 -51.381 1.00 62.44 741 TRP A N 1
ATOM 6001 C CA . TRP A 1 741 ? -1.320 22.149 -50.214 1.00 62.44 741 TRP A CA 1
ATOM 6002 C C . TRP A 1 741 ? -2.549 21.911 -49.312 1.00 62.44 741 TRP A C 1
ATOM 6004 O O . TRP A 1 741 ? -2.470 22.003 -48.087 1.00 62.44 741 TRP A O 1
ATOM 6014 N N . LYS A 1 742 ? -3.696 21.524 -49.896 1.00 61.38 742 LYS A N 1
ATOM 6015 C CA . LYS A 1 742 ? -4.942 21.177 -49.173 1.00 61.38 742 LYS A CA 1
ATOM 6016 C C . LYS A 1 742 ? -4.852 19.898 -48.314 1.00 61.38 742 LYS A C 1
ATOM 6018 O O . LYS A 1 742 ? -5.776 19.651 -47.530 1.00 61.38 742 LYS A O 1
ATOM 6023 N N . LYS A 1 743 ? -3.819 19.063 -48.488 1.00 61.59 743 LYS A N 1
ATOM 6024 C CA . LYS A 1 743 ? -3.507 17.875 -47.669 1.00 61.59 743 LYS A CA 1
ATOM 6025 C C . LYS A 1 743 ? -2.657 18.283 -46.460 1.00 61.59 743 LYS A C 1
ATOM 6027 O O . LYS A 1 743 ? -3.072 18.031 -45.333 1.00 61.59 743 LYS A O 1
ATOM 6032 N N . TYR A 1 744 ? -1.568 19.020 -46.686 1.00 59.28 744 TYR A N 1
ATOM 6033 C CA . TYR A 1 744 ? -0.702 19.560 -45.627 1.00 59.28 744 TYR A CA 1
ATOM 6034 C C . TYR A 1 744 ? -1.459 20.499 -44.677 1.00 59.28 744 TYR A C 1
ATOM 6036 O O . TYR A 1 744 ? -1.485 20.271 -43.469 1.00 59.28 744 TYR A O 1
ATOM 6044 N N . ALA A 1 745 ? -2.221 21.459 -45.214 1.00 60.09 745 ALA A N 1
ATOM 6045 C CA . ALA A 1 745 ? -3.066 22.348 -44.410 1.00 60.09 745 ALA A CA 1
ATOM 6046 C C . ALA A 1 745 ? -4.182 21.615 -43.632 1.00 60.09 745 ALA A C 1
ATOM 6048 O O . ALA A 1 745 ? -4.760 22.184 -42.709 1.00 60.09 745 ALA A O 1
ATOM 6049 N N . ARG A 1 746 ? -4.516 20.366 -43.998 1.00 62.84 746 ARG A N 1
ATOM 6050 C CA . ARG A 1 746 ? -5.434 19.508 -43.232 1.00 62.84 746 ARG A CA 1
ATOM 6051 C C . ARG A 1 746 ? -4.733 18.837 -42.055 1.00 62.84 746 ARG A C 1
ATOM 6053 O O . ARG A 1 746 ? -5.273 18.894 -40.956 1.00 62.84 746 ARG A O 1
ATOM 6060 N N . ALA A 1 747 ? -3.563 18.241 -42.286 1.00 56.09 747 ALA A N 1
ATOM 6061 C CA . ALA A 1 747 ? -2.776 17.582 -41.245 1.00 56.09 747 ALA A CA 1
ATOM 6062 C C . ALA A 1 747 ? -2.414 18.572 -40.128 1.00 56.09 747 ALA A C 1
ATOM 6064 O O . ALA A 1 747 ? -2.857 18.416 -38.993 1.00 56.09 747 ALA A O 1
ATOM 6065 N N . ILE A 1 748 ? -1.745 19.668 -40.492 1.00 58.00 748 ILE A N 1
ATOM 6066 C CA . ILE A 1 748 ? -1.249 20.670 -39.543 1.00 58.00 748 ILE A CA 1
ATOM 6067 C C . ILE A 1 748 ? -2.403 21.329 -38.758 1.00 58.00 748 ILE A C 1
ATOM 6069 O O . ILE A 1 748 ? -2.302 21.526 -37.550 1.00 58.00 748 ILE A O 1
ATOM 6073 N N . SER A 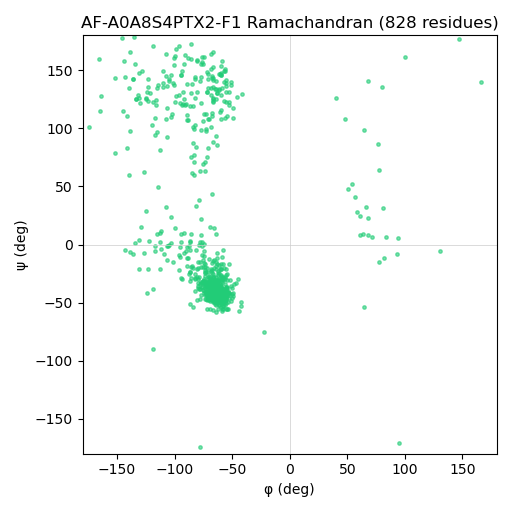1 749 ? -3.543 21.610 -39.404 1.00 62.28 749 SER A N 1
ATOM 6074 C CA . SER A 1 749 ? -4.734 22.156 -38.727 1.00 62.28 749 SER A CA 1
ATOM 6075 C C . SER A 1 749 ? -5.346 21.177 -37.715 1.00 62.28 749 SER A C 1
ATOM 6077 O O . SER A 1 749 ? -5.759 21.606 -36.637 1.00 62.28 749 SER A O 1
ATOM 6079 N N . GLY A 1 750 ? -5.373 19.875 -38.027 1.00 60.19 750 GLY A N 1
ATOM 6080 C CA . GLY A 1 750 ? -5.798 18.839 -37.083 1.00 60.19 750 GLY A CA 1
ATOM 6081 C C . GLY A 1 750 ? -4.859 18.744 -35.880 1.00 60.19 750 GLY A C 1
ATOM 6082 O O . GLY A 1 750 ? -5.321 18.757 -34.744 1.00 60.19 750 GLY A O 1
ATOM 6083 N N . MET A 1 751 ? -3.548 18.750 -36.125 1.00 57.50 751 MET A N 1
ATOM 6084 C CA . MET A 1 751 ? -2.518 18.655 -35.085 1.00 57.50 751 MET A CA 1
ATOM 6085 C C . MET A 1 751 ? -2.522 19.867 -34.144 1.00 57.50 751 MET A C 1
ATOM 6087 O O . MET A 1 751 ? -2.530 19.692 -32.927 1.00 57.50 751 MET A O 1
ATOM 6091 N N . MET A 1 752 ? -2.604 21.095 -34.679 1.00 62.62 752 MET A N 1
ATOM 6092 C CA . MET A 1 752 ? -2.723 22.303 -33.849 1.00 62.62 752 MET A CA 1
ATOM 6093 C C . MET A 1 752 ? -3.993 22.294 -32.994 1.00 62.62 752 MET A C 1
ATOM 6095 O O . MET A 1 752 ? -3.958 22.762 -31.858 1.00 62.62 752 MET A O 1
ATOM 6099 N N . LYS A 1 753 ? -5.110 21.761 -33.512 1.00 63.69 753 LYS A N 1
ATOM 6100 C CA . LYS A 1 753 ? -6.337 21.611 -32.724 1.00 63.69 753 LYS A CA 1
ATOM 6101 C C . LYS A 1 753 ? -6.126 20.633 -31.563 1.00 63.69 753 LYS A C 1
ATOM 6103 O O . LYS A 1 753 ? -6.458 20.976 -30.435 1.00 63.69 753 LYS A O 1
ATOM 6108 N N . THR A 1 754 ? -5.533 19.465 -31.816 1.00 54.88 754 THR A N 1
ATOM 6109 C CA . THR A 1 754 ? -5.263 18.465 -30.770 1.00 54.88 754 THR A CA 1
ATOM 6110 C C . THR A 1 754 ? -4.312 19.003 -29.695 1.00 54.88 754 THR A C 1
ATOM 6112 O O . THR A 1 754 ? -4.596 18.857 -28.510 1.00 54.88 754 THR A O 1
ATOM 6115 N N . ALA A 1 755 ? -3.236 19.699 -30.080 1.00 54.53 755 ALA A N 1
ATOM 6116 C CA . ALA A 1 755 ? -2.308 20.328 -29.134 1.00 54.53 755 ALA A CA 1
ATOM 6117 C C . ALA A 1 755 ? -2.977 21.432 -28.288 1.00 54.53 755 ALA A C 1
ATOM 6119 O O . ALA A 1 755 ? -2.784 21.496 -27.075 1.00 54.53 755 ALA A O 1
ATOM 6120 N N . HIS A 1 756 ? -3.815 22.268 -28.906 1.00 61.03 756 HIS A N 1
ATOM 6121 C CA . HIS A 1 756 ? -4.606 23.286 -28.210 1.00 61.03 756 HIS A CA 1
ATOM 6122 C C . HIS A 1 756 ? -5.605 22.675 -27.213 1.00 61.03 756 HIS A C 1
ATOM 6124 O O . HIS A 1 756 ? -5.736 23.147 -26.083 1.00 61.03 756 HIS A O 1
ATOM 6130 N N . ASP A 1 757 ? -6.313 21.621 -27.623 1.00 58.66 757 ASP A N 1
ATOM 6131 C CA . ASP A 1 757 ? -7.298 20.952 -26.776 1.00 58.66 757 ASP A CA 1
ATOM 6132 C C . ASP A 1 757 ? -6.613 20.177 -25.626 1.00 58.66 757 ASP A C 1
ATOM 6134 O O . ASP A 1 757 ? -7.180 20.087 -24.539 1.00 58.66 757 ASP A O 1
ATOM 6138 N N . TRP A 1 758 ? -5.358 19.734 -25.798 1.00 53.53 758 TRP A N 1
ATOM 6139 C CA . TRP A 1 758 ? -4.511 19.194 -24.723 1.00 53.53 758 TRP A CA 1
ATOM 6140 C C . TRP A 1 758 ? -4.048 20.271 -23.726 1.00 53.53 758 TRP A C 1
ATOM 6142 O O . TRP A 1 758 ? -4.149 20.067 -22.513 1.00 53.53 758 TRP A O 1
ATOM 6152 N N . LEU A 1 759 ? -3.602 21.438 -24.211 1.00 55.88 759 LEU A N 1
ATOM 6153 C CA . LEU A 1 759 ? -3.180 22.573 -23.371 1.00 55.88 759 LEU A CA 1
ATOM 6154 C C . LEU A 1 759 ? -4.322 23.127 -22.507 1.00 55.88 759 LEU A C 1
ATOM 6156 O O . LEU A 1 759 ? -4.089 23.565 -21.384 1.00 55.88 759 LEU A O 1
ATOM 6160 N N . LYS A 1 760 ? -5.569 23.056 -22.988 1.00 59.94 760 LYS A N 1
ATOM 6161 C CA . LYS A 1 760 ? -6.762 23.374 -22.184 1.00 59.94 760 LYS A CA 1
ATOM 6162 C C . LYS A 1 760 ? -6.957 22.461 -20.974 1.00 59.94 760 LYS A C 1
ATOM 6164 O O . LYS A 1 760 ? -7.546 22.897 -19.991 1.00 59.94 760 LYS A O 1
ATOM 6169 N N . VAL A 1 761 ? -6.530 21.203 -21.068 1.00 47.28 761 VAL A N 1
ATOM 6170 C CA . VAL A 1 761 ? -6.656 20.208 -19.990 1.00 47.28 761 VAL A CA 1
ATOM 6171 C C . VAL A 1 761 ? -5.461 20.273 -19.034 1.00 47.28 761 VAL A C 1
ATOM 6173 O O . VAL A 1 761 ? -5.606 19.930 -17.866 1.00 47.28 761 VAL A O 1
ATOM 6176 N N . ASN A 1 762 ? -4.305 20.755 -19.505 1.00 43.34 762 ASN A N 1
ATOM 6177 C CA . ASN A 1 762 ? -3.055 20.829 -18.744 1.00 43.34 762 ASN A CA 1
ATOM 6178 C C . ASN A 1 762 ? -2.468 22.262 -18.757 1.00 43.34 762 ASN A C 1
ATOM 6180 O O . ASN A 1 762 ? -1.383 22.479 -19.306 1.00 43.34 762 ASN A O 1
ATOM 6184 N N . PRO A 1 763 ? -3.173 23.267 -18.198 1.00 42.28 763 PRO A N 1
ATOM 6185 C CA . PRO A 1 763 ? -2.673 24.636 -18.153 1.00 42.28 763 PRO A CA 1
ATOM 6186 C C . PRO A 1 763 ? -1.458 24.730 -17.217 1.00 42.28 763 PRO A C 1
ATOM 6188 O O . PRO A 1 763 ? -1.592 24.568 -16.007 1.00 42.28 763 PRO A O 1
ATOM 6191 N N . GLY A 1 764 ? -0.279 25.010 -17.778 1.00 43.53 764 GLY A N 1
ATOM 6192 C CA . GLY A 1 764 ? 0.950 25.249 -17.009 1.00 43.53 764 GLY A CA 1
ATOM 6193 C C . GLY A 1 764 ? 2.188 24.464 -17.449 1.00 43.53 764 GLY A C 1
ATOM 6194 O O . GLY A 1 764 ? 3.258 24.739 -16.920 1.00 43.53 764 GLY A O 1
ATOM 6195 N N . ASP A 1 765 ? 2.093 23.532 -18.406 1.00 49.06 765 ASP A N 1
ATOM 6196 C CA . ASP A 1 765 ? 3.276 22.846 -18.955 1.00 49.06 765 ASP A CA 1
ATOM 6197 C C . ASP A 1 765 ? 4.095 23.805 -19.858 1.00 49.06 765 ASP A C 1
ATOM 6199 O O . ASP A 1 765 ? 3.617 24.197 -20.934 1.00 49.06 765 ASP A O 1
ATOM 6203 N N . PRO A 1 766 ? 5.324 24.199 -19.460 1.00 45.66 766 PRO A N 1
ATOM 6204 C CA . PRO A 1 766 ? 6.108 25.182 -20.204 1.00 45.66 766 PRO A CA 1
ATOM 6205 C C . PRO A 1 766 ? 6.686 24.610 -21.506 1.00 45.66 766 PRO A C 1
ATOM 6207 O O . PRO A 1 766 ? 6.878 25.353 -22.470 1.00 45.66 766 PRO A O 1
ATOM 6210 N N . VAL A 1 767 ? 6.915 23.294 -21.577 1.00 48.72 767 VAL A N 1
ATOM 6211 C CA . VAL A 1 767 ? 7.439 22.622 -22.774 1.00 48.72 767 VAL A CA 1
ATOM 6212 C C . VAL A 1 767 ? 6.339 22.522 -23.829 1.00 48.72 767 VAL A C 1
ATOM 6214 O O . VAL A 1 767 ? 6.582 22.787 -25.007 1.00 48.72 767 VAL A O 1
ATOM 6217 N N . ALA A 1 768 ? 5.114 22.197 -23.411 1.00 50.75 768 ALA A N 1
ATOM 6218 C CA . ALA A 1 768 ? 3.956 22.159 -24.296 1.00 50.75 768 ALA A CA 1
ATOM 6219 C C . ALA A 1 768 ? 3.565 23.554 -24.802 1.00 50.75 768 ALA A C 1
ATOM 6221 O O . ALA A 1 768 ? 3.252 23.694 -25.986 1.00 50.75 768 ALA A O 1
ATOM 6222 N N . SER A 1 769 ? 3.636 24.592 -23.956 1.00 54.69 769 SER A N 1
ATOM 6223 C CA . SER A 1 769 ? 3.420 25.975 -24.405 1.00 54.69 769 SER A CA 1
ATOM 6224 C C . SER A 1 769 ? 4.483 26.399 -25.421 1.00 54.69 769 SER A C 1
ATOM 6226 O O . SER A 1 769 ? 4.134 26.844 -26.513 1.00 54.69 769 SER A O 1
ATOM 6228 N N . GLY A 1 770 ? 5.770 26.184 -25.116 1.00 57.22 770 GLY A N 1
ATOM 6229 C CA . GLY A 1 770 ? 6.876 26.539 -26.012 1.00 57.22 770 GLY A CA 1
ATOM 6230 C C . GLY A 1 770 ? 6.795 25.843 -27.375 1.00 57.22 770 GLY A C 1
ATOM 6231 O O . GLY A 1 770 ? 6.921 26.495 -28.410 1.00 57.22 770 GLY A O 1
ATOM 6232 N N . ASN A 1 771 ? 6.492 24.541 -27.400 1.00 52.28 771 ASN A N 1
ATOM 6233 C CA . ASN A 1 771 ? 6.312 23.802 -28.652 1.00 52.28 771 ASN A CA 1
ATOM 6234 C C . ASN A 1 771 ? 5.059 24.238 -29.430 1.00 52.28 771 ASN A C 1
ATOM 6236 O O . ASN A 1 771 ? 5.079 24.237 -30.660 1.00 52.28 771 ASN A O 1
ATOM 624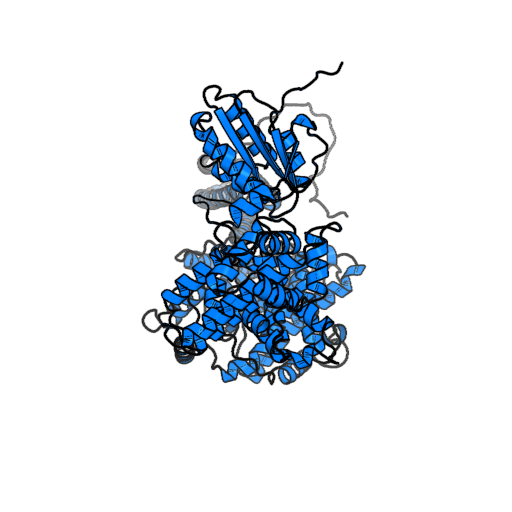0 N N . PHE A 1 772 ? 3.977 24.636 -28.753 1.00 61.66 772 PHE A N 1
ATOM 6241 C CA . PHE A 1 772 ? 2.774 25.145 -29.418 1.00 61.66 772 PHE A CA 1
ATOM 6242 C C . PHE A 1 772 ? 2.978 26.547 -30.011 1.00 61.66 772 PHE A C 1
ATOM 6244 O O . PHE A 1 772 ? 2.465 26.831 -31.096 1.00 61.66 772 PHE A O 1
ATOM 6251 N N . ASP A 1 773 ? 3.758 27.406 -29.354 1.00 63.31 773 ASP A N 1
ATOM 6252 C CA . ASP A 1 773 ? 4.123 28.724 -29.881 1.00 63.31 773 ASP A CA 1
ATOM 6253 C C . ASP A 1 773 ? 5.145 28.621 -31.027 1.00 63.31 773 ASP A C 1
ATOM 6255 O O . ASP A 1 773 ? 4.943 29.258 -32.065 1.00 63.31 773 ASP A O 1
ATOM 6259 N N . TYR A 1 774 ? 6.147 27.735 -30.925 1.00 58.66 774 TYR A N 1
ATOM 6260 C CA . TYR A 1 774 ? 7.020 27.376 -32.053 1.00 58.66 774 TYR A CA 1
ATOM 6261 C C . TYR A 1 774 ? 6.197 26.863 -33.245 1.00 58.66 774 TYR A C 1
ATOM 6263 O O . TYR A 1 774 ? 6.353 27.333 -34.375 1.00 58.66 774 TYR A O 1
ATOM 6271 N N . ALA A 1 775 ? 5.223 25.983 -32.990 1.00 57.19 775 ALA A N 1
ATOM 6272 C CA . ALA A 1 775 ? 4.340 25.482 -34.034 1.00 57.19 775 ALA A CA 1
ATOM 6273 C C . ALA A 1 775 ? 3.501 26.584 -34.697 1.00 57.19 775 ALA A C 1
ATOM 6275 O O . ALA A 1 775 ? 3.318 26.593 -35.917 1.00 57.19 775 ALA A O 1
ATOM 6276 N N . ARG A 1 776 ? 3.014 27.547 -33.907 1.00 66.38 776 ARG A N 1
ATOM 6277 C CA . ARG A 1 776 ? 2.282 28.720 -34.399 1.00 66.38 776 ARG A CA 1
ATOM 6278 C C . ARG A 1 776 ? 3.174 29.620 -35.271 1.00 66.38 776 ARG A C 1
ATOM 6280 O O . ARG A 1 776 ? 2.683 30.189 -36.247 1.00 66.38 776 ARG A O 1
ATOM 6287 N N . GLN A 1 777 ? 4.466 29.722 -34.958 1.00 65.56 777 GLN A N 1
ATOM 6288 C CA . GLN A 1 777 ? 5.449 30.486 -35.730 1.00 65.56 777 GLN A CA 1
ATOM 6289 C C . GLN A 1 777 ? 5.772 29.827 -37.082 1.00 65.56 777 GLN A C 1
ATOM 6291 O O . GLN A 1 777 ? 5.695 30.498 -38.111 1.00 65.56 777 GLN A O 1
ATOM 6296 N N . GLU A 1 778 ? 6.028 28.519 -37.121 1.00 61.03 778 GLU A N 1
ATOM 6297 C CA . GLU A 1 778 ? 6.275 27.777 -38.373 1.00 61.03 778 GLU A CA 1
ATOM 6298 C C . GLU A 1 778 ? 5.051 27.806 -39.310 1.00 61.03 778 GLU A C 1
ATOM 6300 O O . GLU A 1 778 ? 5.168 28.077 -40.508 1.00 61.03 778 GLU A O 1
ATOM 6305 N N . VAL A 1 779 ? 3.837 27.655 -38.763 1.00 64.38 779 VAL A N 1
ATOM 6306 C CA . VAL A 1 779 ? 2.585 27.786 -39.537 1.00 64.38 779 VAL A CA 1
ATOM 6307 C C . VAL A 1 779 ? 2.393 29.192 -40.105 1.00 64.38 779 VAL A C 1
ATOM 6309 O O . VAL A 1 779 ? 1.842 29.348 -41.198 1.00 64.38 779 VAL A O 1
ATOM 6312 N N . ARG A 1 780 ? 2.876 30.228 -39.416 1.00 68.69 780 ARG A N 1
ATOM 6313 C CA . ARG A 1 780 ? 2.875 31.590 -39.952 1.00 68.69 780 ARG A CA 1
ATOM 6314 C C . ARG A 1 780 ? 3.842 31.726 -41.132 1.00 68.69 780 ARG A C 1
ATOM 6316 O O . ARG A 1 780 ? 3.425 32.230 -42.174 1.00 68.69 780 ARG A O 1
ATOM 6323 N N . VAL A 1 781 ? 5.073 31.223 -41.012 1.00 64.19 781 VAL A N 1
ATOM 6324 C CA . VAL A 1 781 ? 6.058 31.211 -42.113 1.00 64.19 781 VAL A CA 1
ATOM 6325 C C . VAL A 1 781 ? 5.510 30.449 -43.328 1.00 64.19 781 VAL A C 1
ATOM 6327 O O . VAL A 1 781 ? 5.642 30.913 -44.460 1.00 64.19 781 VAL A O 1
ATOM 6330 N N . PHE A 1 782 ? 4.798 29.339 -43.111 1.00 62.91 782 PHE A N 1
ATOM 6331 C CA . PHE A 1 782 ? 4.074 28.604 -44.156 1.00 62.91 782 PHE A CA 1
ATOM 6332 C C . PHE A 1 782 ? 3.010 29.447 -44.873 1.00 62.91 782 PHE A C 1
ATOM 6334 O O . PHE A 1 782 ? 2.979 29.484 -46.104 1.00 62.91 782 PHE A O 1
ATOM 6341 N N . VAL A 1 783 ? 2.155 30.160 -44.131 1.00 65.75 783 VAL A N 1
ATOM 6342 C CA . VAL A 1 783 ? 1.138 31.065 -44.704 1.00 65.75 783 VAL A CA 1
ATOM 6343 C C . VAL A 1 783 ? 1.782 32.220 -45.481 1.00 65.75 783 VAL A C 1
ATOM 6345 O O . VAL A 1 783 ? 1.223 32.682 -46.478 1.00 65.75 783 VAL A O 1
ATOM 6348 N N . GLU A 1 784 ? 2.940 32.703 -45.035 1.00 68.81 784 GLU A N 1
ATOM 6349 C CA . GLU A 1 784 ? 3.669 33.803 -45.668 1.00 68.81 784 GLU A CA 1
ATOM 6350 C C . GLU A 1 784 ? 4.403 33.358 -46.951 1.00 68.81 784 GLU A C 1
ATOM 6352 O O . GLU A 1 784 ? 4.377 34.108 -47.931 1.00 68.81 784 GLU A O 1
ATOM 6357 N N . LYS A 1 785 ? 4.949 32.131 -46.998 1.00 64.44 785 LYS A N 1
ATOM 6358 C CA . LYS A 1 785 ? 5.658 31.560 -48.164 1.00 64.44 785 LYS A CA 1
ATOM 6359 C C . LYS A 1 785 ? 4.773 30.853 -49.206 1.00 64.44 785 LYS A C 1
ATOM 6361 O O . LYS A 1 785 ? 5.187 30.748 -50.354 1.00 64.44 785 LYS A O 1
ATOM 6366 N N . ALA A 1 786 ? 3.581 30.362 -48.857 1.00 61.88 786 ALA A N 1
ATOM 6367 C CA . ALA A 1 786 ? 2.719 29.650 -49.815 1.00 61.88 786 ALA A CA 1
ATOM 6368 C C . ALA A 1 786 ? 2.294 30.545 -51.007 1.00 61.88 786 ALA A C 1
ATOM 6370 O O . ALA A 1 786 ? 2.055 31.734 -50.797 1.00 61.88 786 ALA A O 1
ATOM 6371 N N . PRO A 1 787 ? 2.105 30.023 -52.237 1.00 67.06 787 PRO A N 1
ATOM 6372 C CA . PRO A 1 787 ? 1.656 30.842 -53.367 1.00 67.06 787 PRO A CA 1
ATOM 6373 C C . PRO A 1 787 ? 0.289 31.497 -53.112 1.00 67.06 787 PRO A C 1
ATOM 6375 O O . PRO A 1 787 ? -0.583 30.916 -52.454 1.00 67.06 787 PRO A O 1
ATOM 6378 N N . GLN A 1 788 ? 0.072 32.700 -53.656 1.00 68.88 788 GLN A N 1
ATOM 6379 C CA . GLN A 1 788 ? -1.094 33.544 -53.347 1.00 68.88 788 GLN A CA 1
ATOM 6380 C C . GLN A 1 788 ? -2.470 32.832 -53.432 1.00 68.88 788 GLN A C 1
ATOM 6382 O O . GLN A 1 788 ? -3.256 33.014 -52.500 1.00 68.88 788 GLN A O 1
ATOM 6387 N N . PRO A 1 789 ? -2.770 31.963 -54.428 1.00 61.66 789 PRO A N 1
ATOM 6388 C CA . PRO A 1 789 ? -4.051 31.238 -54.493 1.00 61.66 789 PRO A CA 1
ATOM 6389 C C . PRO A 1 789 ? -4.295 30.282 -53.311 1.00 61.66 789 PRO A C 1
ATOM 6391 O O . PRO A 1 789 ? -5.436 29.945 -52.983 1.00 61.66 789 PRO A O 1
ATOM 6394 N N . PHE A 1 790 ? -3.223 29.821 -52.660 1.00 62.78 790 PHE A N 1
ATOM 6395 C CA . PHE A 1 790 ? -3.287 28.885 -51.543 1.00 62.78 790 PHE A CA 1
ATOM 6396 C C . PHE A 1 790 ? -3.291 29.586 -50.184 1.00 62.78 790 PHE A C 1
ATOM 6398 O O . PHE A 1 790 ? -3.933 29.062 -49.269 1.00 62.78 790 PHE A O 1
ATOM 6405 N N . LYS A 1 791 ? -2.685 30.780 -50.052 1.00 69.25 791 LYS A N 1
ATOM 6406 C CA . LYS A 1 791 ? -2.676 31.560 -48.795 1.00 69.25 791 LYS A CA 1
ATOM 6407 C C . LYS A 1 791 ? -4.070 31.697 -48.189 1.00 69.25 791 LYS A C 1
ATOM 6409 O O . LYS A 1 791 ? -4.240 31.467 -46.994 1.00 69.25 791 LYS A O 1
ATOM 6414 N N . ASP A 1 792 ? -5.082 31.993 -48.999 1.00 67.00 792 ASP A N 1
ATOM 6415 C CA . ASP A 1 792 ? -6.443 32.220 -48.499 1.00 67.00 792 ASP A CA 1
ATOM 6416 C C . ASP A 1 792 ? -7.173 30.914 -48.141 1.00 67.00 792 ASP A C 1
ATOM 6418 O O . ASP A 1 792 ? -7.911 30.860 -47.155 1.00 67.00 792 ASP A O 1
ATOM 6422 N N . THR A 1 793 ? -6.887 29.818 -48.854 1.00 64.25 793 THR A N 1
ATOM 6423 C CA . THR A 1 793 ? -7.363 28.469 -48.486 1.00 64.25 793 THR A CA 1
ATOM 6424 C C . THR A 1 793 ? -6.753 28.000 -47.161 1.00 64.25 793 THR A C 1
ATOM 6426 O O . THR A 1 793 ? -7.436 27.366 -46.352 1.00 64.25 793 THR A O 1
ATOM 6429 N N . ILE A 1 794 ? -5.474 28.314 -46.935 1.00 62.72 794 ILE A N 1
ATOM 6430 C CA . ILE A 1 794 ? -4.734 27.991 -45.713 1.00 62.72 794 ILE A CA 1
ATOM 6431 C C . ILE A 1 794 ? -5.273 28.838 -44.550 1.00 62.72 794 ILE A C 1
ATOM 6433 O O . ILE A 1 794 ? -5.764 28.271 -43.572 1.00 62.72 794 ILE A O 1
ATOM 6437 N N . LYS A 1 795 ? -5.302 30.173 -44.681 1.00 67.94 795 LYS A N 1
ATOM 6438 C CA . LYS A 1 795 ? -5.861 31.098 -43.673 1.00 67.94 795 LYS A CA 1
ATOM 6439 C C . LYS A 1 795 ? -7.272 30.690 -43.243 1.00 67.94 795 LYS A C 1
ATOM 6441 O O . LYS A 1 795 ? -7.524 30.555 -42.050 1.00 67.94 795 LYS A O 1
ATOM 6446 N N . LYS A 1 796 ? -8.171 30.400 -44.196 1.00 68.56 796 LYS A N 1
ATOM 6447 C CA . LYS A 1 796 ? -9.558 29.991 -43.904 1.00 68.56 796 LYS A CA 1
ATOM 6448 C C . LYS A 1 796 ? -9.654 28.721 -43.045 1.00 68.56 796 LYS A C 1
ATOM 6450 O O . LYS A 1 796 ? -10.610 28.594 -42.286 1.00 68.56 796 LYS A O 1
ATOM 6455 N N . ARG A 1 797 ? -8.685 27.799 -43.135 1.00 65.44 797 ARG A N 1
ATOM 6456 C CA . ARG A 1 797 ? -8.612 26.598 -42.278 1.00 65.44 797 ARG A CA 1
ATOM 6457 C C . ARG A 1 797 ? -7.975 26.873 -40.918 1.00 65.44 797 ARG A C 1
ATOM 6459 O O . ARG A 1 797 ? -8.468 26.364 -39.921 1.00 65.44 797 ARG A O 1
ATOM 6466 N N . PHE A 1 798 ? -6.927 27.689 -40.840 1.00 64.06 798 PHE A N 1
ATOM 6467 C CA . PHE A 1 798 ? -6.297 27.992 -39.548 1.00 64.06 798 PHE A CA 1
ATOM 6468 C C . PHE A 1 798 ? -7.124 28.939 -38.671 1.00 64.06 798 PHE A C 1
ATOM 6470 O O . PHE A 1 798 ? -7.056 28.838 -37.450 1.00 64.06 798 PHE A O 1
ATOM 6477 N N . CYS A 1 799 ? -8.008 29.757 -39.253 1.00 62.50 799 CYS A N 1
ATOM 6478 C CA . CYS A 1 799 ? -8.989 30.542 -38.496 1.00 62.50 799 CYS A CA 1
ATOM 6479 C C . CYS A 1 799 ? -9.963 29.703 -37.639 1.00 62.50 799 CYS A C 1
ATOM 6481 O O . CYS A 1 799 ? -10.590 30.267 -36.746 1.00 62.50 799 CYS A O 1
ATOM 6483 N N . THR A 1 800 ? -10.107 28.388 -37.869 1.00 59.97 800 THR A N 1
ATOM 6484 C CA . THR A 1 800 ? -10.950 27.518 -37.021 1.00 59.97 800 THR A CA 1
ATOM 6485 C C . THR A 1 800 ? -10.213 26.932 -35.811 1.00 59.97 800 THR A C 1
ATOM 6487 O O . THR A 1 800 ? -10.825 26.200 -35.036 1.00 59.97 800 THR A O 1
ATOM 6490 N N . VAL A 1 801 ? -8.919 27.224 -35.636 1.00 57.31 801 VAL A N 1
ATOM 6491 C CA . VAL A 1 801 ? -8.132 26.828 -34.457 1.00 57.31 801 VAL A CA 1
ATOM 6492 C C . VAL A 1 801 ? -7.896 28.074 -33.590 1.00 57.31 801 VAL A C 1
ATOM 6494 O O . VAL A 1 801 ? -7.264 29.024 -34.064 1.00 57.31 801 VAL A O 1
ATOM 6497 N N . PRO A 1 802 ? -8.396 28.131 -32.339 1.00 54.41 802 PRO A N 1
ATOM 6498 C CA . PRO A 1 802 ? -8.263 29.329 -31.515 1.00 54.41 802 PRO A CA 1
ATOM 6499 C C . PRO A 1 802 ? -6.795 29.724 -31.296 1.00 54.41 802 PRO A C 1
ATOM 6501 O O . PRO A 1 802 ? -5.935 28.888 -31.033 1.00 54.41 802 PRO A O 1
ATOM 6504 N N . GLY A 1 803 ? -6.499 31.016 -31.447 1.00 57.53 803 GLY A N 1
ATOM 6505 C CA . GLY A 1 803 ? -5.152 31.573 -31.270 1.00 57.53 803 GLY A CA 1
ATOM 6506 C C . GLY A 1 803 ? -4.168 31.353 -32.429 1.00 57.53 803 GLY A C 1
ATOM 6507 O O . GLY A 1 803 ? -3.185 32.081 -32.499 1.00 57.53 803 GLY A O 1
ATOM 6508 N N . ALA A 1 804 ? -4.430 30.450 -33.383 1.00 55.28 804 ALA A N 1
ATOM 6509 C CA . ALA A 1 804 ? -3.448 30.044 -34.404 1.00 55.28 804 ALA A CA 1
ATOM 6510 C C . ALA A 1 804 ? -2.920 31.173 -35.319 1.00 55.28 804 ALA A C 1
ATOM 6512 O O . ALA A 1 804 ? -1.847 31.034 -35.895 1.00 55.28 804 ALA A O 1
ATOM 6513 N N . LEU A 1 805 ? -3.648 32.290 -35.448 1.00 55.34 805 LEU A N 1
ATOM 6514 C CA . LEU A 1 805 ? -3.269 33.453 -36.270 1.00 55.34 805 LEU A CA 1
ATOM 6515 C C . LEU A 1 805 ? -3.335 34.796 -35.509 1.00 55.34 805 LEU A C 1
ATOM 6517 O O . LEU A 1 805 ? -3.351 35.854 -36.136 1.00 55.34 805 LEU A O 1
ATOM 6521 N N . LYS A 1 806 ? -3.405 34.790 -34.167 1.00 50.00 806 LYS A N 1
ATOM 6522 C CA . LYS A 1 806 ? -3.478 36.023 -33.359 1.00 50.00 806 LYS A CA 1
ATOM 6523 C C . LYS A 1 806 ? -2.171 36.304 -32.614 1.00 50.00 806 LYS A C 1
ATOM 6525 O O . LYS A 1 806 ? -1.906 35.697 -31.586 1.00 50.00 806 LYS A O 1
ATOM 6530 N N . LEU A 1 807 ? -1.453 37.327 -33.072 1.00 36.00 807 LEU A N 1
ATOM 6531 C CA . LEU A 1 807 ? -0.585 38.177 -32.252 1.00 36.00 807 LEU A CA 1
ATOM 6532 C C . LEU A 1 807 ? -0.774 39.627 -32.730 1.00 36.00 807 LEU A C 1
ATOM 6534 O O . LEU A 1 807 ? -0.901 39.876 -33.930 1.00 36.00 807 LEU A O 1
ATOM 6538 N N . GLN A 1 808 ? -0.929 40.564 -31.793 1.00 35.66 808 GLN A N 1
ATOM 6539 C CA . GLN A 1 808 ? -1.357 41.935 -32.089 1.00 35.66 808 GLN A CA 1
ATOM 6540 C C . GLN A 1 808 ? -0.243 42.800 -32.693 1.00 35.66 808 GLN A C 1
ATOM 6542 O O . GLN A 1 808 ? 0.942 42.599 -32.449 1.00 35.66 808 GLN A O 1
ATOM 6547 N N . ARG A 1 809 ? -0.664 43.849 -33.410 1.00 35.47 809 ARG A N 1
ATOM 6548 C CA . ARG A 1 809 ? 0.151 45.048 -33.641 1.00 35.47 809 ARG A CA 1
ATOM 6549 C C . ARG A 1 809 ? 0.507 45.682 -32.289 1.00 35.47 809 ARG A C 1
ATOM 6551 O O . ARG A 1 809 ? -0.390 46.208 -31.633 1.00 35.47 809 ARG A O 1
ATOM 6558 N N . SER A 1 810 ? 1.785 45.725 -31.928 1.00 30.84 810 SER A N 1
ATOM 6559 C CA . SER A 1 810 ? 2.297 46.574 -30.846 1.00 30.84 810 SER A CA 1
ATOM 6560 C C . SER A 1 810 ? 3.345 47.547 -31.392 1.00 30.84 810 SER A C 1
ATOM 6562 O O . SER A 1 810 ? 4.469 47.154 -31.670 1.00 30.84 810 SER A O 1
ATOM 6564 N N . GLN A 1 811 ? 2.894 48.791 -31.567 1.00 30.38 811 GLN A N 1
ATOM 6565 C CA . GLN A 1 811 ? 3.615 50.074 -31.530 1.00 30.38 811 GLN A CA 1
ATOM 6566 C C . GLN A 1 811 ? 5.023 50.199 -32.153 1.00 30.38 811 GLN A C 1
ATOM 6568 O O . GLN A 1 811 ? 5.993 49.544 -31.794 1.00 30.38 811 GLN A O 1
ATOM 6573 N N . SER A 1 812 ? 5.121 51.183 -33.044 1.00 34.12 812 SER A N 1
ATOM 6574 C CA . SER A 1 812 ? 6.338 51.700 -33.665 1.00 34.12 812 SER A CA 1
ATOM 6575 C C . SER A 1 812 ? 7.298 52.375 -32.677 1.00 34.12 812 SER A C 1
ATOM 6577 O O . SER A 1 812 ? 6.896 53.297 -31.969 1.00 34.12 812 SER A O 1
ATOM 6579 N N . ALA A 1 813 ? 8.583 52.034 -32.771 1.00 28.08 813 ALA A N 1
ATOM 6580 C CA . ALA A 1 813 ? 9.711 52.878 -32.371 1.00 28.08 813 ALA A CA 1
ATOM 6581 C C . ALA A 1 813 ? 10.738 52.902 -33.529 1.00 28.08 813 ALA A C 1
ATOM 6583 O O . ALA A 1 813 ? 10.799 51.927 -34.286 1.00 28.08 813 ALA A O 1
ATOM 6584 N N . PRO A 1 814 ? 11.474 54.007 -33.749 1.00 32.31 814 PRO A N 1
ATOM 6585 C CA . PRO A 1 814 ? 12.259 54.198 -34.967 1.00 32.31 814 PRO A CA 1
ATOM 6586 C C . PRO A 1 814 ? 13.572 53.407 -34.976 1.00 32.31 814 PRO A C 1
ATOM 6588 O O . PRO A 1 814 ? 14.156 53.103 -33.939 1.00 32.31 814 PRO A O 1
ATOM 6591 N N . VAL A 1 815 ? 14.048 53.128 -36.190 1.00 35.75 815 VAL A N 1
ATOM 6592 C CA . VAL A 1 815 ? 15.331 52.474 -36.463 1.00 35.75 815 VAL A CA 1
ATOM 6593 C C . VAL A 1 815 ? 16.491 53.347 -35.979 1.00 35.75 815 VAL A C 1
ATOM 6595 O O . VAL A 1 815 ? 16.656 54.473 -36.448 1.00 35.75 815 VAL A O 1
ATOM 6598 N N . SER A 1 816 ? 17.354 52.787 -35.134 1.00 29.31 816 SER A N 1
ATOM 6599 C CA . SER A 1 816 ? 18.768 53.160 -35.080 1.00 29.31 816 SER A CA 1
ATOM 6600 C C . SER A 1 816 ? 19.626 51.913 -35.297 1.00 29.31 816 SER A C 1
ATOM 6602 O O . SER A 1 816 ? 19.262 50.796 -34.930 1.00 29.31 816 SER A O 1
ATOM 6604 N N . SER A 1 817 ? 20.729 52.107 -36.011 1.00 40.16 817 SER A N 1
ATOM 6605 C CA . SER A 1 817 ? 21.588 51.058 -36.554 1.00 40.16 817 SER A CA 1
ATOM 6606 C C . SER A 1 817 ? 22.338 50.273 -35.480 1.00 40.16 817 SER A C 1
ATOM 6608 O O . SER A 1 817 ? 23.079 50.874 -34.705 1.00 40.16 817 SER A O 1
ATOM 6610 N N . LEU A 1 818 ? 22.242 48.944 -35.533 1.00 30.94 818 LEU A N 1
ATOM 6611 C CA . LEU A 1 818 ? 23.315 48.004 -35.193 1.00 30.94 818 LEU A CA 1
ATOM 6612 C C . LEU A 1 818 ? 22.946 46.630 -35.764 1.00 30.94 818 LEU A C 1
ATOM 6614 O O . LEU A 1 818 ? 21.840 46.137 -35.535 1.00 30.94 818 LEU A O 1
ATOM 6618 N N . GLU A 1 819 ? 23.859 46.033 -36.526 1.00 40.53 819 GLU A N 1
ATOM 6619 C CA . GLU A 1 819 ? 23.708 44.672 -37.042 1.00 40.53 819 GLU A CA 1
ATOM 6620 C C . GLU A 1 819 ? 23.600 43.689 -35.869 1.00 40.53 819 GLU A C 1
ATOM 6622 O O . GLU A 1 819 ? 24.361 43.769 -34.902 1.00 40.53 819 GLU A O 1
ATOM 6627 N N . LYS A 1 820 ? 22.637 42.765 -35.938 1.00 31.05 820 LYS A N 1
ATOM 6628 C CA . LYS A 1 820 ? 22.528 41.642 -35.005 1.00 31.05 820 LYS A CA 1
ATOM 6629 C C . LYS A 1 820 ? 22.294 40.355 -35.776 1.00 31.05 820 LYS A C 1
ATOM 6631 O O . LYS A 1 820 ? 21.360 40.256 -36.569 1.00 31.05 820 LYS A O 1
ATOM 6636 N N . GLU A 1 821 ? 23.164 39.394 -35.505 1.00 30.80 821 GLU A N 1
ATOM 6637 C CA . GLU A 1 821 ? 23.090 38.014 -35.971 1.00 30.80 821 GLU A CA 1
ATOM 6638 C C . GLU A 1 821 ? 21.784 37.329 -35.513 1.00 30.80 821 GLU A C 1
ATOM 6640 O O . GLU A 1 821 ? 21.159 37.768 -34.537 1.00 30.80 821 GLU A O 1
ATOM 6645 N N . PRO A 1 822 ? 21.338 36.258 -36.200 1.00 30.83 822 PRO A N 1
ATOM 6646 C CA . PRO A 1 822 ? 20.196 35.468 -35.748 1.00 30.83 822 PRO A CA 1
ATOM 6647 C C . PRO A 1 822 ? 20.450 34.872 -34.349 1.00 30.83 822 PRO A C 1
ATOM 6649 O O . PRO A 1 822 ? 21.584 34.510 -34.034 1.00 30.83 822 PRO A O 1
ATOM 6652 N N . PRO A 1 823 ? 19.412 34.736 -33.503 1.00 28.94 823 PRO A N 1
ATOM 6653 C CA . PRO A 1 823 ? 19.585 34.268 -32.135 1.00 28.94 823 PRO A CA 1
ATOM 6654 C C . PRO A 1 823 ? 20.052 32.810 -32.095 1.00 28.94 823 PRO A C 1
ATOM 6656 O O . PRO A 1 823 ? 19.373 31.904 -32.584 1.00 28.94 823 PRO A O 1
ATOM 6659 N N . THR A 1 824 ? 21.196 32.592 -31.451 1.00 32.88 824 THR A N 1
ATOM 6660 C CA . THR A 1 824 ? 21.710 31.278 -31.060 1.00 32.88 824 THR A CA 1
ATOM 6661 C C . THR A 1 824 ? 20.668 30.536 -30.206 1.00 32.88 824 THR A C 1
ATOM 6663 O O . THR A 1 824 ? 20.016 31.174 -29.372 1.00 32.88 824 THR A O 1
ATOM 6666 N N . PRO A 1 825 ? 20.496 29.206 -30.350 1.00 29.14 825 PRO A N 1
ATOM 6667 C CA . PRO A 1 825 ? 19.654 28.433 -29.438 1.00 29.14 825 PRO A CA 1
ATOM 6668 C C . PRO A 1 825 ? 20.116 28.605 -27.980 1.00 29.14 825 PRO A C 1
ATOM 6670 O O . PRO A 1 825 ? 21.320 28.768 -27.763 1.00 29.14 825 PRO A O 1
ATOM 6673 N N . PRO A 1 826 ? 19.217 28.543 -26.977 1.00 29.92 826 PRO A N 1
ATOM 6674 C CA . PRO A 1 826 ? 19.609 28.659 -25.576 1.00 29.92 826 PRO A CA 1
ATOM 6675 C C . PRO A 1 826 ? 20.598 27.553 -25.193 1.00 29.92 826 PRO A C 1
ATOM 6677 O O . PRO A 1 826 ? 20.233 26.382 -25.087 1.00 29.92 826 PRO A O 1
ATOM 6680 N N . GLY A 1 827 ? 21.861 27.936 -25.009 1.00 25.03 827 GLY A N 1
ATOM 6681 C CA . GLY A 1 827 ? 22.889 27.059 -24.469 1.00 25.03 827 GLY A CA 1
ATOM 6682 C C . GLY A 1 827 ? 22.655 26.805 -22.982 1.00 25.03 827 GLY A C 1
ATOM 6683 O O . GLY A 1 827 ? 22.264 27.709 -22.244 1.00 25.03 827 GLY A O 1
ATOM 6684 N N . LEU A 1 828 ? 22.926 25.574 -22.553 1.00 37.34 828 LEU A N 1
ATOM 6685 C CA . LEU A 1 828 ? 23.048 25.210 -21.144 1.00 37.34 828 LEU A CA 1
ATOM 6686 C C . LEU A 1 828 ? 24.123 26.069 -20.467 1.00 37.34 828 LEU A C 1
ATOM 6688 O O . LEU A 1 828 ? 25.281 26.007 -20.871 1.00 37.34 828 LEU A O 1
ATOM 6692 N N . TYR A 1 829 ? 23.761 26.783 -19.401 1.00 25.33 829 TYR A N 1
ATOM 6693 C CA . TYR A 1 829 ? 24.711 27.236 -18.385 1.00 25.33 829 TYR A CA 1
ATOM 6694 C C . TYR A 1 829 ? 24.067 27.226 -16.993 1.00 25.33 829 TYR A C 1
ATOM 6696 O O . TYR A 1 829 ? 23.160 28.012 -16.742 1.00 25.33 829 TYR A O 1
ATOM 6704 N N . MET A 1 830 ? 24.620 26.339 -16.152 1.00 29.55 830 MET A N 1
ATOM 6705 C CA . MET A 1 830 ? 24.644 26.289 -14.673 1.00 29.55 830 MET A CA 1
ATOM 6706 C C . MET A 1 830 ? 23.321 26.427 -13.906 1.00 29.55 830 MET A C 1
ATOM 6708 O O . MET A 1 830 ? 22.854 27.566 -13.704 1.00 29.55 830 MET A O 1
#

Foldseek 3Di:
DDDDDDDPLEQEEAEFFLLCLVVVLVVVCVVCVVVFPEEAEFEAPDLVSNLVSLVVVVVPDDDPDDSLVSLQVVQVVQQVPPVGAYEYEHAAHDPRSVVSNVVRNRDDPRYHYYYYHNDPPVPDDPVNYDYRYADDLVNLCVVCVPAPDDSVLSVVQCVLLNNRPLLVLLLSVCCVVVVHHSVVSVVQLVPQDADVVLVVVVCVVRHVVDPNSSSLSSLLVSLVVVLVVLVVCCVPHPDHPLLSVLVLLLLLLLLQFDLPADDLVLSQLLSCVRRPLADNDDDPPVVSVVSVCCSVVCDSDDDDDDDRDHDHPRSSNSSSSSSVSPDDVDVVSNCVSLLSSLLSLLQQLDLDPLDPVSLVSNVVCVRRLVSSLVVVVVVVVVDPDPQCLVVVVLSLVSLLLSLLSNLSSCVVVVVNVSSLVSLVVSLVSLCSLVVHDLCVQQVVDDDDDLLVVLLVSLVSQLPPQHDQSQQSHADAVVLVVVLCVVQPVVQQPPPDHRGGCHPVNQVSCVVSVQFDDRSLLSRQVRLLSQLSSLLSNLLSCVSCVVVCLDQVCLVVNSSSLSSLVSSLSNQVSSCVVRVARAPSNLCSVLVNPLVQLCDQADSSSDGDDLVSNLVSLVVSLVVLVVSLVVLLPDFHDRSRGTDGYHPPLVSLLSSLLVNLSSLVVNLVRPPDPVVNVVSLVVNVVSLVSNVVSVVVCVVDPSPPPDDSLVSSLVSLLVNLVVVVVVVLVPDDPVVLVVDPLVVSLVSLLVSLQVLLVVCVVVPPDPVSVVVSVVSLVVLVVVLVSRPPVCSVVSVVSNVVRPPSPDDDDDDDDDDDDDDDDDDDDDDDDD

Organism: Owenia fusiformis (NCBI:txid6347)